Protein AF-A0A8B7S0G8-F1 (afdb_monomer)

Organism: Hipposideros armiger (NCBI:txid186990)

InterPro domains:
  IPR011545 DEAD/DEAH-box helicase domain [PF00270] (47-203)
  IPR014001 Helicase superfamily 1/2, ATP-binding domain [PS51192] (51-218)
  IPR014001 Helicase superfamily 1/2, ATP-binding domain [SM00487] (39-242)
  IPR027417 P-loop containing nucleoside triphosphate hydrolase [G3DSA:3.40.50.300] (20-224)
  IPR027417 P-loop containing nucleoside triphosphate hydrolase [G3DSA:3.40.50.300] (418-564)
  IPR027417 P-loop containing nucleoside triphosphate hydrolase [SSF52540] (37-211)
  IPR027417 P-loop containing nucleoside triphosphate hydrolase [SSF52540] (390-582)
  IPR052431 SKI2 subfamily ATP-dependent RNA helicases [PTHR44533] (3-563)
  IPR059032 DDX60-like, winged helix domain [PF26076] (600-682)

Foldseek 3Di:
DPPPCVVVDPVDDLLLCCLAPVLLVFADPADPDADPLDDPDRDGPLVVVLLVLLVLQAAEEAAAAPPSPLCVSVVSSLVVQLVPDLQAAEEEADADPVVLVVVQVVQVVPDDDDHPPQADAEWEDDLQDGGCQQRHRYYYYHLVRVVCLLLDQVNVVSLVRYQEYEAEALVCCQPDPCNLSSLLCLLLDQGHYYHYHHFAPCVVLVQVLSLVSLVLSVVLVVVVVVPDPPDPPPPPPPPDDDPPDPRNRSHYYYSHDLDDSFAEWEWEWAADPNDTDIGTQQLLLLDALVLCVVPNAFPNSDDGSSSLVVLLVLLCVLCVPDPCNQCLDSQNPPLNDPDSGHHSVSSVVSVVVSSVVLSVCSVVPSVSNRSSSVVSGDDHDADDPVVLLLCLLVVVVVCVVVVNWPADDDDPDPVSQVSSLVSNLVVLVVVQVVVDDPVLVVVLVVLVVVLVVLVVVLVVLVVCVPPDDDPVSVVVNVVSVVVNVVSVVVNVVSVDRPPSSAPFDQVLDDPVRLVVLLCLLPQPPPSVVQNSSLQRLHAGDDLLDDPSRNVSRVVCVVSCRRTYDPAFDDPPPDSHGYHYDRNDDPNVVSCVSRDHRDHSAFDLNDALLVLLSLLANCQSHPDNSSSVSSSVSSLQSTSNCVVPVLVSVLSVLLSVLSLVVCCVLQQAPPVSHGDDCSVLLNLVVVQFLLSSLVVLCVVVVVLVVLLDFDPDPDATDGDPVSLLLVLLLLCLRQVFDWADLCVVVPPDDPPQFQFFRDARDPVSVVSLVVVQLVLLVSQLVSLVVSLVSAPVQQLQADPPPRDGNDDDPDDDDPVCVVVVVPDDDAAASRPVLVVVVDGSVCCSPLVCVQSRHGPRNPDHSVRGRHDDSWDADPVRRTTTGTCLSSRCLRPLDLVSCVVRNVDRSSRSLVSLSSSLSSLVSSLVSVPVNDPPPSRSSNVSSVVSSVSSCVSSVVSPD

pLDDT: mean 84.84, std 11.87, range [24.7, 98.5]

Mean predicted aligned error: 11.73 Å

Nearest PDB structures (foldseek):
  7bdk-assembly1_B  TM=5.441E-01  e=1.066E-08  Homo sapiens
  7bdj-assembly1_B  TM=4.730E-01  e=3.351E-08  Homo sapiens
  5urj-assembly1_A  TM=4.772E-01  e=1.711E-07  Homo sapiens
  6s9i-assembly1_B  TM=4.755E-01  e=2.904E-07  Homo sapiens
  4f93-assembly1_B  TM=4.269E-01  e=1.711E-07  Homo sapiens

Sequence (957 aa):
MKKDISKYSVQIGAARFQLTHMGPYLFREERSDPDPRVHRFIPDTWQRELLDVVDNNESAIIVAPTSSGKTYASYYCMEKILRESDEGVVVYVAPTKALVNQVVGTVCSLFTKALPKGLVVCGVFTRDYRHDTLNCQILVTVPQCLEILLLSPHTQQWVKRIRYVIFDEVHCLGGEIGAEVWEHLLVMIRCPFLALSATISNPEHLTEWLVLIKRYWQHVESTMENSGPAQNTLKLSKKQQRKRIEKPSHRVRLVWYKERYNDLEKYVCSLKDDNFIIEHYHPCAALTVSHMQKYGIPLDLGFSPRESVLLYDAMVHVWPEWTRVQELEPEEFRCFKNKVVIMRADAKKYEEELKKELMHWIQLDPSKVNQLLNYLKPETFDSAESEKRRMFPCFVEKLKEMGNLPAIFFFYNIHSVEMSASRLFTNLISKQNTHNDPNSEKEKKILRRKLWKATRTQRRNCAVFFNSDSGARIQRIILLAAEIKEIRKNLKKHYAISPDCTYTDRTVVDHQTLTKILHRLRGTRQSYRLHGLLRRGIGYHHGSMEYKHRQVVEMLFRLKHIKMSGRAGRRGEDLIGNVFFYGIPLPKIERLLKSNVPKLKGQFPLSITLVLRLMLLVARADDKEDAKAKALSVLQHSLMSFKKPNIQCMLKFYFIYSLQFLVTEGYLNQECVPIGYSGLVSHLHYHEPANFVFVSLLEKCLFHKLCIPMNVKGPKRFSNDVMETLVMVLANLFGRHHLSPCVKKLKKRFPHSVVILDDLPKEFAEVVKEHNNRVQKNFGSFLLTISKLADMKKEYQLPLSEIDFSGKEYEDSELVSHLMPGTESRTAVSPFACLSNITDQDLFDIDVVNDAMLRTIDVHDKNIPILCLEKRDKNGRKCPLNGYVLNFYKTGSLSALTLDNWLNMGDAFHLIRSFALTVQSIRISLGDLCDDEDDNVVLAFKQLSDDFRMKLGKKID

Structure (mmCIF, N/CA/C/O backbone):
data_AF-A0A8B7S0G8-F1
#
_entry.id   AF-A0A8B7S0G8-F1
#
loop_
_atom_site.group_PDB
_atom_site.id
_atom_site.type_symbol
_atom_site.label_atom_id
_atom_site.label_alt_id
_atom_site.label_comp_id
_atom_site.label_asym_id
_atom_site.label_entity_id
_atom_site.label_seq_id
_atom_site.pdbx_PDB_ins_code
_atom_site.Cartn_x
_atom_site.Cartn_y
_atom_site.Cartn_z
_atom_site.occupancy
_atom_site.B_iso_or_equiv
_atom_site.auth_seq_id
_atom_site.auth_comp_id
_atom_site.auth_asym_id
_atom_site.auth_atom_id
_atom_site.pdbx_PDB_model_num
ATOM 1 N N . MET A 1 1 ? -46.904 -9.437 45.094 1.00 40.84 1 MET A N 1
ATOM 2 C CA . MET A 1 1 ? -45.547 -9.838 45.533 1.00 40.84 1 MET A CA 1
ATOM 3 C C . MET A 1 1 ? -44.586 -8.665 45.349 1.00 40.84 1 MET A C 1
ATOM 5 O O . MET A 1 1 ? -44.088 -8.468 44.249 1.00 40.84 1 MET A O 1
ATOM 9 N N . LYS A 1 2 ? -44.352 -7.852 46.390 1.00 46.88 2 LYS A N 1
ATOM 10 C CA . LYS A 1 2 ? -43.233 -6.895 46.405 1.00 46.88 2 LYS A CA 1
ATOM 11 C C . LYS A 1 2 ? -41.968 -7.716 46.665 1.00 46.88 2 LYS A C 1
ATOM 13 O O . LYS A 1 2 ? -41.768 -8.168 47.786 1.00 46.88 2 LYS A O 1
ATOM 18 N N . LYS A 1 3 ? -41.191 -8.018 45.618 1.00 50.91 3 LYS A N 1
ATOM 19 C CA . LYS A 1 3 ? -39.858 -8.612 45.795 1.00 50.91 3 LYS A CA 1
ATOM 20 C C . LYS A 1 3 ? -39.024 -7.627 46.612 1.00 50.91 3 LYS A C 1
ATOM 22 O O . LYS A 1 3 ? -39.085 -6.431 46.356 1.00 50.91 3 LYS A O 1
ATOM 27 N N . ASP A 1 4 ? -38.294 -8.131 47.594 1.00 52.38 4 ASP A N 1
ATOM 28 C CA . ASP A 1 4 ? -37.357 -7.352 48.396 1.00 52.38 4 ASP A CA 1
ATOM 29 C C . ASP A 1 4 ? -36.199 -6.878 47.496 1.00 52.38 4 ASP A C 1
ATOM 31 O O . ASP A 1 4 ? -35.272 -7.629 47.194 1.00 52.38 4 ASP A O 1
ATOM 35 N N . ILE A 1 5 ? -36.319 -5.653 46.971 1.00 59.91 5 ILE A N 1
ATOM 36 C CA . ILE A 1 5 ? -35.364 -5.046 46.026 1.00 59.91 5 ILE A CA 1
ATOM 37 C C . ILE A 1 5 ? -34.019 -4.760 46.719 1.00 59.91 5 ILE A C 1
ATOM 39 O O . ILE A 1 5 ? -32.998 -4.664 46.040 1.00 59.91 5 ILE A O 1
ATOM 43 N N . SER A 1 6 ? -33.977 -4.710 48.059 1.00 61.81 6 SER A N 1
ATOM 44 C CA . SER A 1 6 ? -32.745 -4.456 48.820 1.00 61.81 6 SER A CA 1
ATOM 45 C C . SER A 1 6 ? -31.655 -5.502 48.543 1.00 61.81 6 SER A C 1
ATOM 47 O O . SER A 1 6 ? -30.481 -5.150 48.440 1.00 61.81 6 SER A O 1
ATOM 49 N N . LYS A 1 7 ? -32.045 -6.761 48.287 1.00 61.22 7 LYS A N 1
ATOM 50 C CA . LYS A 1 7 ? -31.140 -7.863 47.914 1.00 61.22 7 LYS A CA 1
ATOM 51 C C . LYS A 1 7 ? -30.493 -7.729 46.532 1.00 61.22 7 LYS A C 1
ATOM 53 O O . LYS A 1 7 ? -29.547 -8.458 46.249 1.00 61.22 7 LYS A O 1
ATOM 58 N N . TYR A 1 8 ? -31.005 -6.847 45.676 1.00 66.19 8 TYR A N 1
ATOM 59 C CA . TYR A 1 8 ? -30.516 -6.636 44.309 1.00 66.19 8 TYR A CA 1
ATOM 60 C C . TYR A 1 8 ? -29.864 -5.256 44.120 1.00 66.19 8 TYR A C 1
ATOM 62 O O . TYR A 1 8 ? -29.538 -4.888 42.993 1.00 66.19 8 TYR A O 1
ATOM 70 N N . SER A 1 9 ? -29.674 -4.488 45.201 1.00 73.38 9 SER A N 1
ATOM 71 C CA . SER A 1 9 ? -28.956 -3.213 45.146 1.00 73.38 9 SER A CA 1
ATOM 72 C C . SER A 1 9 ? -27.473 -3.452 44.873 1.00 73.38 9 SER A C 1
ATOM 74 O O . SER A 1 9 ? -26.802 -4.161 45.619 1.00 73.38 9 SER A O 1
ATOM 76 N N . VAL A 1 10 ? -26.957 -2.839 43.809 1.00 74.12 10 VAL A N 1
ATOM 77 C CA . VAL A 1 10 ? -25.550 -2.947 43.386 1.00 74.12 10 VAL A CA 1
ATOM 78 C C . VAL A 1 10 ? -24.656 -1.857 44.002 1.00 74.12 10 VAL A C 1
ATOM 80 O O . VAL A 1 10 ? -23.481 -1.782 43.666 1.00 74.12 10 VAL A O 1
ATOM 83 N N . GLN A 1 11 ? -25.201 -1.026 44.909 1.00 82.50 11 GLN A N 1
ATOM 84 C CA . GLN A 1 11 ? -24.498 0.051 45.641 1.00 82.50 11 GLN A CA 1
ATOM 85 C C . GLN A 1 11 ? -23.703 1.037 44.759 1.00 82.50 11 GLN A C 1
ATOM 87 O O . GLN A 1 11 ? -22.763 1.682 45.211 1.00 82.50 11 GLN A O 1
ATOM 92 N N . ILE A 1 12 ? -24.096 1.177 43.497 1.00 86.31 12 ILE A N 1
ATOM 93 C CA . ILE A 1 12 ? -23.463 2.035 42.497 1.00 86.31 12 ILE A CA 1
ATOM 94 C C . ILE A 1 12 ? -24.566 2.763 41.726 1.00 86.31 12 ILE A C 1
ATOM 96 O O . ILE A 1 12 ? -25.652 2.212 41.524 1.00 86.31 12 ILE A O 1
ATOM 100 N N . GLY A 1 13 ? -24.301 4.009 41.332 1.00 88.06 13 GLY A N 1
ATOM 101 C CA . GLY A 1 13 ? -25.237 4.807 40.546 1.00 88.06 13 GLY A CA 1
ATOM 102 C C . GLY A 1 13 ? -25.521 4.194 39.169 1.00 88.06 13 GLY A C 1
ATOM 103 O O . GLY A 1 13 ? -24.749 3.377 38.652 1.00 88.06 13 GLY A O 1
ATOM 104 N N . ALA A 1 14 ? -26.668 4.546 38.586 1.00 90.38 14 ALA A N 1
ATOM 105 C CA . ALA A 1 14 ? -27.160 3.922 37.361 1.00 90.38 14 ALA A CA 1
ATOM 106 C C . ALA A 1 14 ? -26.290 4.252 36.139 1.00 90.38 14 ALA A C 1
ATOM 108 O O . ALA A 1 14 ? -26.060 3.370 35.303 1.00 90.38 14 ALA A O 1
ATOM 109 N N . ALA A 1 15 ? -25.796 5.488 36.017 1.00 93.06 15 ALA A N 1
ATOM 110 C CA . ALA A 1 15 ? -24.908 5.871 34.928 1.00 93.06 15 ALA A CA 1
ATOM 111 C C . ALA A 1 15 ? -23.546 5.190 35.073 1.00 93.06 15 ALA A C 1
ATOM 113 O O . ALA A 1 15 ? -23.048 4.574 34.127 1.00 93.06 15 ALA A O 1
ATOM 114 N N . ARG A 1 16 ? -22.976 5.213 36.279 1.00 94.06 16 ARG A N 1
ATOM 115 C CA . ARG A 1 16 ? -21.687 4.588 36.577 1.00 94.06 16 ARG A CA 1
ATOM 116 C C . ARG A 1 16 ? -21.732 3.075 36.363 1.00 94.06 16 ARG A C 1
ATOM 118 O O . ARG A 1 16 ? -20.800 2.526 35.772 1.00 94.06 16 ARG A O 1
ATOM 125 N N . PHE A 1 17 ? -22.818 2.404 36.756 1.00 93.06 17 PHE A N 1
ATOM 126 C CA . PHE A 1 17 ? -23.025 0.980 36.470 1.00 93.06 17 PHE A CA 1
ATOM 127 C C . PHE A 1 17 ? -22.986 0.694 34.966 1.00 93.06 17 PHE A C 1
ATOM 129 O O . PHE A 1 17 ? -22.260 -0.195 34.513 1.00 93.06 17 PHE A O 1
ATOM 136 N N . GLN A 1 18 ? -23.741 1.474 34.188 1.00 94.12 18 GLN A N 1
ATOM 137 C CA . GLN A 1 18 ? -23.839 1.304 32.741 1.00 94.12 18 GLN A CA 1
ATOM 138 C C . GLN A 1 18 ? -22.491 1.524 32.047 1.00 94.12 18 GLN A C 1
ATOM 140 O O . GLN A 1 18 ? -22.084 0.709 31.221 1.00 94.12 18 GLN A O 1
ATOM 145 N N . LEU A 1 19 ? -21.751 2.571 32.411 1.00 93.50 19 LEU A N 1
ATOM 146 C CA . LEU A 1 19 ? -20.440 2.848 31.820 1.00 93.50 19 LEU A CA 1
ATOM 147 C C . LEU A 1 19 ? -19.389 1.795 32.209 1.00 93.50 19 LEU A C 1
ATOM 149 O O . LEU A 1 19 ? -18.599 1.374 31.366 1.00 93.50 19 LEU A O 1
ATOM 153 N N . THR A 1 20 ? -19.401 1.324 33.459 1.00 92.25 20 THR A N 1
ATOM 154 C CA . THR A 1 20 ? -18.381 0.393 33.975 1.00 92.25 20 THR A CA 1
ATOM 155 C C . THR A 1 20 ? -18.595 -1.040 33.489 1.00 92.25 20 THR A C 1
ATOM 157 O O . THR A 1 20 ? -17.631 -1.733 33.163 1.00 92.25 20 THR A O 1
ATOM 160 N N . HIS A 1 21 ? -19.851 -1.496 33.438 1.00 90.75 21 HIS A N 1
ATOM 161 C CA . HIS A 1 21 ? -20.183 -2.906 33.203 1.00 90.75 21 HIS A CA 1
ATOM 162 C C . HIS A 1 21 ? -20.987 -3.150 31.928 1.00 90.75 21 HIS A C 1
ATOM 164 O O . HIS A 1 21 ? -20.965 -4.264 31.403 1.00 90.75 21 HIS A O 1
ATOM 170 N N . MET A 1 22 ? -21.687 -2.135 31.414 1.00 91.12 22 MET A N 1
ATOM 171 C CA . MET A 1 22 ? -22.567 -2.281 30.254 1.00 91.12 22 MET A CA 1
ATOM 172 C C . MET A 1 22 ? -21.994 -1.699 28.962 1.00 91.12 22 MET A C 1
ATOM 174 O O . MET A 1 22 ? -22.687 -1.738 27.954 1.00 91.12 22 MET A O 1
ATOM 178 N N . GLY A 1 23 ? -20.736 -1.236 28.944 1.00 87.00 23 GLY A N 1
ATOM 179 C CA . GLY A 1 23 ? -20.079 -0.645 27.767 1.00 87.00 23 GLY A CA 1
ATOM 180 C C . GLY A 1 23 ? -20.352 -1.373 26.435 1.00 87.00 23 GLY A C 1
ATOM 181 O O . GLY A 1 23 ? -20.869 -0.751 25.506 1.00 87.00 23 GLY A O 1
ATOM 182 N N . PRO A 1 24 ? -20.115 -2.697 26.335 1.00 84.44 24 PRO A N 1
ATOM 183 C CA . PRO A 1 24 ? -20.373 -3.463 25.108 1.00 84.44 24 PRO A CA 1
ATOM 184 C C . PRO A 1 24 ? -21.852 -3.626 24.742 1.00 84.44 24 PRO A C 1
ATOM 186 O O . PRO A 1 24 ? -22.170 -3.975 23.607 1.00 84.44 24 PRO A O 1
ATOM 189 N N . TYR A 1 25 ? -22.740 -3.415 25.712 1.00 87.25 25 TYR A N 1
ATOM 190 C CA . TYR A 1 25 ? -24.188 -3.551 25.592 1.00 87.25 25 TYR A CA 1
ATOM 191 C C . TYR A 1 25 ? -24.893 -2.200 25.416 1.00 87.25 25 TYR A C 1
ATOM 193 O O . TYR A 1 25 ? -26.112 -2.180 25.250 1.00 87.25 25 TYR A O 1
ATOM 201 N N . LEU A 1 26 ? -24.159 -1.079 25.452 1.00 88.69 26 LEU A N 1
ATOM 202 C CA . LEU A 1 26 ? -24.741 0.235 25.197 1.00 88.69 26 LEU A CA 1
ATOM 203 C C . LEU A 1 26 ? -25.290 0.273 23.771 1.00 88.69 26 LEU A C 1
ATOM 205 O O . LEU A 1 26 ? -24.582 -0.032 22.804 1.00 88.69 26 LEU A O 1
ATOM 209 N N . PHE A 1 27 ? -26.556 0.671 23.649 1.00 85.12 27 PHE A N 1
ATOM 210 C CA . PHE A 1 27 ? -27.221 0.749 22.358 1.00 85.12 27 PHE A CA 1
ATOM 211 C C . PHE A 1 27 ? -26.520 1.751 21.449 1.00 85.12 27 PHE A C 1
ATOM 213 O O . PHE A 1 27 ? -26.080 2.827 21.871 1.00 85.12 27 PHE A O 1
ATOM 220 N N . ARG A 1 28 ? -26.448 1.384 20.176 1.00 80.25 28 ARG A N 1
ATOM 221 C CA . ARG A 1 28 ? -25.999 2.259 19.100 1.00 80.25 28 ARG A CA 1
ATOM 222 C C . ARG A 1 28 ? -27.203 2.814 18.374 1.00 80.25 28 ARG A C 1
ATOM 224 O O . ARG A 1 28 ? -28.282 2.225 18.407 1.00 80.25 28 ARG A O 1
ATOM 231 N N . GLU A 1 29 ? -26.988 3.919 17.678 1.00 72.44 29 GLU A N 1
ATOM 232 C CA . GLU A 1 29 ? -27.933 4.400 16.677 1.00 72.44 29 GLU A CA 1
ATOM 233 C C . GLU A 1 29 ? -27.875 3.469 15.457 1.00 72.44 29 GLU A C 1
ATOM 235 O O . GLU A 1 29 ? -27.234 3.750 14.445 1.00 72.44 29 GLU A O 1
ATOM 240 N N . GLU A 1 30 ? -28.497 2.302 15.593 1.00 74.50 30 GLU A N 1
ATOM 241 C CA . GLU A 1 30 ? -28.680 1.341 14.513 1.00 74.50 30 GLU A CA 1
ATOM 242 C C . GLU A 1 30 ? -30.024 1.584 13.837 1.00 74.50 30 GLU A C 1
ATOM 244 O O . GLU A 1 30 ? -31.027 1.934 14.465 1.00 74.50 30 GLU A O 1
ATOM 249 N N . ARG A 1 31 ? -30.043 1.392 12.521 1.00 81.50 31 ARG A N 1
ATOM 250 C CA . ARG A 1 31 ? -31.290 1.433 11.769 1.00 81.50 31 ARG A CA 1
ATOM 251 C C . ARG A 1 31 ? -32.085 0.164 12.048 1.00 81.50 31 ARG A C 1
ATOM 253 O O . ARG A 1 31 ? -31.524 -0.927 12.090 1.00 81.50 31 ARG A O 1
ATOM 260 N N . SER A 1 32 ? -33.394 0.310 12.203 1.00 83.12 32 SER A N 1
ATOM 261 C CA . SER A 1 32 ? -34.331 -0.811 12.332 1.00 83.12 32 SER A CA 1
ATOM 262 C C . SER A 1 32 ? -35.105 -1.074 11.042 1.00 83.12 32 SER A C 1
ATOM 264 O O . SER A 1 32 ? -35.632 -2.168 10.844 1.00 83.12 32 SER A O 1
ATOM 266 N N . ASP A 1 33 ? -35.166 -0.087 10.149 1.00 90.31 33 ASP A N 1
ATOM 267 C CA . ASP A 1 33 ? -35.812 -0.229 8.858 1.00 90.31 33 ASP A CA 1
ATOM 268 C C . ASP A 1 33 ? -34.907 -1.015 7.891 1.00 90.31 33 ASP A C 1
ATOM 270 O O . ASP A 1 33 ? -33.696 -0.795 7.877 1.00 90.31 33 ASP A O 1
ATOM 274 N N . PRO A 1 34 ? -35.438 -1.937 7.073 1.00 88.44 34 PRO A N 1
ATOM 275 C CA . PRO A 1 34 ? -34.659 -2.598 6.028 1.00 88.44 34 PRO A CA 1
ATOM 276 C C . PRO A 1 34 ? -34.369 -1.643 4.858 1.00 88.44 34 PRO A C 1
ATOM 278 O O . PRO A 1 34 ? -35.106 -0.687 4.625 1.00 88.44 34 PRO A O 1
ATOM 281 N N . ASP A 1 35 ? -33.306 -1.914 4.096 1.00 90.50 35 ASP A N 1
ATOM 282 C CA . ASP A 1 35 ? -33.035 -1.250 2.812 1.00 90.50 35 ASP A CA 1
ATOM 283 C C . ASP A 1 35 ? -33.303 -2.253 1.677 1.00 90.50 35 ASP A C 1
ATOM 285 O O . ASP A 1 35 ? -32.764 -3.362 1.725 1.00 90.50 35 ASP A O 1
ATOM 289 N N . PRO A 1 36 ? -34.107 -1.918 0.651 1.00 90.62 36 PRO A N 1
ATOM 290 C CA . PRO A 1 36 ? -34.469 -2.863 -0.408 1.00 90.62 36 PRO A CA 1
ATOM 291 C C . PRO A 1 36 ? -33.268 -3.377 -1.215 1.00 90.62 36 PRO A C 1
ATOM 293 O O . PRO A 1 36 ? -33.367 -4.436 -1.830 1.00 90.62 36 PRO A O 1
ATOM 296 N N . ARG A 1 37 ? -32.129 -2.670 -1.198 1.00 90.25 37 ARG A N 1
ATOM 297 C CA . ARG A 1 37 ? -30.885 -3.069 -1.877 1.00 90.25 37 ARG A CA 1
ATOM 298 C C . ARG A 1 37 ? -30.085 -4.114 -1.092 1.00 90.25 37 ARG A C 1
ATOM 300 O O . ARG A 1 37 ? -29.132 -4.682 -1.623 1.00 90.25 37 ARG A O 1
ATOM 307 N N . VAL A 1 38 ? -30.418 -4.354 0.182 1.00 87.19 38 VAL A N 1
ATOM 308 C CA . VAL A 1 38 ? -29.661 -5.233 1.087 1.00 87.19 38 VAL A CA 1
ATOM 309 C C . VAL A 1 38 ? -30.592 -6.230 1.774 1.00 87.19 38 VAL A C 1
ATOM 311 O O . VAL A 1 38 ? -31.354 -5.886 2.667 1.00 87.19 38 VAL A O 1
ATOM 314 N N . HIS A 1 39 ? -30.481 -7.510 1.415 1.00 82.62 39 HIS A N 1
ATOM 315 C CA . HIS A 1 39 ? -31.370 -8.551 1.959 1.00 82.62 39 HIS A CA 1
ATOM 316 C C . HIS A 1 39 ? -30.808 -9.307 3.171 1.00 82.62 39 HIS A C 1
ATOM 318 O O . HIS A 1 39 ? -31.542 -10.018 3.849 1.00 82.62 39 HIS A O 1
ATOM 324 N N . ARG A 1 40 ? -29.494 -9.224 3.424 1.00 83.81 40 ARG A N 1
ATOM 325 C CA . ARG A 1 40 ? -28.812 -10.081 4.416 1.00 83.81 40 ARG A CA 1
ATOM 326 C C . ARG A 1 40 ? -28.665 -9.450 5.799 1.00 83.81 40 ARG A C 1
ATOM 328 O O . ARG A 1 40 ? -28.423 -10.173 6.759 1.00 83.81 40 ARG A O 1
ATOM 335 N N . PHE A 1 41 ? -28.729 -8.127 5.885 1.00 87.75 41 PHE A N 1
ATOM 336 C CA . PHE A 1 41 ? -28.585 -7.360 7.120 1.00 87.75 41 PHE A CA 1
ATOM 337 C C . PHE A 1 41 ? -29.169 -5.959 6.919 1.00 87.75 41 PHE A C 1
ATOM 339 O O . PHE A 1 41 ? -29.370 -5.534 5.783 1.00 87.75 41 PHE A O 1
ATOM 346 N N . ILE A 1 42 ? -29.411 -5.240 8.013 1.00 89.06 42 ILE A N 1
ATOM 347 C CA . ILE A 1 42 ? -29.846 -3.844 7.959 1.00 89.06 42 ILE A CA 1
ATOM 348 C C . ILE A 1 42 ? -28.597 -2.951 7.885 1.00 89.06 42 ILE A C 1
ATOM 350 O O . ILE A 1 42 ? -27.786 -2.993 8.811 1.00 89.06 42 ILE A O 1
ATOM 354 N N . PRO A 1 43 ? -28.386 -2.192 6.792 1.00 89.19 43 PRO A N 1
ATOM 355 C CA . PRO A 1 43 ? -27.222 -1.325 6.669 1.00 89.19 43 PRO A CA 1
ATOM 356 C C . PRO A 1 43 ? -27.348 -0.081 7.554 1.00 89.19 43 PRO A C 1
ATOM 358 O O . PRO A 1 43 ? -28.418 0.532 7.628 1.00 89.19 43 PRO A O 1
ATOM 361 N N . ASP A 1 44 ? -26.231 0.328 8.158 1.00 87.56 44 ASP A N 1
ATOM 362 C CA . ASP A 1 44 ? -26.127 1.576 8.921 1.00 87.56 44 ASP A CA 1
ATOM 363 C C . ASP A 1 44 ? -26.392 2.794 8.013 1.00 87.56 44 ASP A C 1
ATOM 365 O O . ASP A 1 44 ? -26.237 2.722 6.790 1.00 87.56 44 ASP A O 1
ATOM 369 N N . THR A 1 45 ? -26.715 3.955 8.595 1.00 88.44 45 THR A N 1
ATOM 370 C CA . THR A 1 45 ? -26.974 5.195 7.832 1.00 88.44 45 THR A CA 1
ATOM 371 C C . THR A 1 45 ? -25.829 5.545 6.882 1.00 88.44 45 THR A C 1
ATOM 373 O O . THR A 1 45 ? -26.062 5.719 5.689 1.00 88.44 45 THR A O 1
ATOM 376 N N . TRP A 1 46 ? -24.584 5.526 7.369 1.00 87.56 46 TRP A N 1
ATOM 377 C CA . TRP A 1 46 ? -23.414 5.793 6.529 1.00 87.56 46 TRP A CA 1
ATOM 378 C C . TRP A 1 46 ? -23.245 4.748 5.416 1.00 87.56 46 TRP A C 1
ATOM 380 O O . TRP A 1 46 ? -22.766 5.090 4.345 1.00 87.56 46 TRP A O 1
ATOM 390 N N . GLN A 1 47 ? -23.652 3.486 5.627 1.00 90.00 47 GLN A N 1
ATOM 391 C CA . GLN A 1 47 ? -23.600 2.447 4.592 1.00 90.00 47 GLN A CA 1
ATOM 392 C C . GLN A 1 47 ? -24.654 2.681 3.510 1.00 90.00 47 GLN A C 1
ATOM 394 O O . GLN A 1 47 ? -24.353 2.468 2.340 1.00 90.00 47 GLN A O 1
ATOM 399 N N . ARG A 1 48 ? -25.857 3.149 3.868 1.00 91.12 48 ARG A N 1
ATOM 400 C CA . ARG A 1 48 ? -26.879 3.545 2.886 1.00 91.12 48 ARG A CA 1
ATOM 401 C C . ARG A 1 48 ? -26.441 4.736 2.054 1.00 91.12 48 ARG A C 1
ATOM 403 O O . ARG A 1 48 ? -26.599 4.693 0.842 1.00 91.12 48 ARG A O 1
ATOM 410 N N . GLU A 1 49 ? -25.799 5.724 2.675 1.00 90.25 49 GLU A N 1
ATOM 411 C CA . GLU A 1 49 ? -25.186 6.837 1.945 1.00 90.25 49 GLU A CA 1
ATOM 412 C C . GLU A 1 49 ? -24.176 6.335 0.899 1.00 90.25 49 GLU A C 1
ATOM 414 O O . GLU A 1 49 ? -24.107 6.887 -0.198 1.00 90.25 49 GLU A O 1
ATOM 419 N N . LEU A 1 50 ? -23.432 5.253 1.183 1.00 90.19 50 LEU A N 1
ATOM 420 C CA . LEU A 1 50 ? -22.554 4.628 0.183 1.00 90.19 50 LEU A CA 1
ATOM 421 C C . LEU A 1 50 ? -23.330 4.010 -0.977 1.00 90.19 50 LEU A C 1
ATOM 423 O O . LEU A 1 50 ? -22.911 4.138 -2.126 1.00 90.19 50 LEU A O 1
ATOM 427 N N . LEU A 1 51 ? -24.433 3.319 -0.686 1.00 93.12 51 LEU A N 1
ATOM 428 C CA . LEU A 1 51 ? -25.289 2.744 -1.723 1.00 93.12 51 LEU A CA 1
ATOM 429 C C . LEU A 1 51 ? -25.886 3.855 -2.593 1.00 93.12 51 LEU A C 1
ATOM 431 O O . LEU A 1 51 ? -25.864 3.742 -3.815 1.00 93.12 51 LEU A O 1
ATOM 435 N N . ASP A 1 52 ? -26.310 4.963 -1.983 1.00 93.19 52 ASP A N 1
ATOM 436 C CA . ASP A 1 52 ? -26.831 6.134 -2.689 1.00 93.19 52 ASP A CA 1
ATOM 437 C C . ASP A 1 52 ? -25.765 6.772 -3.590 1.00 93.19 52 ASP A C 1
ATOM 439 O O . ASP A 1 52 ? -26.064 7.162 -4.717 1.00 93.19 52 ASP A O 1
ATOM 443 N N . VAL A 1 53 ? -24.510 6.869 -3.136 1.00 93.44 53 VAL A N 1
ATOM 444 C CA . VAL A 1 53 ? -23.383 7.323 -3.974 1.00 93.44 53 VAL A CA 1
ATOM 445 C C . VAL A 1 53 ? -23.236 6.432 -5.206 1.00 93.44 53 VAL A C 1
ATOM 447 O O . VAL A 1 53 ? -23.114 6.940 -6.325 1.00 93.44 53 VAL A O 1
ATOM 450 N N . VAL A 1 54 ? -23.260 5.112 -5.006 1.00 94.12 54 VAL A N 1
ATOM 451 C CA . VAL A 1 54 ? -23.113 4.138 -6.091 1.00 94.12 54 VAL A CA 1
ATOM 452 C C . VAL A 1 54 ? -24.287 4.236 -7.062 1.00 94.12 54 VAL A C 1
ATOM 454 O O . VAL A 1 54 ? -24.054 4.323 -8.266 1.00 94.12 54 VAL A O 1
ATOM 457 N N . ASP A 1 55 ? -25.529 4.288 -6.580 1.00 93.81 55 ASP A N 1
ATOM 458 C CA . ASP A 1 55 ? -26.736 4.412 -7.410 1.00 93.81 55 ASP A CA 1
ATOM 459 C C . ASP A 1 55 ? -26.710 5.689 -8.254 1.00 93.81 55 ASP A C 1
ATOM 461 O O . ASP A 1 55 ? -26.936 5.635 -9.466 1.00 93.81 55 ASP A O 1
ATOM 465 N N . ASN A 1 56 ? -26.297 6.806 -7.651 1.00 92.50 56 ASN A N 1
ATOM 466 C CA . ASN A 1 56 ? -26.173 8.097 -8.324 1.00 92.50 56 ASN A CA 1
ATOM 467 C C . ASN A 1 56 ? -24.954 8.206 -9.259 1.00 92.50 56 ASN A C 1
ATOM 469 O O . ASN A 1 56 ? -24.802 9.230 -9.922 1.00 92.50 56 ASN A O 1
ATOM 473 N N . ASN A 1 57 ? -24.099 7.179 -9.357 1.00 92.69 57 ASN A N 1
ATOM 474 C CA . ASN A 1 57 ? -22.845 7.214 -10.121 1.00 92.69 57 ASN A CA 1
ATOM 475 C C . ASN A 1 57 ? -21.910 8.359 -9.688 1.00 92.69 57 ASN A C 1
ATOM 477 O O . ASN A 1 57 ? -21.242 8.969 -10.523 1.00 92.69 57 ASN A O 1
ATOM 481 N N . GLU A 1 58 ? -21.868 8.668 -8.393 1.00 94.38 58 GLU A N 1
ATOM 482 C CA . GLU A 1 58 ? -20.969 9.678 -7.829 1.00 94.38 58 GLU A CA 1
ATOM 483 C C . GLU A 1 58 ? -19.657 9.038 -7.355 1.00 94.38 58 GLU A C 1
ATOM 485 O O . GLU A 1 58 ? -19.563 7.818 -7.224 1.00 94.38 58 GLU A O 1
ATOM 490 N N . SER A 1 59 ? -18.622 9.840 -7.104 1.00 95.75 59 SER A N 1
ATOM 491 C CA . SER A 1 59 ? -17.398 9.356 -6.452 1.00 95.75 59 SER A CA 1
ATOM 492 C C . SER A 1 59 ? -17.485 9.558 -4.939 1.00 95.75 59 SER A C 1
ATOM 494 O O . SER A 1 59 ? -18.117 10.508 -4.474 1.00 95.75 59 SER A O 1
ATOM 496 N N . ALA A 1 60 ? -16.811 8.719 -4.151 1.00 95.19 60 ALA A N 1
ATOM 497 C CA . ALA A 1 60 ? -16.710 8.940 -2.711 1.00 95.19 60 ALA A CA 1
ATOM 498 C C . ALA A 1 60 ? -15.373 8.516 -2.110 1.00 95.19 60 ALA A C 1
ATOM 500 O O . ALA A 1 60 ? -14.770 7.525 -2.521 1.00 95.19 60 ALA A O 1
ATOM 501 N N . ILE A 1 61 ? -14.958 9.248 -1.077 1.00 94.94 61 ILE A N 1
ATOM 502 C CA . ILE A 1 61 ? -13.936 8.826 -0.122 1.00 94.94 61 ILE A CA 1
ATOM 503 C C . ILE A 1 61 ? -14.649 8.312 1.121 1.00 94.94 61 ILE A C 1
ATOM 505 O O . ILE A 1 61 ? -15.483 9.001 1.704 1.00 94.94 61 ILE A O 1
ATOM 509 N N . ILE A 1 62 ? -14.302 7.099 1.526 1.00 92.94 62 ILE A N 1
ATOM 510 C CA . ILE A 1 62 ? -14.958 6.370 2.601 1.00 92.94 62 ILE A CA 1
ATOM 511 C C . ILE A 1 62 ? -13.906 6.084 3.659 1.00 92.94 62 ILE A C 1
ATOM 513 O O . ILE A 1 62 ? -13.048 5.213 3.481 1.00 92.94 62 ILE A O 1
ATOM 517 N N . VAL A 1 63 ? -13.975 6.821 4.764 1.00 89.94 63 VAL A N 1
ATOM 518 C CA . VAL A 1 63 ? -13.081 6.637 5.908 1.00 89.94 63 VAL A CA 1
ATOM 519 C C . VAL A 1 63 ? -13.867 6.006 7.039 1.00 89.94 63 VAL A C 1
ATOM 521 O O . VAL A 1 63 ? -14.686 6.664 7.674 1.00 89.94 63 VAL A O 1
ATOM 524 N N . ALA A 1 64 ? -13.621 4.719 7.272 1.00 86.62 64 ALA A N 1
ATOM 525 C CA . ALA A 1 64 ? -14.289 3.943 8.309 1.00 86.62 64 ALA A CA 1
ATOM 526 C C . ALA A 1 64 ? -13.331 2.904 8.913 1.00 86.62 64 ALA A C 1
ATOM 528 O O . ALA A 1 64 ? -12.593 2.257 8.158 1.00 86.62 64 ALA A O 1
ATOM 529 N N . PRO A 1 65 ? -13.342 2.682 10.243 1.00 80.12 65 PRO A N 1
ATOM 530 C CA . PRO A 1 65 ? -12.491 1.693 10.884 1.00 80.12 65 PRO A CA 1
ATOM 531 C C . PRO A 1 65 ? -12.555 0.308 10.234 1.00 80.12 65 PRO A C 1
ATOM 533 O O . PRO A 1 65 ? -13.536 -0.112 9.613 1.00 80.12 65 PRO A O 1
ATOM 536 N N . THR A 1 66 ? -11.469 -0.449 10.385 1.00 75.06 66 THR A N 1
ATOM 537 C CA . THR A 1 66 ? -11.463 -1.839 9.915 1.00 75.06 66 THR A CA 1
ATOM 538 C C . THR A 1 66 ? -12.528 -2.643 10.659 1.00 75.06 66 THR A C 1
ATOM 540 O O . THR A 1 66 ? -12.750 -2.417 11.845 1.00 75.06 66 THR A O 1
ATOM 543 N N . SER A 1 67 ? -13.171 -3.575 9.952 1.00 73.56 67 SER A N 1
ATOM 544 C CA . SER A 1 67 ? -14.323 -4.359 10.426 1.00 73.56 67 SER A CA 1
ATOM 545 C C . SER A 1 67 ? -15.661 -3.605 10.500 1.00 73.56 67 SER A C 1
ATOM 547 O O . SER A 1 67 ? -16.668 -4.230 10.822 1.00 73.56 67 SER A O 1
ATOM 549 N N . SER A 1 68 ? -15.729 -2.324 10.106 1.00 76.81 68 SER A N 1
ATOM 550 C CA . SER A 1 68 ? -17.010 -1.600 9.990 1.00 76.81 68 SER A CA 1
ATOM 551 C C . SER A 1 68 ? -17.856 -2.035 8.781 1.00 76.81 68 SER A C 1
ATOM 553 O O . SER A 1 68 ? -19.039 -1.742 8.723 1.00 76.81 68 SER A O 1
ATOM 555 N N . GLY A 1 69 ? -17.289 -2.789 7.829 1.00 81.56 69 GLY A N 1
ATOM 556 C CA . GLY A 1 69 ? -18.029 -3.312 6.669 1.00 81.56 69 GLY A CA 1
ATOM 557 C C . GLY A 1 69 ? -17.928 -2.465 5.395 1.00 81.56 69 GLY A C 1
ATOM 558 O O . GLY A 1 69 ? -18.732 -2.644 4.486 1.00 81.56 69 GLY A O 1
ATOM 559 N N . LYS A 1 70 ? -16.919 -1.585 5.294 1.00 87.56 70 LYS A N 1
ATOM 560 C CA . LYS A 1 70 ? -16.671 -0.707 4.129 1.00 87.56 70 LYS A CA 1
ATOM 561 C C . LYS A 1 70 ? -16.622 -1.440 2.776 1.00 87.56 70 LYS A C 1
ATOM 563 O O . LYS A 1 70 ? -17.070 -0.909 1.769 1.00 87.56 70 LYS A O 1
ATOM 568 N N . THR A 1 71 ? -16.144 -2.686 2.762 1.00 85.50 71 THR A N 1
ATOM 569 C CA . THR A 1 71 ? -16.019 -3.512 1.548 1.00 85.50 71 THR A CA 1
ATOM 570 C C . THR A 1 71 ? -17.369 -3.899 0.932 1.00 85.50 71 THR A C 1
ATOM 572 O O . THR A 1 71 ? -17.415 -4.257 -0.239 1.00 85.50 71 THR A O 1
ATOM 575 N N . TYR A 1 72 ? -18.481 -3.822 1.676 1.00 87.19 72 TYR A N 1
ATOM 576 C CA . TYR A 1 72 ? -19.803 -4.141 1.125 1.00 87.19 72 TYR A CA 1
ATOM 577 C C . TYR A 1 72 ? -20.171 -3.233 -0.058 1.00 87.19 72 TYR A C 1
ATOM 579 O O . TYR A 1 72 ? -20.656 -3.724 -1.076 1.00 87.19 72 TYR A O 1
ATOM 587 N N . ALA A 1 73 ? -19.850 -1.938 0.032 1.00 86.50 73 ALA A N 1
ATOM 588 C CA . ALA A 1 73 ? -20.094 -0.980 -1.045 1.00 86.50 73 ALA A CA 1
ATOM 589 C C . ALA A 1 73 ? -19.358 -1.355 -2.344 1.00 86.50 73 ALA A C 1
ATOM 591 O O . ALA A 1 73 ? -19.894 -1.161 -3.432 1.00 86.50 73 ALA A O 1
ATOM 592 N N . SER A 1 74 ? -18.174 -1.970 -2.242 1.00 92.94 74 SER A N 1
ATOM 593 C CA . SER A 1 74 ? -17.434 -2.489 -3.397 1.00 92.94 74 SER A CA 1
ATOM 594 C C . SER A 1 74 ? -18.215 -3.568 -4.138 1.00 92.94 74 SER A C 1
ATOM 596 O O . SER A 1 74 ? -18.287 -3.548 -5.363 1.00 92.94 74 SER A O 1
ATOM 598 N N . TYR A 1 75 ? -18.809 -4.510 -3.401 1.00 93.00 75 TYR A N 1
ATOM 599 C CA . TYR A 1 75 ? -19.575 -5.604 -3.997 1.00 93.00 75 TYR A CA 1
ATOM 600 C C . TYR A 1 75 ? -20.905 -5.119 -4.570 1.00 93.00 75 TYR A C 1
ATOM 602 O O . TYR A 1 75 ? -21.296 -5.584 -5.634 1.00 93.00 75 TYR A O 1
ATOM 610 N N . TYR A 1 76 ? -21.558 -4.155 -3.920 1.00 94.06 76 TYR A N 1
ATOM 611 C CA . TYR A 1 76 ? -22.751 -3.517 -4.473 1.00 94.06 76 TYR A CA 1
ATOM 612 C C . TYR A 1 76 ? -22.447 -2.767 -5.781 1.00 94.06 76 TYR A C 1
ATOM 614 O O . TYR A 1 76 ? -23.157 -2.922 -6.767 1.00 94.06 76 TYR A O 1
ATOM 622 N N . CYS A 1 77 ? -21.332 -2.031 -5.835 1.00 95.25 77 CYS A N 1
ATOM 623 C CA . CYS A 1 77 ? -20.859 -1.376 -7.057 1.00 95.25 77 CYS A CA 1
ATOM 624 C C . CYS A 1 77 ? -20.602 -2.381 -8.195 1.00 95.25 77 CYS A C 1
ATOM 626 O O . CYS A 1 77 ? -21.039 -2.161 -9.325 1.00 95.25 77 CYS A O 1
ATOM 628 N N . MET A 1 78 ? -19.960 -3.517 -7.898 1.00 96.31 78 MET A N 1
ATOM 629 C CA . MET A 1 78 ? -19.784 -4.607 -8.867 1.00 96.31 78 MET A CA 1
ATOM 630 C C . MET A 1 78 ? -21.126 -5.169 -9.353 1.00 96.31 78 MET A C 1
ATOM 632 O O . MET A 1 78 ? -21.326 -5.306 -10.556 1.00 96.31 78 MET A O 1
ATOM 636 N N . GLU A 1 79 ? -22.044 -5.473 -8.431 1.00 95.06 79 GLU A N 1
ATOM 637 C CA . GLU A 1 79 ? -23.375 -6.017 -8.732 1.00 95.06 79 GLU A CA 1
ATOM 638 C C . GLU A 1 7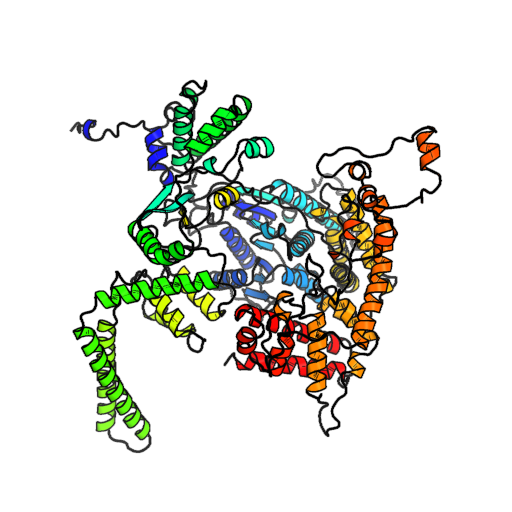9 ? -24.184 -5.082 -9.633 1.00 95.06 79 GLU A C 1
ATOM 640 O O . GLU A 1 79 ? -24.697 -5.529 -10.659 1.00 95.06 79 GLU A O 1
ATOM 645 N N . LYS A 1 80 ? -24.209 -3.782 -9.318 1.00 94.69 80 LYS A N 1
ATOM 646 C CA . LYS A 1 80 ? -24.879 -2.759 -10.126 1.00 94.69 80 LYS A CA 1
ATOM 647 C C . LYS A 1 80 ? -24.398 -2.779 -11.578 1.00 94.69 80 LYS A C 1
ATOM 649 O O . LYS A 1 80 ? -25.217 -2.866 -12.488 1.00 94.69 80 LYS A O 1
ATOM 654 N N . ILE A 1 81 ? -23.084 -2.740 -11.813 1.00 94.50 81 ILE A N 1
ATOM 655 C CA . ILE A 1 81 ? -22.546 -2.708 -13.184 1.00 94.50 81 ILE A CA 1
ATOM 656 C C . ILE A 1 81 ? -22.780 -4.031 -13.916 1.00 94.50 81 ILE A C 1
ATOM 658 O O . ILE A 1 81 ? -23.124 -4.013 -15.098 1.00 94.50 81 ILE A O 1
ATOM 662 N N . LEU A 1 82 ? -22.656 -5.169 -13.224 1.00 94.75 82 LEU A N 1
ATOM 663 C CA . LEU A 1 82 ? -23.007 -6.472 -13.790 1.00 94.75 82 LEU A CA 1
ATOM 664 C C . LEU A 1 82 ? -24.492 -6.546 -14.180 1.00 94.75 82 LEU A C 1
ATOM 666 O O . LEU A 1 82 ? -24.817 -7.212 -15.159 1.00 94.75 82 LEU A O 1
ATOM 670 N N . ARG A 1 83 ? -25.386 -5.879 -13.444 1.00 93.38 83 ARG A N 1
ATOM 671 C CA . ARG A 1 83 ? -26.824 -5.822 -13.741 1.00 93.38 83 ARG A CA 1
ATOM 672 C C . ARG A 1 83 ? -27.152 -4.880 -14.901 1.00 93.38 83 ARG A C 1
ATOM 674 O O . ARG A 1 83 ? -28.022 -5.191 -15.704 1.00 93.38 83 ARG A O 1
ATOM 681 N N . GLU A 1 84 ? -26.474 -3.739 -14.987 1.00 93.44 84 GLU A N 1
ATOM 682 C CA . GLU A 1 84 ? -26.779 -2.673 -15.954 1.00 93.44 84 GLU A CA 1
ATOM 683 C C . GLU A 1 84 ? -26.133 -2.866 -17.332 1.00 93.44 84 GLU A C 1
ATOM 685 O O . GLU A 1 84 ? -26.570 -2.254 -18.307 1.00 93.44 84 GLU A O 1
ATOM 690 N N . SER A 1 85 ? -25.065 -3.660 -17.436 1.00 91.38 85 SER A N 1
ATOM 691 C CA . SER A 1 85 ? -24.305 -3.786 -18.679 1.00 91.38 85 SER A CA 1
ATOM 692 C C . SER A 1 85 ? -23.632 -5.147 -18.826 1.00 91.38 85 SER A C 1
ATOM 694 O O . SER A 1 85 ? -23.153 -5.719 -17.849 1.00 91.38 85 SER A O 1
ATOM 696 N N . ASP A 1 86 ? -23.516 -5.627 -20.065 1.00 89.06 86 ASP A N 1
ATOM 697 C CA . ASP A 1 86 ? -22.679 -6.781 -20.432 1.00 89.06 86 ASP A CA 1
ATOM 698 C C . ASP A 1 86 ? -21.251 -6.376 -20.831 1.00 89.06 86 ASP A C 1
ATOM 700 O O . ASP A 1 86 ? -20.334 -7.192 -20.774 1.00 89.06 86 ASP A O 1
ATOM 704 N N . GLU A 1 87 ? -21.039 -5.097 -21.159 1.00 89.50 87 GLU A N 1
ATOM 705 C CA . GLU A 1 87 ? -19.758 -4.582 -21.663 1.00 89.50 87 GLU A CA 1
ATOM 706 C C . GLU A 1 87 ? -18.998 -3.710 -20.661 1.00 89.50 87 GLU A C 1
ATOM 708 O O . GLU A 1 87 ? -17.775 -3.559 -20.775 1.00 89.50 87 GLU A O 1
ATOM 713 N N . GLY A 1 88 ? -19.715 -3.115 -19.703 1.00 94.56 88 GLY A N 1
ATOM 714 C CA . GLY A 1 88 ? -19.156 -2.244 -18.675 1.00 94.56 88 GLY A CA 1
ATOM 715 C C . GLY A 1 88 ? -18.195 -2.985 -17.749 1.00 94.56 88 GLY A C 1
ATOM 716 O O . GLY A 1 88 ? -18.449 -4.128 -17.362 1.00 94.56 88 GLY A O 1
ATOM 717 N N . VAL A 1 89 ? -17.101 -2.307 -17.391 1.00 97.00 89 VAL A N 1
ATOM 718 C CA . VAL A 1 89 ? -16.036 -2.860 -16.548 1.00 97.00 89 VAL A CA 1
ATOM 719 C C . VAL A 1 89 ? -15.960 -2.126 -15.210 1.00 97.00 89 VAL A C 1
ATOM 721 O O . VAL A 1 89 ? -15.946 -0.894 -15.167 1.00 97.00 89 VAL A O 1
ATOM 724 N N . VAL A 1 90 ? -15.856 -2.878 -14.117 1.00 97.94 90 VAL A N 1
ATOM 725 C CA . VAL A 1 90 ? -15.472 -2.388 -12.788 1.00 97.94 90 VAL A CA 1
ATOM 726 C C . VAL A 1 90 ? -14.052 -2.838 -12.493 1.00 97.94 90 VAL A C 1
ATOM 728 O O . VAL A 1 90 ? -13.729 -4.020 -12.606 1.00 97.94 90 VAL A O 1
ATOM 731 N N . VAL A 1 91 ? -13.195 -1.907 -12.082 1.00 98.50 91 VAL A N 1
ATOM 732 C CA . VAL A 1 91 ? -11.823 -2.233 -11.681 1.00 98.50 91 VAL A CA 1
ATOM 733 C C . VAL A 1 91 ? -11.700 -2.153 -10.166 1.00 98.50 91 VAL A C 1
ATOM 735 O O . VAL A 1 91 ? -11.974 -1.112 -9.580 1.00 98.50 91 VAL A O 1
ATOM 738 N N . TYR A 1 92 ? -11.251 -3.231 -9.530 1.00 98.31 92 TYR A N 1
ATOM 739 C CA . TYR A 1 92 ? -10.888 -3.257 -8.115 1.00 98.31 92 TYR A CA 1
ATOM 740 C C . TYR A 1 92 ? -9.369 -3.218 -7.962 1.00 98.31 92 TYR A C 1
ATOM 742 O O . TYR A 1 92 ? -8.664 -4.136 -8.390 1.00 98.31 92 TYR A O 1
ATOM 750 N N . VAL A 1 93 ? -8.867 -2.175 -7.312 1.00 97.44 93 VAL A N 1
ATOM 751 C CA . VAL A 1 93 ? -7.447 -1.949 -7.050 1.00 97.44 93 VAL A CA 1
ATOM 752 C C . VAL A 1 93 ? -7.153 -2.292 -5.597 1.00 97.44 93 VAL A C 1
ATOM 754 O O . VAL A 1 93 ? -7.554 -1.575 -4.681 1.00 97.44 93 VAL A O 1
ATOM 757 N N . ALA A 1 94 ? -6.437 -3.395 -5.388 1.00 93.81 94 ALA A N 1
ATOM 758 C CA . ALA A 1 94 ? -5.990 -3.829 -4.072 1.00 93.81 94 ALA A CA 1
ATOM 759 C C . ALA A 1 94 ? -4.504 -3.482 -3.854 1.00 93.81 94 ALA A C 1
ATOM 761 O O . ALA A 1 94 ? -3.696 -3.670 -4.766 1.00 93.81 94 ALA A O 1
ATOM 762 N N . PRO A 1 95 ? -4.084 -3.081 -2.640 1.00 88.00 95 PRO A N 1
ATOM 763 C CA . PRO A 1 95 ? -2.695 -2.712 -2.343 1.00 88.00 95 PRO A CA 1
ATOM 764 C C . PRO A 1 95 ? -1.704 -3.875 -2.445 1.00 88.00 95 PRO A C 1
ATOM 766 O O . PRO A 1 95 ? -0.510 -3.660 -2.631 1.00 88.00 95 PRO A O 1
ATOM 769 N N . THR A 1 96 ? -2.164 -5.122 -2.295 1.00 84.88 96 THR A N 1
ATOM 770 C CA . THR A 1 96 ? -1.284 -6.296 -2.284 1.00 84.88 96 THR A CA 1
ATOM 771 C C . THR A 1 96 ? -1.854 -7.451 -3.095 1.00 84.88 96 THR A C 1
ATOM 773 O O . THR A 1 96 ? -3.064 -7.668 -3.157 1.00 84.88 96 THR A O 1
ATOM 776 N N . LYS A 1 97 ? -0.958 -8.283 -3.640 1.00 82.56 97 LYS A N 1
ATOM 777 C CA . LYS A 1 97 ? -1.313 -9.526 -4.351 1.00 82.56 97 LYS A CA 1
ATOM 778 C C . LYS A 1 97 ? -2.104 -10.510 -3.477 1.00 82.56 97 LYS A C 1
ATOM 780 O O . LYS A 1 97 ? -2.911 -11.281 -3.987 1.00 82.56 97 LYS A O 1
ATOM 785 N N . ALA A 1 98 ? -1.860 -10.512 -2.165 1.00 78.88 98 ALA A N 1
ATOM 786 C CA . ALA A 1 98 ? -2.607 -11.355 -1.233 1.00 78.88 98 ALA A CA 1
ATOM 787 C C . ALA A 1 98 ? -4.086 -10.944 -1.193 1.00 78.88 98 ALA A C 1
ATOM 789 O O . ALA A 1 98 ? -4.966 -11.797 -1.314 1.00 78.88 98 ALA A O 1
ATOM 790 N N . LEU A 1 99 ? -4.345 -9.637 -1.120 1.00 85.12 99 LEU A N 1
ATOM 791 C CA . LEU A 1 99 ? -5.697 -9.095 -1.115 1.00 85.12 99 LEU A CA 1
ATOM 792 C C . LEU A 1 99 ? -6.389 -9.253 -2.478 1.00 85.12 99 LEU A C 1
ATOM 794 O O . LEU A 1 99 ? -7.566 -9.599 -2.499 1.00 85.12 99 LEU A O 1
ATOM 798 N N . VAL A 1 100 ? -5.658 -9.149 -3.600 1.00 91.06 100 VAL A N 1
ATOM 799 C CA . VAL A 1 100 ? -6.181 -9.522 -4.936 1.00 91.06 100 VAL A CA 1
ATOM 800 C C . VAL A 1 100 ? -6.775 -10.932 -4.909 1.00 91.06 100 VAL A C 1
ATOM 802 O O . VAL A 1 100 ? -7.936 -11.115 -5.257 1.00 91.06 100 VAL A O 1
ATOM 805 N N . ASN A 1 101 ? -6.025 -11.930 -4.426 1.00 85.62 101 ASN A N 1
ATOM 806 C CA . ASN A 1 101 ? -6.513 -13.315 -4.371 1.00 85.62 101 ASN A CA 1
ATOM 807 C C . ASN A 1 101 ? -7.752 -13.474 -3.474 1.00 85.62 101 ASN A C 1
ATOM 809 O O . ASN A 1 101 ? -8.641 -14.269 -3.778 1.00 85.62 101 ASN A O 1
ATOM 813 N N . GLN A 1 102 ? -7.813 -12.737 -2.361 1.00 84.88 102 GLN A N 1
ATOM 814 C CA . GLN A 1 102 ? -8.965 -12.754 -1.460 1.00 84.88 102 GLN A CA 1
ATOM 815 C C . GLN A 1 102 ? -10.219 -12.177 -2.129 1.00 84.88 102 GLN A C 1
ATOM 817 O O . GLN A 1 102 ? -11.297 -12.766 -2.019 1.00 84.88 102 GLN A O 1
ATOM 822 N N . VAL A 1 103 ? -10.077 -11.051 -2.828 1.00 91.50 103 VAL A N 1
ATOM 823 C CA . VAL A 1 103 ? -11.181 -10.395 -3.537 1.00 91.50 103 VAL A CA 1
ATOM 824 C C . VAL A 1 103 ? -11.652 -11.268 -4.694 1.00 91.50 103 VAL A C 1
ATOM 826 O O . VAL A 1 103 ? -12.844 -11.532 -4.777 1.00 91.50 103 VAL A O 1
ATOM 829 N N . VAL A 1 104 ? -10.741 -11.825 -5.498 1.00 92.25 104 VAL A N 1
ATOM 830 C CA . VAL A 1 104 ? -11.078 -12.758 -6.591 1.00 92.25 104 VAL A CA 1
ATOM 831 C C . VAL A 1 104 ? -11.869 -13.956 -6.072 1.00 92.25 104 VAL A C 1
ATOM 833 O O . VAL A 1 104 ? -12.934 -14.262 -6.597 1.00 92.25 104 VAL A O 1
ATOM 836 N N . GLY A 1 105 ? -11.409 -14.597 -4.990 1.00 88.19 105 GLY A N 1
ATOM 837 C CA . GLY A 1 105 ? -12.138 -15.714 -4.385 1.00 88.19 105 GLY A CA 1
ATOM 838 C C . GLY A 1 105 ? -13.542 -15.330 -3.902 1.00 88.19 105 GLY A C 1
ATOM 839 O O . GLY A 1 105 ? -14.453 -16.151 -3.962 1.00 88.19 105 GLY A O 1
ATOM 840 N N . THR A 1 106 ? -13.727 -14.083 -3.466 1.00 90.38 106 THR A N 1
ATOM 841 C CA . THR A 1 106 ? -15.034 -13.561 -3.045 1.00 90.38 106 THR A CA 1
ATOM 842 C C . THR A 1 106 ? -15.927 -13.253 -4.247 1.00 90.38 106 THR A C 1
ATOM 844 O O . THR A 1 106 ? -17.073 -13.686 -4.270 1.00 90.38 106 THR A O 1
ATOM 847 N N . VAL A 1 107 ? -15.397 -12.593 -5.280 1.00 93.25 107 VAL A N 1
ATOM 848 C CA . VAL A 1 107 ? -16.100 -12.289 -6.538 1.00 93.25 107 VAL A CA 1
ATOM 849 C C . VAL A 1 107 ? -16.596 -13.575 -7.199 1.00 93.25 107 VAL A C 1
ATOM 851 O O . VAL A 1 107 ? -17.782 -13.680 -7.497 1.00 93.25 107 VAL A O 1
ATOM 854 N N . CYS A 1 108 ? -15.735 -14.589 -7.332 1.00 90.88 108 CYS A N 1
ATOM 855 C CA . CYS A 1 108 ? -16.109 -15.892 -7.892 1.00 90.88 108 CYS A CA 1
ATOM 856 C C . CYS A 1 108 ? -17.159 -16.642 -7.057 1.00 90.88 108 CYS A C 1
ATOM 858 O O . CYS A 1 108 ? -17.843 -17.510 -7.586 1.00 90.88 108 CYS A O 1
ATOM 860 N N . SER A 1 109 ? -17.271 -16.346 -5.757 1.00 89.75 109 SER A N 1
ATOM 861 C CA . SER A 1 109 ? -18.275 -16.955 -4.880 1.00 89.75 109 SER A CA 1
ATOM 862 C C . SER A 1 109 ? -19.604 -16.201 -4.871 1.00 89.75 109 SER A C 1
ATOM 864 O O . SER A 1 109 ? -20.622 -16.805 -4.539 1.00 89.75 109 SER A O 1
ATOM 866 N N . LEU A 1 110 ? -19.593 -14.892 -5.126 1.00 89.44 110 LEU A N 1
ATOM 867 C CA . LEU A 1 110 ? -20.777 -14.038 -5.024 1.00 89.44 110 LEU A CA 1
ATOM 868 C C . LEU A 1 110 ? -21.481 -13.849 -6.364 1.00 89.44 110 LEU A C 1
ATOM 870 O O . LEU A 1 110 ? -22.704 -13.746 -6.385 1.00 89.44 110 LEU A O 1
ATOM 874 N N . PHE A 1 111 ? -20.727 -13.791 -7.460 1.00 92.38 111 PHE A N 1
ATOM 875 C CA . PHE A 1 111 ? -21.256 -13.404 -8.760 1.00 92.38 111 PHE A CA 1
ATOM 876 C C . PHE A 1 111 ? -21.176 -14.552 -9.756 1.00 92.38 111 PHE A C 1
ATOM 878 O O . PHE A 1 111 ? -20.146 -15.202 -9.929 1.00 92.38 111 PHE A O 1
ATOM 885 N N . THR A 1 112 ? -22.281 -14.787 -10.451 1.00 88.69 112 THR A N 1
ATOM 886 C CA . THR A 1 112 ? -22.357 -15.686 -11.601 1.00 88.69 112 THR A CA 1
ATOM 887 C C . THR A 1 112 ? -23.288 -15.040 -12.611 1.00 88.69 112 THR A C 1
ATOM 889 O O . THR A 1 112 ? -24.404 -14.660 -12.269 1.00 88.69 112 THR A O 1
ATOM 892 N N . LYS A 1 113 ? -22.812 -14.879 -13.844 1.00 89.38 113 LYS A N 1
ATOM 893 C CA . LYS A 1 113 ? -23.553 -14.245 -14.931 1.00 89.38 113 LYS A CA 1
ATOM 894 C C . LYS A 1 113 ? -23.226 -14.966 -16.231 1.00 89.38 113 LYS A C 1
ATOM 896 O O . LYS A 1 113 ? -22.060 -15.266 -16.486 1.00 89.38 113 LYS A O 1
ATOM 901 N N . ALA A 1 114 ? -24.251 -15.261 -17.024 1.00 87.44 114 ALA A N 1
ATOM 902 C CA . ALA A 1 114 ? -24.062 -15.757 -18.379 1.00 87.44 114 ALA A CA 1
ATOM 903 C C . ALA A 1 114 ? -23.605 -14.586 -19.255 1.00 87.44 114 ALA A C 1
ATOM 905 O O . ALA A 1 114 ? -24.305 -13.581 -19.344 1.00 87.44 114 ALA A O 1
ATOM 906 N N . LEU A 1 115 ? -22.420 -14.704 -19.851 1.00 88.25 115 LEU A N 1
ATOM 907 C CA . LEU A 1 115 ? -21.827 -13.664 -20.686 1.00 88.25 115 LEU A CA 1
ATOM 908 C C . LEU A 1 115 ? -21.651 -14.146 -22.127 1.00 88.25 115 LEU A C 1
ATOM 910 O O . LEU A 1 115 ? -21.573 -15.359 -22.358 1.00 88.25 115 LEU A O 1
ATOM 914 N N . PRO A 1 116 ? -21.573 -13.214 -23.097 1.00 86.12 116 PRO A N 1
ATOM 915 C CA . PRO A 1 116 ? -21.202 -13.537 -24.467 1.00 86.12 116 PRO A CA 1
ATOM 916 C C . PRO A 1 116 ? -19.906 -14.353 -24.535 1.00 86.12 116 PRO A C 1
ATOM 918 O O . PRO A 1 116 ? -19.025 -14.239 -23.677 1.00 86.12 116 PRO A O 1
ATOM 921 N N . LYS A 1 117 ? -19.774 -15.183 -25.578 1.00 83.25 117 LYS A N 1
ATOM 922 C CA . LYS A 1 117 ? -18.593 -16.038 -25.764 1.00 83.25 117 LYS A CA 1
ATOM 923 C C . LYS A 1 117 ? -17.309 -15.202 -25.723 1.00 83.25 117 LYS A C 1
ATOM 925 O O . LYS A 1 117 ? -17.164 -14.254 -26.486 1.00 83.25 117 LYS A O 1
ATOM 930 N N . GLY A 1 118 ? -16.374 -15.604 -24.863 1.00 84.38 118 GLY A N 1
ATOM 931 C CA . GLY A 1 118 ? -15.068 -14.961 -24.706 1.00 84.38 118 GLY A CA 1
ATOM 932 C C . GLY A 1 118 ? -14.984 -13.932 -23.576 1.00 84.38 118 GLY A C 1
ATOM 933 O O . GLY A 1 118 ? -13.871 -13.554 -23.228 1.00 84.38 118 GLY A O 1
ATOM 934 N N . LEU A 1 119 ? -16.107 -13.524 -22.972 1.00 89.31 119 LEU A N 1
ATOM 935 C CA . LEU A 1 119 ? -16.123 -12.666 -21.786 1.00 89.31 119 LEU A CA 1
ATOM 936 C C . LEU A 1 119 ? -16.298 -13.488 -20.506 1.00 89.31 119 LEU A C 1
ATOM 938 O O . LEU A 1 119 ? -17.093 -14.427 -20.450 1.00 89.31 119 LEU A O 1
ATOM 942 N N . VAL A 1 120 ? -15.584 -13.097 -19.452 1.00 93.44 120 VAL A N 1
ATOM 943 C CA . VAL A 1 120 ? -15.710 -13.690 -18.115 1.00 93.44 120 VAL A CA 1
ATOM 944 C C . VAL A 1 120 ? -16.145 -12.657 -17.082 1.00 93.44 120 VAL A C 1
ATOM 946 O O . VAL A 1 120 ? -15.940 -11.454 -17.228 1.00 93.44 120 VAL A O 1
ATOM 949 N N . VAL A 1 121 ? -16.730 -13.123 -15.979 1.00 94.50 121 VAL A N 1
ATOM 950 C CA . VAL A 1 121 ? -17.150 -12.218 -14.899 1.00 94.50 121 VAL A CA 1
ATOM 951 C C . VAL A 1 121 ? -15.936 -11.579 -14.223 1.00 94.50 121 VAL A C 1
ATOM 953 O O . VAL A 1 121 ? -15.938 -10.375 -13.991 1.00 94.50 121 VAL A O 1
ATOM 956 N N . CYS A 1 122 ? -14.888 -12.360 -13.938 1.00 96.31 122 CYS A N 1
ATOM 957 C CA . CYS A 1 122 ? -13.726 -11.912 -13.172 1.00 96.31 122 CYS A CA 1
ATOM 958 C C . CYS A 1 122 ? -12.415 -12.165 -13.925 1.00 96.31 122 CYS A C 1
ATOM 960 O O . CYS A 1 122 ? -12.079 -13.311 -14.221 1.00 96.31 122 CYS A O 1
ATOM 962 N N . GLY A 1 123 ? -11.646 -11.104 -14.152 1.00 96.44 123 GLY A N 1
ATOM 963 C CA . GLY A 1 123 ? -10.266 -11.147 -14.622 1.00 96.44 123 GLY A CA 1
ATOM 964 C C . GLY A 1 123 ? -9.287 -10.704 -13.535 1.00 96.44 123 GLY A C 1
ATOM 965 O O . GLY A 1 123 ? -9.656 -10.062 -12.546 1.00 96.44 123 GLY A O 1
ATOM 966 N N . VAL A 1 124 ? -8.014 -11.054 -13.710 1.00 96.69 124 VAL A N 1
ATOM 967 C CA . VAL A 1 124 ? -6.932 -10.717 -12.780 1.00 96.69 124 VAL A CA 1
ATOM 968 C C . VAL A 1 124 ? -5.735 -10.191 -13.548 1.00 96.69 124 VAL A C 1
ATOM 970 O O . VAL A 1 124 ? -5.270 -10.822 -14.501 1.00 96.69 124 VAL A O 1
ATOM 973 N N . PHE A 1 125 ? -5.180 -9.070 -13.088 1.00 95.69 125 PHE A N 1
ATOM 974 C CA . PHE A 1 125 ? -3.905 -8.580 -13.592 1.00 95.69 125 PHE A CA 1
ATOM 975 C C . PHE A 1 125 ? -2.926 -8.270 -12.462 1.00 95.69 125 PHE A C 1
ATOM 977 O O . PHE A 1 125 ? -3.100 -7.361 -11.659 1.00 95.69 125 PHE A O 1
ATOM 984 N N . THR A 1 126 ? -1.849 -9.044 -12.417 1.00 91.19 126 THR A N 1
ATOM 985 C CA . THR A 1 126 ? -0.658 -8.745 -11.627 1.00 91.19 126 THR A CA 1
ATOM 986 C C . THR A 1 126 ? 0.583 -8.980 -12.489 1.00 91.19 126 THR A C 1
ATOM 988 O O . THR A 1 126 ? 0.515 -9.646 -13.524 1.00 91.19 126 THR A O 1
ATOM 991 N N . ARG A 1 127 ? 1.752 -8.497 -12.051 1.00 82.38 127 ARG A N 1
ATOM 992 C CA . ARG A 1 127 ? 3.030 -8.751 -12.745 1.00 82.38 127 ARG A CA 1
ATOM 993 C C . ARG A 1 127 ? 3.311 -10.247 -12.961 1.00 82.38 127 ARG A C 1
ATOM 995 O O . ARG A 1 127 ? 3.919 -10.619 -13.955 1.00 82.38 127 ARG A O 1
ATOM 1002 N N . ASP A 1 128 ? 2.837 -11.087 -12.043 1.00 75.81 128 ASP A N 1
ATOM 1003 C CA . ASP A 1 128 ? 3.173 -12.511 -11.972 1.00 75.81 128 ASP A CA 1
ATOM 1004 C C . ASP A 1 128 ? 2.114 -13.428 -12.595 1.00 75.81 128 ASP A C 1
ATOM 1006 O O . ASP A 1 128 ? 2.411 -14.592 -12.870 1.00 75.81 128 ASP A O 1
ATOM 1010 N N . TYR A 1 129 ? 0.880 -12.942 -12.723 1.00 83.38 129 TYR A N 1
ATOM 1011 C CA . TYR A 1 129 ? -0.290 -13.714 -13.127 1.00 83.38 129 TYR A CA 1
ATOM 1012 C C . TYR A 1 129 ? -1.272 -12.812 -13.871 1.00 83.38 129 TYR A C 1
ATOM 1014 O O . TYR A 1 129 ? -1.647 -11.750 -13.363 1.00 83.38 129 TYR A O 1
ATOM 1022 N N . ARG A 1 130 ? -1.683 -13.257 -15.059 1.00 88.19 130 ARG A N 1
ATOM 1023 C CA . ARG A 1 130 ? -2.649 -12.586 -15.931 1.00 88.19 130 ARG A CA 1
ATOM 1024 C C . ARG A 1 130 ? -3.716 -13.601 -16.324 1.00 88.19 130 ARG A C 1
ATOM 1026 O O . ARG A 1 130 ? -3.365 -14.696 -16.753 1.00 88.19 130 ARG A O 1
ATOM 1033 N N . HIS A 1 131 ? -4.981 -13.245 -16.160 1.00 91.88 131 HIS A N 1
ATOM 1034 C CA . HIS A 1 131 ? -6.121 -14.086 -16.521 1.00 91.88 131 HIS A CA 1
ATOM 1035 C C . HIS A 1 131 ? -7.262 -13.188 -16.986 1.00 91.88 131 HIS A C 1
ATOM 1037 O O . HIS A 1 131 ? -7.708 -12.347 -16.209 1.00 91.88 131 HIS A O 1
ATOM 1043 N N . ASP A 1 132 ? -7.690 -13.340 -18.241 1.00 92.25 132 ASP A N 1
ATOM 1044 C CA . ASP A 1 132 ? -8.768 -12.564 -18.874 1.00 92.25 132 ASP A CA 1
ATOM 1045 C C . ASP A 1 132 ? -8.733 -11.059 -18.560 1.00 92.25 132 ASP A C 1
ATOM 1047 O O . ASP A 1 132 ? -9.743 -10.437 -18.243 1.00 92.25 132 ASP A O 1
ATOM 1051 N N . THR A 1 133 ? -7.539 -10.457 -18.633 1.00 93.00 133 THR A N 1
ATOM 1052 C CA . THR A 1 133 ? -7.298 -9.069 -18.204 1.00 93.00 133 THR A CA 1
ATOM 1053 C C . THR A 1 133 ? -8.221 -8.059 -18.888 1.00 93.00 133 THR A C 1
ATOM 1055 O O . THR A 1 133 ? -8.739 -7.170 -18.221 1.00 93.00 133 THR A O 1
ATOM 1058 N N . LEU A 1 134 ? -8.417 -8.184 -20.204 1.00 94.44 134 LEU A N 1
ATOM 1059 C CA . LEU A 1 134 ? -9.219 -7.243 -21.000 1.00 94.44 134 LEU A CA 1
ATOM 1060 C C . LEU A 1 134 ? -10.623 -7.774 -21.326 1.00 94.44 134 LEU A C 1
ATOM 1062 O O . LEU A 1 134 ? -11.511 -6.994 -21.660 1.00 94.44 134 LEU A O 1
ATOM 1066 N N . ASN A 1 135 ? -10.834 -9.085 -21.187 1.00 93.81 135 ASN A N 1
ATOM 1067 C CA . ASN A 1 135 ? -12.075 -9.774 -21.542 1.00 93.81 135 ASN A CA 1
ATOM 1068 C C . ASN A 1 135 ? -12.905 -10.107 -20.294 1.00 93.81 135 ASN A C 1
ATOM 1070 O O . ASN A 1 135 ? -13.446 -11.204 -20.166 1.00 93.81 135 ASN A O 1
ATOM 1074 N N . CYS A 1 136 ? -12.975 -9.173 -19.345 1.00 95.00 136 CYS A N 1
ATOM 1075 C CA . CYS A 1 136 ? -13.729 -9.348 -18.111 1.00 95.00 136 CYS A CA 1
ATOM 1076 C C . CYS A 1 136 ? -14.578 -8.127 -17.751 1.00 95.00 136 CYS A C 1
ATOM 1078 O O . CYS A 1 136 ? -14.250 -7.004 -18.132 1.00 95.00 136 CYS A O 1
ATOM 1080 N N . GLN A 1 137 ? -15.646 -8.348 -16.979 1.00 95.69 137 GLN A N 1
ATOM 1081 C CA . GLN A 1 137 ? -16.459 -7.264 -16.411 1.00 95.69 137 GLN A CA 1
ATOM 1082 C C . GLN A 1 137 ? -15.932 -6.759 -15.062 1.00 95.69 137 GLN A C 1
ATOM 1084 O O . GLN A 1 137 ? -16.114 -5.592 -14.731 1.00 95.69 137 GLN A O 1
ATOM 1089 N N . ILE A 1 138 ? -15.273 -7.611 -14.275 1.00 97.81 138 ILE A N 1
ATOM 1090 C CA . ILE A 1 138 ? -14.619 -7.228 -13.021 1.00 97.81 138 ILE A CA 1
ATOM 1091 C C . ILE A 1 138 ? -13.131 -7.532 -13.148 1.00 97.81 138 ILE A C 1
ATOM 1093 O O . ILE A 1 138 ? -12.732 -8.696 -13.150 1.00 97.81 138 ILE A O 1
ATOM 1097 N N . LEU A 1 139 ? -12.301 -6.492 -13.204 1.00 98.25 139 LEU A N 1
ATOM 1098 C CA . LEU A 1 139 ? -10.850 -6.642 -13.161 1.00 98.25 139 LEU A CA 1
ATOM 1099 C C . LEU A 1 139 ? -10.348 -6.420 -11.735 1.00 98.25 139 LEU A C 1
ATOM 1101 O O . LEU A 1 139 ? -10.436 -5.309 -11.216 1.00 98.25 139 LEU A O 1
ATOM 1105 N N . VAL A 1 140 ? -9.745 -7.440 -11.125 1.00 98.19 140 VAL A N 1
ATOM 1106 C CA . VAL A 1 140 ? -9.037 -7.290 -9.844 1.00 98.19 140 VAL A CA 1
ATOM 1107 C C . VAL A 1 140 ? -7.536 -7.163 -10.105 1.00 98.19 140 VAL A C 1
ATOM 1109 O O . VAL A 1 140 ? -6.918 -8.027 -10.732 1.00 98.19 140 VAL A O 1
ATOM 1112 N N . THR A 1 141 ? -6.929 -6.075 -9.639 1.00 97.56 141 THR A N 1
ATOM 1113 C CA . THR A 1 141 ? -5.548 -5.709 -9.983 1.00 97.56 141 THR A CA 1
ATOM 1114 C C . THR A 1 141 ? -4.830 -4.994 -8.833 1.00 97.56 141 THR A C 1
ATOM 1116 O O . THR A 1 141 ? -5.411 -4.719 -7.782 1.00 97.56 141 THR A O 1
ATOM 1119 N N . VAL A 1 142 ? -3.540 -4.718 -9.028 1.00 95.00 142 VAL A N 1
ATOM 1120 C CA . VAL A 1 142 ? -2.708 -3.858 -8.169 1.00 95.00 142 VAL A CA 1
ATOM 1121 C C . VAL A 1 142 ? -2.454 -2.505 -8.853 1.00 95.00 142 VAL A C 1
ATOM 1123 O O . VAL A 1 142 ? -2.524 -2.447 -10.087 1.00 95.00 142 VAL A O 1
ATOM 1126 N N . PRO A 1 143 ? -2.120 -1.429 -8.109 1.00 94.88 143 PRO A N 1
ATOM 1127 C CA . PRO A 1 143 ? -1.986 -0.079 -8.664 1.00 94.88 143 PRO A CA 1
ATOM 1128 C C . PRO A 1 143 ? -1.073 -0.004 -9.892 1.00 94.88 143 PRO A C 1
ATOM 1130 O O . PRO A 1 143 ? -1.475 0.489 -10.944 1.00 94.88 143 PRO A O 1
ATOM 1133 N N . GLN A 1 144 ? 0.119 -0.596 -9.805 1.00 92.69 144 GLN A N 1
ATOM 1134 C CA . GLN A 1 144 ? 1.121 -0.550 -10.875 1.00 92.69 144 GLN A CA 1
ATOM 1135 C C . GLN A 1 144 ? 0.637 -1.226 -12.164 1.00 92.69 144 GLN A C 1
ATOM 1137 O O . GLN A 1 144 ? 0.940 -0.790 -13.271 1.00 92.69 144 GLN A O 1
ATOM 1142 N N . CYS A 1 145 ? -0.158 -2.290 -12.036 1.00 94.75 145 CYS A N 1
ATOM 1143 C CA . CYS A 1 145 ? -0.714 -2.986 -13.189 1.00 94.75 145 CYS A CA 1
ATOM 1144 C C . CYS A 1 145 ? -1.877 -2.211 -13.819 1.00 94.75 145 CYS A C 1
ATOM 1146 O O . CYS A 1 145 ? -1.992 -2.208 -15.042 1.00 94.75 145 CYS A O 1
ATOM 1148 N N . LEU A 1 146 ? -2.704 -1.514 -13.028 1.00 96.75 146 LEU A N 1
ATOM 1149 C CA . LEU A 1 146 ? -3.711 -0.612 -13.596 1.00 96.75 146 LEU A CA 1
ATOM 1150 C C . LEU A 1 146 ? -3.056 0.561 -14.334 1.00 96.75 146 LEU A C 1
ATOM 1152 O O . LEU A 1 146 ? -3.499 0.909 -15.422 1.00 96.75 146 LEU A O 1
ATOM 1156 N N . GLU A 1 147 ? -1.974 1.126 -13.798 1.00 96.00 147 GLU A N 1
ATOM 1157 C CA . GLU A 1 147 ? -1.265 2.235 -14.442 1.00 96.00 147 GLU A CA 1
ATOM 1158 C C . GLU A 1 147 ? -0.694 1.822 -15.808 1.00 96.00 147 GLU A C 1
ATOM 1160 O O . GLU A 1 147 ? -0.793 2.574 -16.775 1.00 96.00 147 GLU A O 1
ATOM 1165 N N . ILE A 1 148 ? -0.182 0.589 -15.935 1.00 94.25 148 ILE A N 1
ATOM 1166 C CA . ILE A 1 148 ? 0.203 0.018 -17.237 1.00 94.25 148 ILE A CA 1
ATOM 1167 C C . ILE A 1 148 ? -0.975 0.031 -18.222 1.00 94.25 148 ILE A C 1
ATOM 1169 O O . ILE A 1 148 ? -0.784 0.412 -19.375 1.00 94.25 148 ILE A O 1
ATOM 1173 N N . LEU A 1 149 ? -2.179 -0.363 -17.792 1.00 95.56 149 LEU A N 1
ATOM 1174 C CA . LEU A 1 149 ? -3.364 -0.370 -18.659 1.00 95.56 149 LEU A CA 1
ATOM 1175 C C . LEU A 1 149 ? -3.863 1.040 -18.992 1.00 95.56 149 LEU A C 1
ATOM 1177 O O . LEU A 1 149 ? -4.370 1.250 -20.088 1.00 95.56 149 LEU A O 1
ATOM 1181 N N . LEU A 1 150 ? -3.740 2.006 -18.079 1.00 95.31 150 LEU A N 1
ATOM 1182 C CA . LEU A 1 150 ? -4.153 3.387 -18.346 1.00 95.31 150 LEU A CA 1
ATOM 1183 C C . LEU A 1 150 ? -3.181 4.110 -19.287 1.00 95.31 150 LEU A C 1
ATOM 1185 O O . LEU A 1 150 ? -3.625 4.919 -20.100 1.00 95.31 150 LEU A O 1
ATOM 1189 N N . LEU A 1 151 ? -1.885 3.794 -19.205 1.00 94.25 151 LEU A N 1
ATOM 1190 C CA . LEU A 1 151 ? -0.828 4.427 -19.999 1.00 94.25 151 LEU A CA 1
ATOM 1191 C C . LEU A 1 151 ? -0.503 3.704 -21.314 1.00 94.25 151 LEU A C 1
ATOM 1193 O O . LEU A 1 151 ? 0.257 4.235 -22.119 1.00 94.25 151 LEU A O 1
ATOM 1197 N N . SER A 1 152 ? -1.042 2.508 -21.559 1.00 92.00 152 SER A N 1
ATOM 1198 C CA . SER A 1 152 ? -0.792 1.794 -22.815 1.00 92.00 152 SER A CA 1
ATOM 1199 C C . SER A 1 152 ? -1.693 2.321 -23.944 1.00 92.00 152 SER A C 1
ATOM 1201 O O . SER A 1 152 ? -2.916 2.343 -23.787 1.00 92.00 152 SER A O 1
ATOM 1203 N N . PRO A 1 153 ? -1.141 2.709 -25.110 1.00 89.94 153 PRO A N 1
ATOM 1204 C CA . PRO A 1 153 ? -1.944 3.149 -26.254 1.00 89.94 153 PRO A CA 1
ATOM 1205 C C . PRO A 1 153 ? -2.948 2.088 -26.733 1.00 89.94 153 PRO A C 1
ATOM 1207 O O . PRO A 1 153 ? -4.088 2.405 -27.060 1.00 89.94 153 PRO A O 1
ATOM 1210 N N . HIS A 1 154 ? -2.560 0.811 -26.695 1.00 89.56 154 HIS A N 1
ATOM 1211 C CA . HIS A 1 154 ? -3.359 -0.302 -27.222 1.00 89.56 154 HIS A CA 1
ATOM 1212 C C . HIS A 1 154 ? -4.594 -0.642 -26.379 1.00 89.56 154 HIS A C 1
ATOM 1214 O O . HIS A 1 154 ? -5.495 -1.335 -26.842 1.00 89.56 154 HIS A O 1
ATOM 1220 N N . THR A 1 155 ? -4.656 -0.178 -25.132 1.00 92.88 155 THR A N 1
ATOM 1221 C CA . THR A 1 155 ? -5.749 -0.488 -24.200 1.00 92.88 155 THR A CA 1
ATOM 1222 C C . THR A 1 155 ? -6.746 0.655 -24.059 1.00 92.88 155 THR A C 1
ATOM 1224 O O . THR A 1 155 ? -7.714 0.512 -23.315 1.00 92.88 155 THR A O 1
ATOM 1227 N N . GLN A 1 156 ? -6.577 1.777 -24.770 1.00 92.62 156 GLN A N 1
ATOM 1228 C CA . GLN A 1 156 ? -7.429 2.958 -24.582 1.00 92.62 156 GLN A CA 1
ATOM 1229 C C . GLN A 1 156 ? -8.910 2.687 -24.884 1.00 92.62 156 GLN A C 1
ATOM 1231 O O . GLN A 1 156 ? -9.781 3.200 -24.181 1.00 92.62 156 GLN A O 1
ATOM 1236 N N . GLN A 1 157 ? -9.216 1.816 -25.850 1.00 91.44 157 GLN A N 1
ATOM 1237 C CA . GLN A 1 157 ? -10.593 1.380 -26.110 1.00 91.44 157 GLN A CA 1
ATOM 1238 C C . GLN A 1 157 ? -11.186 0.604 -24.925 1.00 91.44 157 GLN A C 1
ATOM 1240 O O . GLN A 1 157 ? -12.337 0.823 -24.551 1.00 91.44 157 GLN A O 1
ATOM 1245 N N . TRP A 1 158 ? -10.389 -0.250 -24.277 1.00 94.88 158 TRP A N 1
ATOM 1246 C CA . TRP A 1 158 ? -10.803 -0.952 -23.063 1.00 94.88 158 TRP A CA 1
ATOM 1247 C C . TRP A 1 158 ? -10.981 0.012 -21.882 1.00 94.88 158 TRP A C 1
ATOM 1249 O O . TRP A 1 158 ? -11.971 -0.085 -21.162 1.00 94.88 158 TRP A O 1
ATOM 1259 N N . VAL A 1 159 ? -10.096 1.004 -21.723 1.00 94.56 159 VAL A N 1
ATOM 1260 C CA . VAL A 1 159 ? -10.207 2.030 -20.668 1.00 94.56 159 VAL A CA 1
ATOM 1261 C C . VAL A 1 159 ? -11.533 2.796 -20.767 1.00 94.56 159 VAL A C 1
ATOM 1263 O O . VAL A 1 159 ? -12.151 3.080 -19.742 1.00 94.56 159 VAL A O 1
ATOM 1266 N N . LYS A 1 160 ? -12.033 3.060 -21.984 1.00 92.31 160 LYS A N 1
ATOM 1267 C CA . LYS A 1 160 ? -13.347 3.696 -22.212 1.00 92.31 160 LYS A CA 1
ATOM 1268 C C . LYS A 1 160 ? -14.537 2.851 -21.719 1.00 92.31 160 LYS A C 1
ATOM 1270 O O . LYS A 1 160 ? -15.616 3.401 -21.497 1.00 92.31 160 LYS A O 1
ATOM 1275 N N . ARG A 1 161 ? -14.361 1.539 -21.510 1.00 95.00 161 ARG A N 1
ATOM 1276 C CA . ARG A 1 161 ? -15.391 0.633 -20.960 1.00 95.00 161 ARG A CA 1
ATOM 1277 C C . ARG A 1 161 ? -15.484 0.677 -19.435 1.00 95.00 161 ARG A C 1
ATOM 1279 O O . ARG A 1 161 ? -16.464 0.172 -18.882 1.00 95.00 161 ARG A O 1
ATOM 1286 N N . ILE A 1 162 ? -14.497 1.258 -18.748 1.00 96.50 162 ILE A N 1
ATOM 1287 C CA . ILE A 1 162 ? -14.487 1.333 -17.285 1.00 96.50 162 ILE A CA 1
ATOM 1288 C C . ILE A 1 162 ? -15.621 2.255 -16.821 1.00 96.50 162 ILE A C 1
ATOM 1290 O O . ILE A 1 162 ? -15.657 3.445 -17.138 1.00 96.50 162 ILE A O 1
ATOM 1294 N N . ARG A 1 163 ? -16.564 1.692 -16.062 1.00 96.44 163 ARG A N 1
ATOM 1295 C CA . ARG A 1 163 ? -17.712 2.406 -15.489 1.00 96.44 163 ARG A CA 1
ATOM 1296 C C . ARG A 1 163 ? -17.472 2.848 -14.056 1.00 96.44 163 ARG A C 1
ATOM 1298 O O . ARG A 1 163 ? -18.033 3.858 -13.649 1.00 96.44 163 ARG A O 1
ATOM 1305 N N . TYR A 1 164 ? -16.637 2.121 -13.318 1.00 97.31 164 TYR A N 1
ATOM 1306 C CA . TYR A 1 164 ? -16.329 2.428 -11.927 1.00 97.31 164 TYR A CA 1
ATOM 1307 C C . TYR A 1 164 ? -14.952 1.878 -11.537 1.00 97.31 164 TYR A C 1
ATOM 1309 O O . TYR A 1 164 ? -14.564 0.795 -11.984 1.00 97.31 164 TYR A O 1
ATOM 1317 N N . VAL A 1 165 ? -14.229 2.590 -10.669 1.00 98.06 165 VAL A N 1
ATOM 1318 C CA . VAL A 1 165 ? -12.993 2.084 -10.047 1.00 98.06 165 VAL A CA 1
ATOM 1319 C C . VAL A 1 165 ? -13.122 2.073 -8.528 1.00 98.06 165 VAL A C 1
ATOM 1321 O O . VAL A 1 165 ? -13.550 3.043 -7.914 1.00 98.06 165 VAL A O 1
ATOM 1324 N N . ILE A 1 166 ? -12.746 0.966 -7.903 1.00 98.00 166 ILE A N 1
ATOM 1325 C CA . ILE A 1 166 ? -12.744 0.791 -6.454 1.00 98.00 166 ILE A CA 1
ATOM 1326 C C . ILE A 1 166 ? -11.291 0.725 -6.004 1.00 98.00 166 ILE A C 1
ATOM 1328 O O . ILE A 1 166 ? -10.564 -0.200 -6.355 1.00 98.00 166 ILE A O 1
ATOM 1332 N N . PHE A 1 167 ? -10.878 1.701 -5.213 1.00 96.50 167 PHE A N 1
ATOM 1333 C CA . PHE A 1 167 ? -9.566 1.786 -4.602 1.00 96.50 167 PHE A CA 1
ATOM 1334 C C . PHE A 1 167 ? -9.652 1.340 -3.149 1.00 96.50 167 PHE A C 1
ATOM 1336 O O . PHE A 1 167 ? -10.256 2.025 -2.324 1.00 96.50 167 PHE A O 1
ATOM 1343 N N . ASP A 1 168 ? -9.061 0.194 -2.828 1.00 93.56 168 ASP A N 1
ATOM 1344 C CA . ASP A 1 168 ? -9.044 -0.324 -1.462 1.00 93.56 168 ASP A CA 1
ATOM 1345 C C . ASP A 1 168 ? -7.773 0.093 -0.719 1.00 93.56 168 ASP A C 1
ATOM 1347 O O . ASP A 1 168 ? -6.688 0.120 -1.290 1.00 93.56 168 ASP A O 1
ATOM 1351 N N . GLU A 1 169 ? -7.904 0.393 0.569 1.00 89.38 169 GLU A N 1
ATOM 1352 C CA . GLU A 1 169 ? -6.818 0.855 1.440 1.00 89.38 169 GLU A CA 1
ATOM 1353 C C . GLU A 1 169 ? -6.017 2.057 0.888 1.00 89.38 169 GLU A C 1
ATOM 1355 O O . GLU A 1 169 ? -4.789 2.087 0.924 1.00 89.38 169 GLU A O 1
ATOM 1360 N N . VAL A 1 170 ? -6.717 3.113 0.457 1.00 89.31 170 VAL A N 1
ATOM 1361 C CA . VAL A 1 170 ? -6.134 4.351 -0.118 1.00 89.31 170 VAL A CA 1
ATOM 1362 C C . VAL A 1 170 ? -5.153 5.068 0.817 1.00 89.31 170 VAL A C 1
ATOM 1364 O O . VAL A 1 170 ? -4.348 5.877 0.363 1.00 89.31 170 VAL A O 1
ATOM 1367 N N . HIS A 1 171 ? -5.122 4.738 2.113 1.00 86.31 171 HIS A N 1
ATOM 1368 C CA . HIS A 1 171 ? -4.049 5.211 2.992 1.00 86.31 171 HIS A CA 1
ATOM 1369 C C . HIS A 1 171 ? -2.642 4.785 2.527 1.00 86.31 171 HIS A C 1
ATOM 1371 O O . HIS A 1 171 ? -1.664 5.410 2.934 1.00 86.31 171 HIS A O 1
ATOM 1377 N N . CYS A 1 172 ? -2.518 3.777 1.652 1.00 84.31 172 CYS A N 1
ATOM 1378 C CA . CYS A 1 172 ? -1.263 3.426 0.983 1.00 84.31 172 CYS A CA 1
ATOM 1379 C C . CYS A 1 172 ? -0.660 4.577 0.159 1.00 84.31 172 CYS A C 1
ATOM 1381 O O . CYS A 1 172 ? 0.545 4.565 -0.075 1.00 84.31 172 CYS A O 1
ATOM 1383 N N . LEU A 1 173 ? -1.453 5.591 -0.210 1.00 84.75 173 LEU A N 1
ATOM 1384 C CA . LEU A 1 173 ? -0.973 6.822 -0.842 1.00 84.75 173 LEU A CA 1
ATOM 1385 C C . LEU A 1 173 ? 0.029 7.591 0.042 1.00 84.75 173 LEU A C 1
ATOM 1387 O O . LEU A 1 173 ? 0.875 8.306 -0.473 1.00 84.75 173 LEU A O 1
ATOM 1391 N N . GLY A 1 174 ? -0.027 7.428 1.368 1.00 76.62 174 GLY A N 1
ATOM 1392 C CA . GLY A 1 174 ? 0.941 8.024 2.298 1.00 76.62 174 GLY A CA 1
ATOM 1393 C C . GLY A 1 174 ? 2.190 7.171 2.545 1.00 76.62 174 GLY A C 1
ATOM 1394 O O . GLY A 1 174 ? 2.978 7.509 3.425 1.00 76.62 174 GLY A O 1
ATOM 1395 N N . GLY A 1 175 ? 2.340 6.040 1.848 1.00 74.81 175 GLY A N 1
ATOM 1396 C CA . GLY A 1 175 ? 3.494 5.149 1.974 1.00 74.81 175 GLY A CA 1
ATOM 1397 C C . GLY A 1 175 ? 4.750 5.672 1.267 1.00 74.81 175 GLY A C 1
ATOM 1398 O O . GLY A 1 175 ? 4.721 6.704 0.604 1.00 74.81 175 GLY A O 1
ATOM 1399 N N . GLU A 1 176 ? 5.861 4.940 1.406 1.00 62.16 176 GLU A N 1
ATOM 1400 C CA . GLU A 1 176 ? 7.154 5.315 0.804 1.00 62.16 176 GLU A CA 1
ATOM 1401 C C . GLU A 1 176 ? 7.390 4.728 -0.597 1.00 62.16 176 GLU A C 1
ATOM 1403 O O . GLU A 1 176 ? 8.068 5.352 -1.402 1.00 62.16 176 GLU A O 1
ATOM 1408 N N . ILE A 1 177 ? 6.878 3.528 -0.903 1.00 62.78 177 ILE A N 1
ATOM 1409 C CA . ILE A 1 177 ? 7.191 2.815 -2.157 1.00 62.78 177 ILE A CA 1
ATOM 1410 C C . ILE A 1 177 ? 5.911 2.581 -2.958 1.00 62.78 177 ILE A C 1
ATOM 1412 O O . ILE A 1 177 ? 5.006 1.890 -2.481 1.00 62.78 177 ILE A O 1
ATOM 1416 N N . GLY A 1 178 ? 5.856 3.087 -4.193 1.00 74.25 178 GLY A N 1
ATOM 1417 C CA . GLY A 1 178 ? 4.720 2.897 -5.099 1.00 74.25 178 GLY A CA 1
ATOM 1418 C C . GLY A 1 178 ? 3.498 3.748 -4.748 1.00 74.25 178 GLY A C 1
ATOM 1419 O O . GLY A 1 178 ? 2.398 3.448 -5.216 1.00 74.25 178 GLY A O 1
ATOM 1420 N N . ALA A 1 179 ? 3.671 4.752 -3.889 1.00 82.56 179 ALA A N 1
ATOM 1421 C CA . ALA A 1 179 ? 2.627 5.676 -3.457 1.00 82.56 179 ALA A CA 1
ATOM 1422 C C . ALA A 1 179 ? 2.271 6.681 -4.564 1.00 82.56 179 ALA A C 1
ATOM 1424 O O . ALA A 1 179 ? 1.093 6.966 -4.774 1.00 82.56 179 ALA A O 1
ATOM 1425 N N . GLU A 1 180 ? 3.270 7.119 -5.330 1.00 88.06 180 GLU A N 1
ATOM 1426 C CA . GLU A 1 180 ? 3.139 7.962 -6.519 1.00 88.06 180 GLU A CA 1
ATOM 1427 C C . GLU A 1 180 ? 2.160 7.358 -7.537 1.00 88.06 180 GLU A C 1
ATOM 1429 O O . GLU A 1 180 ? 1.294 8.042 -8.073 1.00 88.06 180 GLU A O 1
ATOM 1434 N N . VAL A 1 181 ? 2.176 6.032 -7.693 1.00 92.12 181 VAL A N 1
ATOM 1435 C CA . VAL A 1 181 ? 1.278 5.334 -8.618 1.00 92.12 181 VAL A CA 1
ATOM 1436 C C . VAL A 1 181 ? -0.191 5.490 -8.216 1.00 92.12 181 VAL A C 1
ATOM 1438 O O . VAL A 1 181 ? -1.043 5.655 -9.085 1.00 92.12 181 VAL A O 1
ATOM 1441 N N . TRP A 1 182 ? -0.527 5.476 -6.920 1.00 92.69 182 TRP A N 1
ATOM 1442 C CA . TRP A 1 182 ? -1.910 5.727 -6.481 1.00 92.69 182 TRP A CA 1
ATOM 1443 C C . TRP A 1 182 ? -2.383 7.120 -6.886 1.00 92.69 182 TRP A C 1
ATOM 1445 O O . TRP A 1 182 ? -3.528 7.284 -7.311 1.00 92.69 182 TRP A O 1
ATOM 1455 N N . GLU A 1 183 ? -1.494 8.103 -6.772 1.00 92.88 183 GLU A N 1
ATOM 1456 C CA . GLU A 1 183 ? -1.749 9.475 -7.182 1.00 92.88 183 GLU A CA 1
ATOM 1457 C C . GLU A 1 183 ? -2.000 9.558 -8.692 1.00 92.88 183 GLU A C 1
ATOM 1459 O O . GLU A 1 183 ? -3.032 10.089 -9.104 1.00 92.88 183 GLU A O 1
ATOM 1464 N N . HIS A 1 184 ? -1.144 8.936 -9.514 1.00 94.56 184 HIS A N 1
ATOM 1465 C CA . HIS A 1 184 ? -1.315 8.912 -10.972 1.00 94.56 184 HIS A CA 1
ATOM 1466 C C . HIS A 1 184 ? -2.673 8.330 -11.371 1.00 94.56 184 HIS A C 1
ATOM 1468 O O . HIS A 1 184 ? -3.364 8.881 -12.227 1.00 94.56 184 HIS A O 1
ATOM 1474 N N . LEU A 1 185 ? -3.086 7.229 -10.735 1.00 95.69 185 LEU A N 1
ATOM 1475 C CA . LEU A 1 185 ? -4.372 6.593 -11.011 1.00 95.69 185 LEU A CA 1
ATOM 1476 C C . LEU A 1 185 ? -5.549 7.515 -10.672 1.00 95.69 185 LEU A C 1
ATOM 1478 O O . LEU A 1 185 ? -6.438 7.693 -11.503 1.00 95.69 185 LEU A O 1
ATOM 1482 N N . LEU A 1 186 ? -5.559 8.106 -9.473 1.00 94.38 186 LEU A N 1
ATOM 1483 C CA . LEU A 1 186 ? -6.642 8.991 -9.025 1.00 94.38 186 LEU A CA 1
ATOM 1484 C C . LEU A 1 186 ? -6.771 10.239 -9.905 1.00 94.38 186 LEU A C 1
ATOM 1486 O O . LEU A 1 186 ? -7.884 10.699 -10.156 1.00 94.38 186 LEU A O 1
ATOM 1490 N N . VAL A 1 187 ? -5.645 10.749 -10.403 1.00 94.25 187 VAL A N 1
ATOM 1491 C CA . VAL A 1 187 ? -5.595 11.915 -11.287 1.00 94.25 187 VAL A CA 1
ATOM 1492 C C . VAL A 1 187 ? -6.052 11.569 -12.715 1.00 94.25 187 VAL A C 1
ATOM 1494 O O . VAL A 1 187 ? -6.800 12.334 -13.323 1.00 94.25 187 VAL A O 1
ATOM 1497 N N . MET A 1 188 ? -5.684 10.395 -13.245 1.00 93.88 188 MET A N 1
ATOM 1498 C CA . MET A 1 188 ? -6.039 9.973 -14.612 1.00 93.88 188 MET A CA 1
ATOM 1499 C C . MET A 1 188 ? -7.475 9.449 -14.776 1.00 93.88 188 MET A C 1
ATOM 1501 O O . MET A 1 188 ? -7.995 9.428 -15.896 1.00 93.88 188 MET A O 1
ATOM 1505 N N . ILE A 1 189 ? -8.120 8.966 -13.710 1.00 92.06 189 ILE A N 1
ATOM 1506 C CA . ILE A 1 189 ? -9.431 8.314 -13.825 1.00 92.06 189 ILE A CA 1
ATOM 1507 C C . ILE A 1 189 ? -10.566 9.326 -13.987 1.00 92.06 189 ILE A C 1
ATOM 1509 O O . ILE A 1 189 ? -10.903 10.122 -13.104 1.00 92.06 189 ILE A O 1
ATOM 1513 N N . ARG A 1 190 ? -11.261 9.184 -15.115 1.00 87.12 190 ARG A N 1
ATOM 1514 C CA . ARG A 1 190 ? -12.430 9.991 -15.470 1.00 87.12 190 ARG A CA 1
ATOM 1515 C C . ARG A 1 190 ? -13.725 9.466 -14.856 1.00 87.12 190 ARG A C 1
ATOM 1517 O O . ARG A 1 190 ? -14.540 10.259 -14.388 1.00 87.12 190 ARG A O 1
ATOM 1524 N N . CYS A 1 191 ? -13.898 8.146 -14.804 1.00 92.06 191 CYS A N 1
ATOM 1525 C CA . CYS A 1 191 ? -15.118 7.529 -14.286 1.00 92.06 191 CYS A CA 1
ATOM 1526 C C . CYS A 1 191 ? -15.295 7.759 -12.765 1.00 92.06 191 CYS A C 1
ATOM 1528 O O . CYS A 1 191 ? -14.351 8.176 -12.079 1.00 92.06 191 CYS A O 1
ATOM 1530 N N . PRO A 1 192 ? -16.497 7.504 -12.221 1.00 95.31 192 PRO A N 1
ATOM 1531 C CA . PRO A 1 192 ? -16.723 7.479 -10.779 1.00 95.31 192 PRO A CA 1
ATOM 1532 C C . PRO A 1 192 ? -15.799 6.486 -10.064 1.00 95.31 192 PRO A C 1
ATOM 1534 O O . PRO A 1 192 ? -15.396 5.467 -10.641 1.00 95.31 192 PRO A O 1
ATOM 1537 N N . PHE A 1 193 ? -15.467 6.774 -8.806 1.00 96.50 193 PHE A N 1
ATOM 1538 C CA . PHE A 1 193 ? -14.658 5.874 -7.988 1.00 96.50 193 PHE A CA 1
ATOM 1539 C C . PHE A 1 193 ? -15.092 5.807 -6.521 1.00 96.50 193 PHE A C 1
ATOM 1541 O O . PHE A 1 193 ? -15.629 6.766 -5.970 1.00 96.50 193 PHE A O 1
ATOM 1548 N N . LEU A 1 194 ? -14.806 4.677 -5.871 1.00 96.75 194 LEU A N 1
ATOM 1549 C CA . LEU A 1 194 ? -14.875 4.525 -4.416 1.00 96.75 194 LEU A CA 1
ATOM 1550 C C . LEU A 1 194 ? -13.454 4.426 -3.861 1.00 96.75 194 LEU A C 1
ATOM 1552 O O . LEU A 1 194 ? -12.728 3.500 -4.207 1.00 96.75 194 LEU A O 1
ATOM 1556 N N . ALA A 1 195 ? -13.063 5.350 -2.991 1.00 95.44 195 ALA A N 1
ATOM 1557 C CA . ALA A 1 195 ? -11.779 5.357 -2.298 1.00 95.44 195 ALA A CA 1
ATOM 1558 C C . ALA A 1 195 ? -11.971 4.918 -0.840 1.00 95.44 195 ALA A C 1
ATOM 1560 O O . ALA A 1 195 ? -12.428 5.697 -0.006 1.00 95.44 195 ALA A O 1
ATOM 1561 N N . LEU A 1 196 ? -11.641 3.665 -0.524 1.00 93.44 196 LEU A N 1
ATOM 1562 C CA . LEU A 1 196 ? -11.839 3.070 0.798 1.00 93.44 196 LEU A CA 1
ATOM 1563 C C . LEU A 1 196 ? -10.585 3.201 1.654 1.00 93.44 196 LEU A C 1
ATOM 1565 O O . LEU A 1 196 ? -9.486 2.852 1.225 1.00 93.44 196 LEU A O 1
ATOM 1569 N N . SER A 1 197 ? -10.737 3.625 2.906 1.00 89.50 197 SER A N 1
ATOM 1570 C CA . SER A 1 197 ? -9.623 3.650 3.848 1.00 89.50 197 SER A CA 1
ATOM 1571 C C . SER A 1 197 ? -10.063 3.492 5.299 1.00 89.50 197 SER A C 1
ATOM 1573 O O . SER A 1 197 ? -11.163 3.881 5.683 1.00 89.50 197 SER A O 1
ATOM 1575 N N . ALA A 1 198 ? -9.188 2.910 6.120 1.00 80.50 198 ALA A N 1
ATOM 1576 C CA . ALA A 1 198 ? -9.376 2.840 7.567 1.00 80.50 198 ALA A CA 1
ATOM 1577 C C . ALA A 1 198 ? -8.680 3.968 8.342 1.00 80.50 198 ALA A C 1
ATOM 1579 O O . ALA A 1 198 ? -9.098 4.279 9.454 1.00 80.50 198 ALA A O 1
ATOM 1580 N N . THR A 1 199 ? -7.605 4.539 7.798 1.00 71.12 199 THR A N 1
ATOM 1581 C CA . THR A 1 199 ? -6.648 5.351 8.564 1.00 71.12 199 THR A CA 1
ATOM 1582 C C . THR A 1 199 ? -6.177 6.548 7.745 1.00 71.12 199 THR A C 1
ATOM 1584 O O . THR A 1 199 ? -5.153 6.481 7.070 1.00 71.12 199 THR A O 1
ATOM 1587 N N . ILE A 1 200 ? -6.939 7.643 7.788 1.00 79.69 200 ILE A N 1
ATOM 1588 C CA . ILE A 1 200 ? -6.572 8.938 7.198 1.00 79.69 200 ILE A CA 1
ATOM 1589 C C . ILE A 1 200 ? -6.891 10.016 8.229 1.00 79.69 200 ILE A C 1
ATOM 1591 O O . ILE A 1 200 ? -8.032 10.116 8.671 1.00 79.69 200 ILE A O 1
ATOM 1595 N N . SER A 1 201 ? -5.898 10.821 8.609 1.00 78.50 201 SER A N 1
ATOM 1596 C CA . SER A 1 201 ? -6.095 11.901 9.584 1.00 78.50 201 SER A CA 1
ATOM 1597 C C . SER A 1 201 ? -6.590 13.216 8.964 1.00 78.50 201 SER A C 1
ATOM 1599 O O . SER A 1 201 ? -7.009 14.103 9.694 1.00 78.50 201 SER A O 1
ATOM 1601 N N . ASN A 1 202 ? -6.473 13.382 7.642 1.00 88.31 202 ASN A N 1
ATOM 1602 C CA . ASN A 1 202 ? -6.852 14.582 6.880 1.00 88.31 202 ASN A CA 1
ATOM 1603 C C . ASN A 1 202 ? -7.755 14.257 5.664 1.00 88.31 202 ASN A C 1
ATOM 1605 O O . ASN A 1 202 ? -7.394 14.595 4.531 1.00 88.31 202 ASN A O 1
ATOM 1609 N N . PRO A 1 203 ? -8.896 13.567 5.852 1.00 90.62 203 PRO A N 1
ATOM 1610 C CA . PRO A 1 203 ? -9.740 13.133 4.739 1.00 90.62 203 PRO A CA 1
ATOM 1611 C C . PRO A 1 203 ? -10.358 14.289 3.942 1.00 90.62 203 PRO A C 1
ATOM 1613 O O . PRO A 1 203 ? -10.535 14.165 2.731 1.00 90.62 203 PRO A O 1
ATOM 1616 N N . GLU A 1 204 ? -10.617 15.433 4.570 1.00 93.19 204 GLU A N 1
ATOM 1617 C CA . GLU A 1 204 ? -11.120 16.643 3.911 1.00 93.19 204 GLU A CA 1
ATOM 1618 C C . GLU A 1 204 ? -10.108 17.173 2.896 1.00 93.19 204 GLU A C 1
ATOM 1620 O O . GLU A 1 204 ? -10.460 17.435 1.752 1.00 93.19 204 GLU A O 1
ATOM 1625 N N . HIS A 1 205 ? -8.827 17.238 3.275 1.00 92.31 205 HIS A N 1
ATOM 1626 C CA . HIS A 1 205 ? -7.753 17.685 2.386 1.00 92.31 205 HIS A CA 1
ATOM 1627 C C . HIS A 1 205 ? -7.643 16.802 1.135 1.00 92.31 205 HIS A C 1
ATOM 1629 O O . HIS A 1 205 ? -7.488 17.309 0.025 1.00 92.31 205 HIS A O 1
ATOM 1635 N N . LEU A 1 206 ? -7.752 15.478 1.305 1.00 92.44 206 LEU A N 1
ATOM 1636 C CA . LEU A 1 206 ? -7.786 14.539 0.181 1.00 92.44 206 LEU A CA 1
ATOM 1637 C C . LEU A 1 206 ? -9.041 14.749 -0.685 1.00 92.44 206 LEU A C 1
ATOM 1639 O O . LEU A 1 206 ? -8.954 14.719 -1.910 1.00 92.44 206 LEU A O 1
ATOM 1643 N N . THR A 1 207 ? -10.194 14.991 -0.056 1.00 95.00 207 THR A N 1
ATOM 1644 C CA . THR A 1 207 ? -11.469 15.236 -0.749 1.00 95.00 207 THR A CA 1
ATOM 1645 C C . THR A 1 207 ? -11.409 16.492 -1.605 1.00 95.00 207 THR A C 1
ATOM 1647 O O . THR A 1 207 ? -11.761 16.445 -2.780 1.00 95.00 207 THR A O 1
ATOM 1650 N N . GLU A 1 208 ? -10.916 17.600 -1.057 1.00 95.62 208 GLU A N 1
ATOM 1651 C CA . GLU A 1 208 ? -10.773 18.861 -1.786 1.00 95.62 208 GLU A CA 1
ATOM 1652 C C . GLU A 1 208 ? -9.862 18.722 -3.012 1.00 95.62 208 GLU A C 1
ATOM 1654 O O . GLU A 1 208 ? -10.172 19.259 -4.078 1.00 95.62 208 GLU A O 1
ATOM 1659 N N . TRP A 1 209 ? -8.765 17.971 -2.882 1.00 95.06 209 TRP A N 1
ATOM 1660 C CA . TRP A 1 209 ? -7.869 17.673 -3.998 1.00 95.06 209 TRP A CA 1
ATOM 1661 C C . TRP A 1 209 ? -8.568 16.858 -5.099 1.00 95.06 209 TRP A C 1
ATOM 1663 O O . TRP A 1 209 ? -8.502 17.226 -6.273 1.00 95.06 209 TRP A O 1
ATOM 1673 N N . LEU A 1 210 ? -9.318 15.810 -4.738 1.00 94.88 210 LEU A N 1
ATOM 1674 C CA . LEU A 1 210 ? -10.080 15.012 -5.709 1.00 94.88 210 LEU A CA 1
ATOM 1675 C C . LEU A 1 210 ? -11.211 15.809 -6.377 1.00 94.88 210 LEU A C 1
ATOM 1677 O O . LEU A 1 210 ? -11.457 15.635 -7.571 1.00 94.88 210 LEU A O 1
ATOM 1681 N N . VAL A 1 211 ? -11.872 16.717 -5.650 1.00 94.56 211 VAL A N 1
ATOM 1682 C CA . VAL A 1 211 ? -12.859 17.647 -6.228 1.00 94.56 211 VAL A CA 1
ATOM 1683 C C . VAL A 1 211 ? -12.200 18.545 -7.276 1.00 94.56 211 VAL A C 1
ATOM 1685 O O .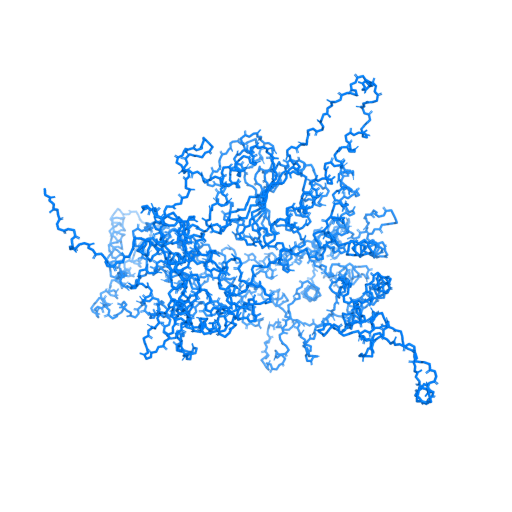 VAL A 1 211 ? -12.766 18.749 -8.350 1.00 94.56 211 VAL A O 1
ATOM 1688 N N . LEU A 1 212 ? -10.997 19.061 -7.004 1.00 93.94 212 LEU A N 1
ATOM 1689 C CA . LEU A 1 212 ? -10.244 19.867 -7.968 1.00 93.94 212 LEU A CA 1
ATOM 1690 C C . LEU A 1 212 ? -9.930 19.074 -9.248 1.00 93.94 212 LEU A C 1
ATOM 1692 O O . LEU A 1 212 ? -10.142 19.590 -10.345 1.00 93.94 212 LEU A O 1
ATOM 1696 N N . ILE A 1 213 ? -9.522 17.810 -9.119 1.00 93.56 213 ILE A N 1
ATOM 1697 C CA . ILE A 1 213 ? -9.283 16.914 -10.264 1.00 93.56 213 ILE A CA 1
ATOM 1698 C C . ILE A 1 213 ? -10.570 16.675 -11.062 1.00 93.56 213 ILE A C 1
ATOM 1700 O O . ILE A 1 213 ? -10.567 16.754 -12.290 1.00 93.56 213 ILE A O 1
ATOM 1704 N N . LYS A 1 214 ? -11.706 16.418 -10.401 1.00 92.62 214 LYS A N 1
ATOM 1705 C CA . LYS A 1 214 ? -12.980 16.228 -11.113 1.00 92.62 214 LYS A CA 1
ATOM 1706 C C . LYS A 1 214 ? -13.441 17.494 -11.836 1.00 92.62 214 LYS A C 1
ATOM 1708 O O . LYS A 1 214 ? -13.950 17.388 -12.949 1.00 92.62 214 LYS A O 1
ATOM 1713 N N . ARG A 1 215 ? -13.195 18.685 -11.281 1.00 91.62 215 ARG A N 1
ATOM 1714 C CA . ARG A 1 215 ? -13.450 19.960 -11.979 1.00 91.62 215 ARG A CA 1
ATOM 1715 C C . ARG A 1 215 ? -12.586 20.123 -13.229 1.00 91.62 215 ARG A C 1
ATOM 1717 O O . ARG A 1 215 ? -13.096 20.590 -14.245 1.00 91.62 215 ARG A O 1
ATOM 1724 N N . TYR A 1 216 ? -11.316 19.717 -13.176 1.00 92.69 216 TYR A N 1
ATOM 1725 C CA . TYR A 1 216 ? -10.447 19.689 -14.356 1.00 92.69 216 TYR A CA 1
ATOM 1726 C C . TYR A 1 216 ? -11.057 18.825 -15.467 1.00 92.69 216 TYR A C 1
ATOM 1728 O O . TYR A 1 216 ? -11.247 19.299 -16.587 1.00 92.69 216 TYR A O 1
ATOM 1736 N N . TRP A 1 217 ? -11.465 17.597 -15.141 1.00 91.75 217 TRP A N 1
ATOM 1737 C CA . TRP A 1 217 ? -12.080 16.691 -16.113 1.00 91.75 217 TRP A CA 1
ATOM 1738 C C . TRP A 1 217 ? -13.408 17.210 -16.669 1.00 91.75 217 TRP A C 1
ATOM 1740 O O . TRP A 1 217 ? -13.644 17.119 -17.873 1.00 91.75 217 TRP A O 1
ATOM 1750 N N . GLN A 1 218 ? -14.230 17.838 -15.828 1.00 90.50 218 GLN A N 1
ATOM 1751 C CA . GLN A 1 218 ? -15.464 18.487 -16.264 1.00 90.50 218 GLN A CA 1
ATOM 1752 C C . GLN A 1 218 ? -15.191 19.611 -17.274 1.00 90.50 218 GLN A C 1
ATOM 1754 O O . GLN A 1 218 ? -15.930 19.768 -18.249 1.00 90.50 218 GLN A O 1
ATOM 1759 N N . HIS A 1 219 ? -14.135 20.398 -17.051 1.00 89.06 219 HIS A N 1
ATOM 1760 C CA . HIS A 1 219 ? -13.733 21.456 -17.969 1.00 89.06 219 HIS A CA 1
ATOM 1761 C C . HIS A 1 219 ? -13.257 20.883 -19.308 1.00 89.06 219 HIS A C 1
ATOM 1763 O O . HIS A 1 219 ? -13.767 21.301 -20.348 1.00 89.06 219 HIS A O 1
ATOM 1769 N N . VAL A 1 220 ? -12.363 19.888 -19.282 1.00 88.94 220 VAL A N 1
ATOM 1770 C CA . VAL A 1 220 ? -11.864 19.194 -20.482 1.00 88.94 220 VAL A CA 1
ATOM 1771 C C . VAL A 1 220 ? -13.017 18.636 -21.317 1.00 88.94 220 VAL A C 1
ATOM 1773 O O . VAL A 1 220 ? -13.083 18.900 -22.515 1.00 88.94 220 VAL A O 1
ATOM 1776 N N . GLU A 1 221 ? -13.969 17.941 -20.686 1.00 86.56 221 GLU A N 1
ATOM 1777 C CA . GLU A 1 221 ? -15.163 17.421 -21.362 1.00 86.56 221 GLU A CA 1
ATOM 1778 C C . GLU A 1 221 ? -15.975 18.522 -22.032 1.00 86.56 221 GLU A C 1
ATOM 1780 O O . GLU A 1 221 ? -16.350 18.396 -23.195 1.00 86.56 221 GLU A O 1
ATOM 1785 N N . SER A 1 222 ? -16.209 19.627 -21.322 1.00 85.38 222 SER A N 1
ATOM 1786 C CA . SER A 1 222 ? -16.973 20.742 -21.874 1.00 85.38 222 SER A CA 1
ATOM 1787 C C . SER A 1 222 ? -16.282 21.391 -23.075 1.00 85.38 222 SER A C 1
ATOM 1789 O O . SER A 1 222 ? -16.956 21.838 -23.998 1.00 85.38 222 SER A O 1
ATOM 1791 N N . THR A 1 223 ? -14.950 21.436 -23.087 1.00 84.88 223 THR A N 1
ATOM 1792 C CA . THR A 1 223 ? -14.173 21.996 -24.197 1.00 84.88 223 THR A CA 1
ATOM 1793 C C . THR A 1 223 ? -14.192 21.058 -25.403 1.00 84.88 223 THR A C 1
ATOM 1795 O O . THR A 1 223 ? -14.441 21.522 -26.512 1.00 84.88 223 THR A O 1
ATOM 1798 N N . MET A 1 224 ? -14.031 19.748 -25.186 1.00 81.19 224 MET A N 1
ATOM 1799 C CA . MET A 1 224 ? -14.117 18.720 -26.234 1.00 81.19 224 MET A CA 1
ATOM 1800 C C . MET A 1 224 ? -15.511 18.639 -26.874 1.00 81.19 224 MET A C 1
ATOM 1802 O O . MET A 1 224 ? -15.629 18.498 -28.088 1.00 81.19 224 MET A O 1
ATOM 1806 N N . GLU A 1 225 ? -16.581 18.759 -26.079 1.00 76.75 225 GLU A N 1
ATOM 1807 C CA . GLU A 1 225 ? -17.963 18.769 -26.583 1.00 76.75 225 GLU A CA 1
ATOM 1808 C C . GLU A 1 225 ? -18.254 20.009 -27.459 1.00 76.75 225 GLU A C 1
ATOM 1810 O O . GLU A 1 225 ? -19.089 19.942 -28.360 1.00 76.75 225 GLU A O 1
ATOM 1815 N N . ASN A 1 226 ? -17.557 21.130 -27.230 1.00 68.12 226 ASN A N 1
ATOM 1816 C CA . ASN A 1 226 ? -17.740 22.380 -27.977 1.00 68.12 226 ASN A CA 1
ATOM 1817 C C . ASN A 1 226 ? -16.870 22.492 -29.246 1.00 68.12 226 ASN A C 1
ATOM 1819 O O . ASN A 1 226 ? -17.166 23.337 -30.088 1.00 68.12 226 ASN A O 1
ATOM 1823 N N . SER A 1 227 ? -15.815 21.685 -29.396 1.00 60.47 227 SER A N 1
ATOM 1824 C CA . SER A 1 227 ? -14.867 21.749 -30.524 1.00 60.47 227 SER A CA 1
ATOM 1825 C C . SER A 1 227 ? -15.137 20.736 -31.652 1.00 60.47 227 SER A C 1
ATOM 1827 O O . SER A 1 227 ? -14.395 20.702 -32.633 1.00 60.47 227 SER A O 1
ATOM 1829 N N . GLY A 1 228 ? -16.188 19.914 -31.549 1.00 53.19 228 GLY A N 1
ATOM 1830 C CA . GLY A 1 228 ? -16.523 18.899 -32.556 1.00 53.19 228 GLY A CA 1
ATOM 1831 C C . GLY A 1 228 ? -17.050 19.475 -33.892 1.00 53.19 228 GLY A C 1
ATOM 1832 O O . GLY A 1 228 ? -17.775 20.471 -33.875 1.00 53.19 228 GLY A O 1
ATOM 1833 N N . PRO A 1 229 ? -16.796 18.836 -35.060 1.00 47.31 229 PRO A N 1
ATOM 1834 C CA . PRO A 1 229 ? -17.114 19.389 -36.392 1.00 47.31 229 PRO A CA 1
ATOM 1835 C C . PRO A 1 229 ? -18.609 19.473 -36.746 1.00 47.31 229 PRO A C 1
ATOM 1837 O O . PRO A 1 229 ? -18.965 19.928 -37.829 1.00 47.31 229 PRO A O 1
ATOM 1840 N N . ALA A 1 230 ? -19.504 19.017 -35.871 1.00 47.34 230 ALA A N 1
ATOM 1841 C CA . ALA A 1 230 ? -20.918 18.845 -36.179 1.00 47.34 230 ALA A CA 1
ATOM 1842 C C . ALA A 1 230 ? -21.806 19.540 -35.144 1.00 47.34 230 ALA A C 1
ATOM 1844 O O . ALA A 1 230 ? -22.474 18.858 -34.370 1.00 47.34 230 ALA A O 1
ATOM 1845 N N . GLN A 1 231 ? -21.822 20.883 -35.109 1.00 47.66 231 GLN A N 1
ATOM 1846 C CA . GLN A 1 231 ? -22.940 21.632 -34.499 1.00 47.66 231 GLN A CA 1
ATOM 1847 C C . GLN A 1 231 ? -23.008 23.151 -34.751 1.00 47.66 231 GLN A C 1
ATOM 1849 O O . GLN A 1 231 ? -23.671 23.856 -33.990 1.00 47.66 231 GLN A O 1
ATOM 1854 N N . ASN A 1 232 ? -22.431 23.672 -35.838 1.00 43.75 232 ASN A N 1
ATOM 1855 C CA . ASN A 1 232 ? -22.510 25.113 -36.130 1.00 43.75 232 ASN A CA 1
ATOM 1856 C C . ASN A 1 232 ? -23.773 25.585 -36.876 1.00 43.75 232 ASN A C 1
ATOM 1858 O O . ASN A 1 232 ? -23.877 26.777 -37.140 1.00 43.75 232 ASN A O 1
ATOM 1862 N N . THR A 1 233 ? -24.770 24.732 -37.148 1.00 44.16 233 THR A N 1
ATOM 1863 C CA . THR A 1 233 ? -25.910 25.155 -37.994 1.00 44.16 233 THR A CA 1
ATOM 1864 C C . THR A 1 233 ? -27.277 25.288 -37.315 1.00 44.16 233 THR A C 1
ATOM 1866 O O . THR A 1 233 ? -28.180 25.793 -37.962 1.00 44.16 233 THR A O 1
ATOM 1869 N N . LEU A 1 234 ? -27.485 24.935 -36.034 1.00 43.84 234 LEU A N 1
ATOM 1870 C CA . LEU A 1 234 ? -28.844 24.991 -35.432 1.00 43.84 234 LEU A CA 1
ATOM 1871 C C . LEU A 1 234 ? -28.906 25.266 -33.906 1.00 43.84 234 LEU A C 1
ATOM 1873 O O . LEU A 1 234 ? -29.787 24.762 -33.211 1.00 43.84 234 LEU A O 1
ATOM 1877 N N . LYS A 1 235 ? -27.999 26.077 -33.337 1.00 40.31 235 LYS A N 1
ATOM 1878 C CA . LYS A 1 235 ? -28.013 26.405 -31.885 1.00 40.31 235 LYS A CA 1
ATOM 1879 C C . LYS A 1 235 ? -28.014 27.899 -31.526 1.00 40.31 235 LYS A C 1
ATOM 1881 O O . LYS A 1 235 ? -27.643 28.263 -30.413 1.00 40.31 235 LYS A O 1
ATOM 1886 N N . LEU A 1 236 ? -28.506 28.767 -32.411 1.00 39.44 236 LEU A N 1
ATOM 1887 C CA . LEU A 1 236 ? -28.671 30.199 -32.104 1.00 39.44 236 LEU A CA 1
ATOM 1888 C C . LEU A 1 236 ? -29.995 30.565 -31.400 1.00 39.44 236 LEU A C 1
ATOM 1890 O O . LEU A 1 236 ? -30.116 31.687 -30.926 1.00 39.44 236 LEU A O 1
ATOM 1894 N N . SER A 1 237 ? -30.948 29.638 -31.220 1.00 36.53 237 SER A N 1
ATOM 1895 C CA . SER A 1 237 ? -32.278 29.958 -30.652 1.00 36.53 237 SER A CA 1
ATOM 1896 C C . SER A 1 237 ? -32.638 29.294 -29.311 1.00 36.53 237 SER A C 1
ATOM 1898 O O . SER A 1 237 ? -33.770 29.413 -28.853 1.00 36.53 237 SER A O 1
ATOM 1900 N N . LYS A 1 238 ? -31.697 28.646 -28.609 1.00 37.25 238 LYS A N 1
ATOM 1901 C CA . LYS A 1 238 ? -31.905 28.188 -27.213 1.00 37.25 238 LYS A CA 1
ATOM 1902 C C . LYS A 1 238 ? -30.746 28.589 -26.303 1.00 37.25 238 LYS A C 1
ATOM 1904 O O . LYS A 1 238 ? -30.149 27.769 -25.611 1.00 37.25 238 LYS A O 1
ATOM 1909 N N . LYS A 1 239 ? -30.426 29.883 -26.313 1.00 38.50 239 LYS A N 1
ATOM 1910 C CA . LYS A 1 239 ? -29.487 30.531 -25.386 1.00 38.50 239 LYS A CA 1
ATOM 1911 C C . LYS A 1 239 ? -30.251 31.212 -24.239 1.00 38.50 239 LYS A C 1
ATOM 1913 O O . LYS A 1 239 ? -30.024 32.371 -23.932 1.00 38.50 239 LYS A O 1
ATOM 1918 N N . GLN A 1 240 ? -31.176 30.495 -23.603 1.00 37.47 240 GLN A N 1
ATOM 1919 C CA . GLN A 1 240 ? -31.771 30.914 -22.331 1.00 37.47 240 GLN A CA 1
ATOM 1920 C C . GLN A 1 240 ? -31.823 29.714 -21.376 1.00 37.47 240 GLN A C 1
ATOM 1922 O O . GLN A 1 240 ? -32.430 28.689 -21.665 1.00 37.47 240 GLN A O 1
ATOM 1927 N N . GLN A 1 241 ? -31.095 29.855 -20.264 1.00 37.47 241 GLN A N 1
ATOM 1928 C CA . GLN A 1 241 ? -31.217 29.095 -19.015 1.00 37.47 241 GLN A CA 1
ATOM 1929 C C . GLN A 1 241 ? -31.306 27.559 -19.119 1.00 37.47 241 GLN A C 1
ATOM 1931 O O . GLN A 1 241 ? -32.286 26.940 -18.720 1.00 37.47 241 GLN A O 1
ATOM 1936 N N . ARG A 1 242 ? -30.202 26.897 -19.481 1.00 38.72 242 ARG A N 1
ATOM 1937 C CA . ARG A 1 242 ? -29.878 25.614 -18.834 1.00 38.72 242 ARG A CA 1
ATOM 1938 C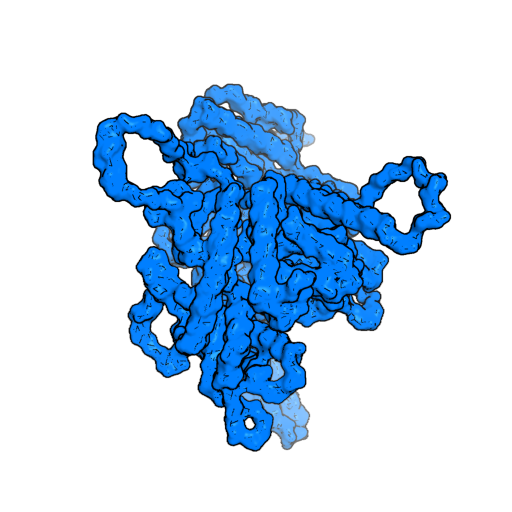 C . ARG A 1 242 ? -28.914 25.915 -17.694 1.00 38.72 242 ARG A C 1
ATOM 1940 O O . ARG A 1 242 ? -27.731 26.130 -17.943 1.00 38.72 242 ARG A O 1
ATOM 1947 N N . LYS A 1 243 ? -29.406 25.940 -16.446 1.00 39.38 243 LYS A N 1
ATOM 1948 C CA . LYS A 1 243 ? -28.545 25.713 -15.270 1.00 39.38 243 LYS A CA 1
ATOM 1949 C C . LYS A 1 243 ? -27.687 24.490 -15.614 1.00 39.38 243 LYS A C 1
ATOM 1951 O O . LYS A 1 243 ? -28.251 23.437 -15.898 1.00 39.38 243 LYS A O 1
ATOM 1956 N N . ARG A 1 244 ? -26.360 24.643 -15.708 1.00 49.56 244 ARG A N 1
ATOM 1957 C CA . ARG A 1 244 ? -25.428 23.534 -15.972 1.00 49.56 244 ARG A CA 1
ATOM 1958 C C . ARG A 1 244 ? -25.608 22.516 -14.844 1.00 49.56 244 ARG A C 1
ATOM 1960 O O . ARG A 1 244 ? -25.076 22.713 -13.759 1.00 49.56 244 ARG A O 1
ATOM 1967 N N . ILE A 1 245 ? -26.410 21.477 -15.073 1.00 56.22 245 ILE A N 1
ATOM 1968 C CA . ILE A 1 245 ? -26.532 20.364 -14.135 1.00 56.22 245 ILE A CA 1
ATOM 1969 C C . ILE A 1 245 ? -25.201 19.619 -14.215 1.00 56.22 245 ILE A C 1
ATOM 1971 O O . ILE A 1 245 ? -24.838 19.083 -15.260 1.00 56.22 245 ILE A O 1
ATOM 1975 N N . GLU A 1 246 ? -24.431 19.682 -13.135 1.00 60.72 246 GLU A N 1
ATOM 1976 C CA . GLU A 1 246 ? -23.182 18.945 -12.976 1.00 60.72 246 GLU A CA 1
ATOM 1977 C C . GLU A 1 246 ? -23.445 17.443 -13.174 1.00 60.72 246 GLU A C 1
ATOM 1979 O O . GLU A 1 246 ? -24.354 16.895 -12.545 1.00 60.72 246 GLU A O 1
ATOM 1984 N N . LYS A 1 247 ? -22.685 16.771 -14.059 1.00 72.06 247 LYS A N 1
ATOM 1985 C CA . LYS A 1 247 ? -22.807 15.310 -14.220 1.00 72.06 247 LYS A CA 1
ATOM 1986 C C . LYS A 1 247 ? -22.470 14.664 -12.862 1.00 72.06 247 LYS A C 1
ATOM 1988 O O . LYS A 1 247 ? -21.402 14.978 -12.330 1.00 72.06 247 LYS A O 1
ATOM 1993 N N . PRO A 1 248 ? -23.301 13.750 -12.326 1.00 74.00 248 PRO A N 1
ATOM 1994 C CA . PRO A 1 248 ? -23.061 13.116 -11.025 1.00 74.00 248 PRO A CA 1
ATOM 1995 C C . PRO A 1 248 ? -21.663 12.494 -10.875 1.00 74.00 248 PRO A C 1
ATOM 1997 O O . PRO A 1 248 ? -21.065 12.572 -9.807 1.00 74.00 248 PRO A O 1
ATOM 2000 N N . SER A 1 249 ? -21.072 12.004 -11.969 1.00 75.88 249 SER A N 1
ATOM 2001 C CA . SER A 1 249 ? -19.715 11.438 -12.009 1.00 75.88 249 SER A CA 1
ATOM 2002 C C . SER A 1 249 ? -18.587 12.381 -11.574 1.00 75.88 249 SER A C 1
ATOM 2004 O O . SER A 1 249 ? -17.495 11.909 -11.251 1.00 75.88 249 SER A O 1
ATOM 2006 N N . HIS A 1 250 ? -18.827 13.697 -11.561 1.00 82.12 250 HIS A N 1
ATOM 2007 C CA . HIS A 1 250 ? -17.862 14.704 -11.109 1.00 82.12 250 HIS A CA 1
ATOM 2008 C C . HIS A 1 250 ? -17.989 15.047 -9.621 1.00 82.12 250 HIS A C 1
ATOM 2010 O O . HIS A 1 250 ? -17.088 15.674 -9.063 1.00 82.12 250 HIS A O 1
ATOM 2016 N N . ARG A 1 251 ? -19.065 14.613 -8.958 1.00 88.75 251 ARG A N 1
ATOM 2017 C CA . ARG A 1 251 ? -19.237 14.827 -7.522 1.00 88.75 251 ARG A CA 1
ATOM 2018 C C . ARG A 1 251 ? -18.361 13.866 -6.737 1.00 88.75 251 ARG A C 1
ATOM 2020 O O . ARG A 1 251 ? -18.265 12.685 -7.070 1.00 88.75 251 ARG A O 1
ATOM 2027 N N . VAL A 1 252 ? -17.744 14.384 -5.679 1.00 93.25 252 VAL A N 1
ATOM 2028 C CA . VAL A 1 252 ? -16.950 13.606 -4.725 1.00 93.25 252 VAL A CA 1
ATOM 2029 C C . VAL A 1 252 ? -17.535 13.834 -3.336 1.00 93.25 252 VAL A C 1
ATOM 2031 O O . VAL A 1 252 ? -17.479 14.953 -2.825 1.00 93.25 252 VAL A O 1
ATOM 2034 N N . ARG A 1 253 ? -18.108 12.793 -2.725 1.00 94.31 253 ARG A N 1
ATOM 2035 C CA . ARG A 1 253 ? -18.597 12.840 -1.339 1.00 94.31 253 ARG A CA 1
ATOM 2036 C C . ARG A 1 253 ? -17.542 12.328 -0.365 1.00 94.31 253 ARG A C 1
ATOM 2038 O O . ARG A 1 253 ? -16.836 11.365 -0.656 1.00 94.31 253 ARG A O 1
ATOM 2045 N N . LEU A 1 254 ? -17.469 12.940 0.812 1.00 94.56 254 LEU A N 1
ATOM 2046 C CA . LEU A 1 254 ? -1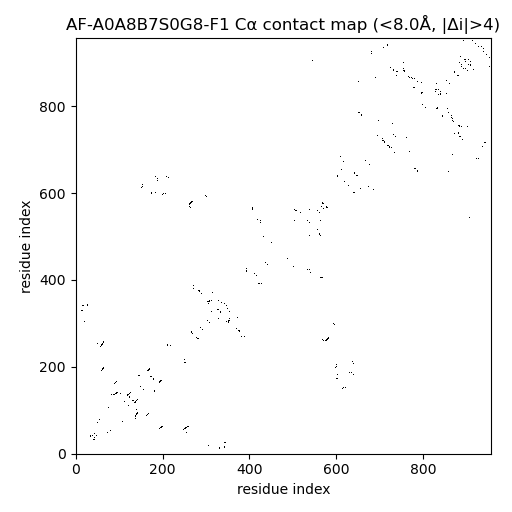6.733 12.391 1.945 1.00 94.56 254 LEU A CA 1
ATOM 2047 C C . LEU A 1 254 ? -17.723 11.701 2.881 1.00 94.56 254 LEU A C 1
ATOM 2049 O O . LEU A 1 254 ? -18.585 12.358 3.456 1.00 94.56 254 LEU A O 1
ATOM 2053 N N . VAL A 1 255 ? -17.572 10.390 3.051 1.00 91.94 255 VAL A N 1
ATOM 2054 C CA . VAL A 1 255 ? -18.304 9.607 4.050 1.00 91.94 255 VAL A CA 1
ATOM 2055 C C . VAL A 1 255 ? -17.324 9.223 5.147 1.00 91.94 255 VAL A C 1
ATOM 2057 O O . VAL A 1 255 ? -16.448 8.373 4.958 1.00 91.94 255 VAL A O 1
ATOM 2060 N N . TRP A 1 256 ? -17.441 9.893 6.293 1.00 87.31 256 TRP A N 1
ATOM 2061 C CA . TRP A 1 256 ? -16.523 9.728 7.414 1.00 87.31 256 TRP A CA 1
ATOM 2062 C C . TRP A 1 256 ? -17.234 9.136 8.627 1.00 87.31 256 TRP A C 1
ATOM 2064 O O . TRP A 1 256 ? -17.976 9.811 9.335 1.00 87.31 256 TRP A O 1
ATOM 2074 N N . TYR A 1 257 ? -16.954 7.865 8.896 1.00 85.62 257 TYR A N 1
ATOM 2075 C CA . TYR A 1 257 ? -17.475 7.140 10.045 1.00 85.62 257 TYR A CA 1
ATOM 2076 C C . TYR A 1 257 ? -16.340 6.853 11.029 1.00 85.62 257 TYR A C 1
ATOM 2078 O O . TYR A 1 257 ? -15.384 6.160 10.698 1.00 85.62 257 TYR A O 1
ATOM 2086 N N . LYS A 1 258 ? -16.409 7.406 12.244 1.00 76.31 258 LYS A N 1
ATOM 2087 C CA . LYS A 1 258 ? -15.311 7.329 13.231 1.00 76.31 258 LYS A CA 1
ATOM 2088 C C . LYS A 1 258 ? -15.453 6.181 14.228 1.00 76.31 258 LYS A C 1
ATOM 2090 O O . LYS A 1 258 ? -14.478 5.815 14.878 1.00 76.31 258 LYS A O 1
ATOM 2095 N N . GLU A 1 259 ? -16.655 5.643 14.395 1.00 76.38 259 GLU A N 1
ATOM 2096 C CA . GLU A 1 259 ? -16.941 4.695 15.468 1.00 76.38 259 GLU A CA 1
ATOM 2097 C C . GLU A 1 259 ? -16.501 3.268 15.106 1.00 76.38 259 GLU A C 1
ATOM 2099 O O . GLU A 1 259 ? -16.678 2.786 13.984 1.00 76.38 259 GLU A O 1
ATOM 2104 N N . ARG A 1 260 ? -15.894 2.571 16.072 1.00 74.38 260 ARG A N 1
ATOM 2105 C CA . ARG A 1 260 ? -15.574 1.147 15.939 1.00 74.38 260 ARG A CA 1
ATOM 2106 C C . ARG A 1 260 ? -16.742 0.305 16.396 1.00 74.38 260 ARG A C 1
ATOM 2108 O O . ARG A 1 260 ? -17.375 0.609 17.400 1.00 74.38 260 ARG A O 1
ATOM 2115 N N . TYR A 1 261 ? -16.946 -0.827 15.724 1.00 74.62 261 TYR A N 1
ATOM 2116 C CA . TYR A 1 261 ? -17.938 -1.782 16.191 1.00 74.62 261 TYR A CA 1
ATOM 2117 C C . TYR A 1 261 ? -17.578 -2.270 17.606 1.00 74.62 261 TYR A C 1
ATOM 2119 O O . TYR A 1 261 ? -18.340 -2.026 18.518 1.00 74.62 261 TYR A O 1
ATOM 2127 N N . ASN A 1 262 ? -16.390 -2.819 17.855 1.00 80.06 262 ASN A N 1
ATOM 2128 C CA . ASN A 1 262 ? -15.988 -3.208 19.216 1.00 80.06 262 ASN A CA 1
ATOM 2129 C C . ASN A 1 262 ? -14.970 -2.229 19.803 1.00 80.06 262 ASN A C 1
ATOM 2131 O O . ASN A 1 262 ? -14.042 -1.817 19.096 1.00 80.06 262 ASN A O 1
ATOM 2135 N N . ASP A 1 263 ? -15.128 -1.901 21.087 1.00 82.94 263 ASP A N 1
ATOM 2136 C CA . ASP A 1 263 ? -14.109 -1.177 21.850 1.00 82.94 263 ASP A CA 1
ATOM 2137 C C . ASP A 1 263 ? -12.854 -2.037 22.015 1.00 82.94 263 ASP A C 1
ATOM 2139 O O . ASP A 1 263 ? -12.913 -3.272 21.973 1.00 82.94 263 ASP A O 1
ATOM 2143 N N . LEU A 1 264 ? -11.705 -1.371 22.154 1.00 84.81 264 LEU A N 1
ATOM 2144 C CA . LEU A 1 264 ? -10.414 -2.028 22.322 1.00 84.81 264 LEU A CA 1
ATOM 2145 C C . LEU A 1 264 ? -9.792 -1.707 23.675 1.00 84.81 264 LEU A C 1
ATOM 2147 O O . LEU A 1 264 ? -9.258 -0.609 23.861 1.00 84.81 264 LEU A O 1
ATOM 2151 N N . GLU A 1 265 ? -9.745 -2.707 24.544 1.00 88.56 265 GLU A N 1
ATOM 2152 C CA . GLU A 1 265 ? -9.035 -2.625 25.817 1.00 88.56 265 GLU A CA 1
ATOM 2153 C C . GLU A 1 265 ? -7.613 -3.164 25.679 1.00 88.56 265 GLU A C 1
ATOM 2155 O O . GLU A 1 265 ? -7.331 -4.114 24.933 1.00 88.56 265 GLU A O 1
ATOM 2160 N N . LYS A 1 266 ? -6.691 -2.505 26.374 1.00 91.06 266 LYS A N 1
ATOM 2161 C CA . LYS A 1 266 ? -5.253 -2.707 26.217 1.00 91.06 266 LYS A CA 1
ATOM 2162 C C . LYS A 1 266 ? -4.684 -3.186 27.537 1.00 91.06 266 LYS A C 1
ATOM 2164 O O . LYS A 1 266 ? -5.031 -2.667 28.589 1.00 91.06 266 LYS A O 1
ATOM 2169 N N . TYR A 1 267 ? -3.784 -4.153 27.466 1.00 92.81 267 TYR A N 1
ATOM 2170 C CA . TYR A 1 267 ? -3.215 -4.802 28.635 1.00 92.81 267 TYR A CA 1
ATOM 2171 C C . TYR A 1 267 ? -1.705 -4.931 28.487 1.00 92.81 267 TYR A C 1
ATOM 2173 O O . TYR A 1 267 ? -1.215 -5.267 27.405 1.00 92.81 267 TYR A O 1
ATOM 2181 N N . VAL A 1 268 ? -0.961 -4.709 29.566 1.00 92.06 268 VAL A N 1
ATOM 2182 C CA . VAL A 1 268 ? 0.467 -5.038 29.640 1.00 92.06 268 VAL A CA 1
ATOM 2183 C C . VAL A 1 268 ? 0.637 -6.322 30.419 1.00 92.06 268 VAL A C 1
ATOM 2185 O O . VAL A 1 268 ? 0.044 -6.511 31.475 1.00 92.06 268 VAL A O 1
ATOM 2188 N N . CYS A 1 269 ? 1.449 -7.218 29.866 1.00 91.25 269 CYS A N 1
ATOM 2189 C CA . CYS A 1 269 ? 1.741 -8.503 30.473 1.00 91.25 269 CYS A CA 1
ATOM 2190 C C . CYS A 1 269 ? 3.207 -8.532 30.889 1.00 91.25 269 CYS A C 1
ATOM 2192 O O . CYS A 1 269 ? 4.099 -8.613 30.033 1.00 91.25 269 CYS A O 1
ATOM 2194 N N . SER A 1 270 ? 3.437 -8.486 32.197 1.00 87.56 270 SER A N 1
ATOM 2195 C CA . SER A 1 270 ? 4.751 -8.642 32.810 1.00 87.56 270 SER A CA 1
ATOM 2196 C C . SER A 1 270 ? 4.866 -9.998 33.512 1.00 87.56 270 SER A C 1
ATOM 2198 O O . SER A 1 270 ? 3.872 -10.695 33.737 1.00 87.56 270 SER A O 1
ATOM 2200 N N . LEU A 1 271 ? 6.104 -10.416 33.771 1.00 85.25 271 LEU A N 1
ATOM 2201 C CA . LEU A 1 271 ? 6.412 -11.665 34.461 1.00 85.25 271 LEU A CA 1
ATOM 2202 C C . LEU A 1 271 ? 7.070 -11.317 35.795 1.00 85.25 271 LEU A C 1
ATOM 2204 O O . LEU A 1 271 ? 8.052 -10.575 35.804 1.00 85.25 271 LEU A O 1
ATOM 2208 N N . LYS A 1 272 ? 6.549 -11.871 36.887 1.00 82.50 272 LYS A N 1
ATOM 2209 C CA . LYS A 1 272 ? 7.125 -11.766 38.228 1.00 82.50 272 LYS A CA 1
ATOM 2210 C C . LYS A 1 272 ? 7.038 -13.135 38.893 1.00 82.50 272 LYS A C 1
ATOM 2212 O O . LYS A 1 272 ? 5.949 -13.696 38.969 1.00 82.50 272 LYS A O 1
ATOM 2217 N N . ASP A 1 273 ? 8.174 -13.682 39.319 1.00 80.50 273 ASP A N 1
ATOM 2218 C CA . ASP A 1 273 ? 8.262 -14.978 40.011 1.00 80.50 273 ASP A CA 1
ATOM 2219 C C . ASP A 1 273 ? 7.528 -16.118 39.268 1.00 80.50 273 ASP A C 1
ATOM 2221 O O . ASP A 1 273 ? 6.681 -16.809 39.830 1.00 80.50 273 ASP A O 1
ATOM 2225 N N . ASP A 1 274 ? 7.793 -16.257 37.959 1.00 78.81 274 ASP A N 1
ATOM 2226 C CA . ASP A 1 274 ? 7.131 -17.192 37.024 1.00 78.81 274 ASP A CA 1
ATOM 2227 C C . ASP A 1 274 ? 5.595 -17.036 36.877 1.00 78.81 274 ASP A C 1
ATOM 2229 O O . ASP A 1 274 ? 4.964 -17.784 36.123 1.00 78.81 274 ASP A O 1
ATOM 2233 N N . ASN A 1 275 ? 4.989 -16.015 37.493 1.00 84.38 275 ASN A N 1
ATOM 2234 C CA . ASN A 1 275 ? 3.581 -15.658 37.339 1.00 84.38 275 ASN A CA 1
ATOM 2235 C C . ASN A 1 275 ? 3.390 -14.480 36.374 1.00 84.38 275 ASN A C 1
ATOM 2237 O O . ASN A 1 275 ? 4.204 -13.557 36.297 1.00 84.38 275 ASN A O 1
ATOM 2241 N N . PHE A 1 276 ? 2.281 -14.501 35.629 1.00 88.31 276 PHE A N 1
ATOM 2242 C CA . PHE A 1 276 ? 1.901 -13.398 34.746 1.00 88.31 276 PHE A CA 1
ATOM 2243 C C . PHE A 1 276 ? 1.078 -12.361 35.500 1.00 88.31 276 PHE A C 1
ATOM 2245 O O . PHE A 1 276 ? -0.007 -12.673 35.993 1.00 88.31 276 PHE A O 1
ATOM 2252 N N . ILE A 1 277 ? 1.561 -11.122 35.502 1.00 88.56 277 ILE A N 1
ATOM 2253 C CA . ILE A 1 277 ? 0.807 -9.949 35.938 1.00 88.56 277 ILE A CA 1
ATOM 2254 C C . ILE A 1 277 ? 0.255 -9.286 34.677 1.00 88.56 277 ILE A C 1
ATOM 2256 O O . ILE A 1 277 ? 1.009 -8.904 33.778 1.00 88.56 277 ILE A O 1
ATOM 2260 N N . ILE A 1 278 ? -1.073 -9.232 34.574 1.00 91.06 278 ILE A N 1
ATOM 2261 C CA . ILE A 1 278 ? -1.789 -8.652 33.436 1.00 91.06 278 ILE A CA 1
ATOM 2262 C C . ILE A 1 278 ? -2.538 -7.433 33.945 1.00 91.06 278 ILE A C 1
ATOM 2264 O O . ILE A 1 278 ? -3.556 -7.566 34.622 1.00 91.06 278 ILE A O 1
ATOM 2268 N N . GLU A 1 279 ? -2.041 -6.259 33.590 1.00 91.44 279 GLU A N 1
ATOM 2269 C CA . GLU A 1 279 ? -2.613 -4.991 34.022 1.00 91.44 279 GLU A CA 1
ATOM 2270 C C . GLU A 1 279 ? -3.248 -4.247 32.866 1.00 91.44 279 GLU A C 1
ATOM 2272 O O . GLU A 1 279 ? -2.764 -4.285 31.732 1.00 91.44 279 GLU A O 1
ATOM 2277 N N . HIS A 1 280 ? -4.352 -3.570 33.163 1.00 92.06 280 HIS A N 1
ATOM 2278 C CA . HIS A 1 280 ? -5.021 -2.710 32.207 1.00 92.06 280 HIS A CA 1
ATOM 2279 C C . HIS A 1 280 ? -4.159 -1.470 31.933 1.00 92.06 280 HIS A C 1
ATOM 2281 O O . HIS A 1 280 ? -3.749 -0.770 32.853 1.00 92.06 280 HIS A O 1
ATOM 2287 N N . TYR A 1 281 ? -3.911 -1.174 30.661 1.00 92.00 281 TYR A N 1
ATOM 2288 C CA . TYR A 1 281 ? -3.190 0.017 30.232 1.00 92.00 281 TYR A CA 1
ATOM 2289 C C . TYR A 1 281 ? -4.196 1.082 29.812 1.00 92.00 281 TYR A C 1
ATOM 2291 O O . TYR A 1 281 ? -4.731 1.036 28.700 1.00 92.00 281 TYR A O 1
ATOM 2299 N N . HIS A 1 282 ? -4.413 2.080 30.669 1.00 93.94 282 HIS A N 1
ATOM 2300 C CA . HIS A 1 282 ? -5.275 3.201 30.316 1.00 93.94 282 HIS A CA 1
ATOM 2301 C C . HIS A 1 282 ? -4.658 4.034 29.168 1.00 93.94 282 HIS A C 1
ATOM 2303 O O . HIS A 1 282 ? -3.493 4.425 29.266 1.00 93.94 282 HIS A O 1
ATOM 2309 N N . PRO A 1 283 ? -5.398 4.377 28.093 1.00 90.62 283 PRO A N 1
ATOM 2310 C CA . PRO A 1 283 ? -4.847 5.075 26.927 1.00 90.62 283 PRO A CA 1
ATOM 2311 C C . PRO A 1 283 ? -4.120 6.390 27.257 1.00 90.62 283 PRO A C 1
ATOM 2313 O O . PRO A 1 283 ? -3.053 6.648 26.699 1.00 90.62 283 PRO A O 1
ATOM 2316 N N . CYS A 1 284 ? -4.638 7.186 28.204 1.00 91.88 284 CYS A N 1
ATOM 2317 C CA . CYS A 1 284 ? -3.977 8.420 28.654 1.00 91.88 284 CYS A CA 1
ATOM 2318 C C . CYS A 1 284 ? -2.576 8.191 29.228 1.00 91.88 284 CYS A C 1
ATOM 2320 O O . CYS A 1 284 ? -1.726 9.050 29.038 1.00 91.88 284 CYS A O 1
ATOM 2322 N N . ALA A 1 285 ? -2.289 7.044 29.852 1.00 91.81 285 ALA A N 1
ATOM 2323 C CA . ALA A 1 285 ? -0.992 6.783 30.481 1.00 91.81 285 ALA A CA 1
ATOM 2324 C C . ALA A 1 285 ? 0.191 6.803 29.491 1.00 91.81 285 ALA A C 1
ATOM 2326 O O . ALA A 1 285 ? 1.348 6.860 29.896 1.00 91.81 285 ALA A O 1
ATOM 2327 N N . ALA A 1 286 ? -0.085 6.747 28.181 1.00 89.81 286 ALA A N 1
ATOM 2328 C CA . ALA A 1 286 ? 0.914 6.880 27.122 1.00 89.81 286 ALA A CA 1
ATOM 2329 C C . ALA A 1 286 ? 1.308 8.326 26.774 1.00 89.81 286 ALA A C 1
ATOM 2331 O O . ALA A 1 286 ? 2.276 8.537 26.033 1.00 89.81 286 ALA A O 1
ATOM 2332 N N . LEU A 1 287 ? 0.540 9.312 27.235 1.00 91.62 287 LEU A N 1
ATOM 2333 C CA . LEU A 1 287 ? 0.745 10.720 26.916 1.00 91.62 287 LEU A CA 1
ATOM 2334 C C . LEU A 1 287 ? 1.751 11.367 27.874 1.00 91.62 287 LEU A C 1
ATOM 2336 O O . LEU A 1 287 ? 2.044 10.863 28.955 1.00 91.62 287 LEU A O 1
ATOM 2340 N N . THR A 1 288 ? 2.280 12.515 27.460 1.00 91.38 288 THR A N 1
ATOM 2341 C CA . THR A 1 288 ? 3.076 13.407 28.310 1.00 91.38 288 THR A CA 1
ATOM 2342 C C . THR A 1 288 ? 2.537 14.822 28.177 1.00 91.38 288 THR A C 1
ATOM 2344 O O . THR A 1 288 ? 2.023 15.188 27.117 1.00 91.38 288 THR A O 1
ATOM 2347 N N . VAL A 1 289 ? 2.721 15.650 29.207 1.00 92.38 289 VAL A N 1
ATOM 2348 C CA . VAL A 1 289 ? 2.351 17.075 29.166 1.00 92.38 289 VAL A CA 1
ATOM 2349 C C . VAL A 1 289 ? 2.964 17.774 27.950 1.00 92.38 289 VAL A C 1
ATOM 2351 O O . VAL A 1 289 ? 2.256 18.433 27.196 1.00 92.38 289 VAL A O 1
ATOM 2354 N N . SER A 1 290 ? 4.254 17.546 27.687 1.00 89.69 290 SER A N 1
ATOM 2355 C CA . SER A 1 290 ? 4.955 18.126 26.533 1.00 89.69 290 SER A CA 1
ATOM 2356 C C . SER A 1 290 ? 4.360 17.707 25.185 1.00 89.69 290 SER A C 1
ATOM 2358 O O . SER A 1 290 ? 4.291 18.510 24.256 1.00 89.69 290 SER A O 1
ATOM 2360 N N . HIS A 1 291 ? 3.909 16.454 25.061 1.00 88.62 291 HIS A N 1
ATOM 2361 C CA . HIS A 1 291 ? 3.242 15.972 23.856 1.00 88.62 291 HIS A CA 1
ATOM 2362 C C . HIS A 1 291 ? 1.881 16.646 23.684 1.00 88.62 291 HIS A C 1
ATOM 2364 O O . HIS A 1 291 ? 1.585 17.137 22.598 1.00 88.62 291 HIS A O 1
ATOM 2370 N N . MET A 1 292 ? 1.081 16.708 24.749 1.00 89.62 292 MET A N 1
ATOM 2371 C CA . MET A 1 292 ? -0.262 17.284 24.712 1.00 89.62 292 MET A CA 1
ATOM 2372 C C . MET A 1 292 ? -0.235 18.798 24.466 1.00 89.62 292 MET A C 1
ATOM 2374 O O . MET A 1 292 ? -1.043 19.292 23.689 1.00 89.62 292 MET A O 1
ATOM 2378 N N . GLN A 1 293 ? 0.735 19.528 25.023 1.00 89.94 293 GLN A N 1
ATOM 2379 C CA . GLN A 1 293 ? 0.938 20.952 24.723 1.00 89.94 293 GLN A CA 1
ATOM 2380 C C . GLN A 1 293 ? 1.291 21.188 23.250 1.00 89.94 293 GLN A C 1
ATOM 2382 O O . GLN A 1 293 ? 0.805 22.136 22.640 1.00 89.94 293 GLN A O 1
ATOM 2387 N N . LYS A 1 294 ? 2.128 20.322 22.664 1.00 86.75 294 LYS A N 1
ATOM 2388 C CA . LYS A 1 294 ? 2.612 20.494 21.289 1.00 86.75 294 LYS A CA 1
ATOM 2389 C C . LYS A 1 294 ? 1.639 19.980 20.224 1.00 86.75 294 LYS A C 1
ATOM 2391 O O . LYS A 1 294 ? 1.589 20.535 19.130 1.00 86.75 294 LYS A O 1
ATOM 2396 N N . TYR A 1 295 ? 0.912 18.901 20.510 1.00 84.38 295 TYR A N 1
ATOM 2397 C CA . TYR A 1 295 ? 0.127 18.161 19.514 1.00 84.38 295 TYR A CA 1
ATOM 2398 C C . TYR A 1 295 ? -1.329 17.895 19.920 1.00 84.38 295 TYR A C 1
ATOM 2400 O O . TYR A 1 295 ? -2.099 17.428 19.082 1.00 84.38 295 TYR A O 1
ATOM 2408 N N . GLY A 1 296 ? -1.717 18.184 21.164 1.00 88.38 296 GLY A N 1
ATOM 2409 C CA . GLY A 1 296 ? -3.008 17.786 21.727 1.00 88.38 296 GLY A CA 1
ATOM 2410 C C . GLY A 1 296 ? -3.096 16.289 22.046 1.00 88.38 296 GLY A C 1
ATOM 2411 O O . GLY A 1 296 ? -2.104 15.559 22.006 1.00 88.38 296 GLY A O 1
ATOM 2412 N N . ILE A 1 297 ? -4.305 15.829 22.377 1.00 87.81 297 ILE A N 1
ATOM 2413 C CA . ILE A 1 297 ? -4.626 14.400 22.496 1.00 87.81 297 ILE A CA 1
ATOM 2414 C C . ILE A 1 297 ? -4.911 13.852 21.086 1.00 87.81 297 ILE A C 1
ATOM 2416 O O . ILE A 1 297 ? -5.731 14.445 20.377 1.00 87.81 297 ILE A O 1
ATOM 2420 N N . PRO A 1 298 ? -4.295 12.729 20.663 1.00 82.19 298 PRO A N 1
ATOM 2421 C CA . PRO A 1 298 ? -4.579 12.129 19.362 1.00 82.19 298 PRO A CA 1
ATOM 2422 C C . PRO A 1 298 ? -6.072 11.810 19.180 1.00 82.19 298 PRO A C 1
ATOM 2424 O O . PRO A 1 298 ? -6.706 11.214 20.052 1.00 82.19 298 PRO A O 1
ATOM 2427 N N . LEU A 1 299 ? -6.640 12.184 18.028 1.00 72.94 299 LEU A N 1
ATOM 2428 C CA . LEU A 1 299 ? -8.072 12.001 17.728 1.00 72.94 299 LEU A CA 1
ATOM 2429 C C . LEU A 1 299 ? -8.501 10.525 17.678 1.00 72.94 299 LEU A C 1
ATOM 2431 O O . LEU A 1 299 ? -9.673 10.211 17.868 1.00 72.94 299 LEU A O 1
ATOM 2435 N N . ASP A 1 300 ? -7.568 9.626 17.387 1.00 72.88 300 ASP A N 1
ATOM 2436 C CA . ASP A 1 300 ? -7.760 8.180 17.303 1.00 72.88 300 ASP A CA 1
ATOM 2437 C C . ASP A 1 300 ? -7.528 7.451 18.636 1.00 72.88 300 ASP A C 1
ATOM 2439 O O . ASP A 1 300 ? -7.807 6.250 18.733 1.00 72.88 300 ASP A O 1
ATOM 2443 N N . LEU A 1 301 ? -7.082 8.164 19.677 1.00 81.81 301 LEU A N 1
ATOM 2444 C CA . LEU A 1 301 ? -6.943 7.636 21.032 1.00 81.81 301 LEU A CA 1
ATOM 2445 C C . LEU A 1 301 ? -8.312 7.593 21.727 1.00 81.81 301 LEU A C 1
ATOM 2447 O O . LEU A 1 301 ? -8.598 8.410 22.598 1.00 81.81 301 LEU A O 1
ATOM 2451 N N . GLY A 1 302 ? -9.180 6.679 21.295 1.00 84.06 302 GLY A N 1
ATOM 2452 C CA . GLY A 1 302 ? -10.515 6.474 21.869 1.00 84.06 302 GLY A CA 1
ATOM 2453 C C . GLY A 1 302 ? -10.492 5.725 23.206 1.00 84.06 302 GLY A C 1
ATOM 2454 O O . GLY A 1 302 ? -9.630 4.859 23.401 1.00 84.06 302 GLY A O 1
ATOM 2455 N N . PHE A 1 303 ? -11.442 6.041 24.088 1.00 90.12 303 PHE A N 1
ATOM 2456 C CA . PHE A 1 303 ? -11.649 5.366 25.375 1.00 90.12 303 PHE A CA 1
ATOM 2457 C C . PHE A 1 303 ? -12.884 4.460 25.317 1.00 90.12 303 PHE A C 1
ATOM 2459 O O . PHE A 1 303 ? -13.892 4.803 24.702 1.00 90.12 303 PHE A O 1
ATOM 2466 N N . SER A 1 304 ? -12.836 3.308 25.984 1.00 91.25 304 SER A N 1
ATOM 2467 C CA . SER A 1 304 ? -14.060 2.578 26.316 1.00 91.25 304 SER A CA 1
ATOM 2468 C C . SER A 1 304 ? -14.888 3.370 27.348 1.00 91.25 304 SER A C 1
ATOM 2470 O O . SER A 1 304 ? -14.343 4.212 28.075 1.00 91.25 304 SER A O 1
ATOM 2472 N N . PRO A 1 305 ? -16.202 3.105 27.476 1.00 93.38 305 PRO A N 1
ATOM 2473 C CA . PRO A 1 305 ? -17.021 3.720 28.523 1.00 93.38 305 PRO A CA 1
ATOM 2474 C C . PRO A 1 305 ? -16.440 3.521 29.932 1.00 93.38 305 PRO A C 1
ATOM 2476 O O . PRO A 1 305 ? -16.443 4.443 30.747 1.00 93.38 305 PRO A O 1
ATOM 2479 N N . ARG A 1 306 ? -15.849 2.348 30.186 1.00 94.06 306 ARG A N 1
ATOM 2480 C CA . ARG A 1 306 ? -15.160 2.029 31.439 1.00 94.06 306 ARG A CA 1
ATOM 2481 C C . ARG A 1 306 ? -13.880 2.844 31.614 1.00 94.06 306 ARG A C 1
ATOM 2483 O O . ARG A 1 306 ? -13.644 3.361 32.698 1.00 94.06 306 ARG A O 1
ATOM 2490 N N . GLU A 1 307 ? -13.069 2.978 30.566 1.00 95.00 307 GLU A N 1
ATOM 2491 C CA . GLU A 1 307 ? -11.858 3.810 30.588 1.00 95.00 307 GLU A CA 1
ATOM 2492 C C . GLU A 1 307 ? -12.194 5.283 30.872 1.00 95.00 307 GLU A C 1
ATOM 2494 O O . GLU A 1 307 ? -11.489 5.933 31.634 1.00 95.00 307 GLU A O 1
ATOM 2499 N N . SER A 1 308 ? -13.317 5.795 30.363 1.00 95.88 308 SER A N 1
ATOM 2500 C CA . SER A 1 308 ? -13.761 7.166 30.661 1.00 95.88 308 SER A CA 1
ATOM 2501 C C . SER A 1 308 ? -14.076 7.372 32.147 1.00 95.88 308 SER A C 1
ATOM 2503 O O . SER A 1 308 ? -13.652 8.367 32.729 1.00 95.88 308 SER A O 1
ATOM 2505 N N . VAL A 1 309 ? -14.747 6.411 32.792 1.00 95.56 309 VAL A N 1
ATOM 2506 C CA . VAL A 1 309 ? -14.984 6.458 34.247 1.00 95.56 309 VAL A CA 1
ATOM 2507 C C . VAL A 1 309 ? -13.675 6.333 35.028 1.00 95.56 309 VAL A C 1
ATOM 2509 O O . VAL A 1 309 ? -13.463 7.085 35.971 1.00 95.56 309 VAL A O 1
ATOM 2512 N N . LEU A 1 310 ? -12.764 5.447 34.609 1.00 95.44 310 LEU A N 1
ATOM 2513 C CA . LEU A 1 310 ? -11.447 5.313 35.243 1.00 95.44 310 LEU A CA 1
ATOM 2514 C C . LEU A 1 310 ? -10.630 6.609 35.161 1.00 95.44 310 LEU A C 1
ATOM 2516 O O . LEU A 1 310 ? -9.945 6.957 36.120 1.00 95.44 310 LEU A O 1
ATOM 2520 N N . LEU A 1 311 ? -10.703 7.327 34.037 1.00 96.50 311 LEU A N 1
ATOM 2521 C CA . LEU A 1 311 ? -10.071 8.635 33.902 1.00 96.50 311 LEU A CA 1
ATOM 2522 C C . LEU A 1 311 ? -10.685 9.645 34.872 1.00 96.50 311 LEU A C 1
ATOM 2524 O O . LEU A 1 311 ? -9.933 10.329 35.560 1.00 96.50 311 LEU A O 1
ATOM 2528 N N . TYR A 1 312 ? -12.015 9.719 34.950 1.00 96.81 312 TYR A N 1
ATOM 2529 C CA . TYR A 1 312 ? -12.701 10.596 35.899 1.00 96.81 312 TYR A CA 1
ATOM 2530 C C . TYR A 1 312 ? -12.301 10.284 37.349 1.00 96.81 312 TYR A C 1
ATOM 2532 O O . TYR A 1 312 ? -11.894 11.185 38.074 1.00 96.81 312 TYR A O 1
ATOM 2540 N N . ASP A 1 313 ? -12.310 9.013 37.755 1.00 95.81 313 ASP A N 1
ATOM 2541 C CA . ASP A 1 313 ? -11.928 8.597 39.111 1.00 95.81 313 ASP A CA 1
ATOM 2542 C C . ASP A 1 313 ? -10.477 8.963 39.442 1.00 95.81 313 ASP A C 1
ATOM 2544 O O . ASP A 1 313 ? -10.179 9.480 40.521 1.00 95.81 313 ASP A O 1
ATOM 2548 N N . ALA A 1 314 ? -9.569 8.739 38.490 1.00 96.44 314 ALA A N 1
ATOM 2549 C CA . ALA A 1 314 ? -8.172 9.121 38.628 1.00 96.44 314 ALA A CA 1
ATOM 2550 C C . ALA A 1 314 ? -8.006 10.643 38.718 1.00 96.44 314 ALA A C 1
ATOM 2552 O O . ALA A 1 314 ? -7.198 11.128 39.510 1.00 96.44 314 ALA A O 1
ATOM 2553 N N . MET A 1 315 ? -8.789 11.405 37.947 1.00 96.50 315 MET A N 1
ATOM 2554 C CA . MET A 1 315 ? -8.846 12.853 38.095 1.00 96.50 315 MET A CA 1
ATOM 2555 C C . MET A 1 315 ? -9.281 13.192 39.524 1.00 96.50 315 MET A C 1
ATOM 2557 O O . MET A 1 315 ? -8.584 13.985 40.163 1.00 96.50 315 MET A O 1
ATOM 2561 N N . VAL A 1 316 ? -10.388 12.613 40.044 1.00 95.88 316 VAL A N 1
ATOM 2562 C CA . VAL A 1 316 ? -10.960 12.953 41.384 1.00 95.88 316 VAL A CA 1
ATOM 2563 C C . VAL A 1 316 ? -9.920 12.728 42.457 1.00 95.88 316 VAL A C 1
ATOM 2565 O O . VAL A 1 316 ? -9.725 13.569 43.329 1.00 95.88 316 VAL A O 1
ATOM 2568 N N . HIS A 1 317 ? -9.193 11.625 42.344 1.00 95.94 317 HIS A N 1
ATOM 2569 C CA . HIS A 1 317 ? -8.129 11.288 43.266 1.00 95.94 317 HIS A CA 1
ATOM 2570 C C . HIS A 1 317 ? -6.981 12.315 43.274 1.00 95.94 317 HIS A C 1
ATOM 2572 O O . HIS A 1 317 ? -6.467 12.660 44.336 1.00 95.94 317 HIS A O 1
ATOM 2578 N N . VAL A 1 318 ? -6.573 12.815 42.104 1.00 96.12 318 VAL A N 1
ATOM 2579 C CA . VAL A 1 318 ? -5.410 13.712 41.960 1.00 96.12 318 VAL A CA 1
ATOM 2580 C C . VAL A 1 318 ? -5.736 15.168 42.302 1.00 96.12 318 VAL A C 1
ATOM 2582 O O . VAL A 1 318 ? -4.877 15.900 42.818 1.00 96.12 318 VAL A O 1
ATOM 2585 N N . TRP A 1 319 ? -6.963 15.612 42.017 1.00 95.06 319 TRP A N 1
ATOM 2586 C CA . TRP A 1 319 ? -7.396 16.981 42.296 1.00 95.06 319 TRP A CA 1
ATOM 2587 C C . TRP A 1 319 ? -8.848 17.065 42.799 1.00 95.06 319 TRP A C 1
ATOM 2589 O O . TRP A 1 319 ? -9.702 17.606 42.111 1.00 95.06 319 TRP A O 1
ATOM 2599 N N . PRO A 1 320 ? -9.145 16.643 44.038 1.00 91.00 320 PRO A N 1
ATOM 2600 C CA . PRO A 1 320 ? -10.522 16.601 44.550 1.00 91.00 320 PRO A CA 1
ATOM 2601 C C . PRO A 1 320 ? -11.288 17.936 44.502 1.00 91.00 320 PRO A C 1
ATOM 2603 O O . PRO A 1 320 ? -12.512 17.945 44.452 1.00 91.00 320 PRO A O 1
ATOM 2606 N N . GLU A 1 321 ? -10.573 19.064 44.525 1.00 89.50 321 GLU A N 1
ATOM 2607 C CA . GLU A 1 321 ? -11.137 20.420 44.566 1.00 89.50 321 GLU A CA 1
ATOM 2608 C C . GLU A 1 321 ? -11.309 21.083 43.182 1.00 89.50 321 GLU A C 1
ATOM 2610 O O . GLU A 1 321 ? -11.494 22.300 43.111 1.00 89.50 321 GLU A O 1
ATOM 2615 N N . TRP A 1 322 ? -11.221 20.348 42.061 1.00 91.00 322 TRP A N 1
ATOM 2616 C CA . TRP A 1 322 ? -11.417 20.985 40.749 1.00 91.00 322 TRP A CA 1
ATOM 2617 C C . TRP A 1 322 ? -12.864 21.472 40.559 1.00 91.00 322 TRP A C 1
ATOM 2619 O O . TRP A 1 322 ? -13.840 20.854 40.984 1.00 91.00 322 TRP A O 1
ATOM 2629 N N . THR A 1 323 ? -13.018 22.599 39.870 1.00 87.12 323 THR A N 1
ATOM 2630 C CA . THR A 1 323 ? -14.277 23.363 39.807 1.00 87.12 323 THR A CA 1
ATOM 2631 C C . THR A 1 323 ? -15.443 22.621 39.148 1.00 87.12 323 THR A C 1
ATOM 2633 O O . THR A 1 323 ? -16.594 22.817 39.526 1.00 87.12 323 THR A O 1
ATOM 2636 N N . ARG A 1 324 ? -15.160 21.756 38.170 1.00 91.62 324 ARG A N 1
ATOM 2637 C CA . ARG A 1 324 ? -16.144 20.987 37.388 1.00 91.62 324 ARG A CA 1
ATOM 2638 C C . ARG A 1 324 ? -16.375 19.547 37.883 1.00 91.62 324 ARG A C 1
ATOM 2640 O O . ARG A 1 324 ? -16.950 18.769 37.127 1.00 91.62 324 ARG A O 1
ATOM 2647 N N . VAL A 1 325 ? -15.936 19.155 39.095 1.00 91.44 325 VAL A N 1
ATOM 2648 C CA . VAL A 1 325 ? -16.065 17.754 39.593 1.00 91.44 325 VAL A CA 1
ATOM 2649 C C . VAL A 1 325 ? -17.506 17.287 39.474 1.00 91.44 325 VAL A C 1
ATOM 2651 O O . VAL A 1 325 ? -17.798 16.294 38.817 1.00 91.44 325 VAL A O 1
ATOM 2654 N N . GLN A 1 326 ? -18.419 18.072 40.043 1.00 90.94 326 GLN A N 1
ATOM 2655 C CA . GLN A 1 326 ? -19.838 17.733 40.095 1.00 90.94 326 GLN A CA 1
ATOM 2656 C C . GLN A 1 326 ? -20.487 17.700 38.706 1.00 90.94 326 GLN A C 1
ATOM 2658 O O . GLN A 1 326 ? -21.400 16.918 38.485 1.00 90.94 326 GLN A O 1
ATOM 2663 N N . GLU A 1 327 ? -20.020 18.518 37.758 1.00 93.81 327 GLU A N 1
ATOM 2664 C CA . GLU A 1 327 ? -20.560 18.546 36.391 1.00 93.81 327 GLU A CA 1
ATOM 2665 C C . GLU A 1 327 ? -20.200 17.276 35.602 1.00 93.81 327 GLU A C 1
ATOM 2667 O O . GLU A 1 327 ? -20.967 16.837 34.743 1.00 93.81 327 GLU A O 1
ATOM 2672 N N . LEU A 1 328 ? -19.028 16.698 35.881 1.00 94.56 328 LEU A N 1
ATOM 2673 C CA . LEU A 1 328 ? -18.488 15.531 35.183 1.00 94.56 328 LEU A CA 1
ATOM 2674 C C . LEU A 1 328 ? -18.685 14.215 35.951 1.00 94.56 328 LEU A C 1
ATOM 2676 O O . LEU A 1 328 ? -18.301 13.166 35.437 1.00 94.56 328 LEU A O 1
ATOM 2680 N N . GLU A 1 329 ? -19.308 14.222 37.130 1.00 94.62 329 GLU A N 1
ATOM 2681 C CA . GLU A 1 329 ? -19.725 12.982 37.792 1.00 94.62 329 GLU A CA 1
ATOM 2682 C C . GLU A 1 329 ? -20.734 12.245 36.893 1.00 94.62 329 GLU A C 1
ATOM 2684 O O . GLU A 1 329 ? -21.713 12.860 36.459 1.00 94.62 329 GLU A O 1
ATOM 2689 N N . PRO A 1 330 ? -20.560 10.937 36.611 1.00 94.69 330 PRO A N 1
ATOM 2690 C CA . PRO A 1 330 ? -21.464 10.184 35.744 1.00 94.69 330 PRO A CA 1
ATOM 2691 C C . PRO A 1 330 ? -22.962 10.353 36.038 1.00 94.69 330 PRO A C 1
ATOM 2693 O O . PRO A 1 330 ? -23.758 10.377 35.105 1.00 94.69 330 PRO A O 1
ATOM 2696 N N . GLU A 1 331 ? -23.371 10.498 37.299 1.00 93.56 331 GLU A N 1
ATOM 2697 C CA . GLU A 1 331 ? -24.798 10.652 37.633 1.00 93.56 331 GLU A CA 1
ATOM 2698 C C . GLU A 1 331 ? -25.347 12.063 37.377 1.00 93.56 331 GLU A C 1
ATOM 2700 O O . GLU A 1 331 ? -26.540 12.238 37.120 1.00 93.56 331 GLU A O 1
ATOM 2705 N N . GLU A 1 332 ? -24.477 13.070 37.389 1.00 93.50 332 GLU A N 1
ATOM 2706 C CA . GLU A 1 332 ? -24.842 14.476 37.212 1.00 93.50 332 GLU A CA 1
ATOM 2707 C C . GLU A 1 332 ? -24.542 14.993 35.799 1.00 93.50 332 GLU A C 1
ATOM 2709 O O . GLU A 1 332 ? -25.085 16.025 35.386 1.00 93.50 332 GLU A O 1
ATOM 2714 N N . PHE A 1 333 ? -23.744 14.255 35.019 1.00 95.62 333 PHE A N 1
ATOM 2715 C CA . PHE A 1 333 ? -23.366 14.636 33.667 1.00 95.62 333 PHE A CA 1
ATOM 2716 C C . PHE A 1 333 ? -24.598 14.867 32.793 1.00 95.62 333 PHE A C 1
ATOM 2718 O O . PHE A 1 333 ? -25.447 13.991 32.617 1.00 95.62 333 PHE A O 1
ATOM 2725 N N . ARG A 1 334 ? -24.671 16.046 32.167 1.00 93.31 334 ARG A N 1
ATOM 2726 C CA . ARG A 1 334 ? -25.858 16.539 31.449 1.00 93.31 334 ARG A CA 1
ATOM 2727 C C . ARG A 1 334 ? -26.435 15.564 30.414 1.00 93.31 334 ARG A C 1
ATOM 2729 O O . ARG A 1 334 ? -27.643 15.572 30.196 1.00 93.31 334 ARG A O 1
ATOM 2736 N N . CYS A 1 335 ? -25.601 14.758 29.751 1.00 91.38 335 CYS A N 1
ATOM 2737 C CA . CYS A 1 335 ? -26.080 13.799 28.746 1.00 91.38 335 CYS A CA 1
ATOM 2738 C C . CYS A 1 335 ? -26.620 12.492 29.349 1.00 91.38 335 CYS A C 1
ATOM 2740 O O . CYS A 1 335 ? -27.326 11.772 28.645 1.00 91.38 335 CYS A O 1
ATOM 2742 N N . PHE A 1 336 ? -26.286 12.184 30.604 1.00 93.94 336 PHE A N 1
ATOM 2743 C CA . PHE A 1 336 ? -26.717 10.984 31.329 1.00 93.94 336 PHE A CA 1
ATOM 2744 C C . PHE A 1 336 ? -27.848 11.280 32.306 1.00 93.94 336 PHE A C 1
ATOM 2746 O O . PHE A 1 336 ? -28.747 10.458 32.473 1.00 93.94 336 PHE A O 1
ATOM 2753 N N . LYS A 1 337 ? -27.827 12.467 32.917 1.00 88.69 337 LYS A N 1
ATOM 2754 C CA . LYS A 1 337 ? -28.798 12.895 33.915 1.00 88.69 337 LYS A CA 1
ATOM 2755 C C . LYS A 1 337 ? -30.224 12.712 33.397 1.00 88.69 337 LYS A C 1
ATOM 2757 O O . LYS A 1 337 ? -30.574 13.170 32.309 1.00 88.69 337 LYS A O 1
ATOM 2762 N N . ASN A 1 338 ? -31.046 12.029 34.192 1.00 86.69 338 ASN A N 1
ATOM 2763 C CA . ASN A 1 338 ? -32.434 11.653 33.890 1.00 86.69 338 ASN A CA 1
ATOM 2764 C C . ASN A 1 338 ? -32.633 10.656 32.728 1.00 86.69 338 ASN A C 1
ATOM 2766 O O . ASN A 1 338 ? -33.780 10.354 32.389 1.00 86.69 338 ASN A O 1
ATOM 2770 N N . LYS A 1 339 ? -31.572 10.105 32.121 1.00 88.56 339 LYS A N 1
ATOM 2771 C CA . LYS A 1 339 ? -31.704 9.000 31.162 1.00 88.56 339 LYS A CA 1
ATOM 2772 C C . LYS A 1 339 ? -31.760 7.665 31.889 1.00 88.56 339 LYS A C 1
ATOM 2774 O O . LYS A 1 339 ? -30.894 7.337 32.690 1.00 88.56 339 LYS A O 1
ATOM 2779 N N . VAL A 1 340 ? -32.752 6.854 31.531 1.00 85.75 340 VAL A N 1
ATOM 2780 C CA . VAL A 1 340 ? -32.852 5.467 32.013 1.00 85.75 340 VAL A CA 1
ATOM 2781 C C . VAL A 1 340 ? -31.763 4.596 31.382 1.00 85.75 340 VAL A C 1
ATOM 2783 O O . VAL A 1 340 ? -31.167 3.763 32.057 1.00 85.75 340 VAL A O 1
ATOM 2786 N N . VAL A 1 341 ? -31.491 4.804 30.090 1.00 89.56 341 VAL A N 1
ATOM 2787 C CA . VAL A 1 341 ? -30.519 4.025 29.317 1.00 89.56 341 VAL A CA 1
ATOM 2788 C C . VAL A 1 341 ? -29.539 4.965 28.627 1.00 89.56 341 VAL A C 1
ATOM 2790 O O . VAL A 1 341 ? -29.946 5.846 27.867 1.00 89.56 341 VAL A O 1
ATOM 2793 N N . ILE A 1 342 ? -28.250 4.762 28.887 1.00 92.75 342 ILE A N 1
ATOM 2794 C CA . ILE A 1 342 ? -27.156 5.487 28.241 1.00 92.75 342 ILE A CA 1
ATOM 2795 C C . ILE A 1 342 ? -26.885 4.852 26.877 1.00 92.75 342 ILE A C 1
ATOM 2797 O O . ILE A 1 342 ? -26.690 3.641 26.766 1.00 92.75 342 ILE A O 1
ATOM 2801 N N . MET A 1 343 ? -26.861 5.667 25.823 1.00 91.38 343 MET A N 1
ATOM 2802 C CA . MET A 1 343 ? -26.458 5.212 24.493 1.00 91.38 343 MET A CA 1
ATOM 2803 C C . MET A 1 343 ? -24.952 5.370 24.300 1.00 91.38 343 MET A C 1
ATOM 2805 O O . MET A 1 343 ? -24.290 6.173 24.962 1.00 91.38 343 MET A O 1
ATOM 2809 N N . ARG A 1 344 ? -24.389 4.662 23.322 1.00 88.25 344 ARG A N 1
ATOM 2810 C CA . ARG A 1 344 ? -22.959 4.770 23.008 1.00 88.25 344 ARG A CA 1
ATOM 2811 C C . ARG A 1 344 ? -22.552 6.175 22.554 1.00 88.25 344 ARG A C 1
ATOM 2813 O O . ARG A 1 344 ? -21.475 6.647 22.908 1.00 88.25 344 ARG A O 1
ATOM 2820 N N . ALA A 1 345 ? -23.445 6.875 21.853 1.00 87.88 345 ALA A N 1
ATOM 2821 C CA . ALA A 1 345 ? -23.261 8.280 21.492 1.00 87.88 345 ALA A CA 1
ATOM 2822 C C . ALA A 1 345 ? -23.171 9.202 22.723 1.00 87.88 345 ALA A C 1
ATOM 2824 O O . ALA A 1 345 ? -22.435 10.186 22.698 1.00 87.88 345 ALA A O 1
ATOM 2825 N N . ASP A 1 346 ? -23.878 8.880 23.812 1.00 92.38 346 ASP A N 1
ATOM 2826 C CA . ASP A 1 346 ? -23.798 9.637 25.063 1.00 92.38 346 ASP A CA 1
ATOM 2827 C C . ASP A 1 346 ? -22.464 9.384 25.774 1.00 92.38 346 ASP A C 1
ATOM 2829 O O . ASP A 1 346 ? -21.802 10.334 26.189 1.00 92.38 346 ASP A O 1
ATOM 2833 N N . ALA A 1 347 ? -22.037 8.118 25.862 1.00 92.62 347 ALA A N 1
ATOM 2834 C CA . ALA A 1 347 ? -20.745 7.748 26.447 1.00 92.62 347 ALA A CA 1
ATOM 2835 C C . ALA A 1 347 ? -19.570 8.429 25.723 1.00 92.62 347 ALA A C 1
ATOM 2837 O O . ALA A 1 347 ? -18.621 8.883 26.356 1.00 92.62 347 ALA A O 1
ATOM 2838 N N . LYS A 1 348 ? -19.671 8.582 24.400 1.00 90.25 348 LYS A N 1
ATOM 2839 C CA . LYS A 1 348 ? -18.675 9.300 23.600 1.00 90.25 348 LYS A CA 1
ATOM 2840 C C . LYS A 1 348 ? -18.637 10.806 23.881 1.00 90.25 348 LYS A C 1
ATOM 2842 O O . LYS A 1 348 ? -17.560 11.389 23.925 1.00 90.25 348 LYS A O 1
ATOM 2847 N N . LYS A 1 349 ? -19.788 11.449 24.109 1.00 93.31 349 LYS A N 1
ATOM 2848 C CA . LYS A 1 349 ? -19.817 12.864 24.532 1.00 93.31 349 LYS A CA 1
ATOM 2849 C C . LYS A 1 349 ? -19.131 13.050 25.883 1.00 93.31 349 LYS A C 1
ATOM 2851 O O . LYS A 1 349 ? -18.434 14.038 26.080 1.00 93.31 349 LYS A O 1
ATOM 2856 N N . TYR A 1 350 ? -19.305 12.093 26.790 1.00 96.06 350 TYR A N 1
ATOM 2857 C CA . TYR A 1 350 ? -18.632 12.102 28.085 1.00 96.06 350 TYR A CA 1
ATOM 2858 C C . TYR A 1 350 ? -17.111 11.966 27.954 1.00 96.06 350 TYR A C 1
ATOM 2860 O O . TYR A 1 350 ? -16.373 12.769 28.519 1.00 96.06 350 TYR A O 1
ATOM 2868 N N . GLU A 1 351 ? -16.643 11.030 27.124 1.00 94.56 351 GLU A N 1
ATOM 2869 C CA . GLU A 1 351 ? -15.228 10.913 26.751 1.00 94.56 351 GLU A CA 1
ATOM 2870 C C . GLU A 1 351 ? -14.661 12.241 26.208 1.00 94.56 351 GLU A C 1
ATOM 2872 O O . GLU A 1 351 ? -13.582 12.678 26.613 1.00 94.56 351 GLU A O 1
ATOM 2877 N N . GLU A 1 352 ? -15.373 12.890 25.282 1.00 93.94 352 GLU A N 1
ATOM 2878 C CA . GLU A 1 352 ? -14.948 14.153 24.666 1.00 93.94 352 GLU A CA 1
ATOM 2879 C C . GLU A 1 352 ? -14.852 15.298 25.686 1.00 93.94 352 GLU A C 1
ATOM 2881 O O . GLU A 1 352 ? -13.888 16.065 25.643 1.00 93.94 352 GLU A O 1
ATOM 2886 N N . GLU A 1 353 ? -15.798 15.402 26.621 1.00 96.31 353 GLU A N 1
ATOM 2887 C CA . GLU A 1 353 ? -15.760 16.407 27.690 1.00 96.31 353 GLU A CA 1
ATOM 2888 C C . GLU A 1 353 ? -14.624 16.155 28.689 1.00 96.31 353 GLU A C 1
ATOM 2890 O O . GLU A 1 353 ? -13.902 17.094 29.027 1.00 96.31 353 GLU A O 1
ATOM 2895 N N . LEU A 1 354 ? -14.371 14.901 29.079 1.00 96.25 354 LEU A N 1
ATOM 2896 C CA . LEU A 1 354 ? -13.221 14.553 29.924 1.00 96.25 354 LEU A CA 1
ATOM 2897 C C . LEU A 1 354 ? -11.889 14.907 29.251 1.00 96.25 354 LEU A C 1
ATOM 2899 O O . LEU A 1 354 ? -10.982 15.437 29.891 1.00 96.25 354 LEU A O 1
ATOM 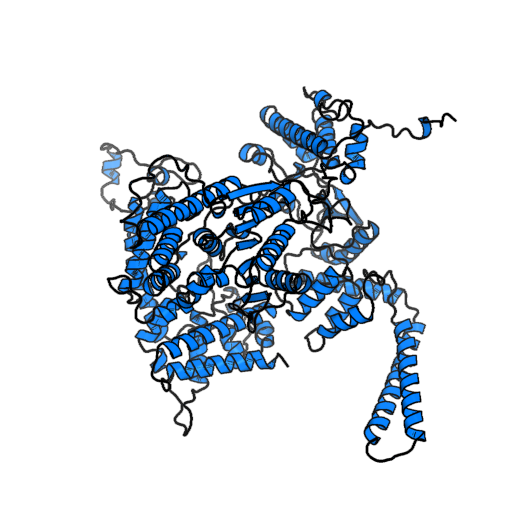2903 N N . LYS A 1 355 ? -11.759 14.664 27.941 1.00 95.06 355 LYS A N 1
ATOM 2904 C CA . LYS A 1 355 ? -10.564 15.053 27.175 1.00 95.06 355 LYS A CA 1
ATOM 2905 C C . LYS A 1 355 ? -10.376 16.568 27.115 1.00 95.06 355 LYS A C 1
ATOM 2907 O O . LYS A 1 355 ? -9.240 17.033 27.212 1.00 95.06 355 LYS A O 1
ATOM 2912 N N . LYS A 1 356 ? -11.458 17.336 26.944 1.00 95.12 356 LYS A N 1
ATOM 2913 C CA . LYS A 1 356 ? -11.408 18.808 26.979 1.00 95.12 356 LYS A CA 1
ATOM 2914 C C . LYS A 1 356 ? -10.971 19.306 28.351 1.00 95.12 356 LYS A C 1
ATOM 2916 O O . LYS A 1 356 ? -10.096 20.164 28.416 1.00 95.12 356 LYS A O 1
ATOM 2921 N N . GLU A 1 357 ? -11.521 18.733 29.417 1.00 95.69 357 GLU A N 1
ATOM 2922 C CA . GLU A 1 357 ? -11.152 19.090 30.786 1.00 95.69 357 GLU A CA 1
ATOM 2923 C C . GLU A 1 357 ? -9.682 18.770 31.072 1.00 95.69 357 GLU A C 1
ATOM 2925 O O . GLU A 1 357 ? -8.947 19.611 31.582 1.00 95.69 357 GLU A O 1
ATOM 2930 N N . LEU A 1 358 ? -9.201 17.606 30.632 1.00 94.75 358 LEU A N 1
ATOM 2931 C CA . LEU A 1 358 ? -7.792 17.241 30.742 1.00 94.75 358 LEU A CA 1
ATOM 2932 C C . LEU A 1 358 ? -6.871 18.226 29.995 1.00 94.75 358 LEU A C 1
ATOM 2934 O O . LEU A 1 358 ? -5.804 18.577 30.496 1.00 94.75 358 LEU A O 1
ATOM 2938 N N . MET A 1 359 ? -7.272 18.702 28.810 1.00 95.06 359 MET A N 1
ATOM 2939 C CA . MET A 1 359 ? -6.540 19.751 28.084 1.00 95.06 359 MET A CA 1
ATOM 2940 C C . MET A 1 359 ? -6.598 21.108 28.797 1.00 95.06 359 MET A C 1
ATOM 2942 O O . MET A 1 359 ? -5.632 21.868 28.729 1.00 95.06 359 MET A O 1
ATOM 2946 N N . HIS A 1 360 ? -7.693 21.410 29.495 1.00 94.50 360 HIS A N 1
ATOM 2947 C CA . HIS A 1 360 ? -7.818 22.614 30.311 1.00 94.50 360 HIS A CA 1
ATOM 2948 C C . HIS A 1 360 ? -6.913 22.560 31.553 1.00 94.50 360 HIS A C 1
ATOM 2950 O O . HIS A 1 360 ? -6.218 23.533 31.839 1.00 94.50 360 HIS A O 1
ATOM 2956 N N . TRP A 1 361 ? -6.802 21.405 32.220 1.00 95.00 361 TRP A N 1
ATOM 2957 C CA . TRP A 1 361 ? -5.869 21.209 33.338 1.00 95.00 361 TRP A CA 1
ATOM 2958 C C . TRP A 1 361 ? -4.418 21.486 32.954 1.00 95.00 361 TRP A C 1
ATOM 2960 O O . TRP A 1 361 ? -3.671 22.019 33.765 1.00 95.00 361 TRP A O 1
ATOM 2970 N N . ILE A 1 362 ? -4.015 21.186 31.714 1.00 93.19 362 ILE A N 1
ATOM 2971 C CA . ILE A 1 362 ? -2.667 21.517 31.221 1.00 93.19 362 ILE A CA 1
ATOM 2972 C C . ILE A 1 362 ? -2.423 23.028 31.230 1.00 93.19 362 ILE A C 1
ATOM 2974 O O . ILE A 1 362 ? -1.293 23.457 31.448 1.00 93.19 362 ILE A O 1
ATOM 2978 N N . GLN A 1 363 ? -3.453 23.829 30.955 1.00 91.50 363 GLN A N 1
ATOM 2979 C CA . GLN A 1 363 ? -3.346 25.288 30.955 1.00 91.50 363 GLN A CA 1
ATOM 2980 C C . GLN A 1 363 ? -3.312 25.855 32.379 1.00 91.50 363 GLN A C 1
ATOM 2982 O O . GLN A 1 363 ? -2.662 26.872 32.596 1.00 91.50 363 GLN A O 1
ATOM 2987 N N . LEU A 1 364 ? -3.989 25.200 33.329 1.00 92.81 364 LEU A N 1
ATOM 2988 C CA . LEU A 1 364 ? -4.063 25.624 34.729 1.00 92.81 364 LEU A CA 1
ATOM 2989 C C . LEU A 1 364 ? -2.849 25.172 35.553 1.00 92.81 364 LEU A C 1
ATOM 2991 O O . LEU A 1 364 ? -2.163 26.001 36.142 1.00 92.81 364 LEU A O 1
ATOM 2995 N N . ASP A 1 365 ? -2.589 23.864 35.600 1.00 93.25 365 ASP A N 1
ATOM 2996 C CA . ASP A 1 365 ? -1.474 23.270 36.339 1.00 93.25 365 ASP A CA 1
ATOM 2997 C C . ASP A 1 365 ? -0.959 21.984 35.649 1.00 93.25 365 ASP A C 1
ATOM 2999 O O . ASP A 1 365 ? -1.469 20.875 35.870 1.00 93.25 365 ASP A O 1
ATOM 3003 N N . PRO A 1 366 ? 0.116 22.088 34.844 1.00 93.88 366 PRO A N 1
ATOM 3004 C CA . PRO A 1 366 ? 0.749 20.935 34.210 1.00 93.88 366 PRO A CA 1
ATOM 3005 C C . PRO A 1 366 ? 1.266 19.866 35.194 1.00 93.88 366 PRO A C 1
ATOM 3007 O O . PRO A 1 366 ? 1.409 18.699 34.812 1.00 93.88 366 PRO A O 1
ATOM 3010 N N . SER A 1 367 ? 1.562 20.225 36.450 1.00 94.88 367 SER A N 1
ATOM 3011 C CA . SER A 1 367 ? 2.028 19.285 37.481 1.00 94.88 367 SER A CA 1
ATOM 3012 C C . SER A 1 367 ? 0.951 18.256 37.819 1.00 94.88 367 SER A C 1
ATOM 3014 O O . SER A 1 367 ? 1.227 17.054 37.859 1.00 94.88 367 SER A O 1
ATOM 3016 N N . LYS A 1 368 ? -0.300 18.707 37.965 1.00 94.62 368 LYS A N 1
ATOM 3017 C CA . LYS A 1 368 ? -1.457 17.841 38.239 1.00 94.62 368 LYS A CA 1
ATOM 3018 C C . LYS A 1 368 ? -1.699 16.844 37.119 1.00 94.62 368 LYS A C 1
ATOM 3020 O O . LYS A 1 368 ? -1.934 15.666 37.378 1.00 94.62 368 LYS A O 1
ATOM 3025 N N . VAL A 1 369 ? -1.539 17.279 35.872 1.00 95.00 369 VAL A N 1
ATOM 3026 C CA . VAL A 1 369 ? -1.637 16.384 34.715 1.00 95.00 369 VAL A CA 1
ATOM 3027 C C . VAL A 1 369 ? -0.521 15.339 34.739 1.00 95.00 369 VAL A C 1
ATOM 3029 O O . VAL A 1 369 ? -0.796 14.162 34.542 1.00 95.00 369 VAL A O 1
ATOM 3032 N N . ASN A 1 370 ? 0.723 15.708 35.056 1.00 95.62 370 ASN A N 1
ATOM 3033 C CA . ASN A 1 370 ? 1.800 14.719 35.206 1.00 95.62 370 ASN A CA 1
ATOM 3034 C C . ASN A 1 370 ? 1.515 13.694 36.318 1.00 95.62 370 ASN A C 1
ATOM 3036 O O . ASN A 1 370 ? 1.772 12.505 36.122 1.00 95.62 370 ASN A O 1
ATOM 3040 N N . GLN A 1 371 ? 0.971 14.125 37.461 1.00 95.88 371 GLN A N 1
ATOM 3041 C CA . GLN A 1 371 ? 0.568 13.222 38.547 1.00 95.88 371 GLN A CA 1
ATOM 3042 C C . GLN A 1 371 ? -0.525 12.249 38.089 1.00 95.88 371 GLN A C 1
ATOM 3044 O O . GLN A 1 371 ? -0.378 11.043 38.275 1.00 95.88 371 GLN A O 1
ATOM 3049 N N . LEU A 1 372 ? -1.558 12.749 37.405 1.00 96.50 372 LEU A N 1
ATOM 3050 C CA . LEU A 1 372 ? -2.634 11.942 36.824 1.00 96.50 372 LEU A CA 1
ATOM 3051 C C . LEU A 1 372 ? -2.130 10.913 35.810 1.00 96.50 372 LEU A C 1
ATOM 3053 O O . LEU A 1 372 ? -2.484 9.738 35.882 1.00 96.50 372 LEU A O 1
ATOM 3057 N N . LEU A 1 373 ? -1.282 11.334 34.872 1.00 94.62 373 LEU A N 1
ATOM 3058 C CA . LEU A 1 373 ? -0.731 10.439 33.856 1.00 94.62 373 LEU A CA 1
ATOM 3059 C C . LEU A 1 373 ? 0.138 9.342 34.481 1.00 94.62 373 LEU A C 1
ATOM 3061 O O . LEU A 1 373 ? 0.117 8.214 33.996 1.00 94.62 373 LEU A O 1
ATOM 3065 N N . ASN A 1 374 ? 0.867 9.648 35.560 1.00 93.88 374 ASN A N 1
ATOM 3066 C CA . ASN A 1 374 ? 1.637 8.655 36.309 1.00 93.88 374 ASN A CA 1
ATOM 3067 C C . ASN A 1 374 ? 0.748 7.721 37.139 1.00 93.88 374 ASN A C 1
ATOM 3069 O O . ASN A 1 374 ? 1.040 6.533 37.188 1.00 93.88 374 ASN A O 1
ATOM 3073 N N . TYR A 1 375 ? -0.339 8.222 37.731 1.00 95.00 375 TYR A N 1
ATOM 3074 C CA . TYR A 1 375 ? -1.313 7.399 38.456 1.00 95.00 375 TYR A CA 1
ATOM 3075 C C . TYR A 1 375 ? -1.963 6.340 37.552 1.00 95.00 375 TYR A C 1
ATOM 3077 O O . TYR A 1 375 ? -2.213 5.219 37.974 1.00 95.00 375 TYR A O 1
ATOM 3085 N N . LEU A 1 376 ? -2.198 6.679 36.281 1.00 93.94 376 LEU A N 1
ATOM 3086 C CA . LEU A 1 376 ? -2.786 5.773 35.292 1.00 93.94 376 LEU A CA 1
ATOM 3087 C C . LEU A 1 376 ? -1.792 4.762 34.688 1.00 93.94 376 LEU A C 1
ATOM 3089 O O . LEU A 1 376 ? -2.212 3.906 33.900 1.00 93.94 376 LEU A O 1
ATOM 3093 N N . LYS A 1 377 ? -0.486 4.869 34.975 1.00 91.56 377 LYS A N 1
ATOM 3094 C CA . LYS A 1 377 ? 0.515 3.949 34.418 1.00 91.56 377 LYS A CA 1
ATOM 3095 C C . LYS A 1 377 ? 0.420 2.579 35.088 1.00 91.56 377 LYS A C 1
ATOM 3097 O O . LYS A 1 377 ? 0.391 2.518 36.312 1.00 91.56 377 LYS A O 1
ATOM 3102 N N . PRO A 1 378 ? 0.439 1.486 34.304 1.00 90.62 378 PRO A N 1
ATOM 3103 C CA . PRO A 1 378 ? 0.496 0.152 34.877 1.00 90.62 378 PRO A CA 1
ATOM 3104 C C . PRO A 1 378 ? 1.860 -0.096 35.528 1.00 90.62 378 PRO A C 1
ATOM 3106 O O . PRO A 1 378 ? 2.896 0.387 35.049 1.00 90.62 378 PRO A O 1
ATOM 3109 N N . GLU A 1 379 ? 1.869 -0.912 36.571 1.00 84.69 379 GLU A N 1
ATOM 3110 C CA . GLU A 1 379 ? 3.081 -1.484 37.126 1.00 84.69 379 GLU A CA 1
ATOM 3111 C C . GLU A 1 379 ? 3.653 -2.509 36.142 1.00 84.69 379 GLU A C 1
ATOM 3113 O O . GLU A 1 379 ? 2.972 -3.373 35.579 1.00 84.69 379 GLU A O 1
ATOM 3118 N N . THR A 1 380 ? 4.955 -2.402 35.881 1.00 82.19 380 THR A N 1
ATOM 3119 C CA . THR A 1 380 ? 5.630 -3.307 34.951 1.00 82.19 380 THR A CA 1
ATOM 3120 C C . THR A 1 380 ? 6.914 -3.843 35.552 1.00 82.19 380 THR A C 1
ATOM 3122 O O . THR A 1 380 ? 7.720 -3.101 36.106 1.00 82.19 380 THR A O 1
ATOM 3125 N N . PHE A 1 381 ? 7.109 -5.150 35.400 1.00 81.00 381 PHE A N 1
ATOM 3126 C CA . PHE A 1 381 ? 8.327 -5.851 35.786 1.00 81.00 381 PHE A CA 1
ATOM 3127 C C . PHE A 1 381 ? 9.082 -6.259 34.525 1.00 81.00 381 PHE A C 1
ATOM 3129 O O . PHE A 1 381 ? 8.512 -6.895 33.627 1.00 81.00 381 PHE A O 1
ATOM 3136 N N . ASP A 1 382 ? 10.357 -5.879 34.436 1.00 74.44 382 ASP A N 1
ATOM 3137 C CA . ASP A 1 382 ? 11.193 -6.319 33.327 1.00 74.44 382 ASP A CA 1
ATOM 3138 C C . ASP A 1 382 ? 11.792 -7.697 33.619 1.00 74.44 382 ASP A C 1
ATOM 3140 O O . ASP A 1 382 ? 12.201 -8.009 34.734 1.00 74.44 382 ASP A O 1
ATOM 3144 N N . SER A 1 383 ? 11.834 -8.525 32.585 1.00 78.38 383 SER A N 1
ATOM 3145 C CA . SER A 1 383 ? 12.393 -9.877 32.615 1.00 78.38 383 SER A CA 1
ATOM 3146 C C . SER A 1 383 ? 13.289 -10.082 31.403 1.00 78.38 383 SER A C 1
ATOM 3148 O O . SER A 1 383 ? 13.137 -9.427 30.360 1.00 78.38 383 SER A O 1
ATOM 3150 N N . ALA A 1 384 ? 14.241 -11.007 31.513 1.00 81.88 384 ALA A N 1
ATOM 3151 C CA . ALA A 1 384 ? 15.163 -11.283 30.423 1.00 81.88 384 ALA A CA 1
ATOM 3152 C C . ALA A 1 384 ? 14.414 -11.789 29.176 1.00 81.88 384 ALA A C 1
ATOM 3154 O O . ALA A 1 384 ? 13.471 -12.577 29.245 1.00 81.88 384 ALA A O 1
ATOM 3155 N N . GLU A 1 385 ? 14.869 -11.389 27.989 1.00 79.62 385 GLU A N 1
ATOM 3156 C CA . GLU A 1 385 ? 14.267 -11.805 26.713 1.00 79.62 385 GLU A CA 1
ATOM 3157 C C . GLU A 1 385 ? 14.262 -13.338 26.528 1.00 79.62 385 GLU A C 1
ATOM 3159 O O . GLU A 1 385 ? 13.347 -13.912 25.933 1.00 79.62 385 GLU A O 1
ATOM 3164 N N . SER A 1 386 ? 15.274 -14.031 27.060 1.00 81.50 386 SER A N 1
ATOM 3165 C CA . SER A 1 386 ? 15.342 -15.498 27.078 1.00 81.50 386 SER A CA 1
ATOM 3166 C C . SER A 1 386 ? 14.189 -16.121 27.871 1.00 81.50 386 SER A C 1
ATOM 3168 O O . SER A 1 386 ? 13.598 -17.109 27.422 1.00 81.50 386 SER A O 1
ATOM 3170 N N . GLU A 1 387 ? 13.846 -15.520 29.006 1.00 83.50 387 GLU A N 1
ATOM 3171 C CA . GLU A 1 387 ? 12.786 -15.946 29.912 1.00 83.50 387 GLU A CA 1
ATOM 3172 C C . GLU A 1 387 ? 11.400 -15.667 29.327 1.00 83.50 387 GLU A C 1
ATOM 3174 O O . GLU A 1 387 ? 10.588 -16.588 29.234 1.00 83.50 387 GLU A O 1
ATOM 3179 N N . LYS A 1 388 ? 11.173 -14.467 28.776 1.00 83.50 388 LYS A N 1
ATOM 3180 C CA . LYS A 1 388 ? 9.954 -14.130 28.011 1.00 83.50 388 LYS A CA 1
ATOM 3181 C C . LYS A 1 388 ? 9.684 -15.171 26.918 1.00 83.50 388 LYS A C 1
ATOM 3183 O O . LYS A 1 388 ? 8.593 -15.721 26.786 1.00 83.50 388 LYS A O 1
ATOM 3188 N N . ARG A 1 389 ? 10.711 -15.557 26.157 1.00 83.94 389 ARG A N 1
ATOM 3189 C CA . ARG A 1 389 ? 10.555 -16.600 25.129 1.00 83.94 389 ARG A CA 1
ATOM 3190 C C . ARG A 1 389 ? 10.293 -17.988 25.718 1.00 83.94 389 ARG A C 1
ATOM 3192 O O . ARG A 1 389 ? 9.655 -18.806 25.049 1.00 83.94 389 ARG A O 1
ATOM 3199 N N . ARG A 1 390 ? 10.853 -18.318 26.889 1.00 87.12 390 ARG A N 1
ATOM 3200 C CA . ARG A 1 390 ? 10.634 -19.604 27.582 1.00 87.12 390 ARG A CA 1
ATOM 3201 C C . ARG A 1 390 ? 9.190 -19.710 28.070 1.00 87.12 390 ARG A C 1
ATOM 3203 O O . ARG A 1 390 ? 8.578 -20.754 27.871 1.00 87.12 390 ARG A O 1
ATOM 3210 N N . MET A 1 391 ? 8.662 -18.625 28.630 1.00 90.06 391 MET A N 1
ATOM 3211 C CA . MET A 1 391 ? 7.338 -18.553 29.249 1.00 90.06 391 MET A CA 1
ATOM 3212 C C . MET A 1 391 ? 6.198 -18.318 28.252 1.00 90.06 391 MET A C 1
ATOM 3214 O O . MET A 1 391 ? 5.035 -18.472 28.612 1.00 90.06 391 MET A O 1
ATOM 3218 N N . PHE A 1 392 ? 6.499 -18.031 26.982 1.00 91.19 392 PHE A N 1
ATOM 3219 C CA . PHE A 1 392 ? 5.483 -17.819 25.948 1.00 91.19 392 PHE A CA 1
ATOM 3220 C C . PHE A 1 392 ? 4.395 -18.918 25.870 1.00 91.19 392 PHE A C 1
ATOM 3222 O O . PHE A 1 392 ? 3.223 -18.559 25.791 1.00 91.19 392 PHE A O 1
ATOM 3229 N N . PRO A 1 393 ? 4.690 -20.236 25.946 1.00 91.31 393 PRO A N 1
ATOM 3230 C CA . PRO A 1 393 ? 3.635 -21.249 25.993 1.00 91.31 393 PRO A CA 1
ATOM 3231 C C . PRO A 1 393 ? 2.702 -21.105 27.199 1.00 91.31 393 PRO A C 1
ATOM 3233 O O . PRO A 1 393 ? 1.492 -21.217 27.037 1.00 91.31 393 PRO A O 1
ATOM 3236 N N . CYS A 1 394 ? 3.242 -20.796 28.380 1.00 91.12 394 CYS A N 1
ATOM 3237 C CA . CYS A 1 394 ? 2.451 -20.566 29.590 1.00 91.12 394 CYS A CA 1
ATOM 3238 C C . CYS A 1 394 ? 1.567 -19.318 29.450 1.00 91.12 394 CYS A C 1
ATOM 3240 O O . CYS A 1 394 ? 0.426 -19.325 29.898 1.00 91.12 394 CYS A O 1
ATOM 3242 N N . PHE A 1 395 ? 2.053 -18.280 28.762 1.00 91.31 395 PHE A N 1
ATOM 3243 C CA . PHE A 1 395 ? 1.256 -17.091 28.460 1.00 91.31 395 PHE A CA 1
ATOM 3244 C C . PHE A 1 395 ? 0.041 -17.428 27.582 1.00 91.31 395 PHE A C 1
ATOM 3246 O O . PHE A 1 395 ? -1.067 -16.973 27.850 1.00 91.31 395 PHE A O 1
ATOM 3253 N N . VAL A 1 396 ? 0.214 -18.280 26.565 1.00 91.44 396 VAL A N 1
ATOM 3254 C CA . VAL A 1 396 ? -0.902 -18.728 25.711 1.00 91.44 396 VAL A CA 1
ATOM 3255 C C . VAL A 1 396 ? -1.919 -19.564 26.491 1.00 91.44 396 VAL A C 1
ATOM 3257 O O . VAL A 1 396 ? -3.120 -19.416 26.270 1.00 91.44 396 VAL A O 1
ATOM 3260 N N . GLU A 1 397 ? -1.471 -20.403 27.427 1.00 89.62 397 GLU A N 1
ATOM 3261 C CA . GLU A 1 397 ? -2.377 -21.120 28.336 1.00 89.62 397 GLU A CA 1
ATOM 3262 C C . GLU A 1 397 ? -3.138 -20.157 29.248 1.00 89.62 397 GLU A C 1
ATOM 3264 O O . GLU A 1 397 ? -4.351 -20.292 29.386 1.00 89.62 397 GLU A O 1
ATOM 3269 N N . LYS A 1 398 ? -2.477 -19.117 29.768 1.00 90.69 398 LYS A N 1
ATOM 3270 C CA . LYS A 1 398 ? -3.152 -18.087 30.562 1.00 90.69 398 LYS A CA 1
ATOM 3271 C C . LYS A 1 398 ? -4.245 -17.375 29.763 1.00 90.69 398 LYS A C 1
ATOM 3273 O O . LYS A 1 398 ? -5.352 -17.183 30.257 1.00 90.69 398 LYS A O 1
ATOM 3278 N N . LEU A 1 399 ? -3.980 -17.047 28.497 1.00 90.44 399 LEU A N 1
ATOM 3279 C CA . LEU A 1 399 ? -4.996 -16.483 27.602 1.00 90.44 399 LEU A CA 1
ATOM 3280 C C . LEU A 1 399 ? -6.148 -17.463 27.330 1.00 90.44 399 LEU A C 1
ATOM 3282 O O . LEU A 1 399 ? -7.293 -17.027 27.220 1.00 90.44 399 LEU A O 1
ATOM 3286 N N . LYS A 1 400 ? -5.871 -18.771 27.239 1.00 88.38 400 LYS A N 1
ATOM 3287 C CA . LYS A 1 400 ? -6.901 -19.814 27.111 1.00 88.38 400 LYS A CA 1
ATOM 3288 C C . LYS A 1 400 ? -7.797 -19.863 28.352 1.00 88.38 400 LYS A C 1
ATOM 3290 O O . LYS A 1 400 ? -9.013 -19.890 28.192 1.00 88.38 400 LYS A O 1
ATOM 3295 N N . GLU A 1 401 ? -7.214 -19.841 29.550 1.00 89.69 401 GLU A N 1
ATOM 3296 C CA . GLU A 1 401 ? -7.945 -19.808 30.829 1.00 89.69 401 GLU A CA 1
ATOM 3297 C C . GLU A 1 401 ? -8.853 -18.579 30.938 1.00 89.69 401 GLU A C 1
ATOM 3299 O O . GLU A 1 401 ? -9.990 -18.687 31.383 1.00 89.69 401 GLU A O 1
ATOM 3304 N N . MET A 1 402 ? -8.377 -17.422 30.471 1.00 88.94 402 MET A N 1
ATOM 3305 C CA . MET A 1 402 ? -9.150 -16.177 30.448 1.00 88.94 402 MET A CA 1
ATOM 3306 C C . MET A 1 402 ? -10.222 -16.129 29.344 1.00 88.94 402 MET A C 1
ATOM 3308 O O . MET A 1 402 ? -10.884 -15.107 29.192 1.00 88.94 402 MET A O 1
ATOM 3312 N N . GLY A 1 403 ? -10.368 -17.175 28.522 1.00 87.62 403 GLY A N 1
ATOM 3313 C CA . GLY A 1 403 ? -11.301 -17.172 27.390 1.00 87.62 403 GLY A CA 1
ATOM 3314 C C . GLY A 1 403 ? -10.912 -16.219 26.250 1.00 87.62 403 GLY A C 1
ATOM 3315 O O . GLY A 1 403 ? -11.741 -15.908 25.402 1.00 87.62 403 GLY A O 1
ATOM 3316 N N . ASN A 1 404 ? -9.650 -15.780 26.188 1.00 86.88 404 ASN A N 1
ATOM 3317 C CA . ASN A 1 404 ? -9.139 -14.793 25.226 1.00 86.88 404 ASN A CA 1
ATOM 3318 C C . ASN A 1 404 ? -8.542 -15.414 23.947 1.00 86.88 404 ASN A C 1
ATOM 3320 O O . ASN A 1 404 ? -7.815 -14.753 23.203 1.00 86.88 404 ASN A O 1
ATOM 3324 N N . LEU A 1 405 ? -8.830 -16.691 23.671 1.00 86.19 405 LEU A N 1
ATOM 3325 C CA . LEU A 1 405 ? -8.549 -17.319 22.378 1.00 86.19 405 LEU A CA 1
ATOM 3326 C C . LEU A 1 405 ? -9.816 -17.303 21.511 1.00 86.19 405 LEU A C 1
ATOM 3328 O O . LEU A 1 405 ? -10.901 -17.590 22.013 1.00 86.19 405 LEU A O 1
ATOM 3332 N N . PRO A 1 406 ? -9.717 -17.068 20.191 1.00 83.88 406 PRO A N 1
ATOM 3333 C CA . PRO A 1 406 ? -8.512 -17.043 19.358 1.00 83.88 406 PRO A CA 1
ATOM 3334 C C . PRO A 1 406 ? -7.666 -15.753 19.430 1.00 83.88 406 PRO A C 1
ATOM 3336 O O . PRO A 1 406 ? -8.217 -14.661 19.455 1.00 83.88 406 PRO A O 1
ATOM 3339 N N . ALA A 1 407 ? -6.330 -15.864 19.340 1.00 86.19 407 ALA A N 1
ATOM 3340 C CA . ALA A 1 407 ? -5.397 -14.723 19.436 1.00 86.19 407 ALA A CA 1
ATOM 3341 C C . ALA A 1 407 ? -4.379 -14.665 18.278 1.00 86.19 407 ALA A C 1
ATOM 3343 O O . ALA A 1 407 ? -3.873 -15.702 17.861 1.00 86.19 407 ALA A O 1
ATOM 3344 N N . ILE A 1 408 ? -4.048 -13.468 17.762 1.00 87.44 408 ILE A N 1
ATOM 3345 C CA . ILE A 1 408 ? -2.841 -13.270 16.925 1.00 87.44 408 ILE A CA 1
ATOM 3346 C C . ILE A 1 408 ? -1.692 -12.832 17.810 1.00 87.44 408 ILE A C 1
ATOM 3348 O O . ILE A 1 408 ? -1.807 -11.843 18.529 1.00 87.44 408 ILE A O 1
ATOM 3352 N N . PHE A 1 409 ? -0.542 -13.467 17.616 1.00 89.12 409 PHE A N 1
ATOM 3353 C CA . PHE A 1 409 ? 0.727 -12.988 18.142 1.00 89.12 409 PHE A CA 1
ATOM 3354 C C . PHE A 1 409 ? 1.541 -12.350 17.014 1.00 89.12 409 PHE A C 1
ATOM 3356 O O . PHE A 1 409 ? 1.986 -13.034 16.091 1.00 89.12 409 PHE A O 1
ATOM 3363 N N . PHE A 1 410 ? 1.722 -11.029 17.075 1.00 87.19 410 PHE A N 1
ATOM 3364 C CA . PHE A 1 410 ? 2.566 -10.302 16.130 1.00 87.19 410 PHE A CA 1
ATOM 3365 C C . PHE A 1 410 ? 4.019 -10.304 16.612 1.00 87.19 410 PHE A C 1
ATOM 3367 O O . PHE A 1 410 ? 4.327 -9.799 17.689 1.00 87.19 410 PHE A O 1
ATOM 3374 N N . PHE A 1 411 ? 4.923 -10.828 15.785 1.00 83.56 411 PHE A N 1
ATOM 3375 C CA . PHE A 1 411 ? 6.364 -10.776 16.022 1.00 83.56 411 PHE A CA 1
ATOM 3376 C C . PHE A 1 411 ? 7.045 -9.989 14.902 1.00 83.56 411 PHE A C 1
ATOM 3378 O O . PHE A 1 411 ? 6.690 -10.118 13.734 1.00 83.56 411 PHE A O 1
ATOM 3385 N N . TYR A 1 412 ? 8.083 -9.227 15.247 1.00 76.44 412 TYR A N 1
ATOM 3386 C CA . TYR A 1 412 ? 8.854 -8.427 14.284 1.00 76.44 412 TYR A CA 1
ATOM 3387 C C . TYR A 1 412 ? 9.974 -9.220 13.581 1.00 76.44 412 TYR A C 1
ATOM 3389 O O . TYR A 1 412 ? 10.737 -8.654 12.806 1.00 76.44 412 TYR A O 1
ATOM 3397 N N . ASN A 1 413 ? 10.110 -10.520 13.865 1.00 77.50 413 ASN A N 1
ATOM 3398 C CA . ASN A 1 413 ? 11.154 -11.383 13.310 1.00 77.50 413 ASN A CA 1
ATOM 3399 C C . ASN A 1 413 ? 10.576 -12.760 12.944 1.00 77.50 413 ASN A C 1
ATOM 3401 O O . ASN A 1 413 ? 9.973 -13.424 13.787 1.00 77.50 413 ASN A O 1
ATOM 3405 N N . ILE A 1 414 ? 10.821 -13.198 11.705 1.00 79.38 414 ILE A N 1
ATOM 3406 C CA . ILE A 1 414 ? 10.385 -14.490 11.150 1.00 79.38 414 ILE A CA 1
ATOM 3407 C C . ILE A 1 414 ? 10.849 -15.678 12.005 1.00 79.38 414 ILE A C 1
ATOM 3409 O O . ILE A 1 414 ? 10.060 -16.567 12.315 1.00 79.38 414 ILE A O 1
ATOM 3413 N N . HIS A 1 415 ? 12.108 -15.684 12.444 1.00 78.31 415 HIS A N 1
ATOM 3414 C CA . HIS A 1 415 ? 12.642 -16.754 13.284 1.00 78.31 415 HIS A CA 1
ATOM 3415 C C . HIS A 1 415 ? 11.899 -16.838 14.624 1.00 78.31 415 HIS A C 1
ATOM 3417 O O . HIS A 1 415 ? 11.604 -17.933 15.103 1.00 78.31 415 HIS A O 1
ATOM 3423 N N . SER A 1 416 ? 11.543 -15.694 15.219 1.00 82.69 416 SER A N 1
ATOM 3424 C CA . SER A 1 416 ? 10.750 -15.666 16.453 1.00 82.69 416 SER A CA 1
ATOM 3425 C C . SER A 1 416 ? 9.348 -16.240 16.241 1.00 82.69 416 SER A C 1
ATOM 3427 O O . SER A 1 416 ? 8.873 -16.973 17.104 1.00 82.69 416 SER A O 1
ATOM 3429 N N . VAL A 1 417 ? 8.717 -15.980 15.089 1.00 86.81 417 VAL A N 1
ATOM 3430 C CA . VAL A 1 417 ? 7.413 -16.562 14.722 1.00 86.81 417 VAL A CA 1
ATOM 3431 C C . VAL A 1 417 ? 7.480 -18.096 14.717 1.00 86.81 417 VAL A C 1
ATOM 3433 O O . VAL A 1 417 ? 6.722 -18.758 15.431 1.00 86.81 417 VAL A O 1
ATOM 3436 N N . GLU A 1 418 ? 8.406 -18.673 13.945 1.00 85.81 418 GLU A N 1
ATOM 3437 C CA . GLU A 1 418 ? 8.526 -20.131 13.810 1.00 85.81 418 GLU A CA 1
ATOM 3438 C C . GLU A 1 418 ? 8.943 -20.806 15.126 1.00 85.81 418 GLU A C 1
ATOM 3440 O O . GLU A 1 418 ? 8.435 -21.880 15.479 1.00 85.81 418 GLU A O 1
ATOM 3445 N N . MET A 1 419 ? 9.862 -20.181 15.869 1.00 85.75 419 MET A N 1
ATOM 3446 C CA . MET A 1 419 ? 10.365 -20.697 17.141 1.00 85.75 419 MET A CA 1
ATOM 3447 C C . MET A 1 419 ? 9.262 -20.722 18.204 1.00 85.75 419 MET A C 1
ATOM 3449 O O . MET A 1 419 ? 9.075 -21.748 18.859 1.00 85.75 419 MET A O 1
ATOM 3453 N N . SER A 1 420 ? 8.493 -19.640 18.340 1.00 89.81 420 SER A N 1
ATOM 3454 C CA . SER A 1 420 ? 7.366 -19.553 19.275 1.00 89.81 420 SER A CA 1
ATOM 3455 C C . SER A 1 420 ? 6.278 -20.583 18.955 1.00 89.81 420 SER A C 1
ATOM 3457 O O . SER A 1 420 ? 5.843 -21.312 19.849 1.00 89.81 420 SER A O 1
ATOM 3459 N N . ALA A 1 421 ? 5.908 -20.739 17.677 1.00 90.88 421 ALA A N 1
ATOM 3460 C CA . ALA A 1 421 ? 4.960 -21.769 17.242 1.00 90.88 421 ALA A CA 1
ATOM 3461 C C . ALA A 1 421 ? 5.464 -23.191 17.553 1.00 90.88 421 ALA A C 1
ATOM 3463 O O . ALA A 1 421 ? 4.705 -24.058 17.989 1.00 90.88 421 ALA A O 1
ATOM 3464 N N . SER A 1 422 ? 6.764 -23.429 17.377 1.00 88.19 422 SER A N 1
ATOM 3465 C CA . SER A 1 422 ? 7.383 -24.726 17.669 1.00 88.19 422 SER A CA 1
ATOM 3466 C C . SER A 1 422 ? 7.438 -25.028 19.161 1.00 88.19 422 SER A C 1
ATOM 3468 O O . SER A 1 422 ? 7.192 -26.163 19.554 1.00 88.19 422 SER A O 1
ATOM 3470 N N . ARG A 1 423 ? 7.712 -24.026 20.002 1.00 89.69 423 ARG A N 1
ATOM 3471 C CA . ARG A 1 423 ? 7.690 -24.173 21.465 1.00 89.69 423 ARG A CA 1
ATOM 3472 C C . ARG A 1 423 ? 6.294 -24.503 21.977 1.00 89.69 423 ARG A C 1
ATOM 3474 O O . ARG A 1 423 ? 6.163 -25.424 22.777 1.00 89.69 423 ARG A O 1
ATOM 3481 N N . LEU A 1 424 ? 5.264 -23.826 21.463 1.00 90.81 424 LEU A N 1
ATOM 3482 C CA . LEU A 1 424 ? 3.865 -24.171 21.740 1.00 90.81 424 LEU A CA 1
ATOM 3483 C C . LEU A 1 424 ? 3.559 -25.621 21.357 1.00 90.81 424 LEU A C 1
ATOM 3485 O O . LEU A 1 424 ? 3.000 -26.376 22.147 1.00 90.81 424 LEU A O 1
ATOM 3489 N N . PHE A 1 425 ? 3.977 -26.038 20.161 1.00 89.94 425 PHE A N 1
ATOM 3490 C CA . PHE A 1 425 ? 3.775 -27.409 19.703 1.00 89.94 425 PHE A CA 1
ATOM 3491 C C . PHE A 1 425 ? 4.457 -28.437 20.606 1.00 89.94 425 PHE A C 1
ATOM 3493 O O . PHE A 1 425 ? 3.824 -29.418 20.993 1.00 89.94 425 PHE A O 1
ATOM 3500 N N . THR A 1 426 ? 5.717 -28.207 20.973 1.00 90.25 426 THR A N 1
ATOM 3501 C CA . THR A 1 426 ? 6.460 -29.083 21.885 1.00 90.25 426 THR A CA 1
ATOM 3502 C C . THR A 1 426 ? 5.814 -29.130 23.269 1.00 90.25 426 THR A C 1
ATOM 3504 O O . THR A 1 426 ? 5.716 -30.213 23.840 1.00 90.25 426 THR A O 1
ATOM 3507 N N . ASN A 1 427 ? 5.306 -28.004 23.783 1.00 89.50 427 ASN A N 1
ATOM 3508 C CA . ASN A 1 427 ? 4.581 -27.958 25.055 1.00 89.50 427 ASN A CA 1
ATOM 3509 C C . ASN A 1 427 ? 3.314 -28.836 25.014 1.00 89.50 427 ASN A C 1
ATOM 3511 O O . ASN A 1 427 ? 3.154 -29.711 25.862 1.00 89.50 427 ASN A O 1
ATOM 3515 N N . LEU A 1 428 ? 2.481 -28.707 23.972 1.00 88.44 428 LEU A N 1
ATOM 3516 C CA . LEU A 1 428 ? 1.282 -29.543 23.802 1.00 88.44 428 LEU A CA 1
ATOM 3517 C C . LEU A 1 428 ? 1.603 -31.032 23.599 1.00 88.44 428 LEU A C 1
ATOM 3519 O O . LEU A 1 428 ? 0.841 -31.897 24.030 1.00 88.44 428 LEU A O 1
ATOM 3523 N N . ILE A 1 429 ? 2.711 -31.349 22.921 1.00 85.25 429 ILE A N 1
ATOM 3524 C CA . ILE A 1 429 ? 3.192 -32.730 22.774 1.00 85.25 429 ILE A CA 1
ATOM 3525 C C . ILE A 1 429 ? 3.624 -33.284 24.134 1.00 85.25 429 ILE A C 1
ATOM 3527 O O . ILE A 1 429 ? 3.254 -34.407 24.463 1.00 85.25 429 ILE A O 1
ATOM 3531 N N . SER A 1 430 ? 4.358 -32.497 24.924 1.00 85.12 430 SER A N 1
ATOM 3532 C CA . SER A 1 430 ? 4.780 -32.873 26.276 1.00 85.12 430 SER A CA 1
ATOM 3533 C C . SER A 1 430 ? 3.572 -33.153 27.171 1.00 85.12 430 SER A C 1
ATOM 3535 O O . SER A 1 430 ? 3.471 -34.252 27.710 1.00 85.12 430 SER A O 1
ATOM 3537 N N . LYS A 1 431 ? 2.588 -32.237 27.205 1.00 82.75 431 LYS A N 1
ATOM 3538 C CA . LYS A 1 431 ? 1.308 -32.429 27.913 1.00 82.75 431 LYS A CA 1
ATOM 3539 C C . LYS A 1 431 ? 0.585 -33.704 27.470 1.00 82.75 431 LYS A C 1
ATOM 3541 O O . LYS A 1 431 ? 0.067 -34.456 28.287 1.00 82.75 431 LYS A O 1
ATOM 3546 N N . GLN A 1 432 ? 0.562 -33.997 26.169 1.00 82.69 432 GLN A N 1
ATOM 3547 C CA . GLN A 1 432 ? -0.068 -35.227 25.689 1.00 82.69 432 GLN A CA 1
ATOM 3548 C C . GLN A 1 432 ? 0.687 -36.483 26.136 1.00 82.69 432 GLN A C 1
ATOM 3550 O O . GLN A 1 432 ? 0.064 -37.511 26.390 1.00 82.69 432 GLN A O 1
ATOM 3555 N N . ASN A 1 433 ? 2.014 -36.422 26.205 1.00 77.12 433 ASN A N 1
ATOM 3556 C CA . ASN A 1 433 ? 2.830 -37.549 26.635 1.00 77.12 433 ASN A CA 1
ATOM 3557 C C . ASN A 1 433 ? 2.692 -37.809 28.137 1.00 77.12 433 ASN A C 1
ATOM 3559 O O . ASN A 1 433 ? 2.631 -38.972 28.515 1.00 77.12 433 ASN A O 1
ATOM 3563 N N . THR A 1 434 ? 2.568 -36.771 28.970 1.00 72.56 434 THR A N 1
ATOM 3564 C CA . THR A 1 434 ? 2.317 -36.932 30.413 1.00 72.56 434 THR A CA 1
ATOM 3565 C C . THR A 1 434 ? 0.944 -37.539 30.708 1.00 72.56 434 THR A C 1
ATOM 3567 O O . THR A 1 434 ? 0.795 -38.236 31.702 1.00 72.56 434 THR A O 1
ATOM 3570 N N . HIS A 1 435 ? -0.048 -37.330 29.834 1.00 66.44 435 HIS A N 1
ATOM 3571 C CA . HIS A 1 435 ? -1.374 -37.953 29.946 1.00 66.44 435 HIS A CA 1
ATOM 3572 C C . HIS A 1 435 ? -1.468 -39.374 29.358 1.00 66.44 435 HIS A C 1
ATOM 3574 O O . HIS A 1 435 ? -2.453 -40.067 29.607 1.00 66.44 435 HIS A O 1
ATOM 3580 N N . ASN A 1 436 ? -0.499 -39.821 28.552 1.00 65.88 436 ASN A N 1
ATOM 3581 C CA . ASN A 1 436 ? -0.550 -41.143 27.924 1.00 65.88 436 ASN A CA 1
ATOM 3582 C C . ASN A 1 436 ? 0.078 -42.212 28.835 1.00 65.88 436 ASN A C 1
ATOM 3584 O O . ASN A 1 436 ? 1.268 -42.152 29.128 1.00 65.88 436 ASN A O 1
ATOM 3588 N N . ASP A 1 437 ? -0.690 -43.248 29.179 1.00 64.00 437 ASP A N 1
ATOM 3589 C CA . ASP A 1 437 ? -0.186 -44.463 29.838 1.00 64.00 437 ASP A CA 1
ATOM 3590 C C . ASP A 1 437 ? 0.924 -45.137 28.983 1.00 64.00 437 ASP A C 1
ATOM 3592 O O . ASP A 1 437 ? 0.725 -45.332 27.773 1.00 64.00 437 ASP A O 1
ATOM 3596 N N . PRO A 1 438 ? 2.075 -45.537 29.567 1.00 65.25 438 PRO A N 1
ATOM 3597 C CA . PRO A 1 438 ? 3.098 -46.364 28.914 1.00 65.25 438 PRO A CA 1
ATOM 3598 C C . PRO A 1 438 ? 2.559 -47.576 28.129 1.00 65.25 438 PRO A C 1
ATOM 3600 O O . PRO A 1 438 ? 3.140 -47.962 27.105 1.00 65.25 438 PRO A O 1
ATOM 3603 N N . ASN A 1 439 ? 1.442 -48.173 28.557 1.00 65.25 439 ASN A N 1
ATOM 3604 C CA . ASN A 1 439 ? 0.792 -49.283 27.855 1.00 65.25 439 ASN A CA 1
ATOM 3605 C C . ASN A 1 439 ? 0.170 -48.867 26.512 1.00 65.25 439 ASN A C 1
ATOM 3607 O O . ASN A 1 439 ? 0.289 -49.605 25.531 1.00 65.25 439 ASN A O 1
ATOM 3611 N N . SER A 1 440 ? -0.378 -47.654 26.411 1.00 67.44 440 SER A N 1
ATOM 3612 C CA . SER A 1 440 ? -0.942 -47.112 25.164 1.00 67.44 440 SER A CA 1
ATOM 3613 C C . SER A 1 440 ? 0.124 -46.972 24.068 1.00 67.44 440 SER A C 1
ATOM 3615 O O . SER A 1 440 ? -0.132 -47.227 22.887 1.00 67.44 440 SER A O 1
ATOM 3617 N N . GLU A 1 441 ? 1.365 -46.630 24.428 1.00 69.00 441 GLU A N 1
ATOM 3618 C CA . GLU A 1 441 ? 2.459 -46.514 23.455 1.00 69.00 441 GLU A CA 1
ATOM 3619 C C . GLU A 1 441 ? 2.959 -47.888 22.972 1.00 69.00 441 GLU A C 1
ATOM 3621 O O . GLU A 1 441 ? 3.262 -48.069 21.783 1.00 69.00 441 GLU A O 1
ATOM 3626 N N . LYS A 1 442 ? 2.962 -48.897 23.857 1.00 73.69 442 LYS A N 1
ATOM 3627 C CA . LYS A 1 442 ? 3.204 -50.299 23.475 1.00 73.69 442 LYS A CA 1
ATOM 3628 C C . LYS A 1 442 ? 2.136 -50.790 22.494 1.00 73.69 442 LYS A C 1
ATOM 3630 O O . LYS A 1 442 ? 2.487 -51.350 21.451 1.00 73.69 442 LYS A O 1
ATOM 3635 N N . GLU A 1 443 ? 0.859 -50.513 22.754 1.00 75.88 443 GLU A N 1
ATOM 3636 C CA . GLU A 1 443 ? -0.252 -50.869 21.863 1.00 75.88 443 GLU A CA 1
ATOM 3637 C C . GLU A 1 443 ? -0.160 -50.183 20.497 1.00 75.88 443 GLU A C 1
ATOM 3639 O O . GLU A 1 443 ? -0.281 -50.850 19.464 1.00 75.88 443 GLU A O 1
ATOM 3644 N N . LYS A 1 444 ? 0.163 -48.883 20.444 1.00 77.94 444 LYS A N 1
ATOM 3645 C CA . LYS A 1 444 ? 0.424 -48.179 19.174 1.00 77.94 444 LYS A CA 1
ATOM 3646 C C . LYS A 1 444 ? 1.549 -48.846 18.384 1.00 77.94 444 LYS A C 1
ATOM 3648 O O . LYS A 1 444 ? 1.427 -49.011 17.167 1.00 77.94 444 LYS A O 1
ATOM 3653 N N . LYS A 1 445 ? 2.642 -49.254 19.041 1.00 80.00 445 LYS A N 1
ATOM 3654 C CA . LYS A 1 445 ? 3.774 -49.948 18.396 1.00 80.00 445 LYS A CA 1
ATOM 3655 C C . LYS A 1 445 ? 3.357 -51.318 17.851 1.00 80.00 445 LYS A C 1
ATOM 3657 O O . LYS A 1 445 ? 3.747 -51.667 16.732 1.00 80.00 445 LYS A O 1
ATOM 3662 N N . ILE A 1 446 ? 2.532 -52.063 18.589 1.00 83.75 446 ILE A N 1
ATOM 3663 C CA . ILE A 1 446 ? 1.956 -53.344 18.152 1.00 83.75 446 ILE A CA 1
ATOM 3664 C C . ILE A 1 446 ? 1.044 -53.134 16.937 1.00 83.75 446 ILE A C 1
ATOM 3666 O O . ILE A 1 446 ? 1.243 -53.779 15.906 1.00 83.75 446 ILE A O 1
ATOM 3670 N N . LEU A 1 447 ? 0.097 -52.197 17.011 1.00 82.81 447 LEU A N 1
ATOM 3671 C CA . LEU A 1 447 ? -0.831 -51.886 15.922 1.00 82.81 447 LEU A CA 1
ATOM 3672 C C . LEU A 1 447 ? -0.102 -51.376 14.669 1.00 82.81 447 LEU A C 1
ATOM 3674 O O . LEU A 1 447 ? -0.450 -51.783 13.564 1.00 82.81 447 LEU A O 1
ATOM 3678 N N . ARG A 1 448 ? 0.959 -50.566 14.808 1.00 81.50 448 ARG A N 1
ATOM 3679 C CA . ARG A 1 448 ? 1.824 -50.151 13.684 1.00 81.50 448 ARG A CA 1
ATOM 3680 C C . ARG A 1 448 ? 2.512 -51.341 13.018 1.00 81.50 448 ARG A C 1
ATOM 3682 O O . ARG A 1 448 ? 2.538 -51.417 11.791 1.00 81.50 448 ARG A O 1
ATOM 3689 N N . ARG A 1 449 ? 3.052 -52.278 13.807 1.00 84.31 449 ARG A N 1
ATOM 3690 C CA . ARG A 1 449 ? 3.662 -53.512 13.282 1.00 84.31 449 ARG A CA 1
ATOM 3691 C C . ARG A 1 449 ? 2.630 -54.374 12.552 1.00 84.31 449 ARG A C 1
ATOM 3693 O O . ARG A 1 449 ? 2.928 -54.843 11.456 1.00 84.31 449 ARG A O 1
ATOM 3700 N N . LYS A 1 450 ? 1.426 -54.540 13.116 1.00 86.06 450 LYS A N 1
ATOM 3701 C CA . LYS A 1 450 ? 0.309 -55.250 12.465 1.00 86.06 450 LYS A CA 1
ATOM 3702 C C . LYS A 1 450 ? -0.088 -54.573 11.151 1.00 86.06 450 LYS A C 1
ATOM 3704 O O . LYS A 1 450 ? -0.126 -55.236 10.120 1.00 86.06 450 LYS A O 1
ATOM 3709 N N . LEU A 1 451 ? -0.254 -53.248 11.156 1.00 85.88 451 LEU A N 1
ATOM 3710 C CA . LEU A 1 451 ? -0.576 -52.464 9.963 1.00 85.88 451 LEU A CA 1
ATOM 3711 C C . LEU A 1 451 ? 0.486 -52.620 8.871 1.00 85.88 451 LEU A C 1
ATOM 3713 O O . LEU A 1 451 ? 0.145 -52.793 7.703 1.00 85.88 451 LEU A O 1
ATOM 3717 N N . TRP A 1 452 ? 1.770 -52.572 9.234 1.00 81.56 452 TRP A N 1
ATOM 3718 C CA . TRP A 1 452 ? 2.868 -52.746 8.285 1.00 81.56 452 TRP A CA 1
ATOM 3719 C C . TRP A 1 452 ? 2.877 -54.147 7.670 1.00 81.56 452 TRP A C 1
ATOM 3721 O O . TRP A 1 452 ? 2.973 -54.267 6.449 1.00 81.56 452 TRP A O 1
ATOM 3731 N N . LYS A 1 453 ? 2.708 -55.197 8.489 1.00 84.50 453 LYS A N 1
ATOM 3732 C CA . LYS A 1 453 ? 2.597 -56.582 8.007 1.00 84.50 453 LYS A CA 1
ATOM 3733 C C . LYS A 1 453 ? 1.411 -56.733 7.049 1.00 84.50 453 LYS A C 1
ATOM 3735 O O . LYS A 1 453 ? 1.620 -57.154 5.916 1.00 84.50 453 LYS A O 1
ATOM 3740 N N . ALA A 1 454 ? 0.215 -56.297 7.449 1.00 82.19 454 ALA A N 1
ATOM 3741 C CA . ALA A 1 454 ? -0.995 -56.384 6.630 1.00 82.19 454 ALA A CA 1
ATOM 3742 C C . ALA A 1 454 ? -0.869 -55.599 5.311 1.00 82.19 454 ALA A C 1
ATOM 3744 O O . ALA A 1 454 ? -1.165 -56.129 4.243 1.00 82.19 454 ALA A O 1
ATOM 3745 N N . THR A 1 455 ? -0.328 -54.374 5.347 1.00 81.50 455 THR A N 1
ATOM 3746 C CA . THR A 1 455 ? -0.123 -53.544 4.141 1.00 81.50 455 THR A CA 1
ATOM 3747 C C . THR A 1 455 ? 0.924 -54.152 3.199 1.00 81.50 455 THR A C 1
ATOM 3749 O O . THR A 1 455 ? 0.778 -54.082 1.979 1.00 81.50 455 THR A O 1
ATOM 3752 N N . ARG A 1 456 ? 1.985 -54.777 3.734 1.00 81.00 456 ARG A N 1
ATOM 3753 C CA . ARG A 1 456 ? 3.003 -55.480 2.934 1.00 81.00 456 ARG A CA 1
ATOM 3754 C C . ARG A 1 456 ? 2.427 -56.736 2.278 1.00 81.00 456 ARG A C 1
ATOM 3756 O O . ARG A 1 456 ? 2.706 -56.975 1.106 1.00 81.00 456 ARG A O 1
ATOM 3763 N N . THR A 1 457 ? 1.611 -57.501 3.000 1.00 80.44 457 THR A N 1
ATOM 3764 C CA . THR A 1 457 ? 0.905 -58.678 2.469 1.00 80.44 457 THR A CA 1
ATOM 3765 C C . THR A 1 457 ? -0.113 -58.280 1.403 1.00 80.44 457 THR A C 1
ATOM 3767 O O . THR A 1 457 ? -0.141 -58.892 0.341 1.00 80.44 457 THR A O 1
ATOM 3770 N N . GLN A 1 458 ? -0.868 -57.198 1.619 1.00 78.50 458 GLN A N 1
ATOM 3771 C CA . GLN A 1 458 ? -1.776 -56.635 0.618 1.00 78.50 458 GLN A CA 1
ATOM 3772 C C . GLN A 1 458 ? -1.021 -56.229 -0.654 1.00 78.50 458 GLN A C 1
ATOM 3774 O O . GLN A 1 458 ? -1.411 -56.633 -1.741 1.00 78.50 458 GLN A O 1
ATOM 3779 N N . ARG A 1 459 ? 0.101 -55.504 -0.536 1.00 73.50 459 ARG A N 1
ATOM 3780 C CA . ARG A 1 459 ? 0.927 -55.126 -1.698 1.00 73.50 459 ARG A CA 1
ATOM 3781 C C . ARG A 1 459 ? 1.494 -56.332 -2.443 1.00 73.50 459 ARG A C 1
ATOM 3783 O O . ARG A 1 459 ? 1.482 -56.323 -3.664 1.00 73.50 459 ARG A O 1
ATOM 3790 N N . ARG A 1 460 ? 1.957 -57.369 -1.736 1.00 72.81 460 ARG A N 1
ATOM 3791 C CA . ARG A 1 460 ? 2.419 -58.625 -2.358 1.00 72.81 460 ARG A CA 1
ATOM 3792 C C . ARG A 1 460 ? 1.289 -59.337 -3.102 1.00 72.81 460 ARG A C 1
ATOM 3794 O O . ARG A 1 460 ? 1.478 -59.732 -4.243 1.00 72.81 460 ARG A O 1
ATOM 3801 N N . ASN A 1 461 ? 0.113 -59.443 -2.490 1.00 69.19 461 ASN A N 1
ATOM 3802 C CA . ASN A 1 461 ? -1.045 -60.088 -3.109 1.00 69.19 461 ASN A CA 1
ATOM 3803 C C . ASN A 1 461 ? -1.602 -59.284 -4.298 1.00 69.19 461 ASN A C 1
ATOM 3805 O O . ASN A 1 461 ? -2.056 -59.891 -5.260 1.00 69.19 461 ASN A O 1
ATOM 3809 N N . CYS A 1 462 ? -1.520 -57.949 -4.264 1.00 65.31 462 CYS A N 1
ATOM 3810 C CA . CYS A 1 462 ? -1.889 -57.080 -5.386 1.00 65.31 462 CYS A CA 1
ATOM 3811 C C . CYS A 1 462 ? -0.820 -57.021 -6.495 1.00 65.31 462 CYS A C 1
ATOM 3813 O O . CYS A 1 462 ? -1.173 -56.827 -7.649 1.00 65.31 462 CYS A O 1
ATOM 3815 N N . ALA A 1 463 ? 0.470 -57.201 -6.193 1.00 60.44 463 ALA A N 1
ATOM 3816 C CA . ALA A 1 463 ? 1.531 -57.239 -7.211 1.00 60.44 463 ALA A CA 1
ATOM 3817 C C . ALA A 1 463 ? 1.524 -58.544 -8.028 1.00 60.44 463 ALA A C 1
ATOM 3819 O O . ALA A 1 463 ? 1.884 -58.545 -9.197 1.00 60.44 463 ALA A O 1
ATOM 3820 N N . VAL A 1 464 ? 1.076 -59.648 -7.422 1.00 57.59 464 VAL A N 1
ATOM 3821 C CA . VAL A 1 464 ? 0.933 -60.971 -8.064 1.00 57.59 464 VAL A CA 1
ATOM 3822 C C . VAL A 1 464 ? -0.419 -61.110 -8.796 1.00 57.59 464 VAL A C 1
ATOM 3824 O O . VAL A 1 464 ? -0.714 -62.142 -9.392 1.00 57.59 464 VAL A O 1
ATOM 3827 N N . PHE A 1 465 ? -1.248 -60.061 -8.778 1.00 53.47 465 PHE A N 1
ATOM 3828 C CA . PHE A 1 465 ? -2.617 -60.058 -9.304 1.00 53.47 465 PHE A CA 1
ATOM 3829 C C . PHE A 1 465 ? -2.691 -60.198 -10.834 1.00 53.47 465 PHE A C 1
ATOM 3831 O O . PHE A 1 465 ? -3.743 -60.541 -11.354 1.00 53.47 465 PHE A O 1
ATOM 3838 N N . PHE A 1 466 ? -1.582 -60.000 -11.551 1.00 50.88 466 PHE A N 1
ATOM 3839 C CA . PHE A 1 466 ? -1.562 -60.090 -13.012 1.00 50.88 466 PHE A CA 1
ATOM 3840 C C . PHE A 1 466 ? -1.551 -61.522 -13.583 1.00 50.88 466 PHE A C 1
ATOM 3842 O O . PHE A 1 466 ? -1.740 -61.652 -14.784 1.00 50.88 466 PHE A O 1
ATOM 3849 N N . ASN A 1 467 ? -1.397 -62.585 -12.770 1.00 50.69 467 ASN A N 1
ATOM 3850 C CA . ASN A 1 467 ? -1.138 -63.944 -13.293 1.00 50.69 467 ASN A CA 1
ATOM 3851 C C . ASN A 1 467 ? -2.008 -65.102 -12.733 1.00 50.69 467 ASN A C 1
ATOM 3853 O O . ASN A 1 467 ? -1.637 -66.257 -12.920 1.00 50.69 467 ASN A O 1
ATOM 3857 N N . SER A 1 468 ? -3.139 -64.880 -12.046 1.00 53.41 468 SER A N 1
ATOM 3858 C CA . SER A 1 468 ? -4.038 -66.009 -11.694 1.00 53.41 468 SER A CA 1
ATOM 3859 C C . SER A 1 468 ? -5.446 -65.583 -11.269 1.00 53.41 468 SER A C 1
ATOM 3861 O O . SER A 1 468 ? -5.577 -64.769 -10.350 1.00 53.41 468 SER A O 1
ATOM 3863 N N . ASP A 1 469 ? -6.465 -66.227 -11.839 1.00 54.75 469 ASP A N 1
ATOM 3864 C CA . ASP A 1 469 ? -7.888 -65.972 -11.603 1.00 54.75 469 ASP A CA 1
ATOM 3865 C C . ASP A 1 469 ? -8.462 -66.952 -10.560 1.00 54.75 469 ASP A C 1
ATOM 3867 O O . ASP A 1 469 ? -8.838 -68.083 -10.860 1.00 54.75 469 ASP A O 1
ATOM 3871 N N . SER A 1 470 ? -8.443 -66.569 -9.279 1.00 59.88 470 SER A N 1
ATOM 3872 C CA . SER A 1 470 ? -9.023 -67.393 -8.205 1.00 59.88 470 SER A CA 1
ATOM 3873 C C . SER A 1 470 ? -9.865 -66.545 -7.249 1.00 59.88 470 SER A C 1
ATOM 3875 O O . SER A 1 470 ? -9.349 -65.688 -6.525 1.00 59.88 470 SER A O 1
ATOM 3877 N N . GLY A 1 471 ? -11.176 -66.814 -7.196 1.00 61.56 471 GLY A N 1
ATOM 3878 C CA . GLY A 1 471 ? -12.142 -66.100 -6.343 1.00 61.56 471 GLY A CA 1
ATOM 3879 C C . GLY A 1 471 ? -11.784 -66.110 -4.848 1.00 61.56 471 GLY A C 1
ATOM 3880 O O . GLY A 1 471 ? -11.968 -65.112 -4.148 1.00 61.56 471 GLY A O 1
ATOM 3881 N N . ALA A 1 472 ? -11.129 -67.174 -4.371 1.00 64.62 472 ALA A N 1
ATOM 3882 C CA . ALA A 1 472 ? -10.611 -67.268 -3.002 1.00 64.62 472 ALA A CA 1
ATOM 3883 C C . ALA A 1 472 ? -9.538 -66.206 -2.672 1.00 64.62 472 ALA A C 1
ATOM 3885 O O . ALA A 1 472 ? -9.312 -65.871 -1.505 1.00 64.62 472 ALA A O 1
ATOM 3886 N N . ARG A 1 473 ? -8.847 -65.664 -3.682 1.00 64.56 473 ARG A N 1
ATOM 3887 C CA . ARG A 1 473 ? -7.783 -64.662 -3.521 1.00 64.56 473 ARG A CA 1
ATOM 3888 C C . ARG A 1 473 ? -8.348 -63.243 -3.471 1.00 64.56 473 ARG A C 1
ATOM 3890 O O . ARG A 1 473 ? -7.882 -62.442 -2.660 1.00 64.56 473 ARG A O 1
ATOM 3897 N N . ILE A 1 474 ? -9.400 -62.969 -4.247 1.00 67.88 474 ILE A N 1
ATOM 3898 C CA . ILE A 1 474 ? -10.182 -61.722 -4.182 1.00 67.88 474 ILE A CA 1
ATOM 3899 C C . ILE A 1 474 ? -10.784 -61.562 -2.782 1.00 67.88 474 ILE A C 1
ATOM 3901 O O . ILE A 1 474 ? -10.622 -60.517 -2.151 1.00 67.88 474 ILE A O 1
ATOM 3905 N N . GLN A 1 475 ? -11.370 -62.633 -2.240 1.00 72.69 475 GLN A N 1
ATOM 3906 C CA . GLN A 1 475 ? -11.938 -62.626 -0.893 1.00 72.69 475 GLN A CA 1
ATOM 3907 C C . GLN A 1 475 ? -10.880 -62.330 0.185 1.00 72.69 475 GLN A C 1
ATOM 3909 O O . GLN A 1 475 ? -11.123 -61.521 1.082 1.00 72.69 475 GLN A O 1
ATOM 3914 N N . ARG A 1 476 ? -9.660 -62.879 0.057 1.00 72.75 476 ARG A N 1
ATOM 3915 C CA . ARG A 1 476 ? -8.531 -62.542 0.949 1.00 72.75 476 ARG A CA 1
ATOM 3916 C C . ARG A 1 476 ? -8.100 -61.080 0.848 1.00 72.75 476 ARG A C 1
ATOM 3918 O O . ARG A 1 476 ? -7.735 -60.495 1.863 1.00 72.75 476 ARG A O 1
ATOM 3925 N N . ILE A 1 477 ? -8.121 -60.479 -0.342 1.00 74.94 477 ILE A N 1
ATOM 3926 C CA . ILE A 1 477 ? -7.772 -59.060 -0.526 1.00 74.94 477 ILE A CA 1
ATOM 3927 C C . ILE A 1 477 ? -8.819 -58.153 0.125 1.00 74.94 477 ILE A C 1
ATOM 3929 O O . ILE A 1 477 ? -8.444 -57.179 0.780 1.00 74.94 477 ILE A O 1
ATOM 3933 N N . ILE A 1 478 ? -10.106 -58.492 0.005 1.00 78.25 478 ILE A N 1
ATOM 3934 C CA . ILE A 1 478 ? -11.205 -57.772 0.665 1.00 78.25 478 ILE A CA 1
ATOM 3935 C C . ILE A 1 478 ? -11.073 -57.874 2.192 1.00 78.25 478 ILE A C 1
ATOM 3937 O O . ILE A 1 478 ? -11.113 -56.849 2.874 1.00 78.25 478 ILE A O 1
ATOM 3941 N N . LEU A 1 479 ? -10.833 -59.078 2.723 1.00 80.94 479 LEU A N 1
ATOM 3942 C CA . LEU A 1 479 ? -10.593 -59.308 4.153 1.00 80.94 479 LEU A CA 1
ATOM 3943 C C . LEU A 1 479 ? -9.377 -58.523 4.666 1.00 80.94 479 LEU A C 1
ATOM 3945 O O . LEU A 1 479 ? -9.483 -57.823 5.670 1.00 80.94 479 LEU A O 1
ATOM 3949 N N . LEU A 1 480 ? -8.252 -58.544 3.942 1.00 80.69 480 LEU A N 1
ATOM 3950 C CA . LEU A 1 480 ? -7.059 -57.752 4.277 1.00 80.69 480 LEU A CA 1
ATOM 3951 C C . LEU A 1 480 ? -7.333 -56.242 4.229 1.00 80.69 480 LEU A C 1
ATOM 3953 O O . LEU A 1 480 ? -6.818 -55.491 5.056 1.00 80.69 480 LEU A O 1
ATOM 3957 N N . ALA A 1 481 ? -8.136 -55.767 3.273 1.00 80.69 481 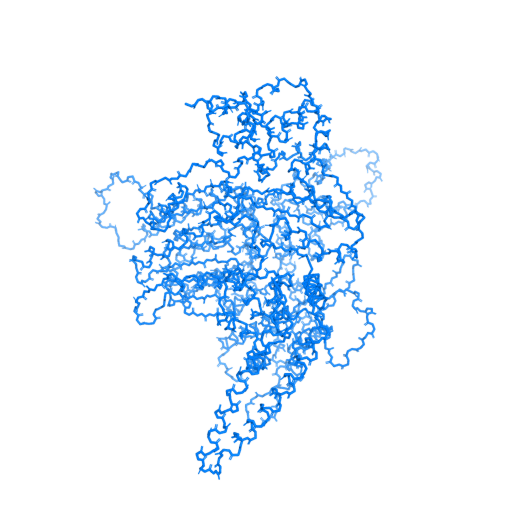ALA A N 1
ATOM 3958 C CA . ALA A 1 481 ? -8.519 -54.360 3.190 1.00 80.69 481 ALA A CA 1
ATOM 3959 C C . ALA A 1 481 ? -9.411 -53.940 4.372 1.00 80.69 481 ALA A C 1
ATOM 3961 O O . ALA A 1 481 ? -9.216 -52.851 4.923 1.00 80.69 481 ALA A O 1
ATOM 3962 N N . ALA A 1 482 ? -10.344 -54.801 4.790 1.00 83.00 482 ALA A N 1
ATOM 3963 C CA . ALA A 1 482 ? -11.169 -54.604 5.979 1.00 83.00 482 ALA A CA 1
ATOM 3964 C C . ALA A 1 482 ? -10.316 -54.601 7.260 1.00 83.00 482 ALA A C 1
ATOM 3966 O O . ALA A 1 482 ? -10.424 -53.668 8.056 1.00 83.00 482 ALA A O 1
ATOM 3967 N N . GLU A 1 483 ? -9.384 -55.547 7.397 1.00 85.19 483 GLU A N 1
ATOM 3968 C CA . GLU A 1 483 ? -8.439 -55.617 8.517 1.00 85.19 483 GLU A CA 1
ATOM 3969 C C . GLU A 1 483 ? -7.565 -54.352 8.591 1.00 85.19 483 GLU A C 1
ATOM 3971 O O . GLU A 1 483 ? -7.438 -53.726 9.642 1.00 85.19 483 GLU A O 1
ATOM 3976 N N . ILE A 1 484 ? -7.015 -53.889 7.462 1.00 83.12 484 ILE A N 1
ATOM 3977 C CA . ILE A 1 484 ? -6.251 -52.633 7.395 1.00 83.12 484 ILE A CA 1
ATOM 3978 C C . ILE A 1 484 ? -7.120 -51.438 7.798 1.00 83.12 484 ILE A C 1
ATOM 3980 O O . ILE A 1 484 ? -6.643 -50.538 8.498 1.00 83.12 484 ILE A O 1
ATOM 3984 N N . LYS A 1 485 ? -8.384 -51.401 7.364 1.00 83.75 485 LYS A N 1
ATOM 3985 C CA . LYS A 1 485 ? -9.337 -50.342 7.722 1.00 83.75 485 LYS A CA 1
ATOM 3986 C C . LYS A 1 485 ? -9.614 -50.340 9.227 1.00 83.75 485 LYS A C 1
ATOM 3988 O O . LYS A 1 485 ? -9.615 -49.268 9.834 1.00 83.75 485 LYS A O 1
ATOM 3993 N N . GLU A 1 486 ? -9.774 -51.509 9.833 1.00 85.19 486 GLU A N 1
ATOM 3994 C CA . GLU A 1 486 ? -10.011 -51.678 11.266 1.00 85.19 486 GLU A CA 1
ATOM 3995 C C . GLU A 1 486 ? -8.779 -51.339 12.110 1.00 85.19 486 GLU A C 1
ATOM 3997 O O . GLU A 1 486 ? -8.871 -50.534 13.039 1.00 85.19 486 GLU A O 1
ATOM 4002 N N . ILE A 1 487 ? -7.594 -51.820 11.722 1.00 82.12 487 ILE A N 1
ATOM 4003 C CA . ILE A 1 487 ? -6.334 -51.443 12.371 1.00 82.12 487 ILE A CA 1
ATOM 4004 C C . ILE A 1 487 ? -6.142 -49.926 12.290 1.00 82.12 487 ILE A C 1
ATOM 4006 O O . ILE A 1 487 ? -5.806 -49.307 13.296 1.00 82.12 487 ILE A O 1
ATOM 4010 N N . ARG A 1 488 ? -6.403 -49.289 11.137 1.00 79.12 488 ARG A N 1
ATOM 4011 C CA . ARG A 1 488 ? -6.351 -47.821 11.001 1.00 79.12 488 ARG A CA 1
ATOM 4012 C C . ARG A 1 488 ? -7.366 -47.117 11.901 1.00 79.12 488 ARG A C 1
ATOM 4014 O O . ARG A 1 488 ? -7.022 -46.086 12.475 1.00 79.12 488 ARG A O 1
ATOM 4021 N N . LYS A 1 489 ? -8.586 -47.648 12.038 1.00 81.06 489 LYS A N 1
ATOM 4022 C CA . LYS A 1 489 ? -9.628 -47.114 12.933 1.00 81.06 489 LYS A CA 1
ATOM 4023 C C . LYS A 1 489 ? -9.173 -47.167 14.394 1.00 81.06 489 LYS A C 1
ATOM 4025 O O . LYS A 1 489 ? -9.256 -46.151 15.080 1.00 81.06 489 LYS A O 1
ATOM 4030 N N . ASN A 1 490 ? -8.619 -48.293 14.837 1.00 79.12 490 ASN A N 1
ATOM 4031 C CA . ASN A 1 490 ? -8.099 -48.459 16.197 1.00 79.12 490 ASN A CA 1
ATOM 4032 C C . ASN A 1 490 ? -6.873 -47.574 16.438 1.00 79.12 490 ASN A C 1
ATOM 4034 O O . ASN A 1 490 ? -6.825 -46.834 17.416 1.00 79.12 490 ASN A O 1
ATOM 4038 N N . LEU A 1 491 ? -5.942 -47.518 15.484 1.00 76.56 491 LEU A N 1
ATOM 4039 C CA . LEU A 1 491 ? -4.795 -46.613 15.534 1.00 76.56 491 LEU A CA 1
ATOM 4040 C C . LEU A 1 491 ? -5.235 -45.142 15.661 1.00 76.56 491 LEU A C 1
ATOM 4042 O O . LEU A 1 491 ? -4.634 -44.370 16.403 1.00 76.56 491 LEU A O 1
ATOM 4046 N N . LYS A 1 492 ? -6.308 -44.752 14.960 1.00 73.06 492 LYS A N 1
ATOM 4047 C CA . LYS A 1 492 ? -6.880 -43.400 15.015 1.00 73.06 492 LYS A CA 1
ATOM 4048 C C . LYS A 1 492 ? -7.464 -43.074 16.393 1.00 73.06 492 LYS A C 1
ATOM 4050 O O . LYS A 1 492 ? -7.333 -41.927 16.808 1.00 73.06 492 LYS A O 1
ATOM 4055 N N . LYS A 1 493 ? -8.040 -44.055 17.104 1.00 73.62 493 LYS A N 1
ATOM 4056 C CA . LYS A 1 493 ? -8.483 -43.894 18.502 1.00 73.62 493 LYS A CA 1
ATOM 4057 C C . LYS A 1 493 ? -7.297 -43.598 19.426 1.00 73.62 493 LYS A C 1
ATOM 4059 O O . LYS A 1 493 ? -7.341 -42.612 20.148 1.00 73.62 493 LYS A O 1
ATOM 4064 N N . HIS A 1 494 ? -6.201 -44.354 19.321 1.00 68.31 494 HIS A N 1
ATOM 4065 C CA . HIS A 1 494 ? -4.998 -44.112 20.136 1.00 68.31 494 HIS A CA 1
ATOM 4066 C C . HIS A 1 494 ? -4.245 -42.816 19.770 1.00 68.31 494 HIS A C 1
ATOM 4068 O O . HIS A 1 494 ? -3.507 -42.280 20.592 1.00 68.31 494 HIS A O 1
ATOM 4074 N N . TYR A 1 495 ? -4.403 -42.298 18.544 1.00 67.94 495 TYR A N 1
ATOM 4075 C CA . TYR A 1 495 ? -3.867 -40.989 18.129 1.00 67.94 495 TYR A CA 1
ATOM 4076 C C . TYR A 1 495 ? -4.833 -39.821 18.346 1.00 67.94 495 TYR A C 1
ATOM 4078 O O . TYR A 1 495 ? -4.525 -38.699 17.929 1.00 67.94 495 TYR A O 1
ATOM 4086 N N . ALA A 1 496 ? -5.989 -40.049 18.973 1.00 69.88 496 ALA A N 1
ATOM 4087 C CA . ALA A 1 496 ? -6.883 -38.964 19.333 1.00 69.88 496 ALA A CA 1
ATOM 4088 C C . ALA A 1 496 ? -6.150 -38.013 20.290 1.00 69.88 496 ALA A C 1
ATOM 4090 O O . ALA A 1 496 ? -5.646 -38.410 21.334 1.00 69.88 496 ALA A O 1
ATOM 4091 N N . ILE A 1 497 ? -6.037 -36.744 19.900 1.00 71.31 497 ILE A N 1
ATOM 4092 C CA . ILE A 1 497 ? -5.435 -35.718 20.760 1.00 71.31 497 ILE A CA 1
ATOM 4093 C C . ILE A 1 497 ? -6.455 -35.404 21.876 1.00 71.31 497 ILE A C 1
ATOM 4095 O O . ILE A 1 497 ? -7.646 -35.285 21.577 1.00 71.31 497 ILE A O 1
ATOM 4099 N N . SER A 1 498 ? -6.039 -35.306 23.136 1.00 74.75 498 SER A N 1
ATOM 4100 C CA . SER A 1 498 ? -6.940 -34.839 24.204 1.00 74.75 498 SER A CA 1
ATOM 4101 C C . SER A 1 498 ? -7.379 -33.387 23.928 1.00 74.75 498 SER A C 1
ATOM 4103 O O . SER A 1 498 ? -6.569 -32.640 23.365 1.00 74.75 498 SER A O 1
ATOM 4105 N N . PRO A 1 499 ? -8.607 -32.958 24.289 1.00 74.31 499 PRO A N 1
ATOM 4106 C CA . PRO A 1 499 ? -9.017 -31.550 24.224 1.00 74.31 499 PRO A CA 1
ATOM 4107 C C . PRO A 1 499 ? -8.016 -30.585 24.882 1.00 74.31 499 PRO A C 1
ATOM 4109 O O . PRO A 1 499 ? -7.783 -29.499 24.359 1.00 74.31 499 PRO A O 1
ATOM 4112 N N . ASP A 1 500 ? -7.324 -31.011 25.941 1.00 76.94 500 ASP A N 1
ATOM 4113 C CA . ASP A 1 500 ? -6.327 -30.183 26.640 1.00 76.94 500 ASP A CA 1
ATOM 4114 C C . ASP A 1 500 ? -5.000 -30.044 25.884 1.00 76.94 500 ASP A C 1
ATOM 4116 O O . ASP A 1 500 ? -4.200 -29.152 26.155 1.00 76.94 500 ASP A O 1
ATOM 4120 N N . CYS A 1 501 ? -4.764 -30.909 24.897 1.00 82.56 501 CYS A N 1
ATOM 4121 C CA . CYS A 1 501 ? -3.530 -30.969 24.112 1.00 82.56 501 CYS A CA 1
ATOM 4122 C C . CYS A 1 501 ? -3.678 -30.327 22.720 1.00 82.56 501 CYS A C 1
ATOM 4124 O O . CYS A 1 501 ? -2.875 -30.582 21.810 1.00 82.56 501 CYS A O 1
ATOM 4126 N N . THR A 1 502 ? -4.733 -29.538 22.524 1.00 82.88 502 THR A N 1
ATOM 4127 C CA . THR A 1 502 ? -5.008 -28.788 21.301 1.00 82.88 502 THR A CA 1
ATOM 4128 C C . THR A 1 502 ? -5.726 -27.481 21.620 1.00 82.88 502 THR A C 1
ATOM 4130 O O . THR A 1 502 ? -6.440 -27.372 22.610 1.00 82.88 502 THR A O 1
ATOM 4133 N N . TYR A 1 503 ? -5.560 -26.493 20.745 1.00 83.25 503 TYR A N 1
ATOM 4134 C CA . TYR A 1 503 ? -6.384 -25.289 20.734 1.00 83.25 503 TYR A CA 1
ATOM 4135 C C . TYR A 1 503 ? -7.548 -25.397 19.735 1.00 83.25 503 TYR A C 1
ATOM 4137 O O . TYR A 1 503 ? -8.374 -24.498 19.666 1.00 83.25 503 TYR A O 1
ATOM 4145 N N . THR A 1 504 ? -7.640 -26.471 18.938 1.00 78.31 504 THR A N 1
ATOM 4146 C CA . THR A 1 504 ? -8.732 -26.634 17.962 1.00 78.31 504 THR A CA 1
ATOM 4147 C C . THR A 1 504 ? -10.043 -26.980 18.643 1.00 78.31 504 THR A C 1
ATOM 4149 O O . THR A 1 504 ? -10.088 -27.837 19.524 1.00 78.31 504 THR A O 1
ATOM 4152 N N . ASP A 1 505 ? -11.126 -26.398 18.139 1.00 71.44 505 ASP A N 1
ATOM 4153 C CA . ASP A 1 505 ? -12.448 -26.975 18.325 1.00 71.44 505 ASP A CA 1
ATOM 4154 C C . ASP A 1 505 ? -12.719 -27.939 17.163 1.00 71.44 505 ASP A C 1
ATOM 4156 O O . ASP A 1 505 ? -12.696 -27.562 15.987 1.00 71.44 505 ASP A O 1
ATOM 4160 N N . ARG A 1 506 ? -12.911 -29.218 17.493 1.00 66.94 506 ARG A N 1
ATOM 4161 C CA . ARG A 1 506 ? -13.074 -30.302 16.512 1.00 66.94 506 ARG A CA 1
ATOM 4162 C C . ARG A 1 506 ? -14.422 -30.292 15.807 1.00 66.94 506 ARG A C 1
ATOM 4164 O O . ARG A 1 506 ? -14.566 -31.004 14.818 1.00 66.94 506 ARG A O 1
ATOM 4171 N N . THR A 1 507 ? -15.382 -29.530 16.316 1.00 69.75 507 THR A N 1
ATOM 4172 C CA . THR A 1 507 ? -16.734 -29.444 15.754 1.00 69.75 507 THR A CA 1
ATOM 4173 C C . THR A 1 507 ? -16.817 -28.465 14.584 1.00 69.75 507 THR A C 1
ATOM 4175 O O . THR A 1 507 ? -17.685 -28.600 13.731 1.00 69.75 507 THR A O 1
ATOM 4178 N N . VAL A 1 508 ? -15.872 -27.523 14.502 1.00 73.31 508 VAL A N 1
ATOM 4179 C CA . VAL A 1 508 ? -15.942 -26.380 13.582 1.00 73.31 508 VAL A CA 1
ATOM 4180 C C . VAL A 1 508 ? -15.655 -26.760 12.126 1.00 73.31 508 VAL A C 1
ATOM 4182 O O . VAL A 1 508 ? -16.257 -26.203 11.213 1.00 73.31 508 VAL A O 1
ATOM 4185 N N . VAL A 1 509 ? -14.729 -27.693 11.885 1.00 77.06 509 VAL A N 1
ATOM 4186 C CA . VAL A 1 509 ? -14.376 -28.144 10.529 1.00 77.06 509 VAL A CA 1
ATOM 4187 C C . VAL A 1 509 ? -14.452 -29.655 10.462 1.00 77.06 509 VAL A C 1
ATOM 4189 O O . VAL A 1 509 ? -13.743 -30.355 11.190 1.00 77.06 509 VAL A O 1
ATOM 4192 N N . ASP A 1 510 ? -15.272 -30.161 9.543 1.00 81.50 510 ASP A N 1
ATOM 4193 C CA . ASP A 1 510 ? -15.419 -31.592 9.342 1.00 81.50 510 ASP A CA 1
ATOM 4194 C C . ASP A 1 510 ? -14.103 -32.237 8.868 1.00 81.50 510 ASP A C 1
ATOM 4196 O O . ASP A 1 510 ? -13.227 -31.629 8.238 1.00 81.50 510 ASP A O 1
ATOM 4200 N N . HIS A 1 511 ? -13.957 -33.525 9.168 1.00 77.75 511 HIS A N 1
ATOM 4201 C CA . HIS A 1 511 ? -12.713 -34.237 8.906 1.00 77.75 511 HIS A CA 1
ATOM 4202 C C . HIS A 1 511 ? -12.367 -34.334 7.412 1.00 77.75 511 HIS A C 1
ATOM 4204 O O . HIS A 1 511 ? -11.179 -34.378 7.073 1.00 77.75 511 HIS A O 1
ATOM 4210 N N . GLN A 1 512 ? -13.362 -34.386 6.521 1.00 81.75 512 GLN A N 1
ATOM 4211 C CA . GLN A 1 512 ? -13.120 -34.489 5.084 1.00 81.75 512 GLN A CA 1
ATOM 4212 C C . GLN A 1 512 ? -12.580 -33.166 4.544 1.00 81.75 512 GLN A C 1
ATOM 4214 O O . GLN A 1 512 ? -11.553 -33.172 3.863 1.00 81.75 512 GLN A O 1
ATOM 4219 N N . THR A 1 513 ? -13.201 -32.040 4.901 1.00 83.31 513 THR A N 1
ATOM 4220 C CA . THR A 1 513 ? -12.743 -30.697 4.520 1.00 83.31 513 THR A CA 1
ATOM 4221 C C . THR A 1 513 ? -11.352 -30.415 5.067 1.00 83.31 513 THR A C 1
ATOM 4223 O O . THR A 1 513 ? -10.461 -30.039 4.303 1.00 83.31 513 THR A O 1
ATOM 4226 N N . LEU A 1 514 ? -11.106 -30.706 6.350 1.00 84.25 514 LEU A N 1
ATOM 4227 C CA . LEU A 1 514 ? -9.780 -30.551 6.952 1.00 84.25 514 LEU A CA 1
ATOM 4228 C C . LEU A 1 514 ? -8.721 -31.376 6.206 1.00 84.25 514 LEU A C 1
ATOM 4230 O O . LEU A 1 514 ? -7.638 -30.878 5.903 1.00 84.25 514 LEU A O 1
ATOM 4234 N N . THR A 1 515 ? -9.039 -32.627 5.861 1.00 83.75 515 THR A N 1
ATOM 4235 C CA . THR A 1 515 ? -8.115 -33.502 5.124 1.00 83.75 515 THR A CA 1
ATOM 4236 C C . THR A 1 515 ? -7.869 -32.993 3.703 1.00 83.75 515 THR A C 1
ATOM 4238 O O . THR A 1 515 ? -6.722 -32.992 3.262 1.00 83.75 515 THR A O 1
ATOM 4241 N N . LYS A 1 516 ? -8.901 -32.507 2.998 1.00 86.25 516 LYS A N 1
ATOM 4242 C CA . LYS A 1 516 ? -8.770 -31.903 1.659 1.00 86.25 516 LYS A CA 1
ATOM 4243 C C . LYS A 1 516 ? -7.863 -30.672 1.682 1.00 86.25 516 LYS A C 1
ATOM 4245 O O . LYS A 1 516 ? -6.995 -30.540 0.821 1.00 86.25 516 LYS A O 1
ATOM 4250 N N . ILE A 1 517 ? -8.027 -29.798 2.676 1.00 86.06 517 ILE A N 1
ATOM 4251 C CA . ILE A 1 517 ? -7.198 -28.596 2.834 1.00 86.06 517 ILE A CA 1
ATOM 4252 C C . ILE A 1 517 ? -5.752 -28.988 3.150 1.00 86.06 517 ILE A C 1
ATOM 4254 O O . ILE A 1 517 ? -4.832 -28.534 2.473 1.00 86.06 517 ILE A O 1
ATOM 4258 N N . LEU A 1 518 ? -5.539 -29.884 4.116 1.00 85.81 518 LEU A N 1
ATOM 4259 C CA . LEU A 1 518 ? -4.200 -30.341 4.495 1.00 85.81 518 LEU A CA 1
ATOM 4260 C C . LEU A 1 518 ? -3.499 -31.134 3.379 1.00 85.81 518 LEU A C 1
ATOM 4262 O O . LEU A 1 518 ? -2.276 -31.066 3.269 1.00 85.81 518 LEU A O 1
ATOM 4266 N N . HIS A 1 519 ? -4.238 -31.830 2.507 1.00 85.38 519 HIS A N 1
ATOM 4267 C CA . HIS A 1 519 ? -3.668 -32.525 1.346 1.00 85.38 519 HIS A CA 1
ATOM 4268 C C . HIS A 1 519 ? -2.986 -31.556 0.367 1.00 85.38 519 HIS A C 1
ATOM 4270 O O . HIS A 1 519 ? -2.058 -31.957 -0.334 1.00 85.38 519 HIS A O 1
ATOM 4276 N N . ARG A 1 520 ? -3.359 -30.267 0.354 1.00 83.44 520 ARG A N 1
ATOM 4277 C CA . ARG A 1 520 ? -2.675 -29.237 -0.452 1.00 83.44 520 ARG A CA 1
ATOM 4278 C C . ARG A 1 520 ? -1.217 -29.017 -0.036 1.00 83.44 520 ARG A C 1
ATOM 4280 O O . ARG A 1 520 ? -0.436 -28.506 -0.832 1.00 83.44 520 ARG A O 1
ATOM 4287 N N . LEU A 1 521 ? -0.839 -29.421 1.181 1.00 80.81 521 LEU A N 1
ATOM 4288 C CA . LEU A 1 521 ? 0.548 -29.390 1.655 1.00 80.81 521 LEU A CA 1
ATOM 4289 C C . LEU A 1 521 ? 1.382 -30.572 1.134 1.00 80.81 521 LEU A C 1
ATOM 4291 O O . LEU A 1 521 ? 2.601 -30.583 1.314 1.00 80.81 521 LEU A O 1
ATOM 4295 N N . ARG A 1 522 ? 0.776 -31.589 0.514 1.00 77.12 522 ARG A N 1
ATOM 4296 C CA . ARG A 1 522 ? 1.508 -32.764 0.023 1.00 77.12 522 ARG A CA 1
ATOM 4297 C C . ARG A 1 522 ? 2.527 -32.350 -1.047 1.00 77.12 522 ARG A C 1
ATOM 4299 O O . ARG A 1 522 ? 2.230 -31.518 -1.894 1.00 77.12 522 ARG A O 1
ATOM 4306 N N . GLY A 1 523 ? 3.735 -32.910 -0.974 1.00 67.19 523 GLY A N 1
ATOM 4307 C CA . GLY A 1 523 ? 4.841 -32.573 -1.883 1.00 67.19 523 GLY A CA 1
ATOM 4308 C C . GLY A 1 523 ? 5.604 -31.292 -1.522 1.00 67.19 523 GLY A C 1
ATOM 4309 O O . GLY A 1 523 ? 6.675 -31.059 -2.066 1.00 67.19 523 GLY A O 1
ATOM 4310 N N . THR A 1 524 ? 5.120 -30.490 -0.566 1.00 66.62 524 THR A N 1
ATOM 4311 C CA . THR A 1 524 ? 5.826 -29.275 -0.121 1.00 66.62 524 THR A CA 1
ATOM 4312 C C . THR A 1 524 ? 6.875 -29.573 0.957 1.00 66.62 524 THR A C 1
ATOM 4314 O O . THR A 1 524 ? 6.732 -30.515 1.758 1.00 66.62 524 THR A O 1
ATOM 4317 N N . ARG A 1 525 ? 7.943 -28.765 1.009 1.00 61.53 525 ARG A N 1
ATOM 4318 C CA . ARG A 1 525 ? 9.036 -28.920 1.985 1.00 61.53 525 ARG A CA 1
ATOM 4319 C C . ARG A 1 525 ? 8.514 -28.613 3.393 1.00 61.53 525 ARG A C 1
ATOM 4321 O O . ARG A 1 525 ? 7.686 -27.738 3.570 1.00 61.53 525 ARG A O 1
ATOM 4328 N N . GLN A 1 526 ? 8.965 -29.349 4.413 1.00 63.56 526 GLN A N 1
ATOM 4329 C CA . GLN A 1 526 ? 8.503 -29.198 5.812 1.00 63.56 526 GLN A CA 1
ATOM 4330 C C . GLN A 1 526 ? 6.983 -29.372 6.050 1.00 63.56 526 GLN A C 1
ATOM 4332 O O . GLN A 1 526 ? 6.494 -29.093 7.148 1.00 63.56 526 GLN A O 1
ATOM 4337 N N . SER A 1 527 ? 6.241 -29.908 5.074 1.00 73.00 527 SER A N 1
ATOM 4338 C CA . SER A 1 527 ? 4.794 -30.156 5.169 1.00 73.00 527 SER A CA 1
ATOM 4339 C C . SER A 1 527 ? 4.386 -30.922 6.425 1.00 73.00 527 SER A C 1
ATOM 4341 O O . SER A 1 527 ? 3.382 -30.584 7.042 1.00 73.00 527 SER A O 1
ATOM 4343 N N . TYR A 1 528 ? 5.183 -31.905 6.857 1.00 76.56 528 TYR A N 1
ATOM 4344 C CA . TYR A 1 528 ? 4.899 -32.703 8.055 1.00 76.56 528 TYR A CA 1
ATOM 4345 C C . TYR A 1 528 ? 4.851 -31.861 9.342 1.00 76.56 528 TYR A C 1
ATOM 4347 O O . TYR A 1 528 ? 4.006 -32.105 10.206 1.00 76.56 528 TYR A O 1
ATOM 4355 N N . ARG A 1 529 ? 5.737 -30.862 9.466 1.00 79.94 529 ARG A N 1
ATOM 4356 C CA . ARG A 1 529 ? 5.861 -30.010 10.655 1.00 79.94 529 ARG A CA 1
ATOM 4357 C C . ARG A 1 529 ? 4.674 -29.063 10.740 1.00 79.94 529 ARG A C 1
ATOM 4359 O O . ARG A 1 529 ? 3.992 -29.029 11.762 1.00 79.94 529 ARG A O 1
ATOM 4366 N N . LEU A 1 530 ? 4.383 -28.366 9.639 1.00 84.31 530 LEU A N 1
ATOM 4367 C CA . LEU A 1 530 ? 3.224 -27.480 9.543 1.00 84.31 530 LEU A CA 1
ATOM 4368 C C . LEU A 1 530 ? 1.913 -28.258 9.720 1.00 84.31 530 LEU A C 1
ATOM 4370 O O . LEU A 1 530 ? 1.033 -27.829 10.453 1.00 84.31 530 LEU A O 1
ATOM 4374 N N . HIS A 1 531 ? 1.805 -29.450 9.137 1.00 86.75 531 HIS A N 1
ATOM 4375 C CA . HIS A 1 531 ? 0.649 -30.324 9.321 1.00 86.75 531 HIS A CA 1
ATOM 4376 C C . HIS A 1 531 ? 0.434 -30.712 10.795 1.00 86.75 531 HIS A C 1
ATOM 4378 O O . HIS A 1 531 ? -0.702 -30.729 11.268 1.00 86.75 531 HIS A O 1
ATOM 4384 N N . GLY A 1 532 ? 1.504 -31.012 11.540 1.00 85.12 532 GLY A N 1
ATOM 4385 C CA . GLY A 1 532 ? 1.431 -31.287 12.979 1.00 85.12 532 GLY A CA 1
ATOM 4386 C C . GLY A 1 532 ? 0.913 -30.093 13.787 1.00 85.12 532 GLY A C 1
ATOM 4387 O O . GLY A 1 532 ? 0.001 -30.260 14.597 1.00 85.12 532 GLY A O 1
ATOM 4388 N N . LEU A 1 533 ? 1.455 -28.903 13.519 1.00 89.19 533 LEU A N 1
ATOM 4389 C CA . LEU A 1 533 ? 1.034 -27.633 14.121 1.00 89.19 533 LEU A CA 1
ATOM 4390 C C . LEU A 1 533 ? -0.454 -27.350 13.867 1.00 89.19 533 LEU A C 1
ATOM 4392 O O . LEU A 1 533 ? -1.226 -27.176 14.813 1.00 89.19 533 LEU A O 1
ATOM 4396 N N . LEU A 1 534 ? -0.867 -27.402 12.598 1.00 88.81 534 LEU A N 1
ATOM 4397 C CA . LEU A 1 534 ? -2.226 -27.083 12.159 1.00 88.81 534 LEU A CA 1
ATOM 4398 C C . LEU A 1 534 ? -3.274 -27.992 12.801 1.00 88.81 534 LEU A C 1
ATOM 4400 O O . LEU A 1 534 ? -4.301 -27.506 13.261 1.00 88.81 534 LEU A O 1
ATOM 4404 N N . ARG A 1 535 ? -2.992 -29.297 12.925 1.00 85.19 535 ARG A N 1
ATOM 4405 C CA . ARG A 1 535 ? -3.892 -30.243 13.612 1.00 85.19 535 ARG A CA 1
ATOM 4406 C C . ARG A 1 535 ? -4.075 -29.956 15.098 1.00 85.19 535 ARG A C 1
ATOM 4408 O O . ARG A 1 535 ? -5.024 -30.468 15.686 1.00 85.19 535 ARG A O 1
ATOM 4415 N N . ARG A 1 536 ? -3.155 -29.208 15.710 1.00 86.12 536 ARG A N 1
ATOM 4416 C CA . ARG A 1 536 ? -3.262 -28.757 17.100 1.00 86.12 536 ARG A CA 1
ATOM 4417 C C . ARG A 1 536 ? -3.830 -27.348 17.226 1.00 86.12 536 ARG A C 1
ATOM 4419 O O . ARG A 1 536 ? -4.036 -26.916 18.356 1.00 86.12 536 ARG A O 1
ATOM 4426 N N . GLY A 1 537 ? -4.147 -26.682 16.114 1.00 86.62 537 GLY A N 1
ATOM 4427 C CA . GLY A 1 537 ? -4.748 -25.345 16.097 1.00 86.62 537 GLY A CA 1
ATOM 4428 C C . GLY A 1 537 ? -3.717 -24.228 16.121 1.00 86.62 537 GLY A C 1
ATOM 4429 O O . GLY A 1 537 ? -4.080 -23.077 16.339 1.00 86.62 537 GLY A O 1
ATOM 4430 N N . ILE A 1 538 ? -2.446 -24.568 15.891 1.00 90.31 538 ILE A N 1
ATOM 4431 C CA . ILE A 1 538 ? -1.337 -23.625 15.806 1.00 90.31 538 ILE A CA 1
ATOM 4432 C C . ILE A 1 538 ? -1.042 -23.398 14.324 1.00 90.31 538 ILE A C 1
ATOM 4434 O O . ILE A 1 538 ? -0.756 -24.336 13.581 1.00 90.31 538 ILE A O 1
ATOM 4438 N N . GLY A 1 539 ? -1.096 -22.147 13.892 1.00 89.75 539 GLY A N 1
ATOM 4439 C CA . GLY A 1 539 ? -0.589 -21.717 12.594 1.00 89.75 539 GLY A CA 1
ATOM 4440 C C . GLY A 1 539 ? 0.491 -20.666 12.792 1.00 89.75 539 GLY A C 1
ATOM 4441 O O . GLY A 1 539 ? 0.578 -20.048 13.848 1.00 89.75 539 GLY A O 1
ATOM 4442 N N . TYR A 1 540 ? 1.300 -20.445 11.769 1.00 89.38 540 TYR A N 1
ATOM 4443 C CA . TYR A 1 540 ? 2.151 -19.268 11.693 1.00 89.38 540 TYR A CA 1
ATOM 4444 C C . TYR A 1 540 ? 2.118 -18.715 10.270 1.00 89.38 540 TYR A C 1
ATOM 4446 O O . TYR A 1 540 ? 1.785 -19.444 9.335 1.00 89.38 540 TYR A O 1
ATOM 4454 N N . HIS A 1 541 ? 2.402 -17.422 10.114 1.00 87.06 541 HIS A N 1
ATOM 4455 C CA . HIS A 1 541 ? 2.330 -16.719 8.833 1.00 87.06 541 HIS A CA 1
ATOM 4456 C C . HIS A 1 541 ? 3.455 -15.687 8.728 1.00 87.06 541 HIS A C 1
ATOM 4458 O O . HIS A 1 541 ? 3.646 -14.892 9.646 1.00 87.06 541 HIS A O 1
ATOM 4464 N N . HIS A 1 542 ? 4.219 -15.721 7.634 1.00 83.31 542 HIS A N 1
ATOM 4465 C CA . HIS A 1 542 ? 5.205 -14.694 7.286 1.00 83.31 542 HIS A CA 1
ATOM 4466 C C . HIS A 1 542 ? 5.573 -14.726 5.793 1.00 83.31 542 HIS A C 1
ATOM 4468 O O . HIS A 1 542 ? 5.292 -15.682 5.064 1.00 83.31 542 HIS A O 1
ATOM 4474 N N . GLY A 1 543 ? 6.245 -13.665 5.331 1.00 69.94 543 GLY A N 1
ATOM 4475 C CA . GLY A 1 543 ? 6.631 -13.457 3.929 1.00 69.94 543 GLY A CA 1
ATOM 4476 C C . GLY A 1 543 ? 7.525 -14.547 3.321 1.00 69.94 543 GLY A C 1
ATOM 4477 O O . GLY A 1 543 ? 7.446 -14.788 2.118 1.00 69.94 543 GLY A O 1
ATOM 4478 N N . SER A 1 544 ? 8.308 -15.267 4.130 1.00 69.94 544 SER A N 1
ATOM 4479 C CA . SER A 1 544 ? 9.205 -16.319 3.623 1.00 69.94 544 SER A CA 1
ATOM 4480 C C . SER A 1 544 ? 8.571 -17.709 3.460 1.00 69.94 544 SER A C 1
ATOM 4482 O O . SER A 1 544 ? 9.215 -18.588 2.887 1.00 69.94 544 SER A O 1
ATOM 4484 N N . MET A 1 545 ? 7.336 -17.925 3.933 1.00 75.56 545 MET A N 1
ATOM 4485 C CA . MET A 1 545 ? 6.625 -19.198 3.756 1.00 75.56 545 MET A CA 1
ATOM 4486 C C . MET A 1 545 ? 6.252 -19.446 2.292 1.00 75.56 545 MET A C 1
ATOM 4488 O O . MET A 1 545 ? 5.913 -18.514 1.557 1.00 75.56 545 MET A O 1
ATOM 4492 N N . GLU A 1 546 ? 6.213 -20.719 1.889 1.00 69.69 546 GLU A N 1
ATOM 4493 C CA . GLU A 1 546 ? 5.680 -21.103 0.582 1.00 69.69 546 GLU A CA 1
ATOM 4494 C C . GLU A 1 546 ? 4.220 -20.643 0.431 1.00 69.69 546 GLU A C 1
ATOM 4496 O O . GLU A 1 546 ? 3.417 -20.715 1.365 1.00 69.69 546 GLU A O 1
ATOM 4501 N N . TYR A 1 547 ? 3.843 -20.213 -0.775 1.00 71.69 547 TYR A N 1
ATOM 4502 C CA . TYR A 1 547 ? 2.491 -19.717 -1.053 1.00 71.69 547 TYR A CA 1
ATOM 4503 C C . TYR A 1 547 ? 1.394 -20.724 -0.665 1.00 71.69 547 TYR A C 1
ATOM 4505 O O . TYR A 1 547 ? 0.421 -20.345 -0.014 1.00 71.69 547 TYR A O 1
ATOM 4513 N N . LYS A 1 548 ? 1.588 -22.016 -0.980 1.00 76.38 548 LYS A N 1
ATOM 4514 C CA . LYS A 1 548 ? 0.656 -23.097 -0.606 1.00 76.38 548 LYS A CA 1
ATOM 4515 C C . LYS A 1 548 ? 0.489 -23.215 0.916 1.00 76.38 548 LYS A C 1
ATOM 4517 O O . LYS A 1 548 ? -0.615 -23.478 1.385 1.00 76.38 548 LYS A O 1
ATOM 4522 N N . HIS A 1 549 ? 1.554 -23.002 1.694 1.00 82.81 549 HIS A N 1
ATOM 4523 C CA . HIS A 1 549 ? 1.489 -23.041 3.160 1.00 82.81 549 HIS A CA 1
ATOM 4524 C C . HIS A 1 549 ? 0.683 -21.873 3.713 1.00 82.81 549 HIS A C 1
ATOM 4526 O O . HIS A 1 549 ? -0.223 -22.097 4.513 1.00 82.81 549 HIS A O 1
ATOM 4532 N N . ARG A 1 550 ? 0.974 -20.648 3.250 1.00 82.69 550 ARG A N 1
ATOM 4533 C CA . ARG A 1 550 ? 0.237 -19.442 3.660 1.00 82.69 550 ARG A CA 1
ATOM 4534 C C . ARG A 1 550 ? -1.250 -19.574 3.373 1.00 82.69 550 ARG A C 1
ATOM 4536 O O . ARG A 1 550 ? -2.051 -19.384 4.278 1.00 82.69 550 ARG A O 1
ATOM 4543 N N . GLN A 1 551 ? -1.604 -20.012 2.163 1.00 80.50 551 GLN A N 1
ATOM 4544 C CA . GLN A 1 551 ? -2.997 -20.254 1.795 1.00 80.50 551 GLN A CA 1
ATOM 4545 C C . GLN A 1 551 ? -3.685 -21.245 2.738 1.00 80.50 551 GLN A C 1
ATOM 4547 O O . GLN A 1 551 ? -4.799 -20.990 3.180 1.00 80.50 551 GLN A O 1
ATOM 4552 N N . VAL A 1 552 ? -3.043 -22.372 3.062 1.00 86.50 552 VAL A N 1
ATOM 4553 C CA . VAL A 1 552 ? -3.626 -23.374 3.968 1.00 86.50 552 VAL A CA 1
ATOM 4554 C C . VAL A 1 552 ? -3.835 -22.801 5.371 1.00 86.50 552 VAL A C 1
ATOM 4556 O O . VAL A 1 552 ? -4.900 -23.015 5.952 1.00 86.50 552 VAL A O 1
ATOM 4559 N N . VAL A 1 553 ? -2.865 -22.047 5.897 1.00 88.00 553 VAL A N 1
ATOM 4560 C CA . VAL A 1 553 ? -2.998 -21.350 7.186 1.00 88.00 553 VAL A CA 1
ATOM 4561 C C . VAL A 1 553 ? -4.168 -20.365 7.131 1.00 88.00 553 VAL A C 1
ATOM 4563 O O . VAL A 1 553 ? -5.058 -20.439 7.969 1.00 88.00 553 VAL A O 1
ATOM 4566 N N . GLU A 1 554 ? -4.234 -19.511 6.110 1.00 83.25 554 GLU A N 1
ATOM 4567 C CA . GLU A 1 554 ? -5.305 -18.522 5.917 1.00 83.25 554 GLU A CA 1
ATOM 4568 C C . GLU A 1 554 ? -6.693 -19.162 5.740 1.00 83.25 554 GLU A C 1
ATOM 4570 O O . GLU A 1 554 ? -7.695 -18.620 6.204 1.00 83.25 554 GLU A O 1
ATOM 4575 N N . MET A 1 555 ? -6.786 -20.308 5.059 1.00 83.25 555 MET A N 1
ATOM 4576 C CA . MET A 1 555 ? -8.035 -21.060 4.899 1.00 83.25 555 MET A CA 1
ATOM 4577 C C . MET A 1 555 ? -8.511 -21.629 6.238 1.00 83.25 555 MET A C 1
ATOM 4579 O O . MET A 1 555 ? -9.655 -21.409 6.626 1.00 83.25 555 MET A O 1
ATOM 4583 N N . LEU A 1 556 ? -7.640 -22.336 6.966 1.00 84.69 556 LEU A N 1
ATOM 4584 C CA . LEU A 1 556 ? -7.992 -22.951 8.253 1.00 84.69 556 LEU A CA 1
ATOM 4585 C C . LEU A 1 556 ? -8.262 -21.913 9.345 1.00 84.69 556 LEU A C 1
ATOM 4587 O O . LEU A 1 556 ? -9.075 -22.142 10.236 1.00 84.69 556 LEU A O 1
ATOM 4591 N N . PHE A 1 557 ? -7.605 -20.767 9.256 1.00 82.50 557 PHE A N 1
ATOM 4592 C CA . PHE A 1 557 ? -7.874 -19.604 10.079 1.00 82.50 557 PHE A CA 1
ATOM 4593 C C . PHE A 1 557 ? -9.254 -19.000 9.810 1.00 82.50 557 PHE A C 1
ATOM 4595 O O . PHE A 1 557 ? -10.017 -18.795 10.748 1.00 82.50 557 PHE A O 1
ATOM 4602 N N . ARG A 1 558 ? -9.628 -18.799 8.538 1.00 76.75 558 ARG A N 1
ATOM 4603 C CA . ARG A 1 558 ? -10.975 -18.325 8.166 1.00 76.75 558 ARG A CA 1
ATOM 4604 C C . ARG A 1 558 ? -12.074 -19.289 8.604 1.00 76.75 558 ARG A C 1
ATOM 4606 O O . ARG A 1 558 ? -13.139 -18.853 9.022 1.00 76.75 558 ARG A O 1
ATOM 4613 N N . LEU A 1 559 ? -11.790 -20.588 8.565 1.00 77.75 559 LEU A N 1
ATOM 4614 C CA . LEU A 1 559 ? -12.678 -21.629 9.077 1.00 77.75 559 LEU A CA 1
ATOM 4615 C C . LEU A 1 559 ? -12.660 -21.749 10.611 1.00 77.75 559 LEU A C 1
ATOM 4617 O O . LEU A 1 559 ? -13.256 -22.680 11.133 1.00 77.75 559 LEU A O 1
ATOM 4621 N N . LYS A 1 560 ? -11.950 -20.878 11.345 1.00 70.94 560 LYS A N 1
ATOM 4622 C CA . LYS A 1 560 ? -11.801 -20.910 12.816 1.00 70.94 560 LYS A CA 1
ATOM 4623 C C . LYS A 1 560 ? -11.241 -22.228 13.376 1.00 70.94 560 LYS A C 1
ATOM 4625 O O . LYS A 1 560 ? -11.327 -22.484 14.579 1.00 70.94 560 LYS A O 1
ATOM 4630 N N . HIS A 1 561 ? -10.643 -23.059 12.519 1.00 66.12 561 HIS A N 1
ATOM 4631 C CA . HIS A 1 561 ? -9.929 -24.269 12.922 1.00 66.12 561 HIS A CA 1
ATOM 4632 C C . HIS A 1 561 ? -8.628 -23.903 13.633 1.00 66.12 561 HIS A C 1
ATOM 4634 O O . HIS A 1 561 ? -8.284 -24.476 14.663 1.00 66.12 561 HIS A O 1
ATOM 4640 N N . ILE A 1 562 ? -7.923 -22.907 13.096 1.00 61.69 562 ILE A N 1
ATOM 4641 C CA . ILE A 1 562 ? -6.827 -22.242 13.791 1.00 61.69 562 ILE A CA 1
ATOM 4642 C C . ILE A 1 562 ? -7.453 -21.168 14.673 1.00 61.69 562 ILE A C 1
ATOM 4644 O O . ILE A 1 562 ? -8.130 -20.273 14.168 1.00 61.69 562 ILE A O 1
ATOM 4648 N N . LYS A 1 563 ? -7.212 -21.235 15.984 1.00 55.22 563 LYS A N 1
ATOM 4649 C CA . LYS A 1 563 ? -7.710 -20.233 16.928 1.00 55.22 563 LYS A CA 1
ATOM 4650 C C . LYS A 1 563 ? -6.800 -18.999 16.945 1.00 55.22 563 LYS A C 1
ATOM 4652 O O . LYS A 1 563 ? -6.234 -18.651 17.978 1.00 55.22 563 LYS A O 1
ATOM 4657 N N . MET A 1 564 ? -6.687 -18.319 15.807 1.00 44.78 564 MET A N 1
ATOM 4658 C CA . MET A 1 564 ? -6.067 -16.995 15.728 1.00 44.78 564 MET A CA 1
ATOM 4659 C C . MET A 1 564 ? -7.078 -15.974 15.148 1.00 44.78 564 MET A C 1
ATOM 4661 O O . MET A 1 564 ? -7.836 -16.308 14.243 1.00 44.78 564 MET A O 1
ATOM 4665 N N . SER A 1 565 ? -7.182 -14.793 15.784 1.00 38.50 565 SER A N 1
ATOM 4666 C CA . SER A 1 565 ? -7.916 -13.566 15.361 1.00 38.50 565 SER A CA 1
ATOM 4667 C C . SER A 1 565 ? -7.436 -13.045 14.009 1.00 38.50 565 SER A C 1
ATOM 4669 O O . SER A 1 565 ? -6.313 -13.366 13.723 1.00 38.50 565 SER A O 1
ATOM 4671 N N . GLY A 1 566 ? -8.138 -12.209 13.227 1.00 43.03 566 GLY A N 1
ATOM 4672 C CA . GLY A 1 566 ? -7.574 -11.349 12.154 1.00 43.03 566 GLY A CA 1
ATOM 4673 C C . GLY A 1 566 ? -7.067 -9.999 12.660 1.00 43.03 566 GLY A C 1
ATOM 4674 O O . GLY A 1 566 ? -6.056 -9.478 12.190 1.00 43.03 566 GLY A O 1
ATOM 4675 N N . ARG A 1 567 ? -7.795 -9.467 13.644 1.00 62.28 567 ARG A N 1
ATOM 4676 C CA . ARG A 1 567 ? -7.547 -8.295 14.494 1.00 62.28 567 ARG A CA 1
ATOM 4677 C C . ARG A 1 567 ? -8.397 -8.486 15.762 1.00 62.28 567 ARG A C 1
ATOM 4679 O O . ARG A 1 567 ? -9.285 -9.340 15.768 1.00 62.28 567 ARG A O 1
ATOM 4686 N N . ALA A 1 568 ? -8.133 -7.732 16.826 1.00 72.44 568 ALA A N 1
ATOM 4687 C CA . ALA A 1 568 ? -8.974 -7.770 18.023 1.00 72.44 568 ALA A CA 1
ATOM 4688 C C . ALA A 1 568 ? -10.387 -7.224 17.718 1.00 72.44 568 ALA A C 1
ATOM 4690 O O . ALA A 1 568 ? -10.510 -6.208 17.030 1.00 72.44 568 ALA A O 1
ATOM 4691 N N . GLY A 1 569 ? -11.429 -7.898 18.220 1.00 70.50 569 GLY A N 1
ATOM 4692 C CA . GLY A 1 569 ? -12.831 -7.491 18.074 1.00 70.50 569 GLY A CA 1
ATOM 4693 C C . GLY A 1 569 ? -13.520 -8.027 16.811 1.00 70.50 569 GLY A C 1
ATOM 4694 O O . GLY A 1 569 ? -13.702 -7.304 15.829 1.00 70.50 569 GLY A O 1
ATOM 4695 N N . ARG A 1 570 ? -13.944 -9.294 16.836 1.00 75.31 570 ARG A N 1
ATOM 4696 C CA . ARG A 1 570 ? -14.773 -9.914 15.792 1.00 75.31 570 ARG A CA 1
ATOM 4697 C C . ARG A 1 570 ? -16.226 -9.452 15.920 1.00 75.31 570 ARG A C 1
ATOM 4699 O O . ARG A 1 570 ? -16.901 -9.776 16.895 1.00 75.31 570 ARG A O 1
ATOM 4706 N N . ARG A 1 571 ? -16.723 -8.728 14.912 1.00 74.69 571 ARG A N 1
ATOM 4707 C CA . ARG A 1 571 ? -18.128 -8.290 14.848 1.00 74.69 571 ARG A CA 1
ATOM 4708 C C . ARG A 1 571 ? -19.064 -9.500 14.948 1.00 74.69 571 ARG A C 1
ATOM 4710 O O . ARG A 1 571 ? -18.920 -10.443 14.176 1.00 74.69 571 ARG A O 1
ATOM 4717 N N . GLY A 1 572 ? -20.008 -9.448 15.887 1.00 76.62 572 GLY A N 1
ATOM 4718 C CA . GLY A 1 572 ? -20.996 -10.507 16.130 1.00 76.62 572 GLY A CA 1
ATOM 4719 C C . GLY A 1 572 ? -20.495 -11.703 16.950 1.00 76.62 572 GLY A C 1
ATOM 4720 O O . GLY A 1 572 ? -21.280 -12.604 17.216 1.00 76.62 572 GLY A O 1
ATOM 4721 N N . GLU A 1 573 ? -19.222 -11.726 17.359 1.00 77.56 573 GLU A N 1
ATOM 4722 C CA . GLU A 1 573 ? -18.647 -12.814 18.171 1.00 77.56 573 GLU A CA 1
ATOM 4723 C C . GLU A 1 573 ? -17.999 -12.313 19.459 1.00 77.56 573 GLU A C 1
ATOM 4725 O O . GLU A 1 573 ? -18.181 -12.923 20.508 1.00 77.56 573 GLU A O 1
ATOM 4730 N N . ASP A 1 574 ? -17.244 -11.216 19.379 1.00 80.50 574 ASP A N 1
ATOM 4731 C CA . ASP A 1 574 ? -16.592 -10.604 20.532 1.00 80.50 574 ASP A CA 1
ATOM 4732 C C . ASP A 1 574 ? -17.387 -9.370 20.970 1.00 80.50 574 ASP A C 1
ATOM 4734 O O . ASP A 1 574 ? -17.791 -8.566 20.127 1.00 80.50 574 ASP A O 1
ATOM 4738 N N . LEU A 1 575 ? -17.550 -9.193 22.281 1.00 82.88 575 LEU A N 1
ATOM 4739 C CA . LEU A 1 575 ? -18.109 -7.972 22.874 1.00 82.88 575 LEU A CA 1
ATOM 4740 C C . LEU A 1 575 ? -17.056 -6.852 22.955 1.00 82.88 575 LEU A C 1
ATOM 4742 O O . LEU A 1 575 ? -17.350 -5.691 22.687 1.00 82.88 575 LEU A O 1
ATOM 4746 N N . ILE A 1 576 ? -15.809 -7.214 23.276 1.00 84.31 576 ILE A N 1
ATOM 4747 C CA . ILE A 1 576 ? -14.649 -6.316 23.399 1.00 84.31 576 ILE A CA 1
ATOM 4748 C C . ILE A 1 576 ? -13.467 -6.949 22.660 1.00 84.31 576 ILE A C 1
ATOM 4750 O O . ILE A 1 576 ? -13.301 -8.170 22.657 1.00 84.31 576 ILE A O 1
ATOM 4754 N N . GLY A 1 577 ? -12.639 -6.134 22.006 1.00 87.88 577 GLY A N 1
ATOM 4755 C CA . GLY A 1 577 ? -11.368 -6.586 21.450 1.00 87.88 577 GLY A CA 1
ATOM 4756 C C . GLY A 1 577 ? -10.211 -6.368 22.424 1.00 87.88 577 GLY A C 1
ATOM 4757 O O . GLY A 1 577 ? -9.812 -5.235 22.658 1.00 87.88 577 GLY A O 1
ATOM 4758 N N . ASN A 1 578 ? -9.607 -7.446 22.921 1.00 90.31 578 ASN A N 1
ATOM 4759 C CA . ASN A 1 578 ? -8.476 -7.356 23.850 1.00 90.31 578 ASN A CA 1
ATOM 4760 C C . ASN A 1 578 ? -7.127 -7.294 23.111 1.00 90.31 578 ASN A C 1
ATOM 4762 O O . ASN A 1 578 ? -6.866 -8.089 22.201 1.00 90.31 578 ASN A O 1
ATOM 4766 N N . VAL A 1 579 ? -6.253 -6.366 23.513 1.00 90.94 579 VAL A N 1
ATOM 4767 C CA . VAL A 1 579 ? -4.890 -6.197 22.981 1.00 90.94 579 VAL A CA 1
ATOM 4768 C C . VAL A 1 579 ? -3.873 -6.371 24.107 1.00 90.94 579 VAL A C 1
ATOM 4770 O O . VAL A 1 579 ? -3.856 -5.588 25.048 1.00 90.94 579 VAL A O 1
ATOM 4773 N N . PHE A 1 580 ? -2.991 -7.366 23.989 1.00 91.69 580 PHE A N 1
ATOM 4774 C CA . PHE A 1 580 ? -1.974 -7.673 25.000 1.00 91.69 580 PHE A CA 1
ATOM 4775 C C . PHE A 1 580 ? -0.568 -7.297 24.517 1.00 91.69 580 PHE A C 1
ATOM 4777 O O . PHE A 1 580 ? -0.103 -7.783 23.481 1.00 91.69 580 PHE A O 1
ATOM 4784 N N . PHE A 1 581 ? 0.140 -6.476 25.289 1.00 90.62 581 PHE A N 1
ATOM 4785 C CA . PHE A 1 581 ? 1.551 -6.162 25.092 1.00 90.62 581 PHE A CA 1
ATOM 4786 C C . PHE A 1 581 ? 2.412 -7.107 25.939 1.00 90.62 581 PHE A C 1
ATOM 4788 O O . PHE A 1 581 ? 2.649 -6.869 27.122 1.00 90.62 581 PHE A O 1
ATOM 4795 N N . TYR A 1 582 ? 2.883 -8.194 25.322 1.00 88.62 582 TYR A N 1
ATOM 4796 C CA . TYR A 1 582 ? 3.727 -9.198 25.974 1.00 88.62 582 TYR A CA 1
ATOM 4797 C C . TYR A 1 582 ? 5.211 -8.971 25.674 1.00 88.62 582 TYR A C 1
ATOM 4799 O O . TYR A 1 582 ? 5.638 -9.069 24.522 1.00 88.62 582 TYR A O 1
ATOM 4807 N N . GLY A 1 583 ? 6.003 -8.677 26.710 1.00 80.06 583 GLY A N 1
ATOM 4808 C CA . GLY A 1 583 ? 7.454 -8.502 26.579 1.00 80.06 583 GLY A CA 1
ATOM 4809 C C . GLY A 1 583 ? 7.878 -7.261 25.784 1.00 80.06 583 GLY A C 1
ATOM 4810 O O . GLY A 1 583 ? 8.988 -7.222 25.254 1.00 80.06 583 GLY A O 1
ATOM 4811 N N . ILE A 1 584 ? 7.006 -6.254 25.674 1.00 83.00 584 ILE A N 1
ATOM 4812 C CA . ILE A 1 584 ? 7.287 -4.995 24.976 1.00 83.00 584 ILE A CA 1
ATOM 4813 C C . ILE A 1 584 ? 7.609 -3.917 26.024 1.00 83.00 584 ILE A C 1
ATOM 4815 O O . ILE A 1 584 ? 6.788 -3.701 26.910 1.00 83.00 584 ILE A O 1
ATOM 4819 N N . PRO A 1 585 ? 8.758 -3.218 25.930 1.00 84.94 585 PRO A N 1
ATOM 4820 C CA . PRO A 1 585 ? 9.096 -2.149 26.869 1.00 84.94 585 PRO A CA 1
ATOM 4821 C C . PRO A 1 585 ? 8.070 -1.012 26.854 1.00 84.94 585 PRO A C 1
ATOM 4823 O O . PRO A 1 585 ? 7.654 -0.582 25.772 1.00 84.94 585 PRO A O 1
ATOM 4826 N N . LEU A 1 586 ? 7.741 -0.472 28.032 1.00 86.00 586 LEU A N 1
ATOM 4827 C CA . LEU A 1 586 ? 6.756 0.603 28.203 1.00 86.00 586 LEU A CA 1
ATOM 4828 C C . LEU A 1 586 ? 6.992 1.800 27.258 1.00 86.00 586 LEU A C 1
ATOM 4830 O O . LEU A 1 586 ? 6.062 2.141 26.530 1.00 86.00 586 LEU A O 1
ATOM 4834 N N . PRO A 1 587 ? 8.221 2.341 27.088 1.00 88.00 587 PRO A N 1
ATOM 4835 C CA . PRO A 1 587 ? 8.449 3.472 26.176 1.00 88.00 587 PRO A CA 1
ATOM 4836 C C . PRO A 1 587 ? 8.097 3.169 24.710 1.00 88.00 587 PRO A C 1
ATOM 4838 O O . PRO A 1 587 ? 7.729 4.056 23.934 1.00 88.00 587 PRO A O 1
ATOM 4841 N N . LYS A 1 588 ? 8.204 1.898 24.298 1.00 86.19 588 LYS A N 1
ATOM 4842 C CA . LYS A 1 588 ? 7.811 1.461 22.953 1.00 86.19 588 LYS A CA 1
ATOM 4843 C C . LYS A 1 588 ? 6.290 1.379 22.824 1.00 86.19 588 LYS A C 1
ATOM 4845 O O . LYS A 1 588 ? 5.785 1.729 21.761 1.00 86.19 588 LYS A O 1
ATOM 4850 N N . ILE A 1 589 ? 5.585 0.951 23.874 1.00 87.00 589 ILE A N 1
ATOM 4851 C CA . ILE A 1 589 ? 4.115 0.951 23.942 1.00 87.00 589 ILE A CA 1
ATOM 4852 C C . ILE A 1 589 ? 3.596 2.390 23.904 1.00 87.00 589 ILE A C 1
ATOM 4854 O O . ILE A 1 589 ? 2.787 2.715 23.039 1.00 87.00 589 ILE A O 1
ATOM 4858 N N . GLU A 1 590 ? 4.140 3.273 24.747 1.00 87.81 590 GLU A N 1
ATOM 4859 C CA . GLU A 1 590 ? 3.802 4.700 24.778 1.00 87.81 590 GLU A CA 1
ATOM 4860 C C . GLU A 1 590 ? 3.944 5.330 23.389 1.00 87.81 590 GLU A C 1
ATOM 4862 O O . GLU A 1 590 ? 3.047 6.017 22.905 1.00 87.81 590 GLU A O 1
ATOM 4867 N N . ARG A 1 591 ? 5.054 5.042 22.691 1.00 85.06 591 ARG A N 1
ATOM 4868 C CA . ARG A 1 591 ? 5.281 5.530 21.325 1.00 85.06 591 ARG A CA 1
ATOM 4869 C C . ARG A 1 591 ? 4.243 5.030 20.319 1.00 85.06 591 ARG A C 1
ATOM 4871 O O . ARG A 1 591 ? 3.908 5.788 19.417 1.00 85.06 591 ARG A O 1
ATOM 4878 N N . LEU A 1 592 ? 3.771 3.791 20.450 1.00 81.94 592 LEU A N 1
ATOM 4879 C CA . LEU A 1 592 ? 2.749 3.214 19.568 1.00 81.94 592 LEU A CA 1
ATOM 4880 C C . LEU A 1 592 ? 1.355 3.794 19.828 1.00 81.94 592 LEU A C 1
ATOM 4882 O O . LEU A 1 592 ? 0.569 3.902 18.895 1.00 81.94 592 LEU A O 1
ATOM 4886 N N . LEU A 1 593 ? 1.043 4.150 21.075 1.00 81.62 593 LEU A N 1
ATOM 4887 C CA . LEU A 1 593 ? -0.259 4.711 21.445 1.00 81.62 593 LEU A CA 1
ATOM 4888 C C . LEU A 1 593 ? -0.352 6.220 21.183 1.00 81.62 593 LEU A C 1
ATOM 4890 O O . LEU A 1 593 ? -1.426 6.702 20.846 1.00 81.62 593 LEU A O 1
ATOM 4894 N N . LYS A 1 594 ? 0.761 6.959 21.291 1.00 79.50 594 LYS A N 1
ATOM 4895 C CA . LYS A 1 594 ? 0.808 8.410 21.019 1.00 79.50 594 LYS A CA 1
ATOM 4896 C C . LYS A 1 594 ? 1.075 8.776 19.558 1.00 79.50 594 LYS A C 1
ATOM 4898 O O . LYS A 1 594 ? 1.099 9.957 19.213 1.00 79.50 594 LYS A O 1
ATOM 4903 N N . SER A 1 595 ? 1.397 7.803 18.703 1.00 71.38 595 SER A N 1
ATOM 4904 C CA . SER A 1 595 ? 1.688 8.087 17.299 1.00 71.38 595 SER A CA 1
ATOM 4905 C C . SER A 1 595 ? 0.404 8.449 16.564 1.00 71.38 595 SER A C 1
ATOM 4907 O O . SER A 1 595 ? -0.452 7.590 16.384 1.00 71.38 595 SER A O 1
ATOM 4909 N N . ASN A 1 596 ? 0.305 9.693 16.098 1.00 66.12 596 ASN A N 1
ATOM 4910 C CA . ASN A 1 596 ? -0.801 10.122 15.249 1.00 66.12 596 ASN A CA 1
ATOM 4911 C C . ASN A 1 596 ? -0.880 9.267 13.980 1.00 66.12 596 ASN A C 1
ATOM 4913 O O . ASN A 1 596 ? 0.149 8.942 13.375 1.00 66.12 596 ASN A O 1
ATOM 4917 N N . VAL A 1 597 ? -2.106 8.995 13.526 1.00 69.06 597 VAL A N 1
ATOM 4918 C CA . VAL A 1 597 ? -2.337 8.490 12.168 1.00 69.06 597 VAL A CA 1
ATOM 4919 C C . VAL A 1 597 ? -1.618 9.419 11.176 1.00 69.06 597 VAL A C 1
ATOM 4921 O O . VAL A 1 597 ? -1.810 10.638 11.247 1.00 69.06 597 VAL A O 1
ATOM 4924 N N . PRO A 1 598 ? -0.777 8.889 10.269 1.00 65.81 598 PRO A N 1
ATOM 4925 C CA . PRO A 1 598 ? -0.038 9.714 9.326 1.00 65.81 598 PRO A CA 1
ATOM 4926 C C . PRO A 1 598 ? -0.977 10.588 8.488 1.00 65.81 598 PRO A C 1
ATOM 4928 O O . PRO A 1 598 ? -1.954 10.099 7.915 1.00 65.81 598 PRO A O 1
ATOM 4931 N N . LYS A 1 599 ? -0.650 11.881 8.382 1.00 78.44 599 LYS A N 1
ATOM 4932 C CA . LYS A 1 599 ? -1.282 12.770 7.401 1.00 78.44 599 LYS A CA 1
ATOM 4933 C C . LYS 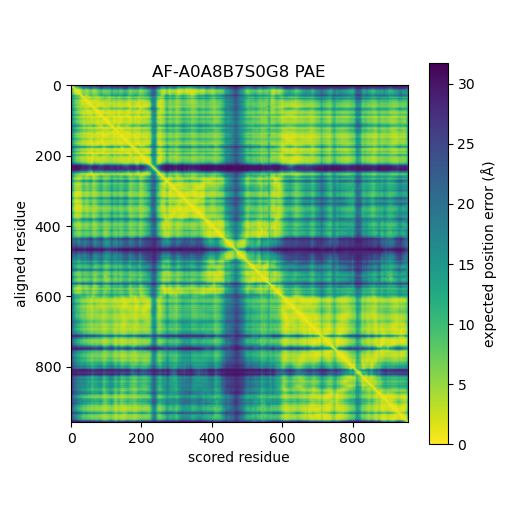A 1 599 ? -0.879 12.310 6.010 1.00 78.44 599 LYS A C 1
ATOM 4935 O O . LYS A 1 599 ? 0.313 12.184 5.735 1.00 78.44 599 LYS A O 1
ATOM 4940 N N . LEU A 1 600 ? -1.859 12.120 5.131 1.00 84.06 600 LEU A N 1
ATOM 4941 C CA . LEU A 1 600 ? -1.584 11.882 3.722 1.00 84.06 600 LEU A CA 1
ATOM 4942 C C . LEU A 1 600 ? -0.956 13.141 3.127 1.00 84.06 600 LEU A C 1
ATOM 4944 O O . LEU A 1 600 ? -1.558 14.219 3.155 1.00 84.06 600 LEU A O 1
ATOM 4948 N N . LYS A 1 601 ? 0.264 12.981 2.623 1.00 83.38 601 LYS A N 1
ATOM 4949 C CA . LYS A 1 601 ? 1.010 13.963 1.838 1.00 83.38 601 LYS A CA 1
ATOM 4950 C C . LYS A 1 601 ? 1.297 13.329 0.478 1.00 83.38 601 LYS A C 1
ATOM 4952 O O . LYS A 1 601 ? 1.503 12.120 0.422 1.00 83.38 601 LYS A O 1
ATOM 4957 N N . GLY A 1 602 ? 1.285 14.131 -0.584 1.00 82.00 602 GLY A N 1
ATOM 4958 C CA . GLY A 1 602 ? 1.725 13.657 -1.896 1.00 82.00 602 GLY A CA 1
ATOM 4959 C C . GLY A 1 602 ? 3.222 13.373 -1.891 1.00 82.00 602 GLY A C 1
ATOM 4960 O O . GLY A 1 602 ? 3.970 14.043 -1.175 1.00 82.00 602 GLY A O 1
ATOM 4961 N N . GLN A 1 603 ? 3.623 12.373 -2.667 1.00 84.88 603 GLN A N 1
ATOM 4962 C CA . GLN A 1 603 ? 5.023 12.042 -2.929 1.00 84.88 603 GLN A CA 1
ATOM 4963 C C . GLN A 1 603 ? 5.484 12.732 -4.214 1.00 84.88 603 GLN A C 1
ATOM 4965 O O . GLN A 1 603 ? 4.659 13.260 -4.959 1.00 84.88 603 GLN A O 1
ATOM 4970 N N . PHE A 1 604 ? 6.791 12.713 -4.485 1.00 86.00 604 PHE A N 1
ATOM 4971 C CA . PHE A 1 604 ? 7.309 13.200 -5.760 1.00 86.00 604 PHE A CA 1
ATOM 4972 C C . PHE A 1 604 ? 6.676 12.399 -6.919 1.00 86.00 604 PHE A C 1
ATOM 4974 O O . PHE A 1 604 ? 6.888 11.188 -6.997 1.00 86.00 604 PHE A O 1
ATOM 4981 N N . PRO A 1 605 ? 5.882 13.034 -7.802 1.00 86.25 605 PRO A N 1
ATOM 4982 C CA . PRO A 1 605 ? 4.971 12.326 -8.702 1.00 86.25 605 PRO A CA 1
ATOM 4983 C C . PRO A 1 605 ? 5.588 12.013 -10.072 1.00 86.25 605 PRO A C 1
ATOM 4985 O O . PRO A 1 605 ? 4.925 11.446 -10.927 1.00 86.25 605 PRO A O 1
ATOM 4988 N N . LEU A 1 606 ? 6.823 12.434 -10.352 1.00 90.88 606 LEU A N 1
ATOM 4989 C CA . LEU A 1 606 ? 7.424 12.273 -11.678 1.00 90.88 606 LEU A CA 1
ATOM 4990 C C . LEU A 1 606 ? 8.648 11.363 -11.617 1.00 90.88 606 LEU A C 1
ATOM 4992 O O . LEU A 1 606 ? 9.518 11.522 -10.769 1.00 90.88 606 LEU A O 1
ATOM 4996 N N . SER A 1 607 ? 8.734 10.448 -12.576 1.00 92.31 607 SER A N 1
ATOM 4997 C CA . SER A 1 607 ? 9.991 9.825 -12.984 1.00 92.31 607 SER A CA 1
ATOM 4998 C C . SER A 1 607 ? 10.210 10.108 -14.464 1.00 92.31 607 SER A C 1
ATOM 5000 O O . SER A 1 607 ? 9.256 10.402 -15.199 1.00 92.31 607 SER A O 1
ATOM 5002 N N . ILE A 1 608 ? 11.447 9.992 -14.935 1.00 94.62 608 ILE A N 1
ATOM 5003 C CA . ILE A 1 608 ? 11.753 10.261 -16.342 1.00 94.62 608 ILE A CA 1
ATOM 5004 C C . ILE A 1 608 ? 11.061 9.220 -17.228 1.00 94.62 608 ILE A C 1
ATOM 5006 O O . ILE A 1 608 ? 10.500 9.556 -18.275 1.00 94.62 608 ILE A O 1
ATOM 5010 N N . THR A 1 609 ? 10.992 7.962 -16.781 1.00 94.94 609 THR A N 1
ATOM 5011 C CA . THR A 1 609 ? 10.264 6.930 -17.525 1.00 94.94 609 THR A CA 1
ATOM 5012 C C . THR A 1 609 ? 8.748 7.146 -17.503 1.00 94.94 609 THR A C 1
ATOM 5014 O O . THR A 1 609 ? 8.080 6.805 -18.480 1.00 94.94 609 THR A O 1
ATOM 5017 N N . LEU A 1 610 ? 8.170 7.735 -16.448 1.00 95.19 610 LEU A N 1
ATOM 5018 C CA . LEU A 1 610 ? 6.758 8.134 -16.467 1.00 95.19 610 LEU A CA 1
ATOM 5019 C C . LEU A 1 610 ? 6.508 9.195 -17.544 1.00 95.19 610 LEU A C 1
ATOM 5021 O O . LEU A 1 610 ? 5.567 9.048 -18.322 1.00 95.19 610 LEU A O 1
ATOM 5025 N N . VAL A 1 611 ? 7.367 10.215 -17.633 1.00 95.75 611 VAL A N 1
ATOM 5026 C CA . VAL A 1 611 ? 7.276 11.255 -18.671 1.00 95.75 611 VAL A CA 1
ATOM 5027 C C . VAL A 1 611 ? 7.342 10.633 -20.068 1.00 95.75 611 VAL A C 1
ATOM 5029 O O . VAL A 1 611 ? 6.480 10.917 -20.899 1.00 95.75 611 VAL A O 1
ATOM 5032 N N . LEU A 1 612 ? 8.274 9.705 -20.306 1.00 96.31 612 LEU A N 1
ATOM 5033 C CA . LEU A 1 612 ? 8.359 8.972 -21.572 1.00 96.31 612 LEU A CA 1
ATOM 5034 C C . LEU A 1 612 ? 7.077 8.178 -21.880 1.00 96.31 612 LEU A C 1
ATOM 5036 O O . LEU A 1 612 ? 6.571 8.221 -23.002 1.00 96.31 612 LEU A O 1
ATOM 5040 N N . ARG A 1 613 ? 6.514 7.482 -20.884 1.00 95.81 613 ARG A N 1
ATOM 5041 C CA . ARG A 1 613 ? 5.261 6.719 -21.030 1.00 95.81 613 ARG A CA 1
ATOM 5042 C C . ARG A 1 613 ? 4.059 7.621 -21.319 1.00 95.81 613 ARG A C 1
ATOM 5044 O O . ARG A 1 613 ? 3.202 7.237 -22.112 1.00 95.81 613 ARG A O 1
ATOM 5051 N N . LEU A 1 614 ? 4.005 8.817 -20.732 1.00 95.56 614 LEU A N 1
ATOM 5052 C CA . LEU A 1 614 ? 2.991 9.826 -21.051 1.00 95.56 614 LEU A CA 1
ATOM 5053 C C . LEU A 1 614 ? 3.135 10.323 -22.495 1.00 95.56 614 LEU A C 1
ATOM 5055 O O . LEU A 1 614 ? 2.133 10.414 -23.202 1.00 95.56 614 LEU A O 1
ATOM 5059 N N . MET A 1 615 ? 4.360 10.585 -22.960 1.00 95.38 615 MET A N 1
ATOM 5060 C CA . MET A 1 615 ? 4.598 10.989 -24.352 1.00 95.38 615 MET A CA 1
ATOM 5061 C C . MET A 1 615 ? 4.241 9.868 -25.341 1.00 95.38 615 MET A C 1
ATOM 5063 O O . MET A 1 615 ? 3.627 10.133 -26.371 1.00 95.38 615 MET A O 1
ATOM 5067 N N . LEU A 1 616 ? 4.518 8.602 -25.004 1.00 94.25 616 LEU A N 1
ATOM 5068 C CA . LEU A 1 616 ? 4.053 7.433 -25.767 1.00 94.25 616 LEU A CA 1
ATOM 5069 C C . LEU A 1 616 ? 2.535 7.353 -25.862 1.00 94.25 616 LEU A C 1
ATOM 5071 O O . LEU A 1 616 ? 2.012 7.100 -26.950 1.00 94.25 616 LEU A O 1
ATOM 5075 N N . LEU A 1 617 ? 1.831 7.591 -24.755 1.00 94.75 617 LEU A N 1
ATOM 5076 C CA . LEU A 1 617 ? 0.375 7.643 -24.754 1.00 94.75 617 LEU A CA 1
ATOM 5077 C C . LEU A 1 617 ? -0.132 8.755 -25.683 1.00 94.75 617 LEU A C 1
ATOM 5079 O O . LEU A 1 617 ? -0.967 8.492 -26.542 1.00 94.75 617 LEU A O 1
ATOM 5083 N N . VAL A 1 618 ? 0.401 9.973 -25.557 1.00 94.50 618 VAL A N 1
ATOM 5084 C CA . VAL A 1 618 ? -0.001 11.132 -26.374 1.00 94.50 618 VAL A CA 1
ATOM 5085 C C . VAL A 1 618 ? 0.284 10.921 -27.863 1.00 94.50 618 VAL A C 1
ATOM 5087 O O . VAL A 1 618 ? -0.535 11.292 -28.704 1.00 94.50 618 VAL A O 1
ATOM 5090 N N . ALA A 1 619 ? 1.419 10.311 -28.199 1.00 92.88 619 ALA A N 1
ATOM 5091 C CA . ALA A 1 619 ? 1.820 10.100 -29.584 1.00 92.88 619 ALA A CA 1
ATOM 5092 C C . ALA A 1 619 ? 0.997 9.008 -30.286 1.00 92.88 619 ALA A C 1
ATOM 5094 O O . ALA A 1 619 ? 0.677 9.157 -31.467 1.00 92.88 619 ALA A O 1
ATOM 5095 N N . ARG A 1 620 ? 0.671 7.914 -29.579 1.00 91.06 620 ARG A N 1
ATOM 5096 C CA . ARG A 1 620 ? 0.122 6.686 -30.184 1.00 91.06 620 ARG A CA 1
ATOM 5097 C C . ARG A 1 620 ? -1.341 6.385 -29.853 1.00 91.06 620 ARG A C 1
ATOM 5099 O O . ARG A 1 620 ? -1.883 5.451 -30.433 1.00 91.06 620 ARG A O 1
ATOM 5106 N N . ALA A 1 621 ? -1.976 7.090 -28.917 1.00 90.31 621 ALA A N 1
ATOM 5107 C CA . ALA A 1 621 ? -3.389 6.859 -28.622 1.00 90.31 621 ALA A CA 1
ATOM 5108 C C . ALA A 1 621 ? -4.291 7.289 -29.789 1.00 90.31 621 ALA A C 1
ATOM 5110 O O . ALA A 1 621 ? -4.078 8.346 -30.386 1.00 90.31 621 ALA A O 1
ATOM 5111 N N . ASP A 1 622 ? -5.353 6.513 -30.034 1.00 88.44 622 ASP A N 1
ATOM 5112 C CA . ASP A 1 622 ? -6.396 6.845 -31.017 1.00 88.44 622 ASP A CA 1
ATOM 5113 C C . ASP A 1 622 ? -7.039 8.216 -30.722 1.00 88.44 622 ASP A C 1
ATOM 5115 O O . ASP A 1 622 ? -7.341 8.995 -31.622 1.00 88.44 622 ASP A O 1
ATOM 5119 N N . ASP A 1 623 ? -7.234 8.519 -29.435 1.00 89.94 623 ASP A N 1
ATOM 5120 C CA . ASP A 1 623 ? -7.846 9.750 -28.935 1.00 89.94 623 ASP A CA 1
ATOM 5121 C C . ASP A 1 623 ? -6.772 10.675 -28.346 1.00 89.94 623 ASP A C 1
ATOM 5123 O O . ASP A 1 623 ? -6.485 10.656 -27.145 1.00 89.94 623 ASP A O 1
ATOM 5127 N N . LYS A 1 624 ? -6.125 11.455 -29.220 1.00 90.12 624 LYS A N 1
ATOM 5128 C CA . LYS A 1 624 ? -4.989 12.313 -28.843 1.00 90.12 624 LYS A CA 1
ATOM 5129 C C . LYS A 1 624 ? -5.360 13.389 -27.825 1.00 90.12 624 LYS A C 1
ATOM 5131 O O . LYS A 1 624 ? -4.534 13.726 -26.982 1.00 90.12 624 LYS A O 1
ATOM 5136 N N . GLU A 1 625 ? -6.575 13.927 -27.882 1.00 90.88 625 GLU A N 1
ATOM 5137 C CA . GLU A 1 625 ? -7.007 14.978 -26.957 1.00 90.88 625 GLU A CA 1
ATOM 5138 C C . GLU A 1 625 ? -7.270 14.411 -25.554 1.00 90.88 625 GLU A C 1
ATOM 5140 O O . GLU A 1 625 ? -6.832 15.003 -24.565 1.00 90.88 625 GLU A O 1
ATOM 5145 N N . ASP A 1 626 ? -7.889 13.229 -25.443 1.00 90.31 626 ASP A N 1
ATOM 5146 C CA . ASP A 1 626 ? -8.007 12.521 -24.160 1.00 90.31 626 ASP A CA 1
ATOM 5147 C C . ASP A 1 626 ? -6.632 12.142 -23.591 1.00 90.31 626 ASP A C 1
ATOM 5149 O O . ASP A 1 626 ? -6.369 12.349 -22.404 1.00 90.31 626 ASP A O 1
ATOM 5153 N N . ALA A 1 627 ? -5.723 11.650 -24.436 1.00 93.12 627 ALA A N 1
ATOM 5154 C CA . ALA A 1 627 ? -4.362 11.313 -24.033 1.00 93.12 627 ALA A CA 1
ATOM 5155 C C . ALA A 1 627 ? -3.582 12.533 -23.511 1.00 93.12 627 ALA A C 1
ATOM 5157 O O . ALA A 1 627 ? -2.957 12.455 -22.450 1.00 93.12 627 ALA A O 1
ATOM 5158 N N . LYS A 1 628 ? -3.661 13.679 -24.203 1.00 93.62 628 LYS A N 1
ATOM 5159 C CA . LYS A 1 628 ? -3.067 14.948 -23.747 1.00 93.62 628 LYS A CA 1
ATOM 5160 C C . LYS A 1 628 ? -3.665 15.400 -22.422 1.00 93.62 628 LYS A C 1
ATOM 5162 O O . LYS A 1 628 ? -2.917 15.776 -21.524 1.00 93.62 628 LYS A O 1
ATOM 5167 N N . ALA A 1 629 ? -4.988 15.335 -22.273 1.00 93.56 629 ALA A N 1
ATOM 5168 C CA . ALA A 1 629 ? -5.649 15.700 -21.026 1.00 93.56 629 ALA A CA 1
ATOM 5169 C C . ALA A 1 629 ? -5.208 14.801 -19.858 1.00 93.56 629 ALA A C 1
ATOM 5171 O O . ALA A 1 629 ? -4.911 15.300 -18.776 1.00 93.56 629 ALA A O 1
ATOM 5172 N N . LYS A 1 630 ? -5.070 13.485 -20.074 1.00 93.38 630 LYS A N 1
ATOM 5173 C CA . LYS A 1 630 ? -4.535 12.558 -19.057 1.00 93.38 630 LYS A CA 1
ATOM 5174 C C . LYS A 1 630 ? -3.120 12.940 -18.640 1.00 93.38 630 LYS A C 1
ATOM 5176 O O . LYS A 1 630 ? -2.854 13.045 -17.444 1.00 93.38 630 LYS A O 1
ATOM 5181 N N . ALA A 1 631 ? -2.241 13.187 -19.610 1.00 93.31 631 ALA A N 1
ATOM 5182 C CA . ALA A 1 631 ? -0.867 13.592 -19.337 1.00 93.31 631 ALA A CA 1
ATOM 5183 C C . ALA A 1 631 ? -0.805 14.916 -18.567 1.00 93.31 631 ALA A C 1
ATOM 5185 O O . ALA A 1 631 ? -0.145 14.995 -17.535 1.00 93.31 631 ALA A O 1
ATOM 5186 N N . LEU A 1 632 ? -1.550 15.933 -19.004 1.00 93.06 632 LEU A N 1
ATOM 5187 C CA . LEU A 1 632 ? -1.623 17.219 -18.313 1.00 93.06 632 LEU A CA 1
ATOM 5188 C C . LEU A 1 632 ? -2.180 17.085 -16.896 1.00 93.06 632 LEU A C 1
ATOM 5190 O O . LEU A 1 632 ? -1.666 17.737 -15.992 1.00 93.06 632 LEU A O 1
ATOM 5194 N N . SER A 1 633 ? -3.175 16.221 -16.685 1.00 93.31 633 SER A N 1
ATOM 5195 C CA . SER A 1 633 ? -3.735 15.971 -15.360 1.00 93.31 633 SER A CA 1
ATOM 5196 C C . SER A 1 633 ? -2.650 15.501 -14.385 1.00 93.31 633 SER A C 1
ATOM 5198 O O . SER A 1 633 ? -2.462 16.129 -13.342 1.00 93.31 633 SER A O 1
ATOM 5200 N N . VAL A 1 634 ? -1.870 14.475 -14.764 1.00 92.25 634 VAL A N 1
ATOM 5201 C CA . VAL A 1 634 ? -0.762 13.927 -13.950 1.00 92.25 634 VAL A CA 1
ATOM 5202 C C . VAL A 1 634 ? 0.279 15.001 -13.626 1.00 92.25 634 VAL A C 1
ATOM 5204 O O . VAL A 1 634 ? 0.733 15.097 -12.489 1.00 92.25 634 VAL A O 1
ATOM 5207 N N . LEU A 1 635 ? 0.618 15.848 -14.600 1.00 88.06 635 LEU A N 1
ATOM 5208 C CA . LEU A 1 635 ? 1.635 16.892 -14.443 1.00 88.06 635 LEU A CA 1
ATOM 5209 C C . LEU A 1 635 ? 1.163 18.092 -13.604 1.00 88.06 635 LEU A C 1
ATOM 5211 O O . LEU A 1 635 ? 1.975 18.739 -12.945 1.00 88.06 635 LEU A O 1
ATOM 5215 N N . GLN A 1 636 ? -0.128 18.435 -13.647 1.00 88.94 636 GLN A N 1
ATOM 5216 C CA . GLN A 1 636 ? -0.652 19.676 -13.058 1.00 88.94 636 GLN A CA 1
ATOM 5217 C C . GLN A 1 636 ? -1.323 19.490 -11.699 1.00 88.94 636 GLN A C 1
ATOM 5219 O O . GLN A 1 636 ? -1.393 20.454 -10.929 1.00 88.94 636 GLN A O 1
ATOM 5224 N N . HIS A 1 637 ? -1.840 18.295 -11.413 1.00 91.69 637 HIS A N 1
ATOM 5225 C CA . HIS A 1 637 ? -2.728 18.046 -10.277 1.00 91.69 637 HIS A CA 1
ATOM 5226 C C . HIS A 1 637 ? -2.147 17.069 -9.260 1.00 91.69 637 HIS A C 1
ATOM 5228 O O . HIS A 1 637 ? -2.891 16.350 -8.598 1.00 91.69 637 HIS A O 1
ATOM 5234 N N . SER A 1 638 ? -0.827 17.087 -9.079 1.00 91.75 638 SER A N 1
ATOM 5235 C CA . SER A 1 638 ? -0.188 16.313 -8.021 1.00 91.75 638 SER A CA 1
ATOM 5236 C C . SER A 1 638 ? -0.643 16.754 -6.626 1.00 91.75 638 SER A C 1
ATOM 5238 O O . SER A 1 638 ? -0.708 17.956 -6.335 1.00 91.75 638 SER A O 1
ATOM 5240 N N . LEU A 1 639 ? -0.878 15.788 -5.733 1.00 91.69 639 LEU A N 1
ATOM 5241 C CA . LEU A 1 639 ? -1.191 16.043 -4.326 1.00 91.69 639 LEU A CA 1
ATOM 5242 C C . LEU A 1 639 ? -0.031 16.755 -3.614 1.00 91.69 639 LEU A C 1
ATOM 5244 O O . LEU A 1 639 ? -0.267 17.549 -2.703 1.00 91.69 639 LEU A O 1
ATOM 5248 N N . MET A 1 640 ? 1.213 16.516 -4.040 1.00 88.94 640 MET A N 1
ATOM 5249 C CA . MET A 1 640 ? 2.408 17.169 -3.493 1.00 88.94 640 MET A CA 1
ATOM 5250 C C . MET A 1 640 ? 2.351 18.692 -3.689 1.00 88.94 640 MET A C 1
ATOM 5252 O O . MET A 1 640 ? 2.702 19.455 -2.786 1.00 88.94 640 MET A O 1
ATOM 5256 N N . SER A 1 641 ? 1.853 19.123 -4.851 1.00 89.94 641 SER A N 1
ATOM 5257 C CA . SER A 1 641 ? 1.724 20.531 -5.248 1.00 89.94 641 SER A CA 1
ATOM 5258 C C . SER A 1 641 ? 0.401 21.190 -4.838 1.00 89.94 641 SER A C 1
ATOM 5260 O O . SER A 1 641 ? 0.235 22.404 -4.987 1.00 89.94 641 SER A O 1
ATOM 5262 N N . PHE A 1 642 ? -0.557 20.419 -4.314 1.00 91.88 642 PHE A N 1
ATOM 5263 C CA . PHE A 1 642 ? -1.883 20.927 -3.973 1.00 91.88 642 PHE A CA 1
ATOM 5264 C C . PHE A 1 642 ? -1.792 22.040 -2.915 1.00 91.88 642 PHE A C 1
ATOM 5266 O O . PHE A 1 642 ? -1.222 21.853 -1.840 1.00 91.88 642 PHE A O 1
ATOM 5273 N N . LYS A 1 643 ? -2.336 23.221 -3.248 1.00 89.56 643 LYS A N 1
ATOM 5274 C CA . LYS A 1 643 ? -2.236 24.473 -2.464 1.00 89.56 643 LYS A CA 1
ATOM 5275 C C . LYS A 1 643 ? -0.795 24.973 -2.226 1.00 89.56 643 LYS A C 1
ATOM 5277 O O . LYS A 1 643 ? -0.567 25.761 -1.312 1.00 89.56 643 LYS A O 1
ATOM 5282 N N . LYS A 1 644 ? 0.175 24.545 -3.044 1.00 89.06 644 LYS A N 1
ATOM 5283 C CA . LYS A 1 644 ? 1.596 24.917 -2.937 1.00 89.06 644 LYS A CA 1
ATOM 5284 C C . LYS A 1 644 ? 2.164 25.347 -4.303 1.00 89.06 644 LYS A C 1
ATOM 5286 O O . LYS A 1 644 ? 2.760 24.524 -5.003 1.00 89.06 644 LYS A O 1
ATOM 5291 N N . PRO A 1 645 ? 2.024 26.630 -4.690 1.00 86.12 645 PRO A N 1
ATOM 5292 C CA . PRO A 1 645 ? 2.408 27.106 -6.023 1.00 86.12 645 PRO A CA 1
ATOM 5293 C C . PRO A 1 645 ? 3.905 26.936 -6.329 1.00 86.12 645 PRO A C 1
ATOM 5295 O O . PRO A 1 645 ? 4.252 26.568 -7.449 1.00 86.12 645 PRO A O 1
ATOM 5298 N N . ASN A 1 646 ? 4.788 27.110 -5.338 1.00 83.00 646 ASN A N 1
ATOM 5299 C CA . ASN A 1 646 ? 6.236 26.942 -5.528 1.00 83.00 646 ASN A CA 1
ATOM 5300 C C . ASN A 1 646 ? 6.592 25.501 -5.928 1.00 83.00 646 ASN A C 1
ATOM 5302 O O . ASN A 1 646 ? 7.365 25.289 -6.858 1.00 83.00 646 ASN A O 1
ATOM 5306 N N . ILE A 1 647 ? 5.959 24.507 -5.290 1.00 86.69 647 ILE A N 1
ATOM 5307 C CA . ILE A 1 647 ? 6.148 23.090 -5.639 1.00 86.69 647 ILE A CA 1
ATOM 5308 C C . ILE A 1 647 ? 5.590 22.804 -7.034 1.00 86.69 647 ILE A C 1
ATOM 5310 O O . ILE A 1 647 ? 6.227 22.107 -7.816 1.00 86.69 647 ILE A O 1
ATOM 5314 N N . GLN A 1 648 ? 4.432 23.371 -7.385 1.00 88.19 648 GLN A N 1
ATOM 5315 C CA . GLN A 1 648 ? 3.879 23.223 -8.733 1.00 88.19 648 GLN A CA 1
ATOM 5316 C C . GLN A 1 648 ? 4.831 23.776 -9.804 1.00 88.19 648 GLN A C 1
ATOM 5318 O O . GLN A 1 648 ? 4.982 23.177 -10.866 1.00 88.19 648 GLN A O 1
ATOM 5323 N N . CYS A 1 649 ? 5.478 24.912 -9.532 1.00 87.31 649 CYS A N 1
ATOM 5324 C CA . CYS A 1 649 ? 6.485 25.488 -10.416 1.00 87.31 649 CYS A CA 1
ATOM 5325 C C . CYS A 1 649 ? 7.709 24.567 -10.542 1.00 87.31 649 CYS A C 1
ATOM 5327 O O . CYS A 1 649 ? 8.120 24.250 -11.656 1.00 87.31 649 CYS A O 1
ATOM 5329 N N . MET A 1 650 ? 8.225 24.057 -9.419 1.00 88.12 650 MET A N 1
ATOM 5330 C CA . MET A 1 650 ? 9.335 23.098 -9.398 1.00 88.12 650 MET A CA 1
ATOM 5331 C C . MET A 1 650 ? 9.032 21.849 -10.241 1.00 88.12 650 MET A C 1
ATOM 5333 O O . MET A 1 650 ? 9.836 21.485 -11.097 1.00 88.12 650 MET A O 1
ATOM 5337 N N . LEU A 1 651 ? 7.848 21.244 -10.085 1.00 90.38 651 LEU A N 1
ATOM 5338 C CA . LEU A 1 651 ? 7.460 20.062 -10.863 1.00 90.38 651 LEU A CA 1
ATOM 5339 C C . LEU A 1 651 ? 7.394 20.347 -12.371 1.00 90.38 651 LEU A C 1
ATOM 5341 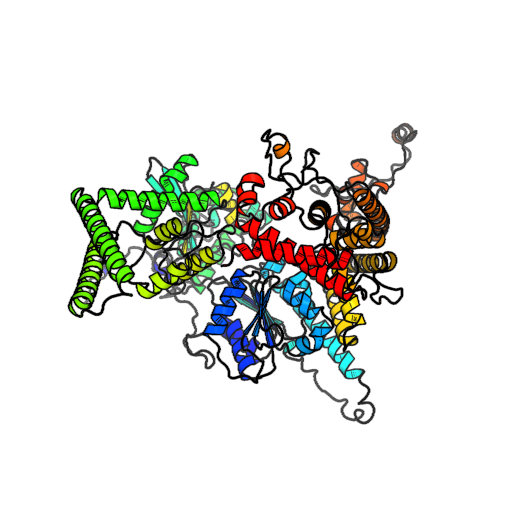O O . LEU A 1 651 ? 7.751 19.482 -13.169 1.00 90.38 651 LEU A O 1
ATOM 5345 N N . LYS A 1 652 ? 6.998 21.562 -12.782 1.00 89.88 652 LYS A N 1
ATOM 5346 C CA . LYS A 1 652 ? 7.048 21.976 -14.196 1.00 89.88 652 LYS A CA 1
ATOM 5347 C C . LYS A 1 652 ? 8.483 22.032 -14.714 1.00 89.88 652 LYS A C 1
ATOM 5349 O O . LYS A 1 652 ? 8.742 21.529 -15.802 1.00 89.88 652 LYS A O 1
ATOM 5354 N N . PHE A 1 653 ? 9.411 22.603 -13.948 1.00 89.75 653 PHE A N 1
ATOM 5355 C CA . PHE A 1 653 ? 10.823 22.614 -14.331 1.00 89.75 653 PHE A CA 1
ATOM 5356 C C . PHE A 1 653 ? 11.404 21.202 -14.391 1.00 89.75 653 PHE A C 1
ATOM 5358 O O . PHE A 1 653 ? 12.115 20.887 -15.341 1.00 89.75 653 PHE A O 1
ATOM 5365 N N . TYR A 1 654 ? 11.061 20.328 -13.441 1.00 92.06 654 TYR A N 1
ATOM 5366 C CA . TYR A 1 654 ? 11.495 18.931 -13.481 1.00 92.06 654 TYR A CA 1
ATOM 5367 C C . TYR A 1 654 ? 10.928 18.178 -14.693 1.00 92.06 654 TYR A C 1
ATOM 5369 O O . TYR A 1 654 ? 11.630 17.388 -15.325 1.00 92.06 654 TYR A O 1
ATOM 5377 N N . PHE A 1 655 ? 9.675 18.447 -15.071 1.00 92.50 655 PHE A N 1
ATOM 5378 C CA . PHE A 1 655 ? 9.091 17.918 -16.302 1.00 92.50 655 PHE A CA 1
ATOM 5379 C C . PHE A 1 655 ? 9.853 18.393 -17.549 1.00 92.50 655 PHE A C 1
ATOM 5381 O O . PHE A 1 655 ? 10.167 17.577 -18.413 1.00 92.50 655 PHE A O 1
ATOM 5388 N N . ILE A 1 656 ? 10.205 19.681 -17.623 1.00 91.81 656 ILE A N 1
ATOM 5389 C CA . ILE A 1 656 ? 11.013 20.237 -18.721 1.00 91.81 656 ILE A CA 1
ATOM 5390 C C . ILE A 1 656 ? 12.394 19.574 -18.766 1.00 91.81 656 ILE A C 1
ATOM 5392 O O . ILE A 1 656 ? 12.820 19.142 -19.834 1.00 91.81 656 ILE A O 1
ATOM 5396 N N . TYR A 1 657 ? 13.058 19.427 -17.617 1.00 92.44 657 TYR A N 1
ATOM 5397 C CA . TYR A 1 657 ? 14.320 18.692 -17.510 1.00 92.44 657 TYR A CA 1
ATOM 5398 C C . TYR A 1 657 ? 14.177 17.253 -18.017 1.00 92.44 657 TYR A C 1
ATOM 5400 O O . TYR A 1 657 ? 14.995 16.795 -18.810 1.00 92.44 657 TYR A O 1
ATOM 5408 N N . SER A 1 658 ? 13.109 16.558 -17.620 1.00 94.38 658 SER A N 1
ATOM 5409 C CA . SER A 1 658 ? 12.838 15.185 -18.052 1.00 94.38 658 SER A CA 1
ATOM 5410 C C . SER A 1 658 ? 12.648 15.097 -19.569 1.00 94.38 658 SER A C 1
ATOM 5412 O O . SER A 1 658 ? 13.202 14.203 -20.202 1.00 94.38 658 SER A O 1
ATOM 5414 N N . LEU A 1 659 ? 11.909 16.035 -20.174 1.00 93.56 659 LEU A N 1
ATOM 5415 C CA . LEU A 1 659 ? 11.764 16.116 -21.631 1.00 93.56 659 LEU A CA 1
ATOM 5416 C C . LEU A 1 659 ? 13.105 16.381 -22.317 1.00 93.56 659 LEU A C 1
ATOM 5418 O O . LEU A 1 659 ? 13.450 15.679 -23.263 1.00 93.56 659 LEU A O 1
ATOM 5422 N N . GLN A 1 660 ? 13.878 17.352 -21.828 1.00 92.50 660 GLN A N 1
ATOM 5423 C CA . GLN A 1 660 ? 15.186 17.679 -22.389 1.00 92.50 660 GLN A CA 1
ATOM 5424 C C . GLN A 1 660 ? 16.142 16.487 -22.308 1.00 92.50 660 GLN A C 1
ATOM 5426 O O . GLN A 1 660 ? 16.822 16.189 -23.288 1.00 92.50 660 GLN A O 1
ATOM 5431 N N . PHE A 1 661 ? 16.164 15.779 -21.177 1.00 93.69 661 PHE A N 1
ATOM 5432 C CA . PHE A 1 661 ? 16.922 14.544 -21.008 1.00 93.69 661 PHE A CA 1
ATOM 5433 C C . PHE A 1 661 ? 16.513 13.501 -22.053 1.00 93.69 661 PHE A C 1
ATOM 5435 O O . PHE A 1 661 ? 17.363 12.975 -22.765 1.00 93.69 661 PHE A O 1
ATOM 5442 N N . LEU A 1 662 ? 15.209 13.248 -22.198 1.00 95.69 662 LEU A N 1
ATOM 5443 C CA . LEU A 1 662 ? 14.690 12.254 -23.137 1.00 95.69 662 LEU A CA 1
ATOM 5444 C C . LEU A 1 662 ? 14.977 12.604 -24.604 1.00 95.69 662 LEU A C 1
ATOM 5446 O O . LEU A 1 662 ? 15.228 11.698 -25.395 1.00 95.69 662 LEU A O 1
ATOM 5450 N N . VAL A 1 663 ? 14.950 13.888 -24.969 1.00 94.75 663 VAL A N 1
ATOM 5451 C CA . VAL A 1 663 ? 15.319 14.354 -26.316 1.00 94.75 663 VAL A CA 1
ATOM 5452 C C . VAL A 1 663 ? 16.826 14.225 -26.544 1.00 94.75 663 VAL A C 1
ATOM 5454 O O . VAL A 1 663 ? 17.253 13.726 -27.580 1.00 94.75 663 VAL A O 1
ATOM 5457 N N . THR A 1 664 ? 17.638 14.635 -25.566 1.00 91.19 664 THR A N 1
ATOM 5458 C CA . THR A 1 664 ? 19.108 14.623 -25.675 1.00 91.19 664 THR A CA 1
ATOM 5459 C C . THR A 1 664 ? 19.659 13.202 -25.776 1.00 91.19 664 THR A C 1
ATOM 5461 O O . THR A 1 664 ? 20.565 12.953 -26.563 1.00 91.19 664 THR A O 1
ATOM 5464 N N . GLU A 1 665 ? 19.087 12.261 -25.024 1.00 91.25 665 GLU A N 1
ATOM 5465 C CA . GLU A 1 665 ? 19.472 10.844 -25.060 1.00 91.25 665 GLU A CA 1
ATOM 5466 C C . GLU A 1 665 ? 18.732 10.053 -26.164 1.00 91.25 665 GLU A C 1
ATOM 5468 O O . GLU A 1 665 ? 18.788 8.829 -26.185 1.00 91.25 665 GLU A O 1
ATOM 5473 N N . GLY A 1 666 ? 18.020 10.721 -27.084 1.00 93.12 666 GLY A N 1
ATOM 5474 C CA . GLY A 1 666 ? 17.469 10.087 -28.290 1.00 93.12 666 GLY A CA 1
ATOM 5475 C C . GLY A 1 666 ? 16.241 9.190 -28.080 1.00 93.12 666 GLY A C 1
ATOM 5476 O O . GLY A 1 666 ? 15.931 8.365 -28.938 1.00 93.12 666 GLY A O 1
ATOM 5477 N N . TYR A 1 667 ? 15.511 9.341 -26.972 1.00 95.69 667 TYR A N 1
ATOM 5478 C CA . TYR A 1 667 ? 14.246 8.630 -26.729 1.00 95.69 667 TYR A CA 1
ATOM 5479 C C . TYR A 1 667 ? 13.032 9.362 -27.302 1.00 95.69 667 TYR A C 1
ATOM 5481 O O . TYR A 1 667 ? 12.014 8.731 -27.598 1.00 95.69 667 TYR A O 1
ATOM 5489 N N . LEU A 1 668 ? 13.134 10.683 -27.446 1.00 96.31 668 LEU A N 1
ATOM 5490 C CA . LEU A 1 668 ? 12.155 11.555 -28.086 1.00 96.31 668 LEU A CA 1
ATOM 5491 C C . LEU A 1 668 ? 12.842 12.358 -29.199 1.00 96.31 668 LEU A C 1
ATOM 5493 O O . LEU A 1 668 ? 14.011 12.713 -29.075 1.00 96.31 668 LEU A O 1
ATOM 5497 N N . ASN A 1 669 ? 12.116 12.683 -30.266 1.00 94.88 669 ASN A N 1
ATOM 5498 C CA . ASN A 1 669 ? 12.563 13.681 -31.242 1.00 94.88 669 ASN A CA 1
ATOM 5499 C C . ASN A 1 669 ? 12.216 15.118 -30.780 1.00 94.88 669 ASN A C 1
ATOM 5501 O O . ASN A 1 669 ? 11.650 15.315 -29.702 1.00 94.88 669 ASN A O 1
ATOM 5505 N N . GLN A 1 670 ? 12.537 16.133 -31.593 1.00 91.56 670 GLN A N 1
ATOM 5506 C CA . GLN A 1 670 ? 12.270 17.544 -31.263 1.00 91.56 670 GLN A CA 1
ATOM 5507 C C . GLN A 1 670 ? 10.769 17.853 -31.108 1.00 91.56 670 GLN A C 1
ATOM 5509 O O . GLN A 1 670 ? 10.393 18.728 -30.330 1.00 91.56 670 GLN A O 1
ATOM 5514 N N . GLU A 1 671 ? 9.900 17.087 -31.769 1.00 90.44 671 GLU A N 1
ATOM 5515 C CA . GLU A 1 671 ? 8.442 17.166 -31.649 1.00 90.44 671 GLU A CA 1
ATOM 5516 C C . GLU A 1 671 ? 7.881 16.361 -30.458 1.00 90.44 671 GLU A C 1
ATOM 5518 O O . GLU A 1 671 ? 6.665 16.187 -30.347 1.00 90.44 671 GLU A O 1
ATOM 5523 N N . CYS A 1 672 ? 8.739 15.866 -29.557 1.00 89.69 672 CYS A N 1
ATOM 5524 C CA . CYS A 1 672 ? 8.375 15.030 -28.406 1.00 89.69 672 CYS A CA 1
ATOM 5525 C C . CYS A 1 672 ? 7.696 13.698 -28.785 1.00 89.69 672 CYS A C 1
ATOM 5527 O O . CYS A 1 672 ? 6.959 13.112 -27.986 1.00 89.69 672 CYS A O 1
ATOM 5529 N N . VAL A 1 673 ? 7.950 13.192 -29.993 1.00 92.38 673 VAL A N 1
ATOM 5530 C CA . VAL A 1 673 ? 7.489 11.880 -30.453 1.00 92.38 673 VAL A CA 1
ATOM 5531 C C . VAL A 1 673 ? 8.512 10.811 -30.053 1.00 92.38 673 VAL A C 1
ATOM 5533 O O . VAL A 1 673 ? 9.703 10.981 -30.318 1.00 92.38 673 VAL A O 1
ATOM 5536 N N . PRO A 1 674 ? 8.081 9.694 -29.440 1.00 93.69 674 PRO A N 1
ATOM 5537 C CA . PRO A 1 674 ? 8.991 8.623 -29.048 1.00 93.69 674 PRO A CA 1
ATOM 5538 C C . PRO A 1 674 ? 9.614 7.875 -30.225 1.00 93.69 674 PRO A C 1
ATOM 5540 O O . PRO A 1 674 ? 8.907 7.432 -31.133 1.00 93.69 674 PRO A O 1
ATOM 5543 N N . ILE A 1 675 ? 10.932 7.686 -30.157 1.00 93.19 675 ILE A N 1
ATOM 5544 C CA . ILE A 1 675 ? 11.772 7.057 -31.187 1.00 93.19 675 ILE A CA 1
ATOM 5545 C C . ILE A 1 675 ? 12.744 6.039 -30.563 1.00 93.19 675 ILE A C 1
ATOM 5547 O O . ILE A 1 675 ? 12.783 5.877 -29.338 1.00 93.19 675 ILE A O 1
ATOM 5551 N N . GLY A 1 676 ? 13.481 5.306 -31.404 1.00 91.12 676 GLY A N 1
ATOM 5552 C CA . GLY A 1 676 ? 14.550 4.392 -30.985 1.00 91.12 676 GLY A CA 1
ATOM 5553 C C . GLY A 1 676 ? 14.125 3.398 -29.897 1.00 91.12 676 GLY A C 1
ATOM 5554 O O . GLY A 1 676 ? 13.089 2.739 -29.995 1.00 91.12 676 GLY A O 1
ATOM 5555 N N . TYR A 1 677 ? 14.903 3.333 -28.815 1.00 94.38 677 TYR A N 1
ATOM 5556 C CA . TYR A 1 677 ? 14.693 2.407 -27.695 1.00 94.38 677 TYR A CA 1
ATOM 5557 C C . TYR A 1 677 ? 13.566 2.806 -26.719 1.00 94.38 677 TYR A C 1
ATOM 5559 O O . TYR A 1 677 ? 13.401 2.163 -25.677 1.00 94.38 677 TYR A O 1
ATOM 5567 N N . SER A 1 678 ? 12.757 3.829 -27.025 1.00 93.81 678 SER A N 1
ATOM 5568 C CA . SER A 1 678 ? 11.693 4.331 -26.135 1.00 93.81 678 SER A CA 1
ATOM 5569 C C . SER A 1 678 ? 10.713 3.252 -25.653 1.00 93.81 678 SER A C 1
ATOM 5571 O O . SER A 1 678 ? 10.327 3.242 -24.479 1.00 93.81 678 SER A O 1
ATOM 5573 N N . GLY A 1 679 ? 10.344 2.309 -26.527 1.00 91.12 679 GLY A N 1
ATOM 5574 C CA . GLY A 1 679 ? 9.488 1.171 -26.180 1.00 91.12 679 GLY A CA 1
ATOM 5575 C C . GLY A 1 679 ? 10.121 0.247 -25.133 1.00 91.12 679 GLY A C 1
ATOM 5576 O O . GLY A 1 679 ? 9.473 -0.097 -24.140 1.00 91.12 679 GLY A O 1
ATOM 5577 N N . LEU A 1 680 ? 11.405 -0.088 -25.301 1.00 94.00 680 LEU A N 1
ATOM 5578 C CA . LEU A 1 680 ? 12.156 -0.952 -24.386 1.00 94.00 680 LEU A CA 1
ATOM 5579 C C . LEU A 1 680 ? 12.345 -0.295 -23.015 1.00 94.00 680 LEU A C 1
ATOM 5581 O O . LEU A 1 680 ? 12.059 -0.920 -21.991 1.00 94.00 680 LEU A O 1
ATOM 5585 N N . VAL A 1 681 ? 12.749 0.978 -22.980 1.00 95.31 681 VAL A N 1
ATOM 5586 C CA . VAL A 1 681 ? 12.902 1.735 -21.723 1.00 95.31 681 VAL A CA 1
ATOM 5587 C C . VAL A 1 681 ? 11.580 1.810 -20.965 1.00 95.31 681 VAL A C 1
ATOM 5589 O O . VAL A 1 681 ? 11.543 1.584 -19.753 1.00 95.31 681 VAL A O 1
ATOM 5592 N N . SER A 1 682 ? 10.480 2.043 -21.683 1.00 92.94 682 SER A N 1
ATOM 5593 C CA . SER A 1 682 ? 9.135 2.120 -21.106 1.00 92.94 682 SER A CA 1
ATOM 5594 C C . SER A 1 682 ? 8.643 0.782 -20.556 1.00 92.94 682 SER A C 1
ATOM 5596 O O . SER A 1 682 ? 7.996 0.738 -19.504 1.00 92.94 682 SER A O 1
ATOM 5598 N N . HIS A 1 683 ? 8.977 -0.330 -21.213 1.00 90.75 683 HIS A N 1
ATOM 5599 C CA . HIS A 1 683 ? 8.674 -1.668 -20.703 1.00 90.75 683 HIS A CA 1
ATOM 5600 C C . HIS A 1 683 ? 9.452 -1.966 -19.405 1.00 90.75 683 HIS A C 1
ATOM 5602 O O . HIS A 1 683 ? 8.929 -2.635 -18.510 1.00 90.75 683 HIS A O 1
ATOM 5608 N N . LEU A 1 684 ? 10.659 -1.409 -19.257 1.00 93.56 684 LEU A N 1
ATOM 5609 C CA . LEU A 1 684 ? 11.534 -1.575 -18.091 1.00 93.56 684 LEU A CA 1
ATOM 5610 C C . LEU A 1 684 ? 11.415 -0.459 -17.035 1.00 93.56 684 LEU A C 1
ATOM 5612 O O . LEU A 1 684 ? 12.286 -0.359 -16.176 1.00 93.56 684 LEU A O 1
ATOM 5616 N N . HIS A 1 685 ? 10.341 0.338 -17.034 1.00 92.12 685 HIS A N 1
ATOM 5617 C CA . HIS A 1 685 ? 10.176 1.498 -16.137 1.00 92.12 685 HIS A CA 1
ATOM 5618 C C . HIS A 1 685 ? 10.362 1.225 -14.636 1.00 92.12 685 HIS A C 1
ATOM 5620 O O . HIS A 1 685 ? 10.807 2.100 -13.907 1.00 92.12 685 HIS A O 1
ATOM 5626 N N . TYR A 1 686 ? 10.072 0.009 -14.159 1.00 88.94 686 TYR A N 1
ATOM 5627 C CA . TYR A 1 686 ? 10.306 -0.383 -12.759 1.00 88.94 686 TYR A CA 1
ATOM 5628 C C . TYR A 1 686 ? 11.780 -0.384 -12.343 1.00 88.94 686 TYR A C 1
ATOM 5630 O O . TYR A 1 686 ? 12.076 -0.498 -11.155 1.00 88.94 686 TYR A O 1
ATOM 5638 N N . HIS A 1 687 ? 12.684 -0.362 -13.318 1.00 92.50 687 HIS A N 1
ATOM 5639 C CA . HIS A 1 687 ? 14.122 -0.459 -13.123 1.00 92.50 687 HIS A CA 1
ATOM 5640 C C . HIS A 1 687 ? 14.831 0.855 -13.425 1.00 92.50 687 HIS A C 1
ATOM 5642 O O . HIS A 1 687 ? 16.026 0.835 -13.689 1.00 92.50 687 HIS A O 1
ATOM 5648 N N . GLU A 1 688 ? 14.124 1.985 -13.405 1.00 91.62 688 GLU A N 1
ATOM 5649 C CA . GLU A 1 688 ? 14.769 3.297 -13.431 1.00 91.62 688 GLU A CA 1
ATOM 5650 C C . GLU A 1 688 ? 15.751 3.415 -12.247 1.00 91.62 688 GLU A C 1
ATOM 5652 O O . GLU A 1 688 ? 15.359 3.114 -11.114 1.00 91.62 688 GLU A O 1
ATOM 5657 N N . PRO A 1 689 ? 17.035 3.770 -12.475 1.00 92.69 689 PRO A N 1
ATOM 5658 C CA . PRO A 1 689 ? 17.650 4.217 -13.740 1.00 92.69 689 PRO A CA 1
ATOM 5659 C C . PRO A 1 689 ? 18.426 3.159 -14.549 1.00 92.69 689 PRO A C 1
ATOM 5661 O O . PRO A 1 689 ? 18.981 3.457 -15.606 1.00 92.69 689 PRO A O 1
ATOM 5664 N N . ALA A 1 690 ? 18.490 1.910 -14.088 1.00 95.50 690 ALA A N 1
ATOM 5665 C CA . ALA A 1 690 ? 19.187 0.824 -14.781 1.00 95.50 690 ALA A CA 1
ATOM 5666 C C . ALA A 1 690 ? 18.651 0.542 -16.201 1.00 95.50 690 ALA A C 1
ATOM 5668 O O . ALA A 1 690 ? 19.390 0.017 -17.034 1.00 95.50 690 ALA A O 1
ATOM 5669 N N . ASN A 1 691 ? 17.395 0.891 -16.499 1.00 96.06 691 ASN A N 1
ATOM 5670 C CA . ASN A 1 691 ? 16.822 0.815 -17.847 1.00 96.06 691 ASN A CA 1
ATOM 5671 C C . ASN A 1 691 ? 17.554 1.716 -18.865 1.00 96.06 691 ASN A C 1
ATOM 5673 O O . ASN A 1 691 ? 17.844 1.244 -19.963 1.00 96.06 691 ASN A O 1
ATOM 5677 N N . PHE A 1 692 ? 17.905 2.955 -18.504 1.00 96.25 692 PHE A N 1
ATOM 5678 C CA . PHE A 1 692 ? 18.658 3.876 -19.370 1.00 96.25 692 PHE A CA 1
ATOM 5679 C C . PHE A 1 692 ? 20.099 3.406 -19.579 1.00 96.25 692 PHE A C 1
ATOM 5681 O O . PHE A 1 692 ? 20.596 3.362 -20.703 1.00 96.25 692 PHE A O 1
ATOM 5688 N N . VAL A 1 693 ? 20.749 2.958 -18.503 1.00 96.44 693 VAL A N 1
ATOM 5689 C CA . VAL A 1 693 ? 22.104 2.395 -18.568 1.00 96.44 693 VAL A CA 1
ATOM 5690 C C . VAL A 1 693 ? 22.152 1.164 -19.471 1.00 96.44 693 VAL A C 1
ATOM 5692 O O . VAL A 1 693 ? 23.075 1.016 -20.266 1.00 96.44 693 VAL A O 1
ATOM 5695 N N . PHE A 1 694 ? 21.150 0.288 -19.383 1.00 97.12 694 PHE A N 1
ATOM 5696 C CA . PHE A 1 694 ? 21.064 -0.895 -20.234 1.00 97.12 694 PHE A CA 1
ATOM 5697 C C . PHE A 1 694 ? 21.016 -0.541 -21.727 1.00 97.12 694 PHE A C 1
ATOM 5699 O O . PHE A 1 694 ? 21.694 -1.193 -22.519 1.00 97.12 694 PHE A O 1
ATOM 5706 N N . VAL A 1 695 ? 20.285 0.513 -22.105 1.00 96.12 695 VAL A N 1
ATOM 5707 C CA . VAL A 1 695 ? 20.278 1.020 -23.486 1.00 96.12 695 VAL A CA 1
ATOM 5708 C C . VAL A 1 695 ? 21.637 1.590 -23.877 1.00 96.12 695 VAL A C 1
ATOM 5710 O O . VAL A 1 695 ? 22.145 1.233 -24.934 1.00 96.12 695 VAL A O 1
ATOM 5713 N N . SER A 1 696 ? 22.288 2.366 -23.008 1.00 95.88 696 SER A N 1
ATOM 5714 C CA . SER A 1 696 ? 23.627 2.896 -23.304 1.00 95.88 696 SER A CA 1
ATOM 5715 C C . SER A 1 696 ? 24.656 1.780 -23.575 1.00 95.88 696 SER A C 1
ATOM 5717 O O . SER A 1 696 ? 25.521 1.914 -24.440 1.00 95.88 696 SER A O 1
ATOM 5719 N N . LEU A 1 697 ? 24.530 0.632 -22.898 1.00 97.12 697 LEU A N 1
ATOM 5720 C CA . LEU A 1 697 ? 25.350 -0.558 -23.161 1.00 97.12 697 LEU A CA 1
ATOM 5721 C C . LEU A 1 697 ? 25.021 -1.237 -24.507 1.00 97.12 697 LEU A C 1
ATOM 5723 O O . LEU A 1 697 ? 25.928 -1.779 -25.148 1.00 97.12 697 LEU A O 1
ATOM 5727 N N . LEU A 1 698 ? 23.751 -1.221 -24.934 1.00 95.25 698 LEU A N 1
ATOM 5728 C CA . LEU A 1 698 ? 23.323 -1.710 -26.252 1.00 95.25 698 LEU A CA 1
ATOM 5729 C C . LEU A 1 698 ? 23.856 -0.816 -27.377 1.00 95.25 698 LEU A C 1
ATOM 5731 O O . LEU A 1 698 ? 24.412 -1.332 -28.339 1.00 95.25 698 LEU A O 1
ATOM 5735 N N . GLU A 1 699 ? 23.762 0.506 -27.232 1.00 94.38 699 GLU A N 1
ATOM 5736 C CA . GLU A 1 699 ? 24.237 1.483 -28.225 1.00 94.38 699 GLU A CA 1
ATOM 5737 C C . GLU A 1 699 ? 25.749 1.409 -28.463 1.00 94.38 699 GLU A C 1
ATOM 5739 O O . GLU A 1 699 ? 26.220 1.623 -29.577 1.00 94.38 699 GLU A O 1
ATOM 5744 N N . LYS A 1 700 ? 26.526 1.054 -27.433 1.00 95.81 700 LYS A N 1
ATOM 5745 C CA . LYS A 1 700 ? 27.976 0.811 -27.544 1.00 95.81 700 LYS A CA 1
ATOM 5746 C C . LYS A 1 700 ? 28.311 -0.609 -28.041 1.00 95.81 700 LYS A C 1
ATOM 5748 O O . LYS A 1 700 ? 29.478 -1.009 -28.014 1.00 95.81 700 LYS A O 1
ATOM 5753 N N . CYS A 1 701 ? 27.309 -1.386 -28.464 1.00 95.56 701 CYS A N 1
ATOM 5754 C CA . CYS A 1 701 ? 27.414 -2.758 -28.972 1.00 95.56 701 CYS A CA 1
ATOM 5755 C C . CYS A 1 701 ? 28.123 -3.741 -28.018 1.00 95.56 701 CYS A C 1
ATOM 5757 O O . CYS A 1 701 ? 28.681 -4.750 -28.458 1.00 95.56 701 CYS A O 1
ATOM 5759 N N . LEU A 1 702 ? 28.121 -3.485 -26.702 1.00 97.12 702 LEU A N 1
ATOM 5760 C CA . LEU A 1 702 ? 28.830 -4.342 -25.742 1.00 97.12 702 LEU A CA 1
ATOM 5761 C C . LEU A 1 702 ? 28.166 -5.714 -25.595 1.00 97.12 702 LEU A C 1
ATOM 5763 O O . LEU A 1 702 ? 28.852 -6.724 -25.436 1.00 97.12 702 LEU A O 1
ATOM 5767 N N . PHE A 1 703 ? 26.837 -5.778 -25.705 1.00 96.62 703 PHE A N 1
ATOM 5768 C CA . PHE A 1 703 ? 26.127 -7.056 -25.715 1.00 96.62 703 PHE A CA 1
ATOM 5769 C C . PHE A 1 703 ? 26.417 -7.870 -26.980 1.00 96.62 703 PHE A C 1
ATOM 5771 O O . PHE A 1 703 ? 26.573 -9.082 -26.864 1.00 96.62 703 PHE A O 1
ATOM 5778 N N . HIS A 1 704 ? 26.578 -7.237 -28.148 1.00 94.94 704 HIS A N 1
ATOM 5779 C CA . HIS A 1 704 ? 26.987 -7.920 -29.385 1.00 94.94 704 HIS A CA 1
ATOM 5780 C C . HIS A 1 704 ? 28.409 -8.481 -29.295 1.00 94.94 704 HIS A C 1
ATOM 5782 O O . HIS A 1 704 ? 28.648 -9.598 -29.747 1.00 94.94 704 HIS A O 1
ATOM 5788 N N . LYS A 1 705 ? 29.336 -7.755 -28.652 1.00 95.56 705 LYS A N 1
ATOM 5789 C CA . LYS A 1 705 ? 30.695 -8.251 -28.364 1.00 95.56 705 LYS A CA 1
ATOM 5790 C C . LYS A 1 705 ? 30.703 -9.427 -27.383 1.00 95.56 705 LYS A C 1
ATOM 5792 O O . LYS A 1 705 ? 31.542 -10.312 -27.502 1.00 95.56 705 LYS A O 1
ATOM 5797 N N . LEU A 1 706 ? 29.790 -9.431 -26.410 1.00 95.94 706 LEU A N 1
ATOM 5798 C CA . LEU A 1 706 ? 29.678 -10.499 -25.415 1.00 95.94 706 LEU A CA 1
ATOM 5799 C C . LEU A 1 706 ? 28.986 -11.750 -25.978 1.00 95.94 706 LEU A C 1
ATOM 5801 O O . LEU A 1 706 ? 29.431 -12.870 -25.736 1.00 95.94 706 LEU A O 1
ATOM 5805 N N . CYS A 1 707 ? 27.885 -11.572 -26.709 1.00 94.94 707 CYS A N 1
ATOM 5806 C CA . CYS A 1 707 ? 27.027 -12.652 -27.193 1.00 94.94 707 CYS A CA 1
ATOM 5807 C C . CYS A 1 707 ? 27.576 -13.240 -28.498 1.00 94.94 707 CYS A C 1
ATOM 5809 O O . CYS A 1 707 ? 26.961 -13.121 -29.554 1.00 94.94 707 CYS A O 1
ATOM 5811 N N . ILE A 1 708 ? 28.740 -13.886 -28.439 1.00 93.38 708 ILE A N 1
ATOM 5812 C CA . ILE A 1 708 ? 29.318 -14.599 -29.585 1.00 93.38 708 ILE A CA 1
ATOM 5813 C C . ILE A 1 708 ? 28.873 -16.073 -29.524 1.00 93.38 708 ILE A C 1
ATOM 5815 O O . ILE A 1 708 ? 29.106 -16.737 -28.507 1.00 93.38 708 ILE A O 1
ATOM 5819 N N . PRO A 1 709 ? 28.201 -16.605 -30.565 1.00 90.31 709 PRO A N 1
ATOM 5820 C CA . PRO A 1 709 ? 27.722 -17.982 -30.569 1.00 90.31 709 PRO A CA 1
ATOM 5821 C C . PRO A 1 709 ? 28.868 -18.987 -30.756 1.00 90.31 709 PRO A C 1
ATOM 5823 O O . PRO A 1 709 ? 29.925 -18.680 -31.302 1.00 90.31 709 PRO A O 1
ATOM 5826 N N . MET A 1 710 ? 28.644 -20.227 -30.326 1.00 86.69 710 MET A N 1
ATOM 5827 C CA . MET A 1 710 ? 29.545 -21.346 -30.588 1.00 86.69 710 MET A CA 1
ATOM 5828 C C . MET A 1 710 ? 29.481 -21.755 -32.068 1.00 86.69 710 MET A C 1
ATOM 5830 O O . MET A 1 710 ? 28.395 -21.885 -32.633 1.00 86.69 710 MET A O 1
ATOM 5834 N N . ASN A 1 711 ? 30.638 -22.045 -32.670 1.00 75.50 711 ASN A N 1
ATOM 5835 C CA . ASN A 1 711 ? 30.744 -22.542 -34.046 1.00 75.50 711 ASN A CA 1
ATOM 5836 C C . ASN A 1 711 ? 30.311 -24.018 -34.140 1.00 75.50 711 ASN A C 1
ATOM 5838 O O . ASN A 1 711 ? 31.144 -24.921 -34.207 1.00 75.50 711 ASN A O 1
ATOM 5842 N N . VAL A 1 712 ? 29.002 -24.276 -34.119 1.00 75.19 712 VAL A N 1
ATOM 5843 C CA . VAL A 1 712 ? 28.412 -25.622 -34.231 1.00 75.19 712 VAL A CA 1
ATOM 5844 C C . VAL A 1 712 ? 27.367 -25.631 -35.350 1.00 75.19 712 VAL A C 1
ATOM 5846 O O . VAL A 1 712 ? 26.614 -24.675 -35.500 1.00 75.19 712 VAL A O 1
ATOM 5849 N N . LYS A 1 713 ? 27.292 -26.717 -36.136 1.00 65.69 713 LYS A N 1
ATOM 5850 C CA . LYS A 1 713 ? 26.227 -26.905 -37.139 1.00 65.69 713 LYS A CA 1
ATOM 5851 C C . LYS A 1 713 ? 24.868 -27.035 -36.430 1.00 65.69 713 LYS A C 1
ATOM 5853 O O . LYS A 1 713 ? 24.649 -28.021 -35.730 1.00 65.69 713 LYS A O 1
ATOM 5858 N N . GLY A 1 714 ? 23.970 -26.062 -36.602 1.00 70.38 714 GLY A N 1
ATOM 5859 C CA . GLY A 1 714 ? 22.640 -26.038 -35.976 1.00 70.38 714 GLY A CA 1
ATOM 5860 C C . GLY A 1 714 ? 22.212 -24.631 -35.527 1.00 70.38 714 GLY A C 1
ATOM 5861 O O . GLY A 1 714 ? 22.846 -23.658 -35.930 1.00 70.38 714 GLY A O 1
ATOM 5862 N N . PRO A 1 715 ? 21.150 -24.497 -34.703 1.00 75.06 715 PRO A N 1
ATOM 5863 C CA . PRO A 1 715 ? 20.737 -23.200 -34.166 1.00 75.06 715 PRO A CA 1
ATOM 5864 C C . PRO A 1 715 ? 21.851 -22.594 -33.304 1.00 75.06 715 PRO A C 1
ATOM 5866 O O . PRO A 1 715 ? 22.451 -23.306 -32.490 1.00 75.06 715 PRO A O 1
ATOM 5869 N N . LYS A 1 716 ? 22.107 -21.287 -33.466 1.00 82.31 716 LYS A N 1
ATOM 5870 C CA . LYS A 1 716 ? 23.120 -20.550 -32.694 1.00 82.31 716 LYS A CA 1
ATOM 5871 C C . LYS A 1 716 ? 22.897 -20.777 -31.193 1.00 82.31 716 LYS A C 1
ATOM 5873 O O . LYS A 1 716 ? 21.811 -20.533 -30.670 1.00 82.31 716 LYS A O 1
ATOM 5878 N N . ARG A 1 717 ? 23.929 -21.267 -30.503 1.00 85.75 717 ARG A N 1
ATOM 5879 C CA . ARG A 1 717 ? 23.946 -21.470 -29.046 1.00 85.75 717 ARG A CA 1
ATOM 5880 C C . ARG A 1 717 ? 25.123 -20.738 -28.432 1.00 85.75 717 ARG A C 1
ATOM 5882 O O . ARG A 1 717 ? 26.193 -20.683 -29.032 1.00 85.75 717 ARG A O 1
ATOM 5889 N N . PHE A 1 718 ? 24.936 -20.233 -27.222 1.00 93.44 718 PHE A N 1
ATOM 5890 C CA . PHE A 1 718 ? 25.956 -19.480 -26.495 1.00 93.44 718 PHE A CA 1
ATOM 5891 C C . PHE A 1 718 ? 26.597 -20.345 -25.411 1.00 93.44 718 PHE A C 1
ATOM 5893 O O . PHE A 1 718 ? 25.926 -21.182 -24.798 1.00 93.44 718 PHE A O 1
ATOM 5900 N N . SER A 1 719 ? 27.901 -20.153 -25.192 1.00 92.94 719 SER A N 1
ATOM 5901 C CA . SER A 1 719 ? 28.654 -20.892 -24.176 1.00 92.94 719 SER A CA 1
ATOM 5902 C C . SER A 1 719 ? 28.167 -20.570 -22.763 1.00 92.94 719 SER A C 1
ATOM 5904 O O . SER A 1 719 ? 27.616 -19.497 -22.512 1.00 92.94 719 SER A O 1
ATOM 5906 N N . ASN A 1 720 ? 28.411 -21.479 -21.814 1.00 90.75 720 ASN A N 1
ATOM 5907 C CA . ASN A 1 720 ? 28.084 -21.217 -20.411 1.00 90.75 720 ASN A CA 1
ATOM 5908 C C . ASN A 1 720 ? 28.808 -19.967 -19.889 1.00 90.75 720 ASN A C 1
ATOM 5910 O O . ASN A 1 720 ? 28.186 -19.180 -19.189 1.00 90.75 720 ASN A O 1
ATOM 5914 N N . ASP A 1 721 ? 30.064 -19.737 -20.282 1.00 92.88 721 ASP A N 1
ATOM 5915 C CA . ASP A 1 721 ? 30.836 -18.565 -19.849 1.00 92.88 721 ASP A CA 1
ATOM 5916 C C . ASP A 1 721 ? 30.224 -17.250 -20.353 1.00 92.88 721 ASP A C 1
ATOM 5918 O O . ASP A 1 721 ? 30.123 -16.278 -19.599 1.00 92.88 721 ASP A O 1
ATOM 5922 N N . VAL A 1 722 ? 29.738 -17.226 -21.602 1.00 95.25 722 VAL A N 1
ATOM 5923 C CA . VAL A 1 722 ? 29.018 -16.073 -22.169 1.00 95.25 722 VAL A CA 1
ATOM 5924 C C . VAL A 1 722 ? 27.727 -15.823 -21.391 1.00 95.25 722 VAL A C 1
ATOM 5926 O O . VAL A 1 722 ? 27.462 -14.696 -20.973 1.00 95.25 722 VAL A O 1
ATOM 5929 N N . MET A 1 723 ? 26.945 -16.873 -21.134 1.00 96.56 723 MET A N 1
ATOM 5930 C CA . MET A 1 723 ? 25.667 -16.755 -20.428 1.00 96.56 723 MET A CA 1
ATOM 5931 C C . MET A 1 723 ? 25.837 -16.367 -18.955 1.00 96.56 723 MET A C 1
ATOM 5933 O O . MET A 1 723 ? 25.076 -15.550 -18.440 1.00 96.56 723 MET A O 1
ATOM 5937 N N . GLU A 1 724 ? 26.839 -16.910 -18.265 1.00 95.81 724 GLU A N 1
ATOM 5938 C CA . GLU A 1 724 ? 27.176 -16.535 -16.891 1.00 95.81 724 GLU A CA 1
ATOM 5939 C C . GLU A 1 724 ? 27.635 -15.077 -16.801 1.00 95.81 724 GLU A C 1
ATOM 5941 O O . GLU A 1 724 ? 27.191 -14.353 -15.906 1.00 95.81 724 GLU A O 1
ATOM 5946 N N . THR A 1 725 ? 28.458 -14.625 -17.750 1.00 96.69 725 THR A N 1
ATOM 5947 C CA . THR A 1 725 ? 28.886 -13.221 -17.837 1.00 96.69 725 THR A CA 1
ATOM 5948 C C . THR A 1 725 ? 27.696 -12.302 -18.116 1.00 96.69 725 THR A C 1
ATOM 5950 O O . THR A 1 725 ? 27.539 -11.281 -17.446 1.00 96.69 725 THR A O 1
ATOM 5953 N N . LEU A 1 726 ? 26.796 -12.688 -19.028 1.00 97.69 726 LEU A N 1
ATOM 5954 C CA . LEU A 1 726 ? 25.556 -11.960 -19.308 1.00 97.69 726 LEU A CA 1
ATOM 5955 C C . LEU A 1 726 ? 24.673 -11.854 -18.054 1.00 97.69 726 LEU A C 1
ATOM 5957 O O . LEU A 1 726 ? 24.180 -10.773 -17.727 1.00 97.69 726 LEU A O 1
ATOM 5961 N N . VAL A 1 727 ? 24.517 -12.947 -17.301 1.00 97.69 727 VAL A N 1
ATOM 5962 C CA . VAL A 1 727 ? 23.792 -12.949 -16.021 1.00 97.69 727 VAL A CA 1
ATOM 5963 C C . VAL A 1 727 ? 24.467 -12.047 -14.995 1.00 97.69 727 VAL A C 1
ATOM 5965 O O . VAL A 1 727 ? 23.765 -11.340 -14.276 1.00 97.69 727 VAL A O 1
ATOM 5968 N N . MET A 1 728 ? 25.799 -12.040 -14.918 1.00 97.12 728 MET A N 1
ATOM 5969 C CA . MET A 1 728 ? 26.548 -11.173 -14.007 1.00 97.12 728 MET A CA 1
ATOM 5970 C C . MET A 1 728 ? 26.324 -9.688 -14.321 1.00 97.12 728 MET A C 1
ATOM 5972 O O . MET A 1 728 ? 26.024 -8.913 -13.408 1.00 97.12 728 MET A O 1
ATOM 5976 N N . VAL A 1 729 ? 26.383 -9.301 -15.600 1.00 97.81 729 VAL A N 1
ATOM 5977 C CA . VAL A 1 729 ? 26.094 -7.928 -16.045 1.00 97.81 729 VAL A CA 1
ATOM 5978 C C . VAL A 1 729 ? 24.662 -7.544 -15.679 1.00 97.81 729 VAL A C 1
ATOM 5980 O O . VAL A 1 729 ? 24.437 -6.542 -15.003 1.00 97.81 729 VAL A O 1
ATOM 5983 N N . LEU A 1 730 ? 23.681 -8.375 -16.038 1.00 97.62 730 LEU A N 1
ATOM 5984 C CA . LEU A 1 730 ? 22.276 -8.104 -15.732 1.00 97.62 730 LEU A CA 1
ATOM 5985 C C . LEU A 1 730 ? 21.994 -8.099 -14.223 1.00 97.62 730 LEU A C 1
ATOM 5987 O O . LEU A 1 730 ? 21.155 -7.327 -13.767 1.00 97.62 730 LEU A O 1
ATOM 5991 N N . ALA A 1 731 ? 22.686 -8.914 -13.425 1.00 96.75 731 ALA A N 1
ATOM 5992 C CA . ALA A 1 731 ? 22.562 -8.911 -11.969 1.00 96.75 731 ALA A CA 1
ATOM 5993 C C . ALA A 1 731 ? 23.111 -7.616 -11.344 1.00 96.75 731 ALA A C 1
ATOM 5995 O O . ALA A 1 731 ? 22.520 -7.112 -10.388 1.00 96.75 731 ALA A O 1
ATOM 5996 N N . ASN A 1 732 ? 24.175 -7.040 -11.912 1.00 96.25 732 ASN A N 1
ATOM 5997 C CA . ASN A 1 732 ? 24.711 -5.736 -11.510 1.00 96.25 732 ASN A CA 1
ATOM 5998 C C . ASN A 1 732 ? 23.764 -4.563 -11.847 1.00 96.25 732 ASN A C 1
ATOM 6000 O O . ASN A 1 732 ? 23.764 -3.548 -11.144 1.00 96.25 732 ASN A O 1
ATOM 6004 N N . LEU A 1 733 ? 22.930 -4.707 -12.884 1.00 95.88 733 LEU A N 1
ATOM 6005 C CA . LEU A 1 733 ? 21.934 -3.704 -13.284 1.00 95.88 733 LEU A CA 1
ATOM 6006 C C . LEU A 1 733 ? 20.591 -3.888 -12.554 1.00 95.88 733 LEU A C 1
ATOM 6008 O O . LEU A 1 733 ? 20.124 -2.983 -11.870 1.00 95.88 733 LEU A O 1
ATOM 6012 N N . PHE A 1 734 ? 19.994 -5.079 -12.647 1.00 95.56 734 PHE A N 1
ATOM 6013 C CA . PHE A 1 734 ? 18.608 -5.368 -12.248 1.00 95.56 734 PHE A CA 1
ATOM 6014 C C . PHE A 1 734 ? 18.480 -6.298 -11.029 1.00 95.56 734 PHE A C 1
ATOM 6016 O O . PHE A 1 734 ? 17.405 -6.427 -10.446 1.00 95.56 734 PHE A O 1
ATOM 6023 N N . GLY A 1 735 ? 19.561 -6.980 -10.640 1.00 93.19 735 GLY A N 1
ATOM 6024 C CA . GLY A 1 735 ? 19.593 -7.955 -9.542 1.00 93.19 735 GLY A CA 1
ATOM 6025 C C . GLY A 1 735 ? 20.142 -7.400 -8.227 1.00 93.19 735 GLY A C 1
ATOM 6026 O O . GLY A 1 735 ? 20.558 -8.175 -7.369 1.00 93.19 735 GLY A O 1
ATOM 6027 N N . ARG A 1 736 ? 20.184 -6.076 -8.055 1.00 92.25 736 ARG A N 1
ATOM 6028 C CA . ARG A 1 736 ? 20.960 -5.417 -6.997 1.00 92.25 736 ARG A CA 1
ATOM 6029 C C . ARG A 1 736 ? 20.387 -5.672 -5.598 1.00 92.25 736 ARG A C 1
ATOM 6031 O O . ARG A 1 736 ? 19.380 -5.094 -5.206 1.00 92.25 736 ARG A O 1
ATOM 6038 N N . HIS A 1 737 ? 21.069 -6.501 -4.810 1.00 90.81 737 HIS A N 1
ATOM 6039 C CA . HIS A 1 737 ? 20.772 -6.710 -3.391 1.00 90.81 737 HIS A CA 1
ATOM 6040 C C . HIS A 1 737 ? 22.062 -6.591 -2.575 1.00 90.81 737 HIS A C 1
ATOM 6042 O O . HIS A 1 737 ? 22.922 -7.463 -2.652 1.00 90.81 737 HIS A O 1
ATOM 6048 N N . HIS A 1 738 ? 22.219 -5.530 -1.783 1.00 89.94 738 HIS A N 1
ATOM 6049 C CA . HIS A 1 738 ? 23.465 -5.295 -1.046 1.00 89.94 738 HIS A CA 1
ATOM 6050 C C . HIS A 1 738 ? 23.574 -6.156 0.216 1.00 89.94 738 HIS A C 1
ATOM 6052 O O . HIS A 1 738 ? 22.602 -6.376 0.939 1.00 89.94 738 HIS A O 1
ATOM 6058 N N . LEU A 1 739 ? 24.788 -6.621 0.485 1.00 86.06 739 LEU A N 1
ATOM 6059 C CA . LEU A 1 739 ? 25.180 -7.317 1.701 1.00 86.06 739 LEU A CA 1
ATOM 6060 C C . LEU A 1 739 ? 25.824 -6.341 2.691 1.00 86.06 739 LEU A C 1
ATOM 6062 O O . LEU A 1 739 ? 26.405 -5.323 2.310 1.00 86.06 739 LEU A O 1
ATOM 6066 N N . SER A 1 740 ? 25.761 -6.684 3.979 1.00 84.00 740 SER A N 1
ATOM 6067 C CA . SER A 1 740 ? 26.473 -5.937 5.019 1.00 84.00 740 SER A CA 1
ATOM 6068 C C . SER A 1 740 ? 27.992 -5.973 4.772 1.00 84.00 740 SER A C 1
ATOM 6070 O O . SER A 1 740 ? 28.521 -7.047 4.473 1.00 84.00 740 SER A O 1
ATOM 6072 N N . PRO A 1 741 ? 28.734 -4.866 4.981 1.00 83.19 741 PRO A N 1
ATOM 6073 C CA . PRO A 1 741 ? 30.196 -4.851 4.861 1.00 83.19 741 PRO A CA 1
ATOM 6074 C C . PRO A 1 741 ? 30.907 -5.903 5.727 1.00 83.19 741 PRO A C 1
ATOM 6076 O O . PRO A 1 741 ? 31.989 -6.375 5.374 1.00 83.19 741 PRO A O 1
ATOM 6079 N N . CYS A 1 742 ? 30.288 -6.322 6.839 1.00 78.62 742 CYS A N 1
ATOM 6080 C CA . CYS A 1 742 ? 30.810 -7.359 7.733 1.00 78.62 742 CYS A CA 1
ATOM 6081 C C . CYS A 1 742 ? 30.981 -8.724 7.051 1.00 78.62 742 CYS A C 1
ATOM 6083 O O . CYS A 1 742 ? 31.791 -9.529 7.507 1.00 78.62 742 CYS A O 1
ATOM 6085 N N . VAL A 1 743 ? 30.280 -8.972 5.940 1.00 77.00 743 VAL A N 1
ATOM 6086 C CA . VAL A 1 743 ? 30.385 -10.214 5.166 1.00 77.00 743 VAL A CA 1
ATOM 6087 C C . VAL A 1 743 ? 31.814 -10.480 4.697 1.00 77.00 743 VAL A C 1
ATOM 6089 O O . VAL A 1 743 ? 32.254 -11.624 4.734 1.00 77.00 743 VAL A O 1
ATOM 6092 N N . LYS A 1 744 ? 32.586 -9.439 4.354 1.00 69.62 744 LYS A N 1
ATOM 6093 C CA . LYS A 1 744 ? 33.990 -9.597 3.932 1.00 69.62 744 LYS A CA 1
ATOM 6094 C C . LYS A 1 744 ? 34.889 -10.195 5.025 1.00 69.62 744 LYS A C 1
ATOM 6096 O O . LYS A 1 744 ? 35.947 -10.730 4.715 1.00 69.62 744 LYS A O 1
ATOM 6101 N N . LYS A 1 745 ? 34.478 -10.125 6.298 1.00 67.50 745 LYS A N 1
ATOM 6102 C CA . LYS A 1 745 ? 35.209 -10.713 7.434 1.00 67.50 745 LYS A CA 1
ATOM 6103 C C . LYS A 1 745 ? 34.922 -12.208 7.620 1.00 67.50 745 LYS A C 1
ATOM 6105 O O . LYS A 1 745 ? 35.673 -12.888 8.318 1.00 67.50 745 LYS A O 1
ATOM 6110 N N . LEU A 1 746 ? 33.854 -12.734 7.016 1.00 65.19 746 LEU A N 1
ATOM 6111 C CA . LEU A 1 746 ? 33.503 -14.149 7.095 1.00 65.19 746 LEU A CA 1
ATOM 6112 C C . LEU A 1 746 ? 34.447 -14.945 6.178 1.00 65.19 746 LEU A C 1
ATOM 6114 O O . LEU A 1 746 ? 34.180 -15.121 4.997 1.00 65.19 746 LEU A O 1
ATOM 6118 N N . LYS A 1 747 ? 35.554 -15.457 6.734 1.00 48.44 747 LYS A N 1
ATOM 6119 C CA . LYS A 1 747 ? 36.583 -16.272 6.043 1.00 48.44 747 LYS A CA 1
ATOM 6120 C C . LYS A 1 747 ? 36.085 -17.617 5.459 1.00 48.44 747 LYS A C 1
ATOM 6122 O O . LYS A 1 747 ? 36.905 -18.453 5.084 1.00 48.44 747 LYS A O 1
ATOM 6127 N N . LYS A 1 748 ? 34.775 -17.880 5.383 1.00 57.22 748 LYS A N 1
ATOM 6128 C CA . LYS A 1 748 ? 34.261 -19.109 4.758 1.00 57.22 748 LYS A CA 1
ATOM 6129 C C . LYS A 1 748 ? 34.369 -18.985 3.238 1.00 57.22 748 LYS A C 1
ATOM 6131 O O . LYS A 1 748 ? 33.647 -18.207 2.626 1.00 57.22 748 LYS A O 1
ATOM 6136 N N . ARG A 1 749 ? 35.258 -19.775 2.631 1.00 55.06 749 ARG A N 1
ATOM 6137 C CA . ARG A 1 749 ? 35.232 -20.028 1.186 1.00 55.06 749 ARG A CA 1
ATOM 6138 C C . ARG A 1 749 ? 34.037 -20.932 0.889 1.00 55.06 749 ARG A C 1
ATOM 6140 O O . ARG A 1 749 ? 33.931 -22.005 1.478 1.00 55.06 749 ARG A O 1
ATOM 6147 N N . PHE A 1 750 ? 33.154 -20.497 -0.003 1.00 63.97 750 PHE A N 1
ATOM 6148 C CA . PHE A 1 750 ? 32.079 -21.318 -0.557 1.00 63.97 750 PHE A CA 1
ATOM 6149 C C . PHE A 1 750 ? 32.538 -21.788 -1.945 1.00 63.97 750 PHE A C 1
ATOM 6151 O O . PHE A 1 750 ? 32.335 -21.064 -2.914 1.00 63.97 750 PHE A O 1
ATOM 6158 N N . PRO A 1 751 ? 33.219 -22.944 -2.067 1.00 56.38 751 PRO A N 1
ATOM 6159 C CA . PRO A 1 751 ? 33.956 -23.317 -3.282 1.00 56.38 751 PRO A CA 1
ATOM 6160 C C . PRO A 1 751 ? 33.086 -23.471 -4.540 1.00 56.38 751 PRO A C 1
ATOM 6162 O O . PRO A 1 751 ? 33.623 -23.514 -5.641 1.00 56.38 751 PRO A O 1
ATOM 6165 N N . HIS A 1 752 ? 31.758 -23.523 -4.393 1.00 65.38 752 HIS A N 1
ATOM 6166 C CA . HIS A 1 752 ? 30.819 -23.709 -5.501 1.00 65.38 752 HIS A CA 1
ATOM 6167 C C . HIS A 1 752 ? 29.683 -22.673 -5.555 1.00 65.38 752 HIS A C 1
ATOM 6169 O O . HIS A 1 752 ? 28.871 -22.734 -6.476 1.00 65.38 752 HIS A O 1
ATOM 6175 N N . SER A 1 753 ? 29.620 -21.725 -4.611 1.00 79.38 753 SER A N 1
ATOM 6176 C CA . SER A 1 753 ? 28.490 -20.793 -4.493 1.00 79.38 753 SER A CA 1
ATOM 6177 C C . SER A 1 753 ? 28.934 -19.348 -4.649 1.00 79.38 753 SER A C 1
ATOM 6179 O O . SER A 1 753 ? 29.815 -18.870 -3.934 1.00 79.38 753 SER A O 1
ATOM 6181 N N . VAL A 1 754 ? 28.273 -18.624 -5.552 1.00 84.19 754 VAL A N 1
ATOM 6182 C CA . VAL A 1 754 ? 28.522 -17.192 -5.762 1.00 84.19 754 VAL A CA 1
ATOM 6183 C C . VAL A 1 754 ? 27.760 -16.389 -4.703 1.00 84.19 754 VAL A C 1
ATOM 6185 O O . VAL A 1 754 ? 26.583 -16.069 -4.864 1.00 84.19 754 VAL A O 1
ATOM 6188 N N . VAL A 1 755 ? 28.414 -16.093 -3.578 1.00 87.06 755 VAL A N 1
ATOM 6189 C CA . VAL A 1 755 ? 27.809 -15.311 -2.480 1.00 87.06 755 VAL A CA 1
ATOM 6190 C C . VAL A 1 755 ? 27.916 -13.812 -2.735 1.00 87.06 755 VAL A C 1
ATOM 6192 O O . VAL A 1 755 ? 26.936 -13.083 -2.588 1.00 87.06 755 VAL A O 1
ATOM 6195 N N . ILE A 1 756 ? 29.098 -13.360 -3.141 1.00 89.81 756 ILE A N 1
ATOM 6196 C CA . ILE A 1 756 ? 29.371 -11.975 -3.525 1.00 89.81 756 ILE A CA 1
ATOM 6197 C C . ILE A 1 756 ? 29.385 -11.926 -5.050 1.00 89.81 756 ILE A C 1
ATOM 6199 O O . ILE A 1 756 ? 30.022 -12.767 -5.676 1.00 89.81 756 ILE A O 1
ATOM 6203 N N . LEU A 1 757 ? 28.639 -10.987 -5.628 1.00 93.06 757 LEU A N 1
ATOM 6204 C CA . LEU A 1 757 ? 28.651 -10.739 -7.065 1.00 93.06 757 LEU A CA 1
ATOM 6205 C C . LEU A 1 757 ? 29.932 -9.986 -7.433 1.00 93.06 757 LEU A C 1
ATOM 6207 O O . LEU A 1 757 ? 30.288 -9.025 -6.746 1.00 93.06 757 LEU A O 1
ATOM 6211 N N . ASP A 1 758 ? 30.583 -10.413 -8.509 1.00 92.50 758 ASP A N 1
ATOM 6212 C CA . ASP A 1 758 ? 31.732 -9.705 -9.063 1.00 92.50 758 ASP A CA 1
ATOM 6213 C C . ASP A 1 758 ? 31.319 -8.341 -9.637 1.00 92.50 758 ASP A C 1
ATOM 6215 O O . ASP A 1 758 ? 30.179 -8.141 -10.078 1.00 92.50 758 ASP A O 1
ATOM 6219 N N . ASP A 1 759 ? 32.257 -7.391 -9.606 1.00 92.44 759 ASP A N 1
ATOM 6220 C CA . ASP A 1 759 ? 32.070 -6.072 -10.209 1.00 92.44 759 ASP A CA 1
ATOM 6221 C C . ASP A 1 759 ? 31.883 -6.213 -11.742 1.00 92.44 759 ASP A C 1
ATOM 6223 O O . ASP A 1 759 ? 32.320 -7.191 -12.355 1.00 92.44 759 ASP A O 1
ATOM 6227 N N . LEU A 1 760 ? 31.227 -5.230 -12.373 1.00 94.75 760 LEU A N 1
ATOM 6228 C CA . LEU A 1 760 ? 31.037 -5.213 -13.830 1.00 94.75 760 LEU A CA 1
ATOM 6229 C C . LEU A 1 760 ? 32.376 -5.334 -14.586 1.00 94.75 760 LEU A C 1
ATOM 6231 O O . LEU A 1 760 ? 33.381 -4.776 -14.131 1.00 94.75 760 LEU A O 1
ATOM 6235 N N . PRO A 1 761 ? 32.396 -5.967 -15.780 1.00 96.19 761 PRO A N 1
ATOM 6236 C CA . PRO A 1 761 ? 33.577 -5.946 -16.638 1.00 96.19 761 PRO A CA 1
ATOM 6237 C C . PRO A 1 761 ? 34.000 -4.502 -16.934 1.00 96.19 761 PRO A C 1
ATOM 6239 O O . PRO A 1 761 ? 33.143 -3.626 -17.058 1.00 96.19 761 PRO A O 1
ATOM 6242 N N . LYS A 1 762 ? 35.310 -4.252 -17.072 1.00 95.94 762 LYS A N 1
ATOM 6243 C CA . LYS A 1 762 ? 35.865 -2.889 -17.193 1.00 95.94 762 LYS A CA 1
ATOM 6244 C C . LYS A 1 762 ? 35.182 -2.059 -18.285 1.00 95.94 762 LYS A C 1
ATOM 6246 O O . LYS A 1 762 ? 34.726 -0.964 -17.986 1.00 95.94 762 LYS A O 1
ATOM 6251 N N . GLU A 1 763 ? 35.011 -2.621 -19.484 1.00 96.12 763 GLU A N 1
ATOM 6252 C CA . GLU A 1 763 ? 34.341 -1.944 -20.608 1.00 96.12 763 GLU A CA 1
ATOM 6253 C C . GLU A 1 763 ? 32.890 -1.551 -20.281 1.00 96.12 763 GLU A C 1
ATOM 6255 O O . GLU A 1 763 ? 32.452 -0.444 -20.582 1.00 96.12 763 GLU A O 1
ATOM 6260 N N . PHE A 1 764 ? 32.142 -2.427 -19.600 1.00 97.25 764 PHE A N 1
ATOM 6261 C CA . PHE A 1 764 ? 30.778 -2.123 -19.157 1.00 97.25 764 PHE A CA 1
ATOM 6262 C C . PHE A 1 764 ? 30.783 -1.034 -18.079 1.00 97.25 764 PHE A C 1
ATOM 6264 O O . PHE A 1 764 ? 29.978 -0.107 -18.134 1.00 97.25 764 PHE A O 1
ATOM 6271 N N . ALA A 1 765 ? 31.689 -1.120 -17.102 1.00 96.75 765 ALA A N 1
ATOM 6272 C CA . ALA A 1 765 ? 31.801 -0.139 -16.027 1.00 96.75 765 ALA A CA 1
ATOM 6273 C C . ALA A 1 765 ? 32.197 1.257 -16.540 1.00 96.75 765 ALA A C 1
ATOM 6275 O O . ALA A 1 765 ? 31.730 2.256 -15.995 1.00 96.75 765 ALA A O 1
ATOM 6276 N N . GLU A 1 766 ? 33.031 1.339 -17.579 1.00 96.81 766 GLU A N 1
ATOM 6277 C CA . GLU A 1 766 ? 33.412 2.593 -18.238 1.00 96.81 766 GLU A CA 1
ATOM 6278 C C . GLU A 1 766 ? 32.215 3.272 -18.906 1.00 96.81 766 GLU A C 1
ATOM 6280 O O . GLU A 1 766 ? 32.002 4.460 -18.671 1.00 96.81 766 GLU A O 1
ATOM 6285 N N . VAL A 1 767 ? 31.368 2.527 -19.627 1.00 96.62 767 VAL A N 1
ATOM 6286 C CA . VAL A 1 767 ? 30.138 3.082 -20.225 1.00 96.62 767 VAL A CA 1
ATOM 6287 C C . VAL A 1 767 ? 29.162 3.578 -19.155 1.00 96.62 767 VAL A C 1
ATOM 6289 O O . VAL A 1 767 ? 28.573 4.646 -19.312 1.00 96.62 767 VAL A O 1
ATOM 6292 N N . VAL A 1 768 ? 29.024 2.862 -18.030 1.00 96.00 768 VAL A N 1
ATOM 6293 C CA . VAL A 1 768 ? 28.188 3.328 -16.906 1.00 96.00 768 VAL A CA 1
ATOM 6294 C C . VAL A 1 768 ? 28.719 4.646 -16.335 1.00 96.00 768 VAL A C 1
ATOM 6296 O O . VAL A 1 768 ? 27.936 5.553 -16.066 1.00 96.00 768 VAL A O 1
ATOM 6299 N N . LYS A 1 769 ? 30.041 4.777 -16.164 1.00 94.69 769 LYS A N 1
ATOM 6300 C CA . LYS A 1 769 ? 30.666 6.027 -15.700 1.00 94.69 769 LYS A CA 1
ATOM 6301 C C . LYS A 1 769 ? 30.470 7.164 -16.703 1.00 94.69 769 LYS A C 1
ATOM 6303 O O . LYS A 1 769 ? 30.129 8.267 -16.294 1.00 94.69 769 LYS A O 1
ATOM 6308 N N . GLU A 1 770 ? 30.648 6.892 -17.996 1.00 94.31 770 GLU A N 1
ATOM 6309 C CA . GLU A 1 770 ? 30.425 7.861 -19.075 1.00 94.31 770 GLU A CA 1
ATOM 6310 C C . GLU A 1 770 ? 28.979 8.382 -19.052 1.00 94.31 770 GLU A C 1
ATOM 6312 O O . GLU A 1 770 ? 28.764 9.593 -19.067 1.00 94.31 770 GLU A O 1
ATOM 6317 N N . HIS A 1 771 ? 27.998 7.477 -18.941 1.00 93.50 771 HIS A N 1
ATOM 6318 C CA . HIS A 1 771 ? 26.584 7.825 -18.797 1.00 93.50 771 HIS A CA 1
ATOM 6319 C C . HIS A 1 771 ? 26.345 8.678 -17.547 1.00 93.50 771 HIS A C 1
ATOM 6321 O O . HIS A 1 771 ? 25.855 9.799 -17.663 1.00 93.50 771 HIS A O 1
ATOM 6327 N N . ASN A 1 772 ? 26.756 8.196 -16.369 1.00 93.06 772 ASN A N 1
ATOM 6328 C CA . ASN A 1 772 ? 26.550 8.903 -15.105 1.00 93.06 772 ASN A CA 1
ATOM 6329 C C . ASN A 1 772 ? 27.128 10.327 -15.143 1.00 93.06 772 ASN A C 1
ATOM 6331 O O . ASN A 1 772 ? 26.421 11.265 -14.789 1.00 93.06 772 ASN A O 1
ATOM 6335 N N . ASN A 1 773 ? 28.353 10.511 -15.652 1.00 91.56 773 ASN A N 1
ATOM 6336 C CA . ASN A 1 773 ? 28.994 11.826 -15.752 1.00 91.56 773 ASN A CA 1
ATOM 6337 C C . ASN A 1 773 ? 28.190 12.809 -16.622 1.00 91.56 773 ASN A C 1
ATOM 6339 O O . ASN A 1 773 ? 28.052 13.982 -16.268 1.00 91.56 773 ASN A O 1
ATOM 6343 N N . ARG A 1 774 ? 27.637 12.349 -17.756 1.00 90.44 774 ARG A N 1
ATOM 6344 C CA . ARG A 1 774 ? 26.780 13.188 -18.614 1.00 90.44 774 ARG A CA 1
ATOM 6345 C C . ARG A 1 774 ? 25.489 13.583 -17.900 1.00 90.44 774 ARG A C 1
ATOM 6347 O O . ARG A 1 774 ? 25.137 14.763 -17.884 1.00 90.44 774 ARG A O 1
ATOM 6354 N N . VAL A 1 775 ? 24.808 12.613 -17.285 1.00 91.06 775 VAL A N 1
ATOM 6355 C CA . VAL A 1 775 ? 23.550 12.846 -16.557 1.00 91.06 775 VAL A CA 1
ATOM 6356 C C . VAL A 1 775 ? 23.760 13.819 -15.396 1.00 91.06 775 VAL A C 1
ATOM 6358 O O . VAL A 1 775 ? 22.985 14.761 -15.235 1.00 91.06 775 VAL A O 1
ATOM 6361 N N . GLN A 1 776 ? 24.833 13.627 -14.630 1.00 90.56 776 GLN A N 1
ATOM 6362 C CA . GLN A 1 776 ? 25.218 14.443 -13.481 1.00 90.56 776 GLN A CA 1
ATOM 6363 C C . GLN A 1 776 ? 25.458 15.900 -13.868 1.00 90.56 776 GLN A C 1
ATOM 6365 O O . GLN A 1 776 ? 24.911 16.805 -13.240 1.00 90.56 776 GLN A O 1
ATOM 6370 N N . LYS A 1 777 ? 26.186 16.134 -14.965 1.00 88.69 777 LYS A N 1
ATOM 6371 C CA . LYS A 1 777 ? 26.429 17.483 -15.486 1.00 88.69 777 LYS A CA 1
ATOM 6372 C C . LYS A 1 777 ? 25.132 18.209 -15.863 1.00 88.69 777 LYS A C 1
ATOM 6374 O O . LYS A 1 777 ? 24.941 19.380 -15.524 1.00 88.69 777 LYS A O 1
ATOM 6379 N N . ASN A 1 778 ? 24.232 17.508 -16.550 1.00 88.06 778 ASN A N 1
ATOM 6380 C CA . ASN A 1 778 ? 22.950 18.070 -16.974 1.00 88.06 778 ASN A CA 1
ATOM 6381 C C . ASN A 1 778 ? 22.032 18.348 -15.775 1.00 88.06 778 ASN A C 1
ATOM 6383 O O . ASN A 1 778 ? 21.393 19.398 -15.718 1.00 88.06 778 ASN A O 1
ATOM 6387 N N . PHE A 1 779 ? 21.991 17.439 -14.798 1.00 89.50 779 PHE A N 1
ATOM 6388 C CA . PHE A 1 779 ? 21.182 17.615 -13.595 1.00 89.50 779 PHE A CA 1
ATOM 6389 C C . PHE A 1 779 ? 21.706 18.742 -12.703 1.00 89.50 779 PHE A C 1
ATOM 6391 O O . PHE A 1 779 ? 20.911 19.573 -12.286 1.00 89.50 779 PHE A O 1
ATOM 6398 N N . GLY A 1 780 ? 23.021 18.856 -12.485 1.00 89.00 780 GLY A N 1
ATOM 6399 C CA . GLY A 1 780 ? 23.603 19.974 -11.728 1.00 89.00 780 GLY A CA 1
ATOM 6400 C C . GLY A 1 780 ? 23.236 21.339 -12.326 1.00 89.00 780 GLY A C 1
ATOM 6401 O O . GLY A 1 780 ? 22.852 22.260 -11.608 1.00 89.00 780 GLY A O 1
ATOM 6402 N N . SER A 1 781 ? 23.210 21.440 -13.661 1.00 88.44 781 SER A N 1
ATOM 6403 C CA . SER A 1 781 ? 22.749 22.648 -14.367 1.00 88.44 781 SER A CA 1
ATOM 6404 C C . SER A 1 781 ? 21.255 22.934 -14.146 1.00 88.44 781 SER A C 1
ATOM 6406 O O . SER A 1 781 ? 20.845 24.088 -13.983 1.00 88.44 781 SER A O 1
ATOM 6408 N N . PHE A 1 782 ? 20.426 21.888 -14.107 1.00 89.38 782 PHE A N 1
ATOM 6409 C CA . PHE A 1 782 ? 19.015 21.994 -13.737 1.00 89.38 782 PHE A CA 1
ATOM 6410 C C . PHE A 1 782 ? 18.846 22.469 -12.285 1.00 89.38 782 PHE A C 1
ATOM 6412 O O . PHE A 1 782 ? 18.074 23.399 -12.043 1.00 89.38 782 PHE A O 1
ATOM 6419 N N . LEU A 1 783 ? 19.610 21.912 -11.342 1.00 88.69 783 LEU A N 1
ATOM 6420 C CA . LEU A 1 783 ? 19.579 22.291 -9.928 1.00 88.69 783 LEU A CA 1
ATOM 6421 C C . LEU A 1 783 ? 19.965 23.762 -9.710 1.00 88.69 783 LEU A C 1
ATOM 6423 O O . LEU A 1 783 ? 19.258 24.486 -9.009 1.00 88.69 783 LEU A O 1
ATOM 6427 N N . LEU A 1 784 ? 21.012 24.238 -10.393 1.00 87.50 784 LEU A N 1
ATOM 6428 C CA . LEU A 1 784 ? 21.396 25.658 -10.431 1.00 87.50 784 LEU A CA 1
ATOM 6429 C C . LEU A 1 784 ? 20.298 26.575 -10.984 1.00 87.50 784 LEU A C 1
ATOM 6431 O O . LEU A 1 784 ? 20.248 27.763 -10.671 1.00 87.50 784 LEU A O 1
ATOM 6435 N N . THR A 1 785 ? 19.432 26.055 -11.850 1.00 86.50 785 THR A N 1
ATOM 6436 C CA . THR A 1 78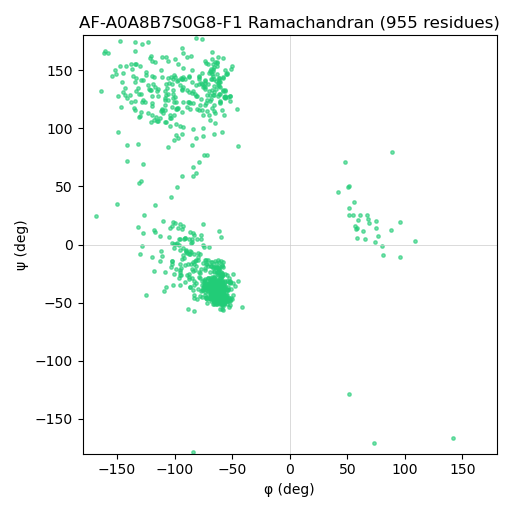5 ? 18.336 26.838 -12.424 1.00 86.50 785 THR A CA 1
ATOM 6437 C C . THR A 1 785 ? 17.169 26.927 -11.450 1.00 86.50 785 THR A C 1
ATOM 6439 O O . THR A 1 785 ? 16.645 28.017 -11.218 1.00 86.50 785 THR A O 1
ATOM 6442 N N . ILE A 1 786 ? 16.770 25.799 -10.854 1.00 87.56 786 ILE A N 1
ATOM 6443 C CA . ILE A 1 786 ? 15.646 25.764 -9.911 1.00 87.56 786 ILE A CA 1
ATOM 6444 C C . ILE A 1 786 ? 15.989 26.382 -8.556 1.00 87.56 786 ILE A C 1
ATOM 6446 O O . ILE A 1 786 ? 15.067 26.822 -7.873 1.00 87.56 786 ILE A O 1
ATOM 6450 N N . SER A 1 787 ? 17.272 26.475 -8.181 1.00 85.75 787 SER A N 1
ATOM 6451 C CA . SER A 1 787 ? 17.720 27.151 -6.952 1.00 85.75 787 SER A CA 1
ATOM 6452 C C . SER A 1 787 ? 17.183 28.578 -6.838 1.00 85.75 787 SER A C 1
ATOM 6454 O O . SER A 1 787 ? 16.831 29.030 -5.754 1.00 85.75 787 SER A O 1
ATOM 6456 N N . LYS A 1 788 ? 16.995 29.250 -7.977 1.00 84.62 788 LYS A N 1
ATOM 6457 C CA . LYS A 1 788 ? 16.420 30.599 -8.074 1.00 84.62 788 LYS A CA 1
ATOM 6458 C C . LYS A 1 788 ? 14.954 30.691 -7.630 1.00 84.62 788 LYS A C 1
ATOM 6460 O O . LYS A 1 788 ? 14.450 31.793 -7.445 1.00 84.62 788 LYS A O 1
ATOM 6465 N N . LEU A 1 789 ? 14.254 29.563 -7.490 1.00 82.50 789 LEU A N 1
ATOM 6466 C CA . LEU A 1 789 ? 12.862 29.495 -7.024 1.00 82.50 789 LEU A CA 1
ATOM 6467 C C . LEU A 1 789 ? 12.746 29.349 -5.502 1.00 82.50 789 LEU A C 1
ATOM 6469 O O . LEU A 1 789 ? 11.629 29.334 -4.977 1.00 82.50 789 LEU A O 1
ATOM 6473 N N . ALA A 1 790 ? 13.868 29.167 -4.809 1.00 83.56 790 ALA A N 1
ATOM 6474 C CA . ALA A 1 790 ? 13.880 28.934 -3.379 1.00 83.56 790 ALA A CA 1
ATOM 6475 C C . ALA A 1 790 ? 13.401 30.145 -2.578 1.00 83.56 790 ALA A C 1
ATOM 6477 O O . ALA A 1 790 ? 13.602 31.304 -2.943 1.00 83.56 790 ALA A O 1
ATOM 6478 N N . ASP A 1 791 ? 12.799 29.856 -1.428 1.00 85.50 791 ASP A N 1
ATOM 6479 C CA . ASP A 1 791 ? 12.427 30.875 -0.454 1.00 85.50 791 ASP A CA 1
ATOM 6480 C C . ASP A 1 791 ? 13.637 31.176 0.435 1.00 85.50 791 ASP A C 1
ATOM 6482 O O . ASP A 1 791 ? 13.811 30.592 1.508 1.00 85.50 791 ASP A O 1
ATOM 6486 N N . MET A 1 792 ? 14.487 32.092 -0.036 1.00 86.94 792 MET A N 1
ATOM 6487 C CA . MET A 1 792 ? 15.758 32.418 0.615 1.00 86.94 792 MET A CA 1
ATOM 6488 C C . MET A 1 792 ? 15.595 32.903 2.057 1.00 86.94 792 MET A C 1
ATOM 6490 O O . MET A 1 792 ? 16.483 32.676 2.871 1.00 86.94 792 MET A O 1
ATOM 6494 N N . LYS A 1 793 ? 14.440 33.476 2.425 1.00 85.50 793 LYS A N 1
ATOM 6495 C CA . LYS A 1 793 ? 14.167 33.878 3.812 1.00 85.50 793 LYS A CA 1
ATOM 6496 C C . LYS A 1 793 ? 14.271 32.694 4.773 1.00 85.50 793 LYS A C 1
ATOM 6498 O O . LYS A 1 793 ? 14.816 32.831 5.861 1.00 85.50 793 LYS A O 1
ATOM 6503 N N . LYS A 1 794 ? 13.768 31.524 4.373 1.00 84.75 794 LYS A N 1
ATOM 6504 C CA . LYS A 1 794 ? 13.910 30.295 5.166 1.00 84.75 794 LYS A CA 1
ATOM 6505 C C . LYS A 1 794 ? 15.322 29.739 5.097 1.00 84.75 794 LYS A C 1
ATOM 6507 O O . LYS A 1 794 ? 15.779 29.120 6.052 1.00 84.75 794 LYS A O 1
ATOM 6512 N N . GLU A 1 795 ? 16.012 29.953 3.983 1.00 87.88 795 GLU A N 1
ATOM 6513 C CA . GLU A 1 795 ? 17.369 29.447 3.795 1.00 87.88 795 GLU A CA 1
ATOM 6514 C C . GLU A 1 795 ? 18.402 30.167 4.660 1.00 87.88 795 GLU A C 1
ATOM 6516 O O . GLU A 1 795 ? 19.352 29.526 5.101 1.00 87.88 795 GLU A O 1
ATOM 6521 N N . TYR A 1 796 ? 18.162 31.435 4.998 1.00 88.38 796 TYR A N 1
ATOM 6522 C CA . TYR A 1 796 ? 18.962 32.200 5.960 1.00 88.38 796 TYR A CA 1
ATOM 6523 C C . TYR A 1 796 ? 18.631 31.915 7.430 1.00 88.38 796 TYR A C 1
ATOM 6525 O O . TYR A 1 796 ? 19.192 32.554 8.312 1.00 88.38 796 TYR A O 1
ATOM 6533 N N . GLN A 1 797 ? 17.750 30.955 7.728 1.00 88.62 797 GLN A N 1
ATOM 6534 C CA . GLN A 1 797 ? 17.419 30.573 9.103 1.00 88.62 797 GLN A CA 1
ATOM 6535 C C . GLN A 1 797 ? 18.005 29.208 9.469 1.00 88.62 797 GLN A C 1
ATOM 6537 O O . GLN A 1 797 ? 17.949 28.250 8.692 1.00 88.62 797 GLN A O 1
ATOM 6542 N N . LEU A 1 798 ? 18.546 29.068 10.677 1.00 85.69 798 LEU A N 1
ATOM 6543 C CA . LEU A 1 798 ? 19.021 27.779 11.176 1.00 85.69 798 LEU A CA 1
ATOM 6544 C C . LEU A 1 798 ? 17.845 26.786 11.313 1.00 85.69 798 LEU A C 1
ATOM 6546 O O . LEU A 1 798 ? 16.811 27.141 11.876 1.00 85.69 798 LEU A O 1
ATOM 6550 N N . PRO A 1 799 ? 17.974 25.524 10.850 1.00 80.31 799 PRO A N 1
ATOM 6551 C CA . PRO A 1 799 ? 16.823 24.626 10.672 1.00 80.31 799 PRO A CA 1
ATOM 6552 C C . PRO A 1 799 ? 16.098 24.206 11.959 1.00 80.31 799 PRO A C 1
ATOM 6554 O O . PRO A 1 799 ? 14.971 23.726 11.885 1.00 80.31 799 PRO A O 1
ATOM 6557 N N . LEU A 1 800 ? 16.749 24.323 13.121 1.00 82.25 800 LEU A N 1
ATOM 6558 C CA . LEU A 1 800 ? 16.184 23.908 14.410 1.00 82.25 800 LEU A CA 1
ATOM 6559 C C . LEU A 1 800 ? 15.833 25.087 15.318 1.00 82.25 800 LEU A C 1
ATOM 6561 O O . LEU A 1 800 ? 14.822 25.028 16.010 1.00 82.25 800 LEU A O 1
ATOM 6565 N N . SER A 1 801 ? 16.678 26.118 15.351 1.00 86.31 801 SER A N 1
ATOM 6566 C CA . SER A 1 801 ? 16.491 27.288 16.215 1.00 86.31 801 SER A CA 1
ATOM 6567 C C . SER A 1 801 ? 15.756 28.437 15.529 1.00 86.31 801 SER A C 1
ATOM 6569 O O . SER A 1 801 ? 15.376 29.379 16.213 1.00 86.31 801 SER A O 1
ATOM 6571 N N . GLU A 1 802 ? 15.595 28.377 14.201 1.00 85.00 802 GLU A N 1
ATOM 6572 C CA . GLU A 1 802 ? 15.000 29.428 13.361 1.00 85.00 802 GLU A CA 1
ATOM 6573 C C . GLU A 1 802 ? 15.735 30.781 13.447 1.00 85.00 802 GLU A C 1
ATOM 6575 O O . GLU A 1 802 ? 15.231 31.805 12.990 1.00 85.00 802 GLU A O 1
ATOM 6580 N N . ILE A 1 803 ? 16.954 30.785 14.001 1.00 88.31 803 ILE A N 1
ATOM 6581 C CA . ILE A 1 803 ? 17.805 31.973 14.102 1.00 88.31 803 ILE A CA 1
ATOM 6582 C C . ILE A 1 803 ? 18.251 32.377 12.701 1.00 88.31 803 ILE A C 1
ATOM 6584 O O . ILE A 1 803 ? 18.836 31.567 11.980 1.00 88.31 803 ILE A O 1
ATOM 6588 N N . ASP A 1 804 ? 17.989 33.630 12.351 1.00 87.62 804 ASP A N 1
ATOM 6589 C CA . ASP A 1 804 ? 18.456 34.251 11.118 1.00 87.62 804 ASP A CA 1
ATOM 6590 C C . ASP A 1 804 ? 19.969 34.517 11.199 1.00 87.62 804 ASP A C 1
ATOM 6592 O O . ASP A 1 804 ? 20.454 35.080 12.182 1.00 87.62 804 ASP A O 1
ATOM 6596 N N . PHE A 1 805 ? 20.708 34.074 10.184 1.00 85.38 805 PHE A N 1
ATOM 6597 C CA . PHE A 1 805 ? 22.151 34.272 10.049 1.00 85.38 805 PHE A CA 1
ATOM 6598 C C . PHE A 1 805 ? 22.520 35.096 8.807 1.00 85.38 805 PHE A C 1
ATOM 6600 O O . PHE A 1 805 ? 23.691 35.137 8.428 1.00 85.38 805 PHE A O 1
ATOM 6607 N N . SER A 1 806 ? 21.549 35.747 8.157 1.00 79.81 806 SER A N 1
ATOM 6608 C CA . SER A 1 806 ? 21.844 36.712 7.097 1.00 79.81 806 SER A CA 1
ATOM 6609 C C . SER A 1 806 ? 22.774 37.805 7.638 1.00 79.81 806 SER A C 1
ATOM 6611 O O . SER A 1 806 ? 22.542 38.396 8.695 1.00 79.81 806 SER A O 1
ATOM 6613 N N . GLY A 1 807 ? 23.893 38.023 6.945 1.00 67.56 807 GLY A N 1
ATOM 6614 C CA . GLY A 1 807 ? 24.861 39.041 7.340 1.00 67.56 807 GLY A CA 1
ATOM 6615 C C . GLY A 1 807 ? 24.263 40.441 7.205 1.00 67.56 807 GLY A C 1
ATOM 6616 O O . GLY A 1 807 ? 23.546 40.722 6.245 1.00 67.56 807 GLY A O 1
ATOM 6617 N N . LYS A 1 808 ? 24.587 41.338 8.142 1.00 62.06 808 LYS A N 1
ATOM 6618 C CA . LYS A 1 808 ? 24.538 42.781 7.871 1.00 62.06 808 LYS A CA 1
ATOM 6619 C C . LYS A 1 808 ? 25.803 43.138 7.094 1.00 62.06 808 LYS A C 1
ATOM 6621 O O . LYS A 1 808 ? 26.868 42.632 7.442 1.00 62.06 808 LYS A O 1
ATOM 6626 N N . GLU A 1 809 ? 25.702 43.983 6.070 1.00 58.09 809 GLU A N 1
ATOM 6627 C CA . GLU A 1 809 ? 26.891 44.648 5.526 1.00 58.09 809 GLU A CA 1
ATOM 6628 C C . GLU A 1 809 ? 27.549 45.401 6.687 1.00 58.09 809 GLU A C 1
ATOM 6630 O O . GLU A 1 809 ? 26.953 46.306 7.272 1.00 58.09 809 GLU A O 1
ATOM 6635 N N . TYR A 1 810 ? 28.725 44.943 7.108 1.00 55.75 810 TYR A N 1
ATOM 6636 C CA . TYR A 1 810 ? 29.508 45.654 8.105 1.00 55.75 810 TYR A CA 1
ATOM 6637 C C . TYR A 1 810 ? 30.244 46.772 7.371 1.00 55.75 810 TYR A C 1
ATOM 6639 O O . TYR A 1 810 ? 31.060 46.487 6.497 1.00 55.75 810 TYR A O 1
ATOM 6647 N N . GLU A 1 811 ? 29.942 48.027 7.712 1.00 58.62 811 GLU A N 1
ATOM 6648 C CA . GLU A 1 811 ? 30.776 49.168 7.321 1.00 58.62 811 GLU A CA 1
ATOM 6649 C C . GLU A 1 811 ? 32.218 48.931 7.789 1.00 58.62 811 GLU A C 1
ATOM 6651 O O . GLU A 1 811 ? 32.435 48.295 8.827 1.00 58.62 811 GLU A O 1
ATOM 6656 N N . ASP A 1 812 ? 33.178 49.426 7.002 1.00 57.69 812 ASP A N 1
ATOM 6657 C CA . ASP A 1 812 ? 34.630 49.281 7.156 1.00 57.69 812 ASP A CA 1
ATOM 6658 C C . ASP A 1 812 ? 35.116 49.505 8.601 1.00 57.69 812 ASP A C 1
ATOM 6660 O O . ASP A 1 812 ? 35.546 50.590 8.990 1.00 57.69 812 ASP A O 1
ATOM 6664 N N . SER A 1 813 ? 35.063 48.456 9.424 1.00 69.25 813 SER A N 1
ATOM 6665 C CA . SER A 1 813 ? 35.736 48.430 10.719 1.00 69.25 813 SER A CA 1
ATOM 6666 C C . SER A 1 813 ? 37.160 47.936 10.526 1.00 69.25 813 SER A C 1
ATOM 6668 O O . SER A 1 813 ? 37.400 47.020 9.740 1.00 69.25 813 SER A O 1
ATOM 6670 N N . GLU A 1 814 ? 38.091 48.475 11.306 1.00 71.12 814 GLU A N 1
ATOM 6671 C CA . GLU A 1 814 ? 39.512 48.115 11.266 1.00 71.12 814 GLU A CA 1
ATOM 6672 C C . GLU A 1 814 ? 39.739 46.592 11.385 1.00 71.12 814 GLU A C 1
ATOM 6674 O O . GLU A 1 814 ? 40.624 46.042 10.736 1.00 71.12 814 GLU A O 1
ATOM 6679 N N . LEU A 1 815 ? 38.874 45.881 12.127 1.00 70.88 815 LEU A N 1
ATOM 6680 C CA . LEU A 1 815 ? 38.879 44.417 12.236 1.00 70.88 815 LEU A CA 1
ATOM 6681 C C . LEU A 1 815 ? 38.478 43.720 10.925 1.00 70.88 815 LEU A C 1
ATOM 6683 O O . LEU A 1 815 ? 39.114 42.745 10.532 1.00 70.88 815 LEU A O 1
ATOM 6687 N N . VAL A 1 816 ? 37.439 44.208 10.243 1.00 69.56 816 VAL A N 1
ATOM 6688 C CA . VAL A 1 816 ? 37.023 43.690 8.929 1.00 69.56 816 VAL A CA 1
ATOM 6689 C C . VAL A 1 816 ? 38.127 43.970 7.909 1.00 69.56 816 VAL A C 1
ATOM 6691 O O . VAL A 1 816 ? 38.572 43.048 7.235 1.00 69.56 816 VAL A O 1
ATOM 6694 N N . SER A 1 817 ? 38.684 45.181 7.880 1.00 69.81 817 SER A N 1
ATOM 6695 C CA . SER A 1 817 ? 39.815 45.540 7.012 1.00 69.81 817 SER A CA 1
ATOM 6696 C C . SER A 1 817 ? 41.066 44.679 7.254 1.00 69.81 817 SER A C 1
ATOM 6698 O O . SER A 1 817 ? 41.853 44.487 6.331 1.00 69.81 817 SER A O 1
ATOM 6700 N N . HIS A 1 818 ? 41.248 44.146 8.469 1.00 71.81 818 HIS A N 1
ATOM 6701 C CA . HIS A 1 818 ? 42.353 43.249 8.831 1.00 71.81 818 HIS A CA 1
ATOM 6702 C C . HIS A 1 818 ? 42.083 41.770 8.500 1.00 71.81 818 HIS A C 1
ATOM 6704 O O . HIS A 1 818 ? 43.023 41.020 8.246 1.00 71.81 818 HIS A O 1
ATOM 6710 N N . LEU A 1 819 ? 40.815 41.340 8.499 1.00 69.12 819 LEU A N 1
ATOM 6711 C CA . LEU A 1 819 ? 40.401 39.962 8.193 1.00 69.12 819 LEU A CA 1
ATOM 6712 C C . LEU A 1 819 ? 40.141 39.723 6.698 1.00 69.12 819 LEU A C 1
ATOM 6714 O O . LEU A 1 819 ? 40.250 38.591 6.230 1.00 69.12 819 LEU A O 1
ATOM 6718 N N . MET A 1 820 ? 39.787 40.767 5.948 1.00 66.06 820 MET A N 1
ATOM 6719 C CA . MET A 1 820 ? 39.450 40.677 4.525 1.00 66.06 820 MET A CA 1
ATOM 6720 C C . MET A 1 820 ? 40.639 40.382 3.583 1.00 66.06 820 MET A C 1
ATOM 6722 O O . MET A 1 820 ? 40.420 39.668 2.598 1.00 66.06 820 MET A O 1
ATOM 6726 N N . PRO A 1 821 ? 41.889 40.836 3.827 1.00 61.66 821 PRO A N 1
ATOM 6727 C CA . PRO A 1 821 ? 43.029 40.486 2.982 1.00 61.66 821 PRO A CA 1
ATOM 6728 C C . PRO A 1 821 ? 43.309 38.976 3.061 1.00 61.66 821 PRO A C 1
ATOM 6730 O O . PRO A 1 821 ? 43.841 38.481 4.050 1.00 61.66 821 PRO A O 1
ATOM 6733 N N . GLY A 1 822 ? 42.937 38.233 2.014 1.00 61.59 822 GLY A N 1
ATOM 6734 C CA . GLY A 1 822 ? 43.078 36.770 1.946 1.00 61.59 822 GLY A CA 1
ATOM 6735 C C . GLY A 1 822 ? 41.768 35.978 2.036 1.00 61.59 822 GLY A C 1
ATOM 6736 O O . GLY A 1 822 ? 41.810 34.749 2.014 1.00 61.59 822 GLY A O 1
ATOM 6737 N N . THR A 1 823 ? 40.608 36.641 2.099 1.00 66.06 823 THR A N 1
ATOM 6738 C CA . THR A 1 823 ? 39.308 35.958 1.991 1.00 66.06 823 THR A CA 1
ATOM 6739 C C . THR A 1 823 ? 38.969 35.642 0.532 1.00 66.06 823 THR A C 1
ATOM 6741 O O . THR A 1 823 ? 38.789 36.532 -0.297 1.00 66.06 823 THR A O 1
ATOM 6744 N N . GLU A 1 824 ? 38.877 34.353 0.196 1.00 64.00 824 GLU A N 1
ATOM 6745 C CA . GLU A 1 824 ? 38.304 33.914 -1.078 1.00 64.00 824 GLU A CA 1
ATOM 6746 C C . GLU A 1 824 ? 36.784 34.103 -1.043 1.00 64.00 824 GLU A C 1
ATOM 6748 O O . GLU A 1 824 ? 36.098 33.524 -0.197 1.00 64.00 824 GLU A O 1
ATOM 6753 N N . SER A 1 825 ? 36.245 34.884 -1.980 1.00 64.94 825 SER A N 1
ATOM 6754 C CA . SER A 1 825 ? 34.799 34.934 -2.200 1.00 64.94 825 SER A CA 1
ATOM 6755 C C . SER A 1 825 ? 34.317 33.577 -2.712 1.00 64.94 825 SER A C 1
ATOM 6757 O O . SER A 1 825 ? 34.875 33.030 -3.666 1.00 64.94 825 SER A O 1
ATOM 6759 N N . ARG A 1 826 ? 33.286 33.021 -2.071 1.00 70.50 826 ARG A N 1
ATOM 6760 C CA . ARG A 1 826 ? 32.698 31.724 -2.421 1.00 70.50 826 ARG A CA 1
ATOM 6761 C C . ARG A 1 826 ? 31.221 31.889 -2.715 1.00 70.50 826 ARG A C 1
ATOM 6763 O O . ARG A 1 826 ? 30.518 32.589 -1.990 1.00 70.50 826 ARG A O 1
ATOM 6770 N N . THR A 1 827 ? 30.757 31.221 -3.765 1.00 75.75 827 THR A N 1
ATOM 6771 C CA . THR A 1 827 ? 29.340 31.168 -4.121 1.00 75.75 827 THR A CA 1
ATOM 6772 C C . THR A 1 827 ? 28.786 29.783 -3.820 1.00 75.75 827 THR A C 1
ATOM 6774 O O . THR A 1 827 ? 29.395 28.753 -4.130 1.00 75.75 827 THR A O 1
ATOM 6777 N N . ALA A 1 828 ? 27.638 29.776 -3.156 1.00 82.88 828 ALA A N 1
ATOM 6778 C CA . ALA A 1 828 ? 26.911 28.573 -2.818 1.00 82.88 828 ALA A CA 1
ATOM 6779 C C . ALA A 1 828 ? 25.415 28.860 -2.902 1.00 82.88 828 ALA A C 1
ATOM 6781 O O . ALA A 1 828 ? 24.914 29.819 -2.310 1.00 82.88 828 ALA A O 1
ATOM 6782 N N . VAL A 1 829 ? 24.701 27.979 -3.592 1.00 85.00 829 VAL A N 1
ATOM 6783 C CA . VAL A 1 829 ? 23.249 27.987 -3.718 1.00 85.00 829 VAL A CA 1
ATOM 6784 C C . VAL A 1 829 ? 22.598 27.945 -2.338 1.00 85.00 829 VAL A C 1
ATOM 6786 O O . VAL A 1 829 ? 21.613 28.644 -2.128 1.00 85.00 829 VAL A O 1
ATOM 6789 N N . SER A 1 830 ? 23.171 27.191 -1.393 1.00 87.19 830 SER A N 1
ATOM 6790 C CA . SER A 1 830 ? 22.726 27.112 -0.001 1.00 87.19 830 SER A CA 1
ATOM 6791 C C . SER A 1 830 ? 23.643 27.905 0.937 1.00 87.19 830 SER A C 1
ATOM 6793 O O . SER A 1 830 ? 24.749 27.447 1.237 1.00 87.19 830 SER A O 1
ATOM 6795 N N . PRO A 1 831 ? 23.182 29.049 1.484 1.00 86.19 831 PRO A N 1
ATOM 6796 C CA . PRO A 1 831 ? 23.937 29.816 2.476 1.00 86.19 831 PRO A CA 1
ATOM 6797 C C . PRO A 1 831 ? 24.272 28.993 3.723 1.00 86.19 831 PRO A C 1
ATOM 6799 O O . PRO A 1 831 ? 25.344 29.138 4.300 1.00 86.19 831 PRO A O 1
ATOM 6802 N N . PHE A 1 832 ? 23.365 28.097 4.124 1.00 85.94 832 PHE A N 1
ATOM 6803 C CA . PHE A 1 832 ? 23.573 27.209 5.263 1.00 85.94 832 PHE A CA 1
ATOM 6804 C C . PHE A 1 832 ? 24.645 26.148 4.974 1.00 85.94 832 PHE A C 1
ATOM 6806 O O . PHE A 1 832 ? 25.535 25.941 5.795 1.00 85.94 832 PHE A O 1
ATOM 6813 N N . ALA A 1 833 ? 24.595 25.501 3.804 1.00 85.06 833 ALA A N 1
ATOM 6814 C CA . ALA A 1 833 ? 25.597 24.506 3.414 1.00 85.06 833 ALA A CA 1
ATOM 6815 C C . ALA A 1 833 ? 26.987 25.139 3.230 1.00 85.06 833 ALA A C 1
ATOM 6817 O O . ALA A 1 833 ? 27.998 24.522 3.568 1.00 85.06 833 ALA A O 1
ATOM 6818 N N . CYS A 1 834 ? 27.036 26.401 2.788 1.00 85.00 834 CYS A N 1
ATOM 6819 C CA . CYS A 1 834 ? 28.268 27.177 2.655 1.00 85.00 834 CYS A CA 1
ATOM 6820 C C . CYS A 1 834 ? 29.065 27.267 3.966 1.00 85.00 834 CYS A C 1
ATOM 6822 O O . CYS A 1 834 ? 30.296 27.255 3.933 1.00 85.00 834 CYS A O 1
ATOM 6824 N N . LEU A 1 835 ? 28.389 27.281 5.125 1.00 81.25 835 LEU A N 1
ATOM 6825 C CA . LEU A 1 835 ? 29.040 27.252 6.445 1.00 81.25 835 LEU A CA 1
ATOM 6826 C C . LEU A 1 835 ? 29.876 25.979 6.664 1.00 81.25 835 LEU A C 1
ATOM 6828 O O . LEU A 1 835 ? 30.782 25.968 7.492 1.00 81.25 835 LEU A O 1
ATOM 6832 N N . SER A 1 836 ? 29.576 24.915 5.917 1.00 85.25 836 SER A N 1
ATOM 6833 C CA . SER A 1 836 ? 30.295 23.637 5.922 1.00 85.25 836 SER A CA 1
ATOM 6834 C C . SER A 1 836 ? 31.248 23.486 4.732 1.00 85.25 836 SER A C 1
ATOM 6836 O O . SER A 1 836 ? 31.647 22.368 4.418 1.00 85.25 836 SER A O 1
ATOM 6838 N N . ASN A 1 837 ? 31.633 24.594 4.084 1.00 84.31 837 ASN A N 1
ATOM 6839 C CA . ASN A 1 837 ? 32.539 24.622 2.931 1.00 84.31 837 ASN A CA 1
ATOM 6840 C C . ASN A 1 837 ? 31.973 23.982 1.644 1.00 84.31 837 ASN A C 1
ATOM 6842 O O . ASN A 1 837 ? 32.743 23.529 0.801 1.00 84.31 837 ASN A O 1
ATOM 6846 N N . ILE A 1 838 ? 30.645 23.946 1.495 1.00 87.25 838 ILE A N 1
ATOM 6847 C CA . ILE A 1 838 ? 29.960 23.455 0.290 1.00 87.25 838 ILE A CA 1
ATOM 6848 C C . ILE A 1 838 ? 29.688 24.630 -0.662 1.00 87.25 838 ILE A C 1
ATOM 6850 O O . ILE A 1 838 ? 29.233 25.690 -0.234 1.00 87.25 838 ILE A O 1
ATOM 6854 N N . THR A 1 839 ? 29.956 24.439 -1.950 1.00 88.25 839 THR A N 1
ATOM 6855 C CA . THR A 1 839 ? 29.915 25.441 -3.025 1.00 88.25 839 THR A CA 1
ATOM 6856 C C . THR A 1 839 ? 28.969 25.034 -4.159 1.00 88.25 839 THR A C 1
ATOM 6858 O O . THR A 1 839 ? 28.452 23.919 -4.200 1.00 88.25 839 THR A O 1
ATOM 6861 N N . ASP A 1 840 ? 28.768 25.922 -5.135 1.00 86.56 840 ASP A N 1
ATOM 6862 C CA . ASP A 1 840 ? 27.972 25.627 -6.339 1.00 86.56 840 ASP A CA 1
ATOM 6863 C C . ASP A 1 840 ? 28.524 24.468 -7.185 1.00 86.56 840 ASP A C 1
ATOM 6865 O O . ASP A 1 840 ? 27.766 23.805 -7.896 1.00 86.56 840 ASP A O 1
ATOM 6869 N N . GLN A 1 841 ? 29.832 24.203 -7.118 1.00 86.31 841 GLN A N 1
ATOM 6870 C CA . GLN A 1 841 ? 30.442 23.082 -7.839 1.00 86.31 841 GLN A CA 1
ATOM 6871 C C . GLN A 1 841 ? 30.010 21.729 -7.263 1.00 86.31 841 GLN A C 1
ATOM 6873 O O . GLN A 1 841 ? 29.890 20.755 -8.005 1.00 86.31 841 GLN A O 1
ATOM 6878 N N . ASP A 1 842 ? 29.688 21.676 -5.971 1.00 87.56 842 ASP A N 1
ATOM 6879 C CA . ASP A 1 842 ? 29.265 20.447 -5.299 1.00 87.56 842 ASP A CA 1
ATOM 6880 C C . ASP A 1 842 ? 27.856 19.998 -5.732 1.00 87.56 842 ASP A C 1
ATOM 6882 O O . ASP A 1 842 ? 27.483 18.843 -5.542 1.00 87.56 842 ASP A O 1
ATOM 6886 N N . LEU A 1 843 ? 27.084 20.857 -6.417 1.00 84.50 843 LEU A N 1
ATOM 6887 C CA . LEU A 1 843 ? 25.817 20.463 -7.057 1.00 84.50 843 LEU A CA 1
ATOM 6888 C C . LEU A 1 843 ? 26.023 19.492 -8.226 1.00 84.50 843 LEU A C 1
ATOM 6890 O O . LEU A 1 843 ? 25.086 18.811 -8.648 1.00 84.50 843 LEU A O 1
ATOM 6894 N N . PHE A 1 844 ? 27.240 19.452 -8.770 1.00 86.69 844 PHE A N 1
ATOM 6895 C CA . PHE A 1 844 ? 27.651 18.514 -9.804 1.00 86.69 844 PHE A CA 1
ATOM 6896 C C . PHE A 1 844 ? 28.267 17.248 -9.214 1.00 86.69 844 PHE A C 1
ATOM 6898 O O . PHE A 1 844 ? 28.700 16.405 -9.992 1.00 86.69 844 PHE A O 1
ATOM 6905 N N . ASP A 1 845 ? 28.289 17.074 -7.889 1.00 85.81 845 ASP A N 1
ATOM 6906 C CA . ASP A 1 845 ? 28.686 15.835 -7.221 1.00 85.81 845 ASP A CA 1
ATOM 6907 C C . ASP A 1 845 ? 27.477 15.149 -6.566 1.00 85.81 845 ASP A C 1
ATOM 6909 O O . ASP A 1 845 ? 26.902 15.647 -5.604 1.00 85.81 845 ASP A O 1
ATOM 6913 N N . ILE A 1 846 ? 27.087 13.974 -7.066 1.00 79.88 846 ILE A N 1
ATOM 6914 C CA . ILE A 1 846 ? 25.954 13.197 -6.549 1.00 79.88 846 ILE A CA 1
ATOM 6915 C C . ILE A 1 846 ? 26.134 12.784 -5.084 1.00 79.88 846 ILE A C 1
ATOM 6917 O O . ILE A 1 846 ? 25.141 12.643 -4.371 1.00 79.88 846 ILE A O 1
ATOM 6921 N N . ASP A 1 847 ? 27.375 12.606 -4.625 1.00 79.38 847 ASP A N 1
ATOM 6922 C CA . ASP A 1 847 ? 27.651 12.181 -3.252 1.00 79.38 847 ASP A CA 1
ATOM 6923 C C . ASP A 1 847 ? 27.412 13.320 -2.242 1.00 79.38 847 ASP A C 1
ATOM 6925 O O . ASP A 1 847 ? 27.185 13.043 -1.063 1.00 79.38 847 ASP A O 1
ATOM 6929 N N . VAL A 1 848 ? 27.405 14.580 -2.702 1.00 81.00 848 VAL A N 1
ATOM 6930 C CA . VAL A 1 848 ? 27.271 15.792 -1.868 1.00 81.00 848 VAL A CA 1
ATOM 6931 C C . VAL A 1 848 ? 26.034 16.628 -2.244 1.00 81.00 848 VAL A C 1
ATOM 6933 O O . VAL A 1 848 ? 25.618 17.502 -1.486 1.00 81.00 848 VAL A O 1
ATOM 6936 N N . VAL A 1 849 ? 25.361 16.330 -3.364 1.00 83.31 849 VAL A N 1
ATOM 6937 C CA . VAL A 1 849 ? 24.251 17.140 -3.904 1.00 83.31 849 VAL A CA 1
ATOM 6938 C C . VAL A 1 849 ? 23.130 17.379 -2.894 1.00 83.31 849 VAL A C 1
ATOM 6940 O O . VAL A 1 849 ? 22.591 18.479 -2.818 1.00 83.31 849 VAL A O 1
ATOM 6943 N N . ASN A 1 850 ? 22.792 16.374 -2.082 1.00 83.38 850 ASN A N 1
ATOM 6944 C CA . ASN A 1 850 ? 21.735 16.491 -1.078 1.00 83.38 850 ASN A CA 1
ATOM 6945 C C . ASN A 1 850 ? 22.107 17.465 0.048 1.00 83.38 850 ASN A C 1
ATOM 6947 O O . ASN A 1 850 ? 21.217 18.116 0.590 1.00 83.38 850 ASN A O 1
ATOM 6951 N N . ASP A 1 851 ? 23.395 17.567 0.380 1.00 82.56 851 ASP A N 1
ATOM 6952 C CA . ASP A 1 851 ? 23.903 18.502 1.386 1.00 82.56 851 ASP A CA 1
ATOM 6953 C C . ASP A 1 851 ? 24.024 19.923 0.811 1.00 82.56 851 ASP A C 1
ATOM 6955 O O . ASP A 1 851 ? 23.882 20.907 1.536 1.00 82.56 851 ASP A O 1
ATOM 6959 N N . ALA A 1 852 ? 24.236 20.033 -0.504 1.00 82.88 852 ALA A N 1
ATOM 6960 C CA . ALA A 1 852 ? 24.357 21.296 -1.223 1.00 82.88 852 ALA A CA 1
ATOM 6961 C C . ALA A 1 852 ? 23.000 21.915 -1.633 1.00 82.88 852 ALA A C 1
ATOM 6963 O O . ALA A 1 852 ? 22.904 23.129 -1.835 1.00 82.88 852 ALA A O 1
ATOM 6964 N N . MET A 1 853 ? 21.940 21.104 -1.746 1.00 83.00 853 MET A N 1
ATOM 6965 C CA . MET A 1 853 ? 20.594 21.544 -2.136 1.00 83.00 853 MET A CA 1
ATOM 6966 C C . MET A 1 853 ? 19.896 22.424 -1.088 1.00 83.00 853 MET A C 1
ATOM 6968 O O . MET A 1 853 ? 20.089 22.306 0.122 1.00 83.00 853 MET A O 1
ATOM 6972 N N . LEU A 1 854 ? 19.019 23.305 -1.580 1.00 84.31 854 LEU A N 1
ATOM 6973 C CA . LEU A 1 854 ? 18.184 24.185 -0.761 1.00 84.31 854 LEU A CA 1
ATOM 6974 C C . LEU A 1 854 ? 17.040 23.422 -0.093 1.00 84.31 854 LEU A C 1
ATOM 6976 O O . LEU A 1 854 ? 16.340 22.644 -0.735 1.00 84.31 854 LEU A O 1
ATOM 6980 N N . ARG A 1 855 ? 16.786 23.701 1.189 1.00 82.06 855 ARG A N 1
ATOM 6981 C CA . ARG A 1 855 ? 15.766 23.013 2.009 1.00 82.06 855 ARG A CA 1
ATOM 6982 C C . ARG A 1 855 ? 14.337 23.270 1.538 1.00 82.06 855 ARG A C 1
ATOM 6984 O O . ARG A 1 855 ? 13.423 22.512 1.856 1.00 82.06 855 ARG A O 1
ATOM 6991 N N . THR A 1 856 ? 14.128 24.366 0.823 1.00 81.19 856 THR A N 1
ATOM 6992 C CA . THR A 1 856 ? 12.847 24.776 0.242 1.00 81.19 856 THR A CA 1
ATOM 6993 C C . THR A 1 856 ? 12.601 24.171 -1.141 1.00 81.19 856 THR A C 1
ATOM 6995 O O . THR A 1 856 ? 11.495 24.312 -1.669 1.00 81.19 856 THR A O 1
ATOM 6998 N N . ILE A 1 857 ? 13.584 23.455 -1.698 1.00 82.00 857 ILE A N 1
ATOM 6999 C CA . ILE A 1 857 ? 13.494 22.730 -2.965 1.00 82.00 857 ILE A CA 1
ATOM 7000 C C . ILE A 1 857 ? 13.453 21.230 -2.679 1.00 82.00 857 ILE A C 1
ATOM 7002 O O . ILE A 1 857 ? 14.398 20.639 -2.175 1.00 82.00 857 ILE A O 1
ATOM 7006 N N . ASP A 1 858 ? 12.335 20.607 -3.034 1.00 76.88 858 ASP A N 1
ATOM 7007 C CA . ASP A 1 858 ? 12.057 19.195 -2.753 1.00 76.88 858 ASP A CA 1
ATOM 7008 C C . ASP A 1 858 ? 12.479 18.314 -3.950 1.00 76.88 858 ASP A C 1
ATOM 7010 O O . ASP A 1 858 ? 11.650 17.685 -4.612 1.00 76.88 858 ASP A O 1
ATOM 7014 N N . VAL A 1 859 ? 13.773 18.381 -4.292 1.00 81.06 859 VAL A N 1
ATOM 7015 C CA . VAL A 1 859 ? 14.446 17.581 -5.332 1.00 81.06 859 VAL A CA 1
ATOM 7016 C C . VAL A 1 859 ? 15.723 16.991 -4.735 1.00 81.06 859 VAL A C 1
ATOM 7018 O O . VAL A 1 859 ? 16.533 17.712 -4.157 1.00 81.06 859 VAL A O 1
ATOM 7021 N N . HIS A 1 860 ? 15.912 15.684 -4.892 1.00 77.75 860 HIS A N 1
ATOM 7022 C CA . HIS A 1 860 ? 16.997 14.926 -4.271 1.00 77.75 860 HIS A CA 1
ATOM 7023 C C . HIS A 1 860 ? 17.775 14.084 -5.290 1.00 77.75 860 HIS A C 1
ATOM 7025 O O . HIS A 1 860 ? 17.356 13.905 -6.436 1.00 77.75 860 HIS A O 1
ATOM 7031 N N . ASP A 1 861 ? 18.872 13.481 -4.833 1.00 77.12 861 ASP A N 1
ATOM 7032 C CA . ASP A 1 861 ? 19.652 12.457 -5.543 1.00 77.12 861 ASP A CA 1
ATOM 7033 C C . ASP A 1 861 ? 18.803 11.304 -6.113 1.00 77.12 861 ASP A C 1
ATOM 7035 O O . ASP A 1 861 ? 19.172 10.683 -7.100 1.00 77.12 861 ASP A O 1
ATOM 7039 N N . LYS A 1 862 ? 17.630 11.017 -5.544 1.00 81.69 862 LYS A N 1
ATOM 7040 C CA . LYS A 1 862 ? 16.707 9.997 -6.075 1.00 81.69 862 LYS A CA 1
ATOM 7041 C C . LYS A 1 862 ? 16.016 10.397 -7.380 1.00 81.69 862 LYS A C 1
ATOM 7043 O O . LYS A 1 862 ? 15.465 9.530 -8.052 1.00 81.69 862 LYS A O 1
ATOM 7048 N N . ASN A 1 863 ? 15.992 11.686 -7.712 1.00 85.69 863 ASN A N 1
ATOM 7049 C CA . ASN A 1 863 ? 15.315 12.215 -8.896 1.00 85.69 863 ASN A CA 1
ATOM 7050 C C . ASN A 1 863 ? 16.222 12.256 -10.136 1.00 85.69 863 ASN A C 1
ATOM 7052 O O . ASN A 1 863 ? 15.741 12.599 -11.218 1.00 85.69 863 ASN A O 1
ATOM 7056 N N . ILE A 1 864 ? 17.509 11.923 -9.996 1.00 87.00 864 ILE A N 1
ATOM 7057 C CA . ILE A 1 864 ? 18.462 11.844 -11.104 1.00 87.00 864 ILE A CA 1
ATOM 7058 C C . ILE A 1 864 ? 18.580 10.395 -11.613 1.00 87.00 864 ILE A C 1
ATOM 7060 O O . ILE A 1 864 ? 18.657 9.461 -10.810 1.00 87.00 864 ILE A O 1
ATOM 7064 N N . PRO A 1 865 ? 18.623 10.150 -12.936 1.00 87.38 865 PRO A N 1
ATOM 7065 C CA . PRO A 1 865 ? 18.682 8.791 -13.452 1.00 87.38 865 PRO A CA 1
ATOM 7066 C C . PRO A 1 865 ? 20.123 8.243 -13.475 1.00 87.38 865 PRO A C 1
ATOM 7068 O O . PRO A 1 865 ? 20.632 7.871 -14.527 1.00 87.38 865 PRO A O 1
ATOM 7071 N N . ILE A 1 866 ? 20.798 8.183 -12.322 1.00 89.81 866 ILE A N 1
ATOM 7072 C CA . ILE A 1 866 ? 22.182 7.685 -12.199 1.00 89.81 866 ILE A CA 1
ATOM 7073 C C . ILE A 1 866 ? 22.235 6.310 -11.540 1.00 89.81 866 ILE A C 1
ATOM 7075 O O . ILE A 1 866 ? 21.645 6.069 -10.486 1.00 89.81 866 ILE A O 1
ATOM 7079 N N . LEU A 1 867 ? 23.025 5.404 -12.119 1.00 90.88 867 LEU A N 1
ATOM 7080 C CA . LEU A 1 867 ? 23.289 4.098 -11.525 1.00 90.88 867 LEU A CA 1
ATOM 7081 C C . LEU A 1 867 ? 24.638 4.096 -10.798 1.00 90.88 867 LEU A C 1
ATOM 7083 O O . LEU A 1 867 ? 25.679 3.795 -11.389 1.00 90.88 867 LEU A O 1
ATOM 7087 N N . CYS A 1 868 ? 24.632 4.362 -9.492 1.00 87.38 868 CYS A N 1
ATOM 7088 C CA . CYS A 1 868 ? 25.840 4.243 -8.672 1.00 87.38 868 CYS A CA 1
ATOM 7089 C C . CYS A 1 868 ? 26.280 2.777 -8.597 1.00 87.38 868 CYS A C 1
ATOM 7091 O O . CYS A 1 868 ? 25.563 1.942 -8.043 1.00 87.38 868 CYS A O 1
ATOM 7093 N N . LEU A 1 869 ? 27.450 2.436 -9.148 1.00 87.19 869 LEU A N 1
ATOM 7094 C CA . LEU A 1 869 ? 27.969 1.062 -9.124 1.00 87.19 869 LEU A CA 1
ATOM 7095 C C . LEU A 1 869 ? 28.328 0.612 -7.705 1.00 87.19 869 LEU A C 1
ATOM 7097 O O . LEU A 1 869 ? 28.009 -0.515 -7.322 1.00 87.19 869 LEU A O 1
ATOM 7101 N N . GLU A 1 870 ? 28.903 1.508 -6.904 1.00 85.50 870 GLU A N 1
ATOM 7102 C CA . GLU A 1 870 ? 29.274 1.238 -5.519 1.00 85.50 870 GLU A CA 1
ATOM 7103 C C . GLU A 1 870 ? 28.244 1.793 -4.534 1.00 85.50 870 GLU A C 1
ATOM 7105 O O . GLU A 1 870 ? 27.689 2.868 -4.726 1.00 85.50 870 GLU A O 1
ATOM 7110 N N . LYS A 1 871 ? 28.021 1.063 -3.437 1.00 87.25 871 LYS A N 1
ATOM 7111 C CA . LYS A 1 871 ? 27.270 1.552 -2.279 1.00 87.25 871 LYS A CA 1
ATOM 7112 C C . LYS A 1 871 ? 28.165 1.513 -1.055 1.00 87.25 871 LYS A C 1
ATOM 7114 O O . LYS A 1 871 ? 28.798 0.486 -0.795 1.00 87.25 871 LYS A O 1
ATOM 7119 N N . ARG A 1 872 ? 28.189 2.595 -0.283 1.00 85.88 872 ARG A N 1
ATOM 7120 C CA . ARG A 1 872 ? 28.923 2.686 0.985 1.00 85.88 872 ARG A CA 1
ATOM 7121 C C . ARG A 1 872 ? 27.951 2.788 2.154 1.00 85.88 872 ARG A C 1
ATOM 7123 O O . ARG A 1 872 ? 26.817 3.233 1.995 1.00 85.88 872 ARG A O 1
ATOM 7130 N N . ASP A 1 873 ? 28.361 2.279 3.310 1.00 83.00 873 ASP A N 1
ATOM 7131 C CA . ASP A 1 873 ? 27.631 2.525 4.552 1.00 83.00 873 ASP A CA 1
ATOM 7132 C C . ASP A 1 873 ? 28.005 3.890 5.149 1.00 83.00 873 ASP A C 1
ATOM 7134 O O . ASP A 1 873 ? 28.879 4.585 4.636 1.00 83.00 873 ASP A O 1
ATOM 7138 N N . LYS A 1 874 ? 27.372 4.257 6.270 1.00 79.75 874 LYS A N 1
ATOM 7139 C CA . LYS A 1 874 ? 27.629 5.528 6.973 1.00 79.75 874 LYS A CA 1
ATOM 7140 C C . LYS A 1 874 ? 29.081 5.712 7.442 1.00 79.75 874 LYS A C 1
ATOM 7142 O O . LYS A 1 874 ? 29.461 6.819 7.788 1.00 79.75 874 LYS A O 1
ATOM 7147 N N . ASN A 1 875 ? 29.880 4.644 7.454 1.00 83.81 875 ASN A N 1
ATOM 7148 C CA . ASN A 1 875 ? 31.287 4.666 7.851 1.00 83.81 875 ASN A CA 1
ATOM 7149 C C . ASN A 1 875 ? 32.217 4.582 6.621 1.00 83.81 875 ASN A C 1
ATOM 7151 O O . ASN A 1 875 ? 33.390 4.239 6.763 1.00 83.81 875 ASN A O 1
ATOM 7155 N N . GLY A 1 876 ? 31.691 4.788 5.407 1.00 83.50 876 GLY A N 1
ATOM 7156 C CA . GLY A 1 876 ? 32.450 4.770 4.154 1.00 83.50 876 GLY A CA 1
ATOM 7157 C C . GLY A 1 876 ? 32.823 3.376 3.628 1.00 83.50 876 GLY A C 1
ATOM 7158 O O . GLY A 1 876 ? 33.562 3.267 2.644 1.00 83.50 876 GLY A O 1
ATOM 7159 N N . ARG A 1 877 ? 32.332 2.285 4.234 1.00 85.94 877 ARG A N 1
ATOM 7160 C CA . ARG A 1 877 ? 32.711 0.906 3.867 1.00 85.94 877 ARG A CA 1
ATOM 7161 C C . ARG A 1 877 ? 31.884 0.396 2.684 1.00 85.94 877 ARG A C 1
ATOM 7163 O O . ARG A 1 877 ? 30.656 0.448 2.721 1.00 85.94 877 ARG A O 1
ATOM 7170 N N . LYS A 1 878 ? 32.543 -0.187 1.670 1.00 87.88 878 LYS A N 1
ATOM 7171 C CA . LYS A 1 878 ? 31.883 -0.782 0.483 1.00 87.88 878 LYS A CA 1
ATOM 7172 C C . LYS A 1 878 ? 30.942 -1.929 0.886 1.00 87.88 878 LYS A C 1
ATOM 7174 O O . LYS A 1 878 ? 31.382 -2.917 1.480 1.00 87.88 878 LYS A O 1
ATOM 7179 N N . CYS A 1 879 ? 29.671 -1.808 0.511 1.00 89.31 879 CYS A N 1
ATOM 7180 C CA . CYS A 1 879 ? 28.614 -2.806 0.665 1.00 89.31 879 CYS A CA 1
ATOM 7181 C C . CYS A 1 879 ? 28.529 -3.665 -0.613 1.00 89.31 879 CYS A C 1
ATOM 7183 O O . CYS A 1 879 ? 27.967 -3.200 -1.611 1.00 89.31 879 CYS A O 1
ATOM 7185 N N . PRO A 1 880 ? 29.085 -4.892 -0.623 1.00 91.12 880 PRO A N 1
ATOM 7186 C CA . PRO A 1 880 ? 29.122 -5.718 -1.828 1.00 91.12 880 PRO A CA 1
ATOM 7187 C C . PRO A 1 880 ? 27.721 -6.168 -2.259 1.00 91.12 880 PRO A C 1
ATOM 7189 O O . PRO A 1 880 ? 26.810 -6.268 -1.434 1.00 91.12 880 PRO A O 1
ATOM 7192 N N . LEU A 1 881 ? 27.551 -6.467 -3.546 1.00 93.06 881 LEU A N 1
ATOM 7193 C CA . LEU A 1 881 ? 26.317 -7.044 -4.074 1.00 93.06 881 LEU A CA 1
ATOM 7194 C C . LEU A 1 881 ? 26.243 -8.548 -3.779 1.00 93.06 881 LEU A C 1
ATOM 7196 O O . LEU A 1 881 ? 27.247 -9.257 -3.786 1.00 93.06 881 LEU A O 1
ATOM 7200 N N . ASN A 1 882 ? 25.036 -9.034 -3.510 1.00 92.81 882 ASN A N 1
ATOM 7201 C CA . ASN A 1 882 ? 24.738 -10.447 -3.330 1.00 92.81 882 ASN A CA 1
ATOM 7202 C C . ASN A 1 882 ? 24.680 -11.144 -4.698 1.00 92.81 882 ASN A C 1
ATOM 7204 O O . ASN A 1 882 ? 23.885 -10.765 -5.556 1.00 92.81 882 ASN A O 1
ATOM 7208 N N . GLY A 1 883 ? 25.466 -12.204 -4.879 1.00 93.94 883 GLY A N 1
ATOM 7209 C CA . GLY A 1 883 ? 25.548 -12.997 -6.110 1.00 93.94 883 GLY A CA 1
ATOM 7210 C C . GLY A 1 883 ? 24.376 -13.949 -6.361 1.00 93.94 883 GLY A C 1
ATOM 7211 O O . GLY A 1 883 ? 24.509 -14.872 -7.159 1.00 93.94 883 GLY A O 1
ATOM 7212 N N . TYR A 1 884 ? 23.231 -13.767 -5.692 1.00 94.12 884 TYR A N 1
ATOM 7213 C CA . TYR A 1 884 ? 22.140 -14.748 -5.672 1.00 94.12 884 TYR A CA 1
ATOM 7214 C C . TYR A 1 884 ? 21.579 -15.095 -7.060 1.00 94.12 884 TYR A C 1
ATOM 7216 O O . TYR A 1 884 ? 21.214 -16.245 -7.293 1.00 94.12 884 TYR A O 1
ATOM 7224 N N . VAL A 1 885 ? 21.520 -14.135 -7.992 1.00 96.00 885 VAL A N 1
ATOM 7225 C CA . VAL A 1 885 ? 21.034 -14.383 -9.360 1.00 96.00 885 VAL A CA 1
ATOM 7226 C C . VAL A 1 885 ? 21.978 -15.330 -10.093 1.00 96.00 885 VAL A C 1
ATOM 7228 O O . VAL A 1 885 ? 21.537 -16.353 -10.617 1.00 96.00 885 VAL A O 1
ATOM 7231 N N . LEU A 1 886 ? 23.277 -15.016 -10.087 1.00 94.94 886 LEU A N 1
ATOM 7232 C CA . LEU A 1 886 ? 24.295 -15.833 -10.739 1.00 94.94 886 LEU A CA 1
ATOM 7233 C C . LEU A 1 886 ? 24.412 -17.200 -10.060 1.00 94.94 886 LEU A C 1
ATOM 7235 O O . LEU A 1 886 ? 24.454 -18.219 -10.744 1.00 94.94 886 LEU A O 1
ATOM 7239 N N . ASN A 1 887 ? 24.359 -17.252 -8.726 1.00 93.44 887 ASN A N 1
ATOM 7240 C CA . ASN A 1 887 ? 24.376 -18.517 -7.996 1.00 93.44 887 ASN A CA 1
ATOM 7241 C C . ASN A 1 887 ? 23.166 -19.399 -8.341 1.00 93.44 887 ASN A C 1
ATOM 7243 O O . ASN A 1 887 ? 23.305 -20.602 -8.564 1.00 93.44 887 ASN A O 1
ATOM 7247 N N . PHE A 1 888 ? 21.967 -18.815 -8.438 1.00 93.81 888 PHE A N 1
ATOM 7248 C CA . PHE A 1 888 ? 20.784 -19.553 -8.876 1.00 93.81 888 PHE A CA 1
ATOM 7249 C C . PHE A 1 888 ? 20.904 -20.011 -10.325 1.00 93.81 888 PHE A C 1
ATOM 7251 O O . PHE A 1 888 ? 20.525 -21.138 -10.631 1.00 93.81 888 PHE A O 1
ATOM 7258 N N . TYR A 1 889 ? 21.444 -19.173 -11.211 1.00 94.00 889 TYR A N 1
ATOM 7259 C CA . TYR A 1 889 ? 21.675 -19.568 -12.592 1.00 94.00 889 TYR A CA 1
ATOM 7260 C C . TYR A 1 889 ? 22.633 -20.765 -12.659 1.00 94.00 889 TYR A C 1
ATOM 7262 O O . TYR A 1 889 ? 22.291 -21.756 -13.295 1.00 94.00 889 TYR A O 1
ATOM 7270 N N . LYS A 1 890 ? 23.756 -20.764 -11.932 1.00 91.12 890 LYS A N 1
ATOM 7271 C CA . LYS A 1 890 ? 24.698 -21.900 -11.914 1.00 91.12 890 LYS A CA 1
ATOM 7272 C C . LYS A 1 890 ? 24.097 -23.175 -11.315 1.00 91.12 890 LYS A C 1
ATOM 7274 O O . LYS A 1 890 ? 24.242 -24.257 -11.874 1.00 91.12 890 LYS A O 1
ATOM 7279 N N . THR A 1 891 ? 23.399 -23.059 -10.185 1.00 88.00 891 THR A N 1
ATOM 7280 C CA . THR A 1 891 ? 22.976 -24.226 -9.384 1.00 88.00 891 THR A CA 1
ATOM 7281 C C . THR A 1 891 ? 21.554 -24.721 -9.667 1.00 88.00 891 THR A C 1
ATOM 7283 O O . THR A 1 891 ? 21.221 -25.859 -9.342 1.00 88.00 891 THR A O 1
ATOM 7286 N N . GLY A 1 892 ? 20.667 -23.863 -10.181 1.00 86.31 892 GLY A N 1
ATOM 7287 C CA . GLY A 1 892 ? 19.221 -24.110 -10.272 1.00 86.31 892 GLY A CA 1
ATOM 7288 C C . GLY A 1 892 ? 18.513 -24.271 -8.915 1.00 86.31 892 GLY A C 1
ATOM 7289 O O . GLY A 1 892 ? 17.371 -24.729 -8.858 1.00 86.31 892 GLY A O 1
ATOM 7290 N N . SER A 1 893 ? 19.173 -23.940 -7.796 1.00 83.69 893 SER A N 1
ATOM 7291 C CA . SER A 1 893 ? 18.747 -24.342 -6.451 1.00 83.69 893 SER A CA 1
ATOM 7292 C C . SER A 1 893 ? 18.418 -23.148 -5.554 1.00 83.69 893 SER A C 1
ATOM 7294 O O . SER A 1 893 ? 19.298 -22.504 -4.993 1.00 83.69 893 SER A O 1
ATOM 7296 N N . LEU A 1 894 ? 17.125 -22.918 -5.289 1.00 81.88 894 LEU A N 1
ATOM 7297 C CA . LEU A 1 894 ? 16.693 -21.949 -4.259 1.00 81.88 894 LEU A CA 1
ATOM 7298 C C . LEU A 1 894 ? 17.239 -22.285 -2.859 1.00 81.88 894 LEU A C 1
ATOM 7300 O O . LEU A 1 894 ? 17.404 -21.402 -2.028 1.00 81.88 894 LEU A O 1
ATOM 7304 N N . SER A 1 895 ? 17.522 -23.563 -2.585 1.00 78.50 895 SER A N 1
ATOM 7305 C CA . SER A 1 895 ? 18.134 -24.001 -1.324 1.00 78.50 895 SER A CA 1
ATOM 7306 C C . SER A 1 895 ? 19.574 -23.520 -1.171 1.00 78.50 895 SER A C 1
ATOM 7308 O O . SER A 1 895 ? 19.960 -23.176 -0.057 1.00 78.50 895 SER A O 1
ATOM 7310 N N . ALA A 1 896 ? 20.339 -23.459 -2.265 1.00 81.19 896 ALA A N 1
ATOM 7311 C CA . ALA A 1 896 ? 21.690 -22.904 -2.238 1.00 81.19 896 ALA A CA 1
ATOM 7312 C C . ALA A 1 896 ? 21.648 -21.424 -1.827 1.00 81.19 896 ALA A C 1
ATOM 7314 O O . ALA A 1 896 ? 22.392 -21.006 -0.949 1.00 81.19 896 ALA A O 1
ATOM 7315 N N . LEU A 1 897 ? 20.665 -20.663 -2.328 1.00 85.00 897 LEU A N 1
ATOM 7316 C CA . LEU A 1 897 ? 20.491 -19.257 -1.943 1.00 85.00 897 LEU A CA 1
ATOM 7317 C C . LEU A 1 897 ? 20.197 -19.065 -0.450 1.00 85.00 897 LEU A C 1
ATOM 7319 O O . LEU A 1 897 ? 20.636 -18.086 0.149 1.00 85.00 897 LEU A O 1
ATOM 7323 N N . THR A 1 898 ? 19.467 -20.001 0.161 1.00 78.12 898 THR A N 1
ATOM 7324 C CA . THR A 1 898 ? 19.183 -19.927 1.600 1.00 78.12 898 THR A CA 1
ATOM 7325 C C . THR A 1 898 ? 20.379 -20.264 2.481 1.00 78.12 898 THR A C 1
ATOM 7327 O O . THR A 1 898 ? 20.494 -19.729 3.579 1.00 78.12 898 THR A O 1
ATOM 7330 N N . LEU A 1 899 ? 21.257 -21.153 2.013 1.00 77.25 899 LEU A N 1
ATOM 7331 C CA . LEU A 1 899 ? 22.432 -21.589 2.766 1.00 77.25 899 LEU A CA 1
ATOM 7332 C C . LEU A 1 899 ? 23.593 -20.605 2.610 1.00 77.25 899 LEU A C 1
ATOM 7334 O O . LEU A 1 899 ? 24.228 -20.247 3.601 1.00 77.25 899 LEU A O 1
ATOM 7338 N N . ASP A 1 900 ? 23.820 -20.144 1.381 1.00 82.00 900 ASP A N 1
ATOM 7339 C CA . ASP A 1 900 ? 25.057 -19.463 1.007 1.00 82.00 900 ASP A CA 1
ATOM 7340 C C . ASP A 1 900 ? 24.852 -17.956 0.802 1.00 82.00 900 ASP A C 1
ATOM 7342 O O . ASP A 1 900 ? 25.704 -17.165 1.193 1.00 82.00 900 ASP A O 1
ATOM 7346 N N . ASN A 1 901 ? 23.707 -17.531 0.249 1.00 83.38 901 ASN A N 1
ATOM 7347 C CA . ASN A 1 901 ? 23.413 -16.117 -0.043 1.00 83.38 901 ASN A CA 1
ATOM 7348 C C . ASN A 1 901 ? 22.612 -15.405 1.060 1.00 83.38 901 ASN A C 1
ATOM 7350 O O . ASN A 1 901 ? 22.221 -14.252 0.871 1.00 83.38 901 ASN A O 1
ATOM 7354 N N . TRP A 1 902 ? 22.348 -16.079 2.186 1.00 82.38 902 TRP A N 1
ATOM 7355 C CA . TRP A 1 902 ? 21.596 -15.561 3.343 1.00 82.38 902 TRP A CA 1
ATOM 7356 C C . TRP A 1 902 ? 20.234 -14.949 3.002 1.00 82.38 902 TRP A C 1
ATOM 7358 O O . TRP A 1 902 ? 19.761 -14.032 3.674 1.00 82.38 902 TRP A O 1
ATOM 7368 N N . LEU A 1 903 ? 19.589 -15.465 1.958 1.00 78.06 903 LEU A N 1
ATOM 7369 C CA . LEU A 1 903 ? 18.222 -15.099 1.615 1.00 78.06 903 LEU A CA 1
ATOM 7370 C C . LEU A 1 903 ? 17.254 -16.054 2.302 1.00 78.06 903 LEU A C 1
ATOM 7372 O O . LEU A 1 903 ? 17.493 -17.258 2.362 1.00 78.06 903 LEU A O 1
ATOM 7376 N N . ASN A 1 904 ? 16.111 -15.563 2.773 1.00 73.25 904 ASN A N 1
ATOM 7377 C CA . ASN A 1 904 ? 15.047 -16.483 3.162 1.00 73.25 904 ASN A CA 1
ATOM 7378 C C . ASN A 1 904 ? 14.433 -17.120 1.909 1.00 73.25 904 ASN A C 1
ATOM 7380 O O . ASN A 1 904 ? 14.461 -16.541 0.825 1.00 73.25 904 ASN A O 1
ATOM 7384 N N . MET A 1 905 ? 13.832 -18.304 2.045 1.00 73.12 905 MET A N 1
ATOM 7385 C CA . MET A 1 905 ? 13.349 -19.071 0.888 1.00 73.12 905 MET A CA 1
ATOM 7386 C C . MET A 1 905 ? 12.319 -18.320 0.035 1.00 73.12 905 MET A C 1
ATOM 7388 O O . MET A 1 905 ? 12.404 -18.352 -1.193 1.00 73.12 905 MET A O 1
ATOM 7392 N N . GLY A 1 906 ? 11.363 -17.636 0.672 1.00 64.94 906 GLY A N 1
ATOM 7393 C CA . GLY A 1 906 ? 10.393 -16.806 -0.042 1.00 64.94 906 GLY A CA 1
ATOM 7394 C C . GLY A 1 906 ? 11.042 -15.616 -0.749 1.00 64.94 906 GLY A C 1
ATOM 7395 O O . GLY A 1 906 ? 10.745 -15.393 -1.919 1.00 64.94 906 GLY A O 1
ATOM 7396 N N . ASP A 1 907 ? 11.969 -14.913 -0.092 1.00 73.38 907 ASP A N 1
ATOM 7397 C CA . ASP A 1 907 ? 12.688 -13.774 -0.686 1.00 73.38 907 ASP A CA 1
ATOM 7398 C C . ASP A 1 907 ? 13.507 -14.228 -1.898 1.00 73.38 907 ASP A C 1
ATOM 7400 O O . ASP A 1 907 ? 13.407 -13.642 -2.972 1.00 73.38 907 ASP A O 1
ATOM 7404 N N . ALA A 1 908 ? 14.230 -15.345 -1.770 1.00 82.81 908 ALA A N 1
ATOM 7405 C CA . ALA A 1 908 ? 14.971 -15.969 -2.860 1.00 82.81 908 ALA A CA 1
ATOM 7406 C C . ALA A 1 908 ? 14.063 -16.298 -4.058 1.00 82.81 908 ALA A C 1
ATOM 7408 O O . ALA A 1 908 ? 14.396 -15.969 -5.196 1.00 82.81 908 ALA A O 1
ATOM 7409 N N . PHE A 1 909 ? 12.895 -16.905 -3.820 1.00 82.75 909 PHE A N 1
ATOM 7410 C CA . PHE A 1 909 ? 11.930 -17.191 -4.885 1.00 82.75 909 PHE A CA 1
ATOM 7411 C C . PHE A 1 909 ? 11.402 -15.911 -5.546 1.00 82.75 909 PHE A C 1
ATOM 7413 O O . PHE A 1 909 ? 11.361 -15.827 -6.772 1.00 82.75 909 PHE A O 1
ATOM 7420 N N . HIS A 1 910 ? 11.004 -14.914 -4.753 1.00 81.00 910 HIS A N 1
ATOM 7421 C CA . HIS A 1 910 ? 10.442 -13.665 -5.261 1.00 81.00 910 HIS A CA 1
ATOM 7422 C C . HIS A 1 910 ? 11.466 -12.842 -6.051 1.00 81.00 910 HIS A C 1
ATOM 7424 O O . HIS A 1 910 ? 11.133 -12.362 -7.135 1.00 81.00 910 HIS A O 1
ATOM 7430 N N . LEU A 1 911 ? 12.702 -12.729 -5.559 1.00 88.06 911 LEU A N 1
ATOM 7431 C CA . LEU A 1 911 ? 13.786 -12.016 -6.235 1.00 88.06 911 LEU A CA 1
ATOM 7432 C C . LEU A 1 911 ? 14.141 -12.680 -7.571 1.00 88.06 911 LEU A C 1
ATOM 7434 O O . LEU A 1 911 ? 14.151 -12.008 -8.600 1.00 88.06 911 LEU A O 1
ATOM 7438 N N . ILE A 1 912 ? 14.337 -14.005 -7.590 1.00 91.88 912 ILE A N 1
ATOM 7439 C CA . ILE A 1 912 ? 14.637 -14.736 -8.831 1.00 91.88 912 ILE A CA 1
ATOM 7440 C C . ILE A 1 912 ? 13.468 -14.668 -9.816 1.00 91.88 912 ILE A C 1
ATOM 7442 O O . ILE A 1 912 ? 13.689 -14.461 -11.007 1.00 91.88 912 ILE A O 1
ATOM 7446 N N . ARG A 1 913 ? 12.219 -14.799 -9.352 1.00 86.75 913 ARG A N 1
ATOM 7447 C CA . ARG A 1 913 ? 11.043 -14.662 -10.225 1.00 86.75 913 ARG A CA 1
ATOM 7448 C C . ARG A 1 913 ? 10.948 -13.257 -10.822 1.00 86.75 913 ARG A C 1
ATOM 7450 O O . ARG A 1 913 ? 10.687 -13.131 -12.013 1.00 86.75 913 ARG A O 1
ATOM 7457 N N . SER A 1 914 ? 11.175 -12.216 -10.021 1.00 88.19 914 SER A N 1
ATOM 7458 C CA . SER A 1 914 ? 11.193 -10.824 -10.489 1.00 88.19 914 SER A CA 1
ATOM 7459 C C . SER A 1 914 ? 12.285 -10.597 -11.540 1.00 88.19 914 SER A C 1
ATOM 7461 O O . SER A 1 914 ? 12.037 -9.986 -12.584 1.00 88.19 914 SER A O 1
ATOM 7463 N N . PHE A 1 915 ? 13.476 -11.156 -11.310 1.00 94.25 915 PHE A N 1
ATOM 7464 C CA . PHE A 1 915 ? 14.586 -11.098 -12.256 1.00 94.25 915 PHE A CA 1
ATOM 7465 C C . PHE A 1 915 ? 14.265 -11.842 -13.560 1.00 94.25 915 PHE A C 1
ATOM 7467 O O . PHE A 1 915 ? 14.427 -11.285 -14.640 1.00 94.25 915 PHE A O 1
ATOM 7474 N N . ALA A 1 916 ? 13.709 -13.054 -13.480 1.00 93.44 916 ALA A N 1
ATOM 7475 C CA . ALA A 1 916 ? 13.302 -13.829 -14.652 1.00 93.44 916 ALA A CA 1
ATOM 7476 C C . ALA A 1 916 ? 12.238 -13.104 -15.497 1.00 93.44 916 ALA A C 1
ATOM 7478 O O . ALA A 1 916 ? 12.341 -13.079 -16.722 1.00 93.44 916 ALA A O 1
ATOM 7479 N N . LEU A 1 917 ? 11.255 -12.455 -14.858 1.00 90.88 917 LEU A N 1
ATOM 7480 C CA . LEU A 1 917 ? 10.272 -11.614 -15.552 1.00 90.88 917 LEU A CA 1
ATOM 7481 C C . LEU A 1 917 ? 10.925 -10.392 -16.212 1.00 90.88 917 LEU A C 1
ATOM 7483 O O . LEU A 1 917 ? 10.481 -9.964 -17.270 1.00 90.88 917 LEU A O 1
ATOM 7487 N N . THR A 1 918 ? 11.987 -9.846 -15.616 1.00 94.31 918 THR A N 1
ATOM 7488 C CA . THR A 1 918 ? 12.761 -8.745 -16.210 1.00 94.31 918 THR A CA 1
ATOM 7489 C C . THR A 1 918 ? 13.490 -9.205 -17.469 1.00 94.31 918 THR A C 1
ATOM 7491 O O . THR A 1 918 ? 13.347 -8.575 -18.512 1.00 94.31 918 THR A O 1
ATOM 7494 N N . VAL A 1 919 ? 14.183 -10.348 -17.414 1.00 95.94 919 VAL A N 1
ATOM 7495 C CA . VAL A 1 919 ? 14.816 -10.968 -18.592 1.00 95.94 919 VAL A CA 1
ATOM 7496 C C . VAL A 1 919 ? 13.781 -11.251 -19.682 1.00 95.94 919 VAL A C 1
ATOM 7498 O O . VAL A 1 919 ? 14.035 -10.993 -20.854 1.00 95.94 919 VAL A O 1
ATOM 7501 N N . GLN A 1 920 ? 12.591 -11.730 -19.308 1.00 93.12 920 GLN A N 1
ATOM 7502 C CA . GLN A 1 920 ? 11.500 -11.958 -20.252 1.00 93.12 920 GLN A CA 1
ATOM 7503 C C . GLN A 1 920 ? 11.015 -10.658 -20.915 1.00 93.12 920 GLN A C 1
ATOM 7505 O O . GLN A 1 920 ? 10.798 -10.655 -22.125 1.00 93.12 920 GLN A O 1
ATOM 7510 N N . SER A 1 921 ? 10.871 -9.563 -20.161 1.00 92.56 921 SER A N 1
ATOM 7511 C CA . SER A 1 921 ? 10.529 -8.244 -20.714 1.00 92.56 921 SER A CA 1
ATOM 7512 C C . SER A 1 921 ? 11.602 -7.719 -21.667 1.00 92.56 921 SER A C 1
ATOM 7514 O O . SER A 1 921 ? 11.251 -7.203 -22.727 1.00 92.56 921 SER A O 1
ATOM 7516 N N . ILE A 1 922 ? 12.890 -7.892 -21.340 1.00 95.44 922 ILE A N 1
ATOM 7517 C CA . ILE A 1 922 ? 13.998 -7.527 -22.237 1.00 95.44 922 ILE A CA 1
ATOM 7518 C C . ILE A 1 922 ? 13.922 -8.352 -23.522 1.00 95.44 922 ILE A C 1
ATOM 7520 O O . ILE A 1 922 ? 13.908 -7.780 -24.602 1.00 95.44 922 ILE A O 1
ATOM 7524 N N . ARG A 1 923 ? 13.785 -9.680 -23.411 1.00 94.38 923 ARG A N 1
ATOM 7525 C CA . ARG A 1 923 ? 13.664 -10.584 -24.564 1.00 94.38 923 ARG A CA 1
ATOM 7526 C C . ARG A 1 923 ? 12.531 -10.169 -25.504 1.00 94.38 923 ARG A C 1
ATOM 7528 O O . ARG A 1 923 ? 12.738 -10.139 -26.707 1.00 94.38 923 ARG A O 1
ATOM 7535 N N . ILE A 1 924 ? 11.343 -9.894 -24.959 1.00 92.12 924 ILE A N 1
ATOM 7536 C CA . ILE A 1 924 ? 10.187 -9.463 -25.762 1.00 92.12 924 ILE A CA 1
ATOM 7537 C C . ILE A 1 924 ? 10.503 -8.134 -26.452 1.00 92.12 924 ILE A C 1
ATOM 7539 O O . ILE A 1 924 ? 10.367 -8.040 -27.659 1.00 92.12 924 ILE A O 1
ATOM 7543 N N . SER A 1 925 ? 11.012 -7.150 -25.706 1.00 93.06 925 SER A N 1
ATOM 7544 C CA . SER A 1 925 ? 11.293 -5.822 -26.264 1.00 93.06 925 SER A CA 1
ATOM 7545 C C . SER A 1 925 ? 12.381 -5.844 -27.337 1.00 93.06 925 SER A C 1
ATOM 7547 O O . SER A 1 925 ? 12.274 -5.113 -28.307 1.00 93.06 925 SER A O 1
ATOM 7549 N N . LEU A 1 926 ? 13.425 -6.663 -27.171 1.00 93.44 926 LEU A N 1
ATOM 7550 C CA . LEU A 1 926 ? 14.471 -6.824 -28.183 1.00 93.44 926 LEU A CA 1
ATOM 7551 C C . LEU A 1 926 ? 13.941 -7.528 -29.436 1.00 93.44 926 LEU A C 1
ATOM 7553 O O . LEU A 1 926 ? 14.292 -7.116 -30.532 1.00 93.44 926 LEU A O 1
ATOM 7557 N N . GLY A 1 927 ? 13.080 -8.538 -29.277 1.00 90.81 927 GLY A N 1
ATOM 7558 C CA . GLY A 1 927 ? 12.428 -9.201 -30.410 1.00 90.81 927 GLY A CA 1
ATOM 7559 C C . GLY A 1 927 ? 11.458 -8.291 -31.168 1.00 90.81 927 GLY A C 1
ATOM 7560 O O . GLY A 1 927 ? 11.359 -8.402 -32.377 1.00 90.81 927 GLY A O 1
ATOM 7561 N N . ASP A 1 928 ? 10.787 -7.366 -30.476 1.00 88.75 928 ASP A N 1
ATOM 7562 C CA . ASP A 1 928 ? 9.907 -6.377 -31.115 1.00 88.75 928 ASP A CA 1
ATOM 7563 C C . ASP A 1 928 ? 10.689 -5.226 -31.786 1.00 88.75 928 ASP A C 1
ATOM 7565 O O . ASP A 1 928 ? 10.136 -4.511 -32.618 1.00 88.75 928 ASP A O 1
ATOM 7569 N N . LEU A 1 929 ? 11.946 -4.992 -31.383 1.00 88.88 929 LEU A N 1
ATOM 7570 C CA . LEU A 1 929 ? 12.800 -3.913 -31.900 1.00 88.88 929 LEU A CA 1
ATOM 7571 C C . LEU A 1 929 ? 13.716 -4.346 -33.049 1.00 88.88 929 LEU A C 1
ATOM 7573 O O . LEU A 1 929 ? 14.169 -3.489 -33.803 1.00 88.88 929 LEU A O 1
ATOM 7577 N N . CYS A 1 930 ? 14.063 -5.629 -33.125 1.00 87.81 930 CYS A N 1
ATOM 7578 C CA . CYS A 1 930 ? 15.028 -6.156 -34.078 1.00 87.81 930 CYS A CA 1
ATOM 7579 C C . CYS A 1 930 ? 14.320 -7.053 -35.093 1.00 87.81 930 CYS A C 1
ATOM 7581 O O . CYS A 1 930 ? 13.818 -8.113 -34.731 1.00 87.81 930 CYS A O 1
ATOM 7583 N N . ASP A 1 931 ? 14.323 -6.633 -36.359 1.00 85.12 931 ASP A N 1
ATOM 7584 C CA . ASP A 1 931 ? 13.723 -7.398 -37.459 1.00 85.12 931 ASP A CA 1
ATOM 7585 C C . ASP A 1 931 ? 14.551 -8.644 -37.839 1.00 85.12 931 ASP A C 1
ATOM 7587 O O . ASP A 1 931 ? 14.049 -9.546 -38.509 1.00 85.12 931 ASP A O 1
ATOM 7591 N N . ASP A 1 932 ? 15.821 -8.708 -37.418 1.00 88.31 932 ASP A N 1
ATOM 7592 C CA . ASP A 1 932 ? 16.699 -9.859 -37.634 1.00 88.31 932 ASP A CA 1
ATOM 7593 C C . ASP A 1 932 ? 16.479 -10.922 -36.545 1.00 88.31 932 ASP A C 1
ATOM 7595 O O . ASP A 1 932 ? 17.014 -10.840 -35.435 1.00 88.31 932 ASP A O 1
ATOM 7599 N N . GLU A 1 933 ? 15.701 -11.958 -36.873 1.00 81.31 933 GLU A N 1
ATOM 7600 C CA . GLU A 1 933 ? 15.461 -13.095 -35.975 1.00 81.31 933 GLU A CA 1
ATOM 7601 C C . GLU A 1 933 ? 16.743 -13.877 -35.619 1.00 81.31 933 GLU A C 1
ATOM 7603 O O . GLU A 1 933 ? 16.758 -14.603 -34.616 1.00 81.31 933 GLU A O 1
ATOM 7608 N N . ASP A 1 934 ? 17.816 -13.716 -36.404 1.00 87.12 934 ASP A N 1
ATOM 7609 C CA . ASP A 1 934 ? 19.117 -14.347 -36.202 1.00 87.12 934 ASP A CA 1
ATOM 7610 C C . ASP A 1 934 ? 20.126 -13.455 -35.451 1.00 87.12 934 ASP A C 1
ATOM 7612 O O . ASP A 1 934 ? 21.277 -13.880 -35.253 1.00 87.12 934 ASP A O 1
ATOM 7616 N N . ASP A 1 935 ? 19.730 -12.266 -34.974 1.00 93.44 935 ASP A N 1
ATOM 7617 C CA . ASP A 1 935 ? 20.596 -11.395 -34.173 1.00 93.44 935 ASP A CA 1
ATOM 7618 C C . ASP A 1 935 ? 21.092 -12.117 -32.908 1.00 93.44 935 ASP A C 1
ATOM 7620 O O . ASP A 1 935 ? 20.350 -12.751 -32.144 1.00 93.44 935 ASP A O 1
ATOM 7624 N N . ASN A 1 936 ? 22.401 -12.022 -32.667 1.00 93.81 936 ASN A N 1
ATOM 7625 C CA . ASN A 1 936 ? 23.039 -12.781 -31.600 1.00 93.81 936 ASN A CA 1
ATOM 7626 C C . ASN A 1 936 ? 22.555 -12.356 -30.201 1.00 93.81 936 ASN A C 1
ATOM 7628 O O . ASN A 1 936 ? 22.454 -13.198 -29.307 1.00 93.81 936 ASN A O 1
ATOM 7632 N N . VAL A 1 937 ? 22.257 -11.073 -29.986 1.00 95.00 937 VAL A N 1
ATOM 7633 C CA . VAL A 1 937 ? 21.784 -10.572 -28.690 1.00 95.00 937 VAL A CA 1
ATOM 7634 C C . VAL A 1 937 ? 20.351 -11.035 -28.454 1.00 95.00 937 VAL A C 1
ATOM 7636 O O . VAL A 1 937 ? 20.058 -11.581 -27.386 1.00 95.00 937 VAL A O 1
ATOM 7639 N N . VAL A 1 938 ? 19.471 -10.915 -29.451 1.00 94.38 938 VAL A N 1
ATOM 7640 C CA . VAL A 1 938 ? 18.084 -11.411 -29.377 1.00 94.38 938 VAL A CA 1
ATOM 7641 C C . VAL A 1 938 ? 18.060 -12.899 -29.012 1.00 94.38 938 VAL A C 1
ATOM 7643 O O . VAL A 1 938 ? 17.379 -13.306 -28.059 1.00 94.38 938 VAL A O 1
ATOM 7646 N N . LEU A 1 939 ? 18.861 -13.716 -29.702 1.00 94.19 939 LEU A N 1
ATOM 7647 C CA . LEU A 1 939 ? 18.954 -15.154 -29.448 1.00 94.19 939 LEU A CA 1
ATOM 7648 C C . LEU A 1 939 ? 19.554 -15.480 -28.071 1.00 94.19 939 LEU A C 1
ATOM 7650 O O . LEU A 1 939 ? 19.059 -16.390 -27.396 1.00 94.19 939 LEU A O 1
ATOM 7654 N N . ALA A 1 940 ? 20.556 -14.731 -27.605 1.00 95.62 940 ALA A N 1
ATOM 7655 C CA . ALA A 1 940 ? 21.135 -14.924 -26.274 1.00 95.62 940 ALA A CA 1
ATOM 7656 C C . ALA A 1 940 ? 20.116 -14.631 -25.161 1.00 95.62 940 ALA A C 1
ATOM 7658 O O . ALA A 1 940 ? 19.956 -15.428 -24.232 1.00 95.62 940 ALA A O 1
ATOM 7659 N N . PHE A 1 941 ? 19.349 -13.541 -25.272 1.00 95.94 941 PHE A N 1
ATOM 7660 C CA . PHE A 1 941 ? 18.281 -13.225 -24.315 1.00 95.94 941 PHE A CA 1
ATOM 7661 C C . PHE A 1 941 ? 17.112 -14.220 -24.386 1.00 95.94 941 PHE A C 1
ATOM 7663 O O . PHE A 1 941 ? 16.482 -14.504 -23.360 1.00 95.94 941 PHE A O 1
ATOM 7670 N N . LYS A 1 942 ? 16.842 -14.804 -25.562 1.00 94.69 942 LYS A N 1
ATOM 7671 C CA . LYS A 1 942 ? 15.883 -15.909 -25.722 1.00 94.69 942 LYS A CA 1
ATOM 7672 C C . LYS A 1 942 ? 16.345 -17.156 -24.969 1.00 94.69 942 LYS A C 1
ATOM 7674 O O . LYS A 1 942 ? 15.592 -17.636 -24.118 1.00 94.69 942 LYS A O 1
ATOM 7679 N N . GLN A 1 943 ? 17.589 -17.596 -25.184 1.00 94.75 943 GLN A N 1
ATOM 7680 C CA . GLN A 1 943 ? 18.198 -18.709 -24.445 1.00 94.75 943 GLN A CA 1
ATOM 7681 C C . GLN A 1 943 ? 18.175 -18.445 -22.930 1.00 94.75 943 GLN A C 1
ATOM 7683 O O . GLN A 1 943 ? 17.758 -19.306 -22.156 1.00 94.75 943 GLN A O 1
ATOM 7688 N N . LEU A 1 944 ? 18.536 -17.231 -22.498 1.00 96.00 944 LEU A N 1
ATOM 7689 C CA . LEU A 1 944 ? 18.573 -16.875 -21.080 1.00 96.00 944 LEU A CA 1
ATOM 7690 C C . LEU A 1 944 ? 17.188 -16.948 -20.422 1.00 96.00 944 LEU A C 1
ATOM 7692 O O . LEU A 1 944 ? 17.039 -17.460 -19.309 1.00 96.00 944 LEU A O 1
ATOM 7696 N N . SER A 1 945 ? 16.164 -16.428 -21.102 1.00 95.12 945 SER A N 1
ATOM 7697 C CA . SER A 1 945 ? 14.783 -16.464 -20.616 1.00 95.12 945 SER A CA 1
ATOM 7698 C C . SER A 1 945 ? 14.273 -17.902 -20.476 1.00 95.12 945 SER A C 1
ATOM 7700 O O . SER A 1 945 ? 13.677 -18.249 -19.449 1.00 95.12 945 SER A O 1
ATOM 7702 N N . ASP A 1 946 ? 14.561 -18.753 -21.463 1.00 93.44 946 ASP A N 1
ATOM 7703 C CA . ASP A 1 946 ? 14.191 -20.167 -21.444 1.00 93.44 946 ASP A CA 1
ATOM 7704 C C . ASP A 1 946 ? 14.914 -20.931 -20.320 1.00 93.44 946 ASP A C 1
ATOM 7706 O O . ASP A 1 946 ? 14.278 -21.715 -19.607 1.00 93.44 946 ASP A O 1
ATOM 7710 N N . ASP A 1 947 ? 16.196 -20.642 -20.076 1.00 93.50 947 ASP A N 1
ATOM 7711 C CA . ASP A 1 947 ? 16.974 -21.226 -18.979 1.00 93.50 947 ASP A CA 1
ATOM 7712 C C . ASP A 1 947 ? 16.379 -20.908 -17.604 1.00 93.50 947 ASP A C 1
ATOM 7714 O O . ASP A 1 947 ? 16.200 -21.810 -16.775 1.00 93.50 947 ASP A O 1
ATOM 7718 N N . PHE A 1 948 ? 16.045 -19.639 -17.340 1.00 92.69 948 PHE A N 1
ATOM 7719 C CA . PHE A 1 948 ? 15.401 -19.252 -16.082 1.00 92.69 948 PHE A CA 1
ATOM 7720 C C . PHE A 1 948 ? 14.033 -19.917 -15.928 1.00 92.69 948 PHE A C 1
ATOM 7722 O O . PHE A 1 948 ? 13.719 -20.406 -14.838 1.00 92.69 948 PHE A O 1
ATOM 7729 N N . ARG A 1 949 ? 13.240 -19.996 -17.006 1.00 87.44 949 ARG A N 1
ATOM 7730 C CA . ARG A 1 949 ? 11.941 -20.683 -16.997 1.00 87.44 949 ARG A CA 1
ATOM 7731 C C . ARG A 1 949 ? 12.098 -22.165 -16.663 1.00 87.44 949 ARG A C 1
ATOM 7733 O O . ARG A 1 949 ? 11.375 -22.657 -15.801 1.00 87.44 949 ARG A O 1
ATOM 7740 N N . MET A 1 950 ? 13.054 -22.865 -17.275 1.00 87.81 950 MET A N 1
ATOM 7741 C CA . MET A 1 950 ? 13.324 -24.278 -16.985 1.00 87.81 950 MET A CA 1
ATOM 7742 C C . MET A 1 950 ? 13.804 -24.488 -15.543 1.00 87.81 950 MET A C 1
ATOM 7744 O O . MET A 1 950 ? 13.303 -25.373 -14.846 1.00 87.81 950 MET A O 1
ATOM 7748 N N . LYS A 1 951 ? 14.744 -23.664 -15.062 1.00 88.31 951 LYS A N 1
ATOM 7749 C CA . LYS A 1 951 ? 15.290 -23.763 -13.695 1.00 88.31 951 LYS A CA 1
ATOM 7750 C C . LYS A 1 951 ? 14.235 -23.456 -12.625 1.00 88.31 951 LYS A C 1
ATOM 7752 O O . LYS A 1 951 ? 14.220 -24.115 -11.588 1.00 88.31 951 LYS A O 1
ATOM 7757 N N . LEU A 1 952 ? 13.325 -22.512 -12.879 1.00 81.44 952 LEU A N 1
ATOM 7758 C CA . LEU A 1 952 ? 12.178 -22.231 -12.004 1.00 81.44 952 LEU A CA 1
ATOM 7759 C C . LEU A 1 952 ? 11.076 -23.300 -12.105 1.00 81.44 952 LEU A C 1
ATOM 7761 O O . LEU A 1 952 ? 10.451 -23.624 -11.095 1.00 81.44 952 LEU A O 1
ATOM 7765 N N . GLY A 1 953 ? 10.855 -23.857 -13.300 1.00 65.62 953 GLY A N 1
ATOM 7766 C CA . GLY A 1 953 ? 9.831 -24.865 -13.591 1.00 65.62 953 GLY A CA 1
ATOM 7767 C C . GLY A 1 953 ? 10.117 -26.248 -12.999 1.00 65.62 953 GLY A C 1
ATOM 7768 O O . GLY A 1 953 ? 9.179 -26.927 -12.594 1.00 65.62 953 GLY A O 1
ATOM 7769 N N . LYS A 1 954 ? 11.395 -26.624 -12.814 1.00 54.41 954 LYS A N 1
ATOM 7770 C CA . LYS A 1 954 ? 11.838 -27.891 -12.179 1.00 54.41 954 LYS A CA 1
ATOM 7771 C C . LYS A 1 954 ? 11.375 -28.104 -10.716 1.00 54.41 954 LYS A C 1
ATOM 7773 O O . LYS A 1 954 ? 11.802 -29.061 -10.077 1.00 54.41 954 LYS A O 1
ATOM 7778 N N . LYS A 1 955 ? 10.524 -27.232 -10.161 1.00 43.91 955 LYS A N 1
ATOM 7779 C CA . LYS A 1 955 ? 9.920 -27.349 -8.818 1.00 43.91 955 LYS A CA 1
ATOM 7780 C C . LYS A 1 955 ? 8.387 -27.235 -8.793 1.00 43.91 955 LYS A C 1
ATOM 7782 O O . LYS A 1 955 ? 7.828 -27.081 -7.706 1.00 43.91 955 LYS A O 1
ATOM 7787 N N . ILE A 1 956 ? 7.714 -27.255 -9.947 1.00 31.97 956 ILE A N 1
ATOM 7788 C CA . ILE A 1 956 ? 6.244 -27.137 -10.013 1.00 31.97 956 ILE A CA 1
ATOM 7789 C C . ILE A 1 956 ? 5.534 -28.486 -10.242 1.00 31.97 956 ILE A C 1
ATOM 7791 O O . ILE A 1 956 ? 4.347 -28.561 -9.922 1.00 31.97 956 ILE A O 1
ATOM 7795 N N . ASP A 1 957 ? 6.246 -29.546 -10.640 1.00 24.70 957 ASP A N 1
ATOM 7796 C CA . ASP A 1 957 ? 5.698 -30.916 -10.698 1.00 24.70 957 ASP A CA 1
ATOM 7797 C C . ASP A 1 957 ? 5.738 -31.653 -9.348 1.00 24.70 957 ASP A C 1
ATOM 7799 O O . ASP A 1 957 ? 6.819 -31.693 -8.707 1.00 24.70 957 ASP A O 1
#

Radius of gyration: 34.13 Å; Cα contacts (8 Å, |Δi|>4): 1233; chains: 1; bounding box: 89×117×87 Å

Secondary structure (DSSP, 8-state):
----GGGG--SS-HHHHHHHH-GGGSPP----S--TT-SSSPPPHHHHHHHHHHHTT-EEEEE--TTS-THHHHHHHHHHHHHH-SS-EEEEE-SSHHHHHHHHHHHHHH------TT-EEEEEE-SS-EESSSSEEEEEE-HHHHHHHHH-GGGHHHHTTEEEEEE--GGGGGSSSSHHHHHHHHHH--S-EEEEES--S-HHHHHHHHHHHHHHHHHHHHHHHHSSSS-SSS-SS--S-------GGG-EEEEE----SS-EEEEEEEEETTEEEEEE--GGGG--HHHHHHH-S-TT----HHHHHHHHHHHHHH-TT-TTHHHHSTTT-TTTTT-SS--HHHHHHHHHHHHHHHHHHHHH-HHHHHHHHHHTSPP-----HHHHHHHHHHHHHHHHHTT--S-----SSHHHHHHHHHHHHHHHHHHHHHHS-HHHHHHHHHHHHHHHHHHHHHHHHHHGGGS---HHHHHHHHHHHHHHHHHHHHHHHHTPPPGGG-S--TTSS-HHHHHHHHHTTTTSTTHHHHHHHHHTT-----TTS-HHHHHHHHHHHHTTSS---SSS--TTT-SSEEEEEES--HHHHHHHHS-PPPPP-------HHHHHHHHHHHHH-S-HHHHHHHHHHHHH--TTTTT-HHHHHHHHHHHHHHHHHHHHTTSB-TTS-B-TTHHHHHHTGGGTTHHHHHHHHHHTTHHHHH-PBP--SSS--B-HHHHHHHHHHHHHHH---BPPGGGGG-----TT---BPPPPPHHHHHHHHHHHHHHHHHHHHHHHHHGGGS-HHHHTB-TTT--B-PPP-----HHHHHHSTT------S-HHHHTTT--GGGGG-TTTHHHHS-TT----GGGS----S--B-TTS-B-PBB-HHHHHHHH--HHHHHHHS---HHHHHHHHHHHHHHHHHHHHHHHHH-S-TT-HHHHHHHHHHHHHHHHHHTT--

Solvent-accessible surface area (backbone atoms only — not comparable to full-atom values): 54509 Å² total; per-residue (Å²): 133,86,72,75,60,78,84,70,64,80,89,62,56,74,46,48,46,42,28,61,75,31,46,75,71,36,49,67,98,67,57,84,64,78,45,98,92,43,90,88,57,61,60,42,70,74,54,48,53,46,49,52,34,51,75,57,41,26,18,34,41,38,39,35,36,84,88,66,56,76,67,54,52,56,53,51,49,48,51,50,43,63,72,75,34,92,73,40,21,34,37,38,32,26,88,42,75,70,52,32,55,53,50,51,58,46,47,68,72,75,57,85,76,94,60,64,93,81,49,40,68,71,12,31,38,46,100,89,50,77,41,52,64,84,38,29,31,30,32,38,24,31,54,69,49,49,47,51,47,73,45,33,40,90,34,50,74,61,56,72,32,45,58,35,38,34,36,44,55,52,49,51,37,52,48,90,76,74,14,39,47,48,52,45,46,67,46,52,55,76,51,17,35,42,38,31,25,58,61,66,66,46,58,65,63,56,48,55,53,52,38,53,49,29,49,52,52,54,50,52,50,56,51,56,71,70,68,54,97,83,66,92,86,83,67,89,84,74,88,69,86,75,79,81,76,75,62,46,42,48,42,66,46,81,48,79,46,86,72,61,85,42,50,72,53,40,31,40,41,27,53,54,94,94,38,81,48,78,37,66,45,47,76,65,36,39,57,48,68,73,49,37,76,75,69,45,78,57,90,82,67,72,71,44,41,36,51,42,51,53,50,51,52,45,45,45,72,71,46,73,83,51,92,58,53,68,57,67,34,52,67,53,18,80,81,41,42,94,51,94,72,68,36,45,72,44,47,49,52,51,43,54,50,53,53,50,50,55,57,49,38,49,76,75,43,51,66,58,48,51,52,38,30,56,70,42,44,59,90,78,50,87,68,57,71,70,53,53,64,66,46,44,52,58,52,54,49,51,35,50,76,70,64,56,61,46,49,70,86,88,66,100,42,72,67,58,47,56,49,52,52,47,50,38,47,52,52,31,51,49,56,46,53,76,70,50,56,74,65,58,56,53,49,52,54,50,51,50,53,50,44,50,53,52,53,52,51,49,50,53,58,60,68,56,54,87,76,68,96,49,72,75,55,55,53,50,51,52,50,50,52,51,49,48,51,49,49,50,52,54,52,50,60,76,64,56,74,54,76,90,40,35,63,42,54,77,83,69,49,54,70,65,60,51,49,59,52,57,54,64,38,63,95,48,85,68,32,70,60,55,51,56,33,45,76,30,15,43,70,79,84,60,82,48,52,56,68,64,56,46,52,44,40,54,50,38,32,74,53,54,31,21,40,42,42,97,61,68,38,46,84,94,77,40,63,57,9,70,43,78,42,69,83,61,60,66,74,60,52,25,52,63,67,61,53,64,68,62,64,72,50,46,51,84,78,76,50,60,48,55,54,51,36,40,33,41,19,34,67,60,25,93,52,41,67,62,30,44,51,39,42,49,32,50,72,72,62,40,62,54,30,60,98,32,69,68,52,44,51,50,51,51,52,52,49,50,50,38,50,52,50,36,35,74,74,48,28,20,45,98,86,54,41,66,35,82,63,36,65,47,39,46,75,36,45,93,40,68,33,38,33,60,52,52,49,57,42,52,78,70,42,48,50,57,72,53,39,58,60,51,100,58,97,67,81,85,45,68,47,69,69,45,52,52,50,52,41,44,50,47,27,71,55,72,48,75,40,75,39,65,54,70,58,81,70,56,84,73,81,55,94,86,54,42,37,63,43,77,79,66,58,66,72,60,46,50,53,49,49,55,50,36,55,54,53,37,53,55,46,24,56,49,51,66,56,55,55,77,72,44,59,57,77,64,49,36,23,42,95,85,78,62,48,74,67,70,78,74,88,74,73,93,39,75,66,54,66,65,60,51,77,86,61,77,89,80,61,40,87,18,68,61,32,35,78,75,76,40,37,55,71,38,42,52,32,78,94,43,25,67,65,33,48,47,91,74,48,99,72,51,70,84,77,52,77,54,70,74,90,74,45,62,48,101,83,70,45,65,31,51,40,40,11,45,62,48,30,33,67,77,65,51,34,66,66,54,32,40,74,64,48,73,33,50,58,26,53,45,51,51,54,50,50,53,46,44,52,48,43,42,52,50,32,51,40,44,55,78,71,40,91,58,85,80,38,48,49,50,47,48,36,45,54,50,35,51,50,48,51,50,45,62,49,79,73,75,124